Protein AF-0000000087230989 (afdb_homodimer)

Sequence (1080 aa):
MPAAMAGGSGGMGSGPRSLDCRSFWKAGAFEAPSAAAREFHDVLETGDFDRARVHPKFLHTNATSHKWAFGAIAELLDNAVDEICNGATFVKVDKSINLKDSSPMLVFQDDGGGMDPEGVRQCMSLGFSTKKSKTTIGQYGNGFKTSTMRLGADAIVFTRAIRGSNVTLSVGLLSYTFLRRTMKDDIVVPVLDFQIQDDHIVPLMYGSQGDWDSSLKIILDWSPFSSMEELLQQFKDIKSHGTKVVIYDLWMNDDGLLELDFDDDDEDILLRDQAKATAGTTKIQKEIIEQHISHRLRFSLRAYTSILYLKKYANFQIILRGKVVEHINIAHDLKFKKIFTYKPQVTHDSQVVSVKVDVGFAKEAPVLGIFGMNVYHKNRLIMPFWKVLQEGSSRGRSVVGVLEANFIEPAHDKQDFERTPLFIRLETKLRQIIIEYWKNNCHLIGYQPMNPQLKTQYKAAERSGGPGHQFQQKSSTAQRIGAHSSLTAQRIGAHSSNLLPETYDDAAVFGLRTNGAGSGLQFSGQAQENSTNSAGLEEIMPAAMAGGSGGMGSGPRSLDCRSFWKAGAFEAPSAAAREFHDVLETGDFDRARVHPKFLHTNATSHKWAFGAIAELLDNAVDEICNGATFVKVDKSINLKDSSPMLVFQDDGGGMDPEGVRQCMSLGFSTKKSKTTIGQYGNGFKTSTMRLGADAIVFTRAIRGSNVTLSVGLLSYTFLRRTMKDDIVVPVLDFQIQDDHIVPLMYGSQGDWDSSLKIILDWSPFSSMEELLQQFKDIKSHGTKVVIYDLWMNDDGLLELDFDDDDEDILLRDQAKATAGTTKIQKEIIEQHISHRLRFSLRAYTSILYLKKYANFQIILRGKVVEHINIAHDLKFKKIFTYKPQVTHDSQVVSVKVDVGFAKEAPVLGIFGMNVYHKNRLIMPFWKVLQEGSSRGRSVVGVLEANFIEPAHDKQDFERTPLFIRLETKLRQIIIEYWKNNCHLIGYQPMNPQLKTQYKAAERSGGPGHQFQQKSSTAQRIGAHSSLTAQRIGAHSSNLLPETYDDAAVFGLRTNGAGSGLQFSGQAQENSTNSAGLEEI

Radius of gyration: 34.23 Å; Cα contacts (8 Å, |Δi|>4): 1812; chains: 2; bounding box: 104×106×124 Å

Nearest PDB structures (foldseek):
  5ofa-assembly1_B  TM=8.127E-01  e=3.612E-32  Homo sapiens
  5ofb-assembly1_B  TM=8.035E-01  e=1.381E-32  Homo sapiens
  5of9-assembly1_A  TM=8.136E-01  e=3.225E-32  Homo sapiens
  5of9-assembly1_B  TM=8.143E-01  e=6.009E-32  Homo sapiens
  5ofb-assembly1_A  TM=8.019E-01  e=1.485E-31  Homo sapiens

Organism: Triticum turgidum subsp. durum (NCBI:txid4567)

Structure (mmCIF, N/CA/C/O backbone):
data_AF-0000000087230989-model_v1
#
loop_
_entity.id
_entity.type
_entity.pdbx_description
1 polymer 'Morc S5 domain-containing protein'
#
loop_
_atom_site.group_PDB
_atom_site.id
_atom_site.type_symbol
_atom_site.label_atom_id
_atom_site.label_alt_id
_atom_site.label_comp_id
_atom_site.label_asym_id
_atom_site.label_entity_id
_atom_site.label_seq_id
_atom_site.pdbx_PDB_ins_code
_atom_site.Cartn_x
_atom_site.Cartn_y
_atom_site.Cartn_z
_atom_site.occupancy
_atom_site.B_iso_or_equiv
_atom_site.auth_seq_id
_atom_site.auth_comp_id
_atom_site.auth_asym_id
_atom_site.auth_atom_id
_atom_site.pdbx_PDB_model_num
ATOM 1 N N . MET A 1 1 ? 5.48 6.094 62.531 1 22.11 1 MET A N 1
ATOM 2 C CA . MET A 1 1 ? 4.387 5.367 61.906 1 22.11 1 MET A CA 1
ATOM 3 C C . MET A 1 1 ? 4.699 5.094 60.438 1 22.11 1 MET A C 1
ATOM 5 O O . MET A 1 1 ? 5.035 6.016 59.688 1 22.11 1 MET A O 1
ATOM 9 N N . PRO A 1 2 ? 5.059 3.848 59.938 1 22.53 2 PRO A N 1
ATOM 10 C CA . PRO A 1 2 ? 5.766 3.391 58.75 1 22.53 2 PRO A CA 1
ATOM 11 C C . PRO A 1 2 ? 4.922 3.521 57.469 1 22.53 2 PRO A C 1
ATOM 13 O O . PRO A 1 2 ? 3.713 3.281 57.5 1 22.53 2 PRO A O 1
ATOM 16 N N . ALA A 1 3 ? 5.254 4.492 56.5 1 24.17 3 ALA A N 1
ATOM 17 C CA . ALA A 1 3 ? 4.688 5 55.25 1 24.17 3 ALA A CA 1
ATOM 18 C C . ALA A 1 3 ? 4.535 3.887 54.219 1 24.17 3 ALA A C 1
ATOM 20 O O . ALA A 1 3 ? 5.504 3.191 53.906 1 24.17 3 ALA A O 1
ATOM 21 N N . ALA A 1 4 ? 3.305 3.297 54.062 1 22.09 4 ALA A N 1
ATOM 22 C CA . ALA A 1 4 ? 2.701 2.203 53.281 1 22.09 4 ALA A CA 1
ATOM 23 C C . ALA A 1 4 ? 3.074 2.285 51.812 1 22.09 4 ALA A C 1
ATOM 25 O O . ALA A 1 4 ? 2.943 3.344 51.188 1 22.09 4 ALA A O 1
ATOM 26 N N . MET A 1 5 ? 3.912 1.413 51.281 1 20.83 5 MET A N 1
ATOM 27 C CA . MET A 1 5 ? 4.609 1.125 50.031 1 20.83 5 MET A CA 1
ATOM 28 C C . MET A 1 5 ? 3.617 0.843 48.906 1 20.83 5 MET A C 1
ATOM 30 O O . MET A 1 5 ? 2.957 -0.197 48.906 1 20.83 5 MET A O 1
ATOM 34 N N . ALA A 1 6 ? 2.83 1.876 48.344 1 22.34 6 ALA A N 1
ATOM 35 C CA . ALA A 1 6 ? 1.729 1.8 47.406 1 22.34 6 ALA A CA 1
ATOM 36 C C . ALA A 1 6 ? 2.172 1.129 46.094 1 22.34 6 ALA A C 1
ATOM 38 O O . ALA A 1 6 ? 2.916 1.717 45.312 1 22.34 6 ALA A O 1
ATOM 39 N N . GLY A 1 7 ? 2.467 -0.162 46 1 21.7 7 GLY A N 1
ATOM 40 C CA . GLY A 1 7 ? 3.088 -1.045 45.031 1 21.7 7 GLY A CA 1
ATOM 41 C C . GLY A 1 7 ? 2.289 -1.174 43.75 1 21.7 7 GLY A C 1
ATOM 42 O O . GLY A 1 7 ? 2.768 -1.75 42.781 1 21.7 7 GLY A O 1
ATOM 43 N N . GLY A 1 8 ? 0.863 -1.276 43.688 1 23.86 8 GLY A N 1
ATOM 44 C CA . GLY A 1 8 ? 0.23 -2.225 42.781 1 23.86 8 GLY A CA 1
ATOM 45 C C . GLY A 1 8 ? 0.315 -1.811 41.344 1 23.86 8 GLY A C 1
ATOM 46 O O . GLY A 1 8 ? -0.004 -0.671 41 1 23.86 8 GLY A O 1
ATOM 47 N N . SER A 1 9 ? 1.199 -2.271 40.5 1 26.42 9 SER A N 1
ATOM 48 C CA . SER A 1 9 ? 1.44 -2.141 39.062 1 26.42 9 SER A CA 1
ATOM 49 C C . SER A 1 9 ? 0.194 -2.492 38.25 1 26.42 9 SER A C 1
ATOM 51 O O . SER A 1 9 ? -0.276 -3.631 38.312 1 26.42 9 SER A O 1
ATOM 53 N N . GLY A 1 10 ? -0.917 -1.714 38.188 1 26.72 10 GLY A N 1
ATOM 54 C CA . GLY A 1 10 ? -2.195 -1.868 37.5 1 26.72 10 GLY A CA 1
ATOM 55 C C . GLY A 1 10 ? -2.057 -2.34 36.062 1 26.72 10 GLY A C 1
ATOM 56 O O . GLY A 1 10 ? -1.494 -1.633 35.219 1 26.72 10 GLY A O 1
ATOM 57 N N . GLY A 1 11 ? -1.856 -3.648 35.812 1 30.88 11 GLY A N 1
ATOM 58 C CA . GLY A 1 11 ? -2.074 -4.352 34.562 1 30.88 11 GLY A CA 1
ATOM 59 C C . GLY A 1 11 ? -3.32 -3.893 33.812 1 30.88 11 GLY A C 1
ATOM 60 O O . GLY A 1 11 ? -4.418 -3.904 34.375 1 30.88 11 GLY A O 1
ATOM 61 N N . MET A 1 12 ? -3.395 -2.875 33.125 1 34.12 12 MET A N 1
ATOM 62 C CA . MET A 1 12 ? -4.566 -2.486 32.344 1 34.12 12 MET A CA 1
ATOM 63 C C . MET A 1 12 ? -5.234 -3.707 31.719 1 34.12 12 MET A C 1
ATOM 65 O O . MET A 1 12 ? -4.66 -4.352 30.844 1 34.12 12 MET A O 1
ATOM 69 N N . GLY A 1 13 ? -5.891 -4.59 32.375 1 35.28 13 GLY A N 1
ATOM 70 C CA . GLY A 1 13 ? -6.77 -5.699 32.062 1 35.28 13 GLY A CA 1
ATOM 71 C C . GLY A 1 13 ? -7.645 -5.43 30.844 1 35.28 13 GLY A C 1
ATOM 72 O O . GLY A 1 13 ? -8.359 -4.426 30.797 1 35.28 13 GLY A O 1
ATOM 73 N N . SER A 1 14 ? -7.285 -5.871 29.625 1 44.81 14 SER A N 1
ATOM 74 C CA . SER A 1 14 ? -8.047 -5.836 28.391 1 44.81 14 SER A CA 1
ATOM 75 C C . SER A 1 14 ? -9.477 -6.32 28.609 1 44.81 14 SER A C 1
ATOM 77 O O . SER A 1 14 ? -9.695 -7.441 29.062 1 44.81 14 SER A O 1
ATOM 79 N N . GLY A 1 15 ? -10.359 -5.582 29 1 48.91 15 GLY A N 1
ATOM 80 C CA . GLY A 1 15 ? -11.766 -5.941 29.078 1 48.91 15 GLY A CA 1
ATOM 81 C C . GLY A 1 15 ? -12.273 -6.672 27.859 1 48.91 15 GLY A C 1
ATOM 82 O O . GLY A 1 15 ? -11.547 -6.82 26.875 1 48.91 15 GLY A O 1
ATOM 83 N N . PRO A 1 16 ? -13.453 -7.41 27.969 1 53.69 16 PRO A N 1
ATOM 84 C CA . PRO A 1 16 ? -14.047 -8.25 26.938 1 53.69 16 PRO A CA 1
ATOM 85 C C . PRO A 1 16 ? -14.219 -7.52 25.609 1 53.69 16 PRO A C 1
ATOM 87 O O . PRO A 1 16 ? -14.414 -8.156 24.562 1 53.69 16 PRO A O 1
ATOM 90 N N . ARG A 1 17 ? -13.984 -6.258 25.594 1 68.12 17 ARG A N 1
ATOM 91 C CA . ARG A 1 17 ? -14.25 -5.504 24.375 1 68.12 17 ARG A CA 1
ATOM 92 C C . ARG A 1 17 ? -12.969 -4.895 23.812 1 68.12 17 ARG A C 1
ATOM 94 O O . ARG A 1 17 ? -13.016 -3.881 23.109 1 68.12 17 ARG A O 1
ATOM 101 N N . SER A 1 18 ? -11.797 -5.473 24.266 1 72 18 SER A N 1
ATOM 102 C CA . SER A 1 18 ? -10.539 -4.973 23.734 1 72 18 SER A CA 1
ATOM 103 C C . SER A 1 18 ? -9.891 -5.988 22.797 1 72 18 SER A C 1
ATOM 105 O O . SER A 1 18 ? -10.125 -7.191 22.922 1 72 18 SER A O 1
ATOM 107 N N . LEU A 1 19 ? -9.234 -5.461 21.766 1 76.38 19 LEU A N 1
ATOM 108 C CA . LEU A 1 19 ? -8.492 -6.328 20.859 1 76.38 19 LEU A CA 1
ATOM 109 C C . LEU A 1 19 ? -7.387 -7.078 21.609 1 76.38 19 LEU A C 1
ATOM 111 O O . LEU A 1 19 ? -6.773 -6.535 22.531 1 76.38 19 LEU A O 1
ATOM 115 N N . ASP A 1 20 ? -7.176 -8.305 21.266 1 68.75 20 ASP A N 1
ATOM 116 C CA . ASP A 1 20 ? -6.141 -9.125 21.891 1 68.75 20 ASP A CA 1
ATOM 117 C C . ASP A 1 20 ? -4.75 -8.578 21.578 1 68.75 20 ASP A C 1
ATOM 119 O O . ASP A 1 20 ? -3.844 -8.672 22.406 1 68.75 20 ASP A O 1
ATOM 123 N N . CYS A 1 21 ? -4.586 -8.039 20.406 1 72.25 21 CYS A N 1
ATOM 124 C CA . CYS A 1 21 ? -3.301 -7.469 20.016 1 72.25 21 CYS A CA 1
ATOM 125 C C . CYS A 1 21 ? -3.443 -5.996 19.656 1 72.25 21 CYS A C 1
ATOM 127 O O . CYS A 1 21 ? -4.191 -5.652 18.734 1 72.25 21 CYS A O 1
ATOM 129 N N . ARG A 1 22 ? -2.645 -5.211 20.391 1 80.06 22 ARG A N 1
ATOM 130 C CA . ARG A 1 22 ? -2.789 -3.77 20.203 1 80.06 22 ARG A CA 1
ATOM 131 C C . ARG A 1 22 ? -1.588 -3.191 19.453 1 80.06 22 ARG A C 1
ATOM 133 O O . ARG A 1 22 ? -1.461 -1.973 19.328 1 80.06 22 ARG A O 1
ATOM 140 N N . SER A 1 23 ? -0.687 -4.113 19.016 1 73.31 23 SER A N 1
ATOM 141 C CA . SER A 1 23 ? 0.397 -3.68 18.141 1 73.31 23 SER A CA 1
ATOM 142 C C . SER A 1 23 ? -0.039 -3.68 16.688 1 73.31 23 SER A C 1
ATOM 144 O O . SER A 1 23 ? -0.44 -4.715 16.156 1 73.31 23 SER A O 1
ATOM 146 N N . PHE A 1 24 ? 0.048 -2.6 16.125 1 71.38 24 PHE A N 1
ATOM 147 C CA . PHE A 1 24 ? -0.521 -2.438 14.781 1 71.38 24 PHE A CA 1
ATOM 148 C C . PHE A 1 24 ? 0.022 -3.496 13.836 1 71.38 24 PHE A C 1
ATOM 150 O O . PHE A 1 24 ? -0.745 -4.168 13.141 1 71.38 24 PHE A O 1
ATOM 157 N N . TRP A 1 25 ? 1.231 -3.668 13.789 1 66.5 25 TRP A N 1
ATOM 158 C CA . TRP A 1 25 ? 1.854 -4.52 12.781 1 66.5 25 TRP A CA 1
ATOM 159 C C . TRP A 1 25 ? 1.649 -5.992 13.109 1 66.5 25 TRP A C 1
ATOM 161 O O . TRP A 1 25 ? 1.835 -6.859 12.25 1 66.5 25 TRP A O 1
ATOM 171 N N . LYS A 1 26 ? 1.187 -6.273 14.289 1 67 26 LYS A N 1
ATOM 172 C CA . LYS A 1 26 ? 0.957 -7.656 14.688 1 67 26 LYS A CA 1
ATOM 173 C C . LYS A 1 26 ? -0.535 -7.977 14.734 1 67 26 LYS A C 1
ATOM 175 O O . LYS A 1 26 ? -0.925 -9.148 14.758 1 67 26 LYS A O 1
ATOM 180 N N . ALA A 1 27 ? -1.321 -7.066 14.719 1 68.19 27 ALA A N 1
ATOM 181 C CA . ALA A 1 27 ? -2.75 -7.215 14.984 1 68.19 27 ALA A CA 1
ATOM 182 C C . ALA A 1 27 ? -3.436 -7.98 13.852 1 68.19 27 ALA A C 1
ATOM 184 O O . ALA A 1 27 ? -4.398 -8.711 14.086 1 68.19 27 ALA A O 1
ATOM 185 N N . GLY A 1 28 ? -2.98 -7.766 12.672 1 64.25 28 GLY A N 1
ATOM 186 C CA . GLY A 1 28 ? -3.611 -8.422 11.539 1 64.25 28 GLY A CA 1
ATOM 187 C C . GLY A 1 28 ? -3.49 -9.93 11.578 1 64.25 28 GLY A C 1
ATOM 188 O O . GLY A 1 28 ? -4.406 -10.648 11.164 1 64.25 28 GLY A O 1
ATOM 189 N N . ALA A 1 29 ? -2.357 -10.375 12.031 1 57.38 29 ALA A N 1
ATOM 190 C CA . ALA A 1 29 ? -2.078 -11.805 12.031 1 57.38 29 ALA A CA 1
ATOM 191 C C . ALA A 1 29 ? -2.574 -12.461 13.32 1 57.38 29 ALA A C 1
ATOM 193 O O . ALA A 1 29 ? -2.521 -13.688 13.461 1 57.38 29 ALA A O 1
ATOM 194 N N . PHE A 1 30 ? -3.111 -11.664 14.172 1 58.5 30 PHE A N 1
ATOM 195 C CA . PHE A 1 30 ? -3.498 -12.211 15.469 1 58.5 30 PHE A CA 1
ATOM 196 C C . PHE A 1 30 ? -4.824 -12.953 15.367 1 58.5 30 PHE A C 1
ATOM 198 O O . PHE A 1 30 ? -5.801 -12.43 14.836 1 58.5 30 PHE A O 1
ATOM 205 N N . GLU A 1 31 ? -4.781 -14.273 15.539 1 55 31 GLU A N 1
ATOM 206 C CA . GLU A 1 31 ? -5.992 -15.078 15.578 1 55 31 GLU A CA 1
ATOM 207 C C . GLU A 1 31 ? -6.555 -15.164 17 1 55 31 GLU A C 1
ATOM 209 O O . GLU A 1 31 ? -5.84 -15.523 17.938 1 55 31 GLU A O 1
ATOM 214 N N . ALA A 1 32 ? -7.641 -14.367 17.375 1 50.91 32 ALA A N 1
ATOM 215 C CA . ALA A 1 32 ? -8.281 -14.461 18.688 1 50.91 32 ALA A CA 1
ATOM 216 C C . ALA A 1 32 ? -8.688 -15.898 19 1 50.91 32 ALA A C 1
ATOM 218 O O . ALA A 1 32 ? -9.109 -16.641 18.094 1 50.91 32 ALA A O 1
ATOM 219 N N . PRO A 1 33 ? -8.234 -16.438 20.203 1 43.22 33 PRO A N 1
ATOM 220 C CA . PRO A 1 33 ? -8.773 -17.75 20.562 1 43.22 33 PRO A CA 1
ATOM 221 C C . PRO A 1 33 ? -10.297 -17.812 20.438 1 43.22 33 PRO A C 1
ATOM 223 O O . PRO A 1 33 ? -10.977 -16.812 20.594 1 43.22 33 PRO A O 1
ATOM 226 N N . SER A 1 34 ? -10.844 -18.734 19.656 1 36.66 34 SER A N 1
ATOM 227 C CA . SER A 1 34 ? -12.273 -18.969 19.484 1 36.66 34 SER A CA 1
ATOM 228 C C . SER A 1 34 ? -13.016 -18.906 20.812 1 36.66 34 SER A C 1
ATOM 230 O O . SER A 1 34 ? -12.906 -19.828 21.625 1 36.66 34 SER A O 1
ATOM 232 N N . ALA A 1 35 ? -13.039 -18 21.656 1 36.34 35 ALA A N 1
ATOM 233 C CA . ALA A 1 35 ? -14.023 -18.219 22.703 1 36.34 35 ALA A CA 1
ATOM 234 C C . ALA A 1 35 ? -15.344 -18.719 22.141 1 36.34 35 ALA A C 1
ATOM 236 O O . ALA A 1 35 ? -15.672 -18.438 20.984 1 36.34 35 ALA A O 1
ATOM 237 N N . ALA A 1 36 ? -16.109 -19.562 22.859 1 34.03 36 ALA A N 1
ATOM 238 C CA . ALA A 1 36 ? -17.406 -20.156 22.578 1 34.03 36 ALA A CA 1
ATOM 239 C C . ALA A 1 36 ? -18.344 -19.141 21.906 1 34.03 36 ALA A C 1
ATOM 241 O O . ALA A 1 36 ? -18.688 -18.109 22.5 1 34.03 36 ALA A O 1
ATOM 242 N N . ALA A 1 37 ? -18.422 -19.016 20.625 1 35.28 37 ALA A N 1
ATOM 243 C CA . ALA A 1 37 ? -19.281 -18.391 19.641 1 35.28 37 ALA A CA 1
ATOM 244 C C . ALA A 1 37 ? -20.688 -18.156 20.188 1 35.28 37 ALA A C 1
ATOM 246 O O . ALA A 1 37 ? -21.547 -17.594 19.516 1 35.28 37 ALA A O 1
ATOM 247 N N . ARG A 1 38 ? -21.078 -18.891 21.141 1 33.25 38 ARG A N 1
ATOM 248 C CA . ARG A 1 38 ? -22.516 -19.078 21.359 1 33.25 38 ARG A CA 1
ATOM 249 C C . ARG A 1 38 ? -23.172 -17.766 21.781 1 33.25 38 ARG A C 1
ATOM 251 O O . ARG A 1 38 ? -24.328 -17.516 21.422 1 33.25 38 ARG A O 1
ATOM 258 N N . GLU A 1 39 ? -22.516 -17.031 22.656 1 34.12 39 GLU A N 1
ATOM 259 C CA . GLU A 1 39 ? -23.406 -16.078 23.312 1 34.12 39 GLU A CA 1
ATOM 260 C C . GLU A 1 39 ? -23.656 -14.859 22.422 1 34.12 39 GLU A C 1
ATOM 262 O O . GLU A 1 39 ? -24.688 -14.203 22.531 1 34.12 39 GLU A O 1
ATOM 267 N N . PHE A 1 40 ? -22.688 -14.43 21.688 1 35.84 40 PHE A N 1
ATOM 268 C CA . PHE A 1 40 ? -22.953 -13.195 20.969 1 35.84 40 PHE A CA 1
ATOM 269 C C . PHE A 1 40 ? -23.609 -13.5 19.625 1 35.84 40 PHE A C 1
ATOM 271 O O . PHE A 1 40 ? -23.953 -12.586 18.875 1 35.84 40 PHE A O 1
ATOM 278 N N . HIS A 1 41 ? -23.531 -14.68 19.078 1 36.41 41 HIS A N 1
ATOM 279 C CA . HIS A 1 41 ? -24.062 -15.078 17.781 1 36.41 41 HIS A CA 1
ATOM 280 C C . HIS A 1 41 ? -25.547 -14.734 17.672 1 36.41 41 HIS A C 1
ATOM 282 O O . HIS A 1 41 ? -26.047 -14.484 16.562 1 36.41 41 HIS A O 1
ATOM 288 N N . ASP A 1 42 ? -26.328 -15.109 18.688 1 36.31 42 ASP A N 1
ATOM 289 C CA . ASP A 1 42 ? -27.781 -15.211 18.516 1 36.31 42 ASP A CA 1
ATOM 290 C C . ASP A 1 42 ? -28.375 -13.859 18.141 1 36.31 42 ASP A C 1
ATOM 292 O O . ASP A 1 42 ? -29.328 -13.789 17.359 1 36.31 42 ASP A O 1
ATOM 296 N N . VAL A 1 43 ? -28.031 -12.828 18.844 1 38.25 43 VAL A N 1
ATOM 297 C CA . VAL A 1 43 ? -28.938 -11.68 18.828 1 38.25 43 VAL A CA 1
ATOM 298 C C . VAL A 1 43 ? -28.75 -10.898 17.531 1 38.25 43 VAL A C 1
ATOM 300 O O . VAL A 1 43 ? -29.719 -10.344 17 1 38.25 43 VAL A O 1
ATOM 303 N N . LEU A 1 44 ? -27.516 -10.742 16.891 1 40.56 44 LEU A N 1
ATOM 304 C CA . LEU A 1 44 ? -27.312 -9.734 15.859 1 40.56 44 LEU A CA 1
ATOM 305 C C . LEU A 1 44 ? -27.391 -10.352 14.469 1 40.56 44 LEU A C 1
ATOM 307 O O . LEU A 1 44 ? -27.109 -9.688 13.469 1 40.56 44 LEU A O 1
ATOM 311 N N . GLU A 1 45 ? -27.547 -11.594 14.305 1 43.06 45 GLU A N 1
ATOM 312 C CA . GLU A 1 45 ? -27.562 -12.289 13.023 1 43.06 45 GLU A CA 1
ATOM 313 C C . GLU A 1 45 ? -28.688 -11.773 12.133 1 43.06 45 GLU A C 1
ATOM 315 O O . GLU A 1 45 ? -28.594 -11.844 10.906 1 43.06 45 GLU A O 1
ATOM 320 N N . THR A 1 46 ? -29.828 -11.438 12.703 1 43.44 46 THR A N 1
ATOM 321 C CA . THR A 1 46 ? -31 -11.289 11.867 1 43.44 46 THR A CA 1
ATOM 322 C C . THR A 1 46 ? -31.109 -9.867 11.32 1 43.44 46 THR A C 1
ATOM 324 O O . THR A 1 46 ? -32.031 -9.555 10.578 1 43.44 46 THR A O 1
ATOM 327 N N . GLY A 1 47 ? -30.312 -8.883 11.789 1 47.41 47 GLY A N 1
ATOM 328 C CA . GLY A 1 47 ? -30.672 -7.547 11.32 1 47.41 47 GLY A CA 1
ATOM 329 C C . GLY A 1 47 ? -29.922 -7.145 10.062 1 47.41 47 GLY A C 1
ATOM 330 O O . GLY A 1 47 ? -28.828 -7.641 9.789 1 47.41 47 GLY A O 1
ATOM 331 N N . ASP A 1 48 ? -30.578 -6.801 9.016 1 56.62 48 ASP A N 1
ATOM 332 C CA . ASP A 1 48 ? -30.109 -6.207 7.766 1 56.62 48 ASP A CA 1
ATOM 333 C C . ASP A 1 48 ? -29.219 -5 8.031 1 56.62 48 ASP A C 1
ATOM 335 O O . ASP A 1 48 ? -29.703 -3.867 8.117 1 56.62 48 ASP A O 1
ATOM 339 N N . PHE A 1 49 ? -28.062 -5.277 8.578 1 61.78 49 PHE A N 1
ATOM 340 C CA . PHE A 1 49 ? -27.141 -4.168 8.805 1 61.78 49 PHE A CA 1
ATOM 341 C C . PHE A 1 49 ? -26.562 -3.668 7.488 1 61.78 49 PHE A C 1
ATOM 343 O O . PHE A 1 49 ? -26.469 -4.422 6.516 1 61.78 49 PHE A O 1
ATOM 350 N N . ASP A 1 50 ? -26.422 -2.393 7.492 1 72.75 50 ASP A N 1
ATOM 351 C CA . ASP A 1 50 ? -25.641 -1.844 6.391 1 72.75 50 ASP A CA 1
ATOM 352 C C . ASP A 1 50 ? -24.266 -2.498 6.316 1 72.75 50 ASP A C 1
ATOM 354 O O . ASP A 1 50 ? -23.625 -2.729 7.344 1 72.75 50 ASP A O 1
ATOM 358 N N . ARG A 1 51 ? -24.016 -3.086 5.195 1 76.25 51 ARG A N 1
ATOM 359 C CA . ARG A 1 51 ? -22.703 -3.652 4.922 1 76.25 51 ARG A CA 1
ATOM 360 C C . ARG A 1 51 ? -21.859 -2.703 4.07 1 76.25 51 ARG A C 1
ATOM 362 O O . ARG A 1 51 ? -22.406 -1.949 3.258 1 76.25 51 ARG A O 1
ATOM 369 N N . ALA A 1 52 ? -20.578 -2.76 4.441 1 75.19 52 ALA A N 1
ATOM 370 C CA . ALA A 1 52 ? -19.688 -1.99 3.584 1 75.19 52 ALA A CA 1
ATOM 371 C C . ALA A 1 52 ? -19.641 -2.57 2.174 1 75.19 52 ALA A C 1
ATOM 373 O O . ALA A 1 52 ? -19.562 -3.789 1.999 1 75.19 52 ALA A O 1
ATOM 374 N N . ARG A 1 53 ? -19.844 -1.752 1.204 1 76.69 53 ARG A N 1
ATOM 375 C CA . ARG A 1 53 ? -19.719 -2.143 -0.195 1 76.69 53 ARG A CA 1
ATOM 376 C C . ARG A 1 53 ? -18.312 -1.855 -0.71 1 76.69 53 ARG A C 1
ATOM 378 O O . ARG A 1 53 ? -17.562 -1.088 -0.099 1 76.69 53 ARG A O 1
ATOM 385 N N . VAL A 1 54 ? -17.984 -2.633 -1.738 1 80.75 54 VAL A N 1
ATOM 386 C CA . VAL A 1 54 ? -16.703 -2.4 -2.377 1 80.75 54 VAL A CA 1
ATOM 387 C C . VAL A 1 54 ? -16.906 -1.961 -3.824 1 80.75 54 VAL A C 1
ATOM 389 O O . VAL A 1 54 ? -17.406 -2.732 -4.648 1 80.75 54 VAL A O 1
ATOM 392 N N . HIS A 1 55 ? -16.609 -0.743 -4.07 1 81.94 55 HIS A N 1
ATOM 393 C CA . HIS A 1 55 ? -16.688 -0.247 -5.438 1 81.94 55 HIS A CA 1
ATOM 394 C C . HIS A 1 55 ? -15.609 -0.864 -6.32 1 81.94 55 HIS A C 1
ATOM 396 O O . HIS A 1 55 ? -14.477 -1.046 -5.875 1 81.94 55 HIS A O 1
ATOM 402 N N . PRO A 1 56 ? -15.898 -1.13 -7.578 1 82.62 56 PRO A N 1
ATOM 403 C CA . PRO A 1 56 ? -14.938 -1.761 -8.484 1 82.62 56 PRO A CA 1
ATOM 404 C C . PRO A 1 56 ? -13.641 -0.97 -8.609 1 82.62 56 PRO A C 1
ATOM 406 O O . PRO A 1 56 ? -12.57 -1.557 -8.797 1 82.62 56 PRO A O 1
ATOM 409 N N . LYS A 1 57 ? -13.648 0.281 -8.438 1 80.31 57 LYS A N 1
ATOM 410 C CA . LYS A 1 57 ? -12.445 1.104 -8.5 1 80.31 57 LYS A CA 1
ATOM 411 C C . LYS A 1 57 ? -11.438 0.683 -7.438 1 80.31 57 LYS A C 1
ATOM 413 O O . LYS A 1 57 ? -10.234 0.879 -7.605 1 80.31 57 LYS A O 1
ATOM 418 N N . PHE A 1 58 ? -11.992 0.095 -6.512 1 84 58 PHE A N 1
ATOM 419 C CA . PHE A 1 58 ? -11.141 -0.322 -5.402 1 84 58 PHE A CA 1
ATOM 420 C C . PHE A 1 58 ? -10.211 -1.454 -5.828 1 84 58 PHE A C 1
ATOM 422 O O . PHE A 1 58 ? -9.109 -1.59 -5.305 1 84 58 PHE A O 1
ATOM 429 N N . LEU A 1 59 ? -10.641 -2.258 -6.738 1 85.38 59 LEU A N 1
ATOM 430 C CA . LEU A 1 59 ? -9.781 -3.334 -7.223 1 85.38 59 LEU A CA 1
ATOM 431 C C . LEU A 1 59 ? -8.484 -2.779 -7.785 1 85.38 59 LEU A C 1
ATOM 433 O O . LEU A 1 59 ? -7.402 -3.311 -7.508 1 85.38 59 LEU A O 1
ATOM 437 N N . HIS A 1 60 ? -8.633 -1.743 -8.453 1 83.94 60 HIS A N 1
ATOM 438 C CA . HIS A 1 60 ? -7.457 -1.105 -9.039 1 83.94 60 HIS A CA 1
ATOM 439 C C . HIS A 1 60 ? -6.617 -0.416 -7.965 1 83.94 60 HIS A C 1
ATOM 441 O O . HIS A 1 60 ? -5.398 -0.59 -7.918 1 83.94 60 HIS A O 1
ATOM 447 N N . THR A 1 61 ? -7.246 0.38 -7.156 1 79.75 61 THR A N 1
ATOM 448 C CA . THR A 1 61 ? -6.547 1.127 -6.117 1 79.75 61 THR A CA 1
ATOM 449 C C . THR A 1 61 ? -5.766 0.184 -5.207 1 79.75 61 THR A C 1
ATOM 451 O O . THR A 1 61 ? -4.625 0.472 -4.836 1 79.75 61 THR A O 1
ATOM 454 N N . ASN A 1 62 ? -6.43 -0.894 -4.879 1 83.62 62 ASN A N 1
ATOM 455 C CA . ASN A 1 62 ? -5.766 -1.898 -4.055 1 83.62 62 ASN A CA 1
ATOM 456 C C . ASN A 1 62 ? -4.547 -2.484 -4.762 1 83.62 62 ASN A C 1
ATOM 458 O O . ASN A 1 62 ? -3.535 -2.777 -4.121 1 83.62 62 ASN A O 1
ATOM 462 N N . ALA A 1 63 ? -4.602 -2.633 -6.023 1 87.31 63 ALA A N 1
ATOM 463 C CA . ALA A 1 63 ? -3.535 -3.23 -6.82 1 87.31 63 ALA A CA 1
ATOM 464 C C . ALA A 1 63 ? -2.326 -2.303 -6.902 1 87.31 63 ALA A C 1
ATOM 466 O O . ALA A 1 63 ? -1.21 -2.752 -7.176 1 87.31 63 ALA A O 1
ATOM 467 N N . THR A 1 64 ? -2.484 -1.054 -6.688 1 81.19 64 THR A N 1
ATOM 468 C CA . THR A 1 64 ? -1.391 -0.091 -6.754 1 81.19 64 THR A CA 1
ATOM 469 C C . THR A 1 64 ? -0.391 -0.33 -5.629 1 81.19 64 THR A C 1
ATOM 471 O O . THR A 1 64 ? 0.724 0.195 -5.66 1 81.19 64 THR A O 1
ATOM 474 N N . SER A 1 65 ? -0.807 -1.127 -4.699 1 78.56 65 SER A N 1
ATOM 475 C CA . SER A 1 65 ? 0.128 -1.498 -3.645 1 78.56 65 SER A CA 1
ATOM 476 C C . SER A 1 65 ? 1.344 -2.225 -4.211 1 78.56 65 SER A C 1
ATOM 478 O O . SER A 1 65 ? 2.42 -2.209 -3.609 1 78.56 65 SER A O 1
ATOM 480 N N . HIS A 1 66 ? 1.141 -2.867 -5.309 1 86.19 66 HIS A N 1
ATOM 481 C CA . HIS A 1 66 ? 2.266 -3.469 -6.016 1 86.19 66 HIS A CA 1
ATOM 482 C C . HIS A 1 66 ? 2.92 -2.467 -6.961 1 86.19 66 HIS A C 1
ATOM 484 O O . HIS A 1 66 ? 2.443 -2.258 -8.078 1 86.19 66 HIS A O 1
ATOM 490 N N . LYS A 1 67 ? 4.004 -1.979 -6.531 1 78.62 67 LYS A N 1
ATOM 491 C CA . LYS A 1 67 ? 4.703 -0.998 -7.355 1 78.62 67 LYS A CA 1
ATOM 492 C C . LYS A 1 67 ? 5.477 -1.679 -8.484 1 78.62 67 LYS A C 1
ATOM 494 O O . LYS A 1 67 ? 5.684 -1.088 -9.547 1 78.62 67 LYS A O 1
ATOM 499 N N . TRP A 1 68 ? 5.875 -2.795 -8.195 1 87.75 68 TRP A N 1
ATOM 500 C CA . TRP A 1 68 ? 6.719 -3.574 -9.094 1 87.75 68 TRP A CA 1
ATOM 501 C C . TRP A 1 68 ? 5.977 -4.801 -9.609 1 87.75 68 TRP A C 1
ATOM 503 O O . TRP A 1 68 ? 5.488 -5.617 -8.828 1 87.75 68 TRP A O 1
ATOM 513 N N . ALA A 1 69 ? 5.898 -4.941 -10.945 1 92.38 69 ALA A N 1
ATOM 514 C CA . ALA A 1 69 ? 5.117 -6.02 -11.555 1 92.38 69 ALA A CA 1
ATOM 515 C C . ALA A 1 69 ? 5.633 -7.383 -11.109 1 92.38 69 ALA A C 1
ATOM 517 O O . ALA A 1 69 ? 4.848 -8.312 -10.898 1 92.38 69 ALA A O 1
ATOM 518 N N . PHE A 1 70 ? 6.965 -7.547 -11.008 1 96.06 70 PHE A N 1
ATOM 519 C CA . PHE A 1 70 ? 7.52 -8.836 -10.617 1 96.06 70 PHE A CA 1
ATOM 520 C C . PHE A 1 70 ? 7.129 -9.188 -9.188 1 96.06 70 PHE A C 1
ATOM 522 O O . PHE A 1 70 ? 6.996 -10.359 -8.836 1 96.06 70 PHE A O 1
ATOM 529 N N . GLY A 1 71 ? 6.961 -8.164 -8.375 1 94.94 71 GLY A N 1
ATOM 530 C CA . GLY A 1 71 ? 6.426 -8.422 -7.051 1 94.94 71 GLY A CA 1
ATOM 531 C C . GLY A 1 71 ? 5.051 -9.062 -7.078 1 94.94 71 GLY A C 1
ATOM 532 O O . GLY A 1 71 ? 4.762 -9.953 -6.273 1 94.94 71 GLY A O 1
ATOM 533 N N . ALA A 1 72 ? 4.23 -8.602 -7.969 1 95.88 72 ALA A N 1
ATOM 534 C CA . ALA A 1 72 ? 2.9 -9.18 -8.141 1 95.88 72 ALA A CA 1
ATOM 535 C C . ALA A 1 72 ? 2.986 -10.625 -8.625 1 95.88 72 ALA A C 1
ATOM 537 O O . ALA A 1 72 ? 2.254 -11.492 -8.148 1 95.88 72 ALA A O 1
ATOM 538 N N . ILE A 1 73 ? 3.881 -10.852 -9.57 1 98.06 73 ILE A N 1
ATOM 539 C CA . ILE A 1 73 ? 4.066 -12.211 -10.07 1 98.06 73 ILE A CA 1
ATOM 540 C C . ILE A 1 73 ? 4.547 -13.117 -8.945 1 98.06 73 ILE A C 1
ATOM 542 O O . ILE A 1 73 ? 4.074 -14.25 -8.805 1 98.06 73 ILE A O 1
ATOM 546 N N . ALA A 1 74 ? 5.473 -12.609 -8.164 1 97.62 74 ALA A N 1
ATOM 547 C CA . ALA A 1 74 ? 5.996 -13.383 -7.039 1 97.62 74 ALA A CA 1
ATOM 548 C C . ALA A 1 74 ? 4.879 -13.789 -6.086 1 97.62 74 ALA A C 1
ATOM 550 O O . ALA A 1 74 ? 4.914 -14.883 -5.512 1 97.62 74 ALA A O 1
ATOM 551 N N . GLU A 1 75 ? 3.918 -12.938 -5.887 1 95.56 75 GLU A N 1
ATOM 552 C CA . GLU A 1 75 ? 2.771 -13.266 -5.039 1 95.56 75 GLU A CA 1
ATOM 553 C C . GLU A 1 75 ? 2.021 -14.484 -5.57 1 95.56 75 GLU A C 1
ATOM 555 O O . GLU A 1 75 ? 1.57 -15.328 -4.793 1 95.56 75 GLU A O 1
ATOM 560 N N . LEU A 1 76 ? 1.872 -14.562 -6.828 1 97.31 76 LEU A N 1
ATOM 561 C CA . LEU A 1 76 ? 1.185 -15.695 -7.441 1 97.31 76 LEU A CA 1
ATOM 562 C C . LEU A 1 76 ? 2.033 -16.953 -7.359 1 97.31 76 LEU A C 1
ATOM 564 O O . LEU A 1 76 ? 1.503 -18.062 -7.18 1 97.31 76 LEU A O 1
ATOM 568 N N . LEU A 1 77 ? 3.346 -16.812 -7.496 1 98 77 LEU A N 1
ATOM 569 C CA . LEU A 1 77 ? 4.242 -17.938 -7.281 1 98 77 LEU A CA 1
ATOM 570 C C . LEU A 1 77 ? 4.137 -18.438 -5.848 1 98 77 LEU A C 1
ATOM 572 O O . LEU A 1 77 ? 4.113 -19.656 -5.613 1 98 77 LEU A O 1
ATOM 576 N N . ASP A 1 78 ? 4.082 -17.5 -4.902 1 96.38 78 ASP A N 1
ATOM 577 C CA . ASP A 1 78 ? 3.941 -17.859 -3.49 1 96.38 78 ASP A CA 1
ATOM 578 C C . ASP A 1 78 ? 2.711 -18.734 -3.264 1 96.38 78 ASP A C 1
ATOM 580 O O . ASP A 1 78 ? 2.738 -19.656 -2.443 1 96.38 78 ASP A O 1
ATOM 584 N N . ASN A 1 79 ? 1.598 -18.422 -3.934 1 94.5 79 ASN A N 1
ATOM 585 C CA . ASN A 1 79 ? 0.379 -19.219 -3.795 1 94.5 79 ASN A CA 1
ATOM 586 C C . ASN A 1 79 ? 0.608 -20.672 -4.188 1 94.5 79 ASN A C 1
ATOM 588 O O . ASN A 1 79 ? 0.111 -21.594 -3.525 1 94.5 79 ASN A O 1
ATOM 592 N N . ALA A 1 80 ? 1.347 -20.891 -5.242 1 96.56 80 ALA A N 1
ATOM 593 C CA . ALA A 1 80 ? 1.669 -22.25 -5.668 1 96.56 80 ALA A CA 1
ATOM 594 C C . ALA A 1 80 ? 2.592 -22.938 -4.664 1 96.56 80 ALA A C 1
ATOM 596 O O . ALA A 1 80 ? 2.412 -24.109 -4.352 1 96.56 80 ALA A O 1
ATOM 597 N N . VAL A 1 81 ? 3.561 -22.203 -4.191 1 96 81 VAL A N 1
ATOM 598 C CA . VAL A 1 81 ? 4.512 -22.734 -3.221 1 96 81 VAL A CA 1
ATOM 599 C C . VAL A 1 81 ? 3.777 -23.125 -1.941 1 96 81 VAL A C 1
ATOM 601 O O . VAL A 1 81 ? 4.062 -24.172 -1.349 1 96 81 VAL A O 1
ATOM 604 N N . ASP A 1 82 ? 2.828 -22.297 -1.483 1 94.25 82 ASP A N 1
ATOM 605 C CA . ASP A 1 82 ? 2.033 -22.594 -0.296 1 94.25 82 ASP A CA 1
ATOM 606 C C . ASP A 1 82 ? 1.255 -23.906 -0.467 1 94.25 82 ASP A C 1
ATOM 608 O O . ASP A 1 82 ? 0.853 -24.531 0.519 1 94.25 82 ASP A O 1
ATOM 612 N N . GLU A 1 83 ? 0.995 -24.422 -1.691 1 94.81 83 GLU A N 1
ATOM 613 C CA . GLU A 1 83 ? 0.22 -25.625 -1.984 1 94.81 83 GLU A CA 1
ATOM 614 C C . GLU A 1 83 ? 1.114 -26.859 -2.033 1 94.81 83 GLU A C 1
ATOM 616 O O . GLU A 1 83 ? 0.63 -27.984 -2.227 1 94.81 83 GLU A O 1
ATOM 621 N N . ILE A 1 84 ? 2.414 -26.672 -1.884 1 95.19 84 ILE A N 1
ATOM 622 C CA . ILE A 1 84 ? 3.311 -27.812 -1.841 1 95.19 84 ILE A CA 1
ATOM 623 C C . ILE A 1 84 ? 2.818 -28.812 -0.798 1 95.19 84 ILE A C 1
ATOM 625 O O . ILE A 1 84 ? 2.826 -30.031 -1.038 1 95.19 84 ILE A O 1
ATOM 629 N N . CYS A 1 85 ? 2.352 -28.297 0.321 1 92.5 85 CYS A N 1
ATOM 630 C CA . CYS A 1 85 ? 1.842 -29.172 1.379 1 92.5 85 CYS A CA 1
ATOM 631 C C . CYS A 1 85 ? 0.597 -29.906 0.918 1 92.5 85 CYS A C 1
ATOM 633 O O . CYS A 1 85 ? 0.189 -30.891 1.543 1 92.5 85 CYS A O 1
ATOM 635 N N . ASN A 1 86 ? -0.015 -29.5 -0.174 1 93.19 86 ASN A N 1
ATOM 636 C CA . ASN A 1 86 ? -1.193 -30.156 -0.728 1 93.19 86 ASN A CA 1
ATOM 637 C C . ASN A 1 86 ? -0.874 -30.875 -2.039 1 93.19 86 ASN A C 1
ATOM 639 O O . ASN A 1 86 ? -1.775 -31.172 -2.826 1 93.19 86 ASN A O 1
ATOM 643 N N . GLY A 1 87 ? 0.463 -30.984 -2.322 1 93.94 87 GLY A N 1
ATOM 644 C CA . GLY A 1 87 ? 0.87 -31.859 -3.406 1 93.94 87 GLY A CA 1
ATOM 645 C C . GLY A 1 87 ? 1.409 -31.125 -4.613 1 93.94 87 GLY A C 1
ATOM 646 O O . GLY A 1 87 ? 1.734 -31.734 -5.633 1 93.94 87 GLY A O 1
ATOM 647 N N . ALA A 1 88 ? 1.512 -29.812 -4.531 1 97 88 ALA A N 1
ATOM 648 C CA . ALA A 1 88 ? 2.033 -29.062 -5.68 1 97 88 ALA A CA 1
ATOM 649 C C . ALA A 1 88 ? 3.465 -29.484 -5.996 1 97 88 ALA A C 1
ATOM 651 O O . ALA A 1 88 ? 4.32 -29.531 -5.109 1 97 88 ALA A O 1
ATOM 652 N N . THR A 1 89 ? 3.752 -29.734 -7.246 1 98.06 89 THR A N 1
ATOM 653 C CA . THR A 1 89 ? 5.094 -30.125 -7.66 1 98.06 89 THR A CA 1
ATOM 654 C C . THR A 1 89 ? 5.68 -29.109 -8.641 1 98.06 89 THR A C 1
ATOM 656 O O . THR A 1 89 ? 6.883 -29.125 -8.906 1 98.06 89 THR A O 1
ATOM 659 N N . PHE A 1 90 ? 4.797 -28.25 -9.133 1 98.19 90 PHE A N 1
ATOM 660 C CA . PHE A 1 90 ? 5.32 -27.234 -10.039 1 98.19 90 PHE A CA 1
ATOM 661 C C . PHE A 1 90 ? 4.387 -26.031 -10.102 1 98.19 90 PHE A C 1
ATOM 663 O O . PHE A 1 90 ? 3.246 -26.094 -9.641 1 98.19 90 PHE A O 1
ATOM 670 N N . VAL A 1 91 ? 4.82 -24.953 -10.602 1 98.69 91 VAL A N 1
ATOM 671 C CA . VAL A 1 91 ? 4.051 -23.828 -11.117 1 98.69 91 VAL A CA 1
ATOM 672 C C . VAL A 1 91 ? 4.621 -23.391 -12.469 1 98.69 91 VAL A C 1
ATOM 674 O O . VAL A 1 91 ? 5.836 -23.234 -12.617 1 98.69 91 VAL A O 1
ATOM 677 N N . LYS A 1 92 ? 3.77 -23.312 -13.438 1 98.62 92 LYS A N 1
ATOM 678 C CA . LYS A 1 92 ? 4.125 -22.844 -14.773 1 98.62 92 LYS A CA 1
ATOM 679 C C . LYS A 1 92 ? 3.703 -21.391 -14.969 1 98.62 92 LYS A C 1
ATOM 681 O O . LYS A 1 92 ? 2.588 -21 -14.602 1 98.62 92 LYS A O 1
ATOM 686 N N . VAL A 1 93 ? 4.613 -20.547 -15.398 1 98.75 93 VAL A N 1
ATOM 687 C CA . VAL A 1 93 ? 4.336 -19.188 -15.836 1 98.75 93 VAL A CA 1
ATOM 688 C C . VAL A 1 93 ? 4.629 -19.047 -17.328 1 98.75 93 VAL A C 1
ATOM 690 O O . VAL A 1 93 ? 5.766 -19.234 -17.766 1 98.75 93 VAL A O 1
ATOM 693 N N . ASP A 1 94 ? 3.621 -18.703 -18.047 1 98.31 94 ASP A N 1
ATOM 694 C CA . ASP A 1 94 ? 3.811 -18.703 -19.484 1 98.31 94 ASP A CA 1
ATOM 695 C C . ASP A 1 94 ? 2.939 -17.641 -20.156 1 98.31 94 ASP A C 1
ATOM 697 O O . ASP A 1 94 ? 2.078 -17.031 -19.516 1 98.31 94 ASP A O 1
ATOM 701 N N . LYS A 1 95 ? 3.293 -17.391 -21.406 1 97.88 95 LYS A N 1
ATOM 702 C CA . LYS A 1 95 ? 2.498 -16.516 -22.281 1 97.88 95 LYS A CA 1
ATOM 703 C C . LYS A 1 95 ? 1.51 -17.328 -23.109 1 97.88 95 LYS A C 1
ATOM 705 O O . LYS A 1 95 ? 1.844 -18.406 -23.594 1 97.88 95 LYS A O 1
ATOM 710 N N . SER A 1 96 ? 0.284 -16.875 -23.156 1 97 96 SER A N 1
ATOM 711 C CA . SER A 1 96 ? -0.72 -17.406 -24.078 1 97 96 SER A CA 1
ATOM 712 C C . SER A 1 96 ? -1.37 -16.297 -24.891 1 97 96 SER A C 1
ATOM 714 O O . SER A 1 96 ? -1.095 -15.117 -24.672 1 97 96 SER A O 1
ATOM 716 N N . ILE A 1 97 ? -2.111 -16.719 -25.906 1 96.75 97 ILE A N 1
ATOM 717 C CA . ILE A 1 97 ? -2.734 -15.742 -26.781 1 96.75 97 ILE A CA 1
ATOM 718 C C . ILE A 1 97 ? -4.254 -15.805 -26.641 1 96.75 97 ILE A C 1
ATOM 720 O O . ILE A 1 97 ? -4.836 -16.891 -26.625 1 96.75 97 ILE A O 1
ATOM 724 N N . ASN A 1 98 ? -4.809 -14.664 -26.375 1 95.75 98 ASN A N 1
ATOM 725 C CA . ASN A 1 98 ? -6.258 -14.531 -26.422 1 95.75 98 ASN A CA 1
ATOM 726 C C . ASN A 1 98 ? -6.797 -14.734 -27.828 1 95.75 98 ASN A C 1
ATOM 728 O O . ASN A 1 98 ? -6.531 -13.93 -28.734 1 95.75 98 ASN A O 1
ATOM 732 N N . LEU A 1 99 ? -7.57 -15.695 -28.047 1 90.94 99 LEU A N 1
ATOM 733 C CA . LEU A 1 99 ? -8 -16.062 -29.406 1 90.94 99 LEU A CA 1
ATOM 734 C C . LEU A 1 99 ? -9.055 -15.086 -29.922 1 90.94 99 LEU A C 1
ATOM 736 O O . LEU A 1 99 ? -9.289 -15.008 -31.125 1 90.94 99 LEU A O 1
ATOM 740 N N . LYS A 1 100 ? -9.703 -14.398 -28.969 1 92.56 100 LYS A N 1
ATOM 741 C CA . LYS A 1 100 ? -10.727 -13.438 -29.375 1 92.56 100 LYS A CA 1
ATOM 742 C C . LYS A 1 100 ? -10.094 -12.211 -30.016 1 92.56 100 LYS A C 1
ATOM 744 O O . LYS A 1 100 ? -10.648 -11.641 -30.969 1 92.56 100 LYS A O 1
ATOM 749 N N . ASP A 1 101 ? -8.961 -11.758 -29.625 1 91.81 101 ASP A N 1
ATOM 750 C CA . ASP A 1 101 ? -8.406 -10.516 -30.141 1 91.81 101 ASP A CA 1
ATOM 751 C C . ASP A 1 101 ? -6.902 -10.633 -30.375 1 91.81 101 ASP A C 1
ATOM 753 O O . ASP A 1 101 ? -6.23 -9.641 -30.656 1 91.81 101 ASP A O 1
ATOM 757 N N . SER A 1 102 ? -6.293 -11.773 -30.141 1 93.81 102 SER A N 1
ATOM 758 C CA . SER A 1 102 ? -4.898 -12.102 -30.422 1 93.81 102 SER A CA 1
ATOM 759 C C . SER A 1 102 ? -3.961 -11.375 -29.469 1 93.81 102 SER A C 1
ATOM 761 O O . SER A 1 102 ? -2.771 -11.219 -29.75 1 93.81 102 SER A O 1
ATOM 763 N N . SER A 1 103 ? -4.484 -10.82 -28.375 1 94.31 103 SER A N 1
ATOM 764 C CA . SER A 1 103 ? -3.646 -10.156 -27.375 1 94.31 103 SER A CA 1
ATOM 765 C C . SER A 1 103 ? -2.963 -11.172 -26.469 1 94.31 103 SER A C 1
ATOM 767 O O . SER A 1 103 ? -3.467 -12.281 -26.281 1 94.31 103 SER A O 1
ATOM 769 N N . PRO A 1 104 ? -1.83 -10.789 -26 1 96.62 104 PRO A N 1
ATOM 770 C CA . PRO A 1 104 ? -1.137 -11.703 -25.094 1 96.62 104 PRO A CA 1
ATOM 771 C C . PRO A 1 104 ? -1.806 -11.797 -23.719 1 96.62 104 PRO A C 1
ATOM 773 O O . PRO A 1 104 ? -2.41 -10.828 -23.266 1 96.62 104 PRO A O 1
ATOM 776 N N . MET A 1 105 ? -1.731 -12.961 -23.156 1 98.31 105 MET A N 1
ATOM 777 C CA . MET A 1 105 ? -2.186 -13.242 -21.797 1 98.31 105 MET A CA 1
ATOM 778 C C . MET A 1 105 ? -1.068 -13.867 -20.969 1 98.31 105 MET A C 1
ATOM 780 O O . MET A 1 105 ? -0.128 -14.445 -21.516 1 98.31 105 MET A O 1
ATOM 784 N N . LEU A 1 106 ? -1.101 -13.664 -19.703 1 98.69 106 LEU A N 1
ATOM 785 C CA . LEU A 1 106 ? -0.175 -14.281 -18.766 1 98.69 106 LEU A CA 1
ATOM 786 C C . LEU A 1 106 ? -0.851 -15.414 -18 1 98.69 106 LEU A C 1
ATOM 788 O O . LEU A 1 106 ? -1.934 -15.234 -17.438 1 98.69 106 LEU A O 1
ATOM 792 N N . VAL A 1 107 ? -0.21 -16.594 -18 1 98.69 107 VAL A N 1
ATOM 793 C CA . VAL A 1 107 ? -0.84 -17.781 -17.438 1 98.69 107 VAL A CA 1
ATOM 794 C C . VAL A 1 107 ? 0.009 -18.328 -16.281 1 98.69 107 VAL A C 1
ATOM 796 O O . VAL A 1 107 ? 1.235 -18.406 -16.391 1 98.69 107 VAL A O 1
ATOM 799 N N . PHE A 1 108 ? -0.607 -18.609 -15.172 1 98.75 108 PHE A N 1
ATOM 800 C CA . PHE A 1 108 ? -0.04 -19.359 -14.055 1 98.75 108 PHE A CA 1
ATOM 801 C C . PHE A 1 108 ? -0.771 -20.688 -13.859 1 98.75 108 PHE A C 1
ATOM 803 O O . PHE A 1 108 ? -2.002 -20.719 -13.812 1 98.75 108 PHE A O 1
ATOM 810 N N . GLN A 1 109 ? -0.049 -21.781 -13.789 1 98.69 109 GLN A N 1
ATOM 811 C CA . GLN A 1 109 ? -0.686 -23.078 -13.586 1 98.69 109 GLN A CA 1
ATOM 812 C C . GLN A 1 109 ? 0.1 -23.922 -12.586 1 98.69 109 GLN A C 1
ATOM 814 O O . GLN A 1 109 ? 1.31 -24.109 -12.734 1 98.69 109 GLN A O 1
ATOM 819 N N . ASP A 1 110 ? -0.567 -24.391 -11.555 1 98.5 110 ASP A N 1
ATOM 820 C CA . ASP A 1 110 ? 0.049 -25.328 -10.609 1 98.5 110 ASP A CA 1
ATOM 821 C C . ASP A 1 110 ? -0.764 -26.609 -10.492 1 98.5 110 ASP A C 1
ATOM 823 O O . ASP A 1 110 ? -1.868 -26.703 -11.031 1 98.5 110 ASP A O 1
ATOM 827 N N . ASP A 1 111 ? -0.198 -27.625 -9.922 1 98.06 111 ASP A N 1
ATOM 828 C CA . ASP A 1 111 ? -0.897 -28.875 -9.664 1 98.06 111 ASP A CA 1
ATOM 829 C C . ASP A 1 111 ? -1.122 -29.078 -8.172 1 98.06 111 ASP A C 1
ATOM 831 O O . ASP A 1 111 ? -1.027 -30.203 -7.672 1 98.06 111 ASP A O 1
ATOM 835 N N . GLY A 1 112 ? -1.286 -27.969 -7.484 1 97.19 112 GLY A N 1
ATOM 836 C CA . GLY A 1 112 ? -1.554 -28.047 -6.055 1 97.19 112 GLY A CA 1
ATOM 837 C C . GLY A 1 112 ? -2.928 -28.594 -5.73 1 97.19 112 GLY A C 1
ATOM 838 O O . GLY A 1 112 ? -3.562 -29.234 -6.578 1 97.19 112 GLY A O 1
ATOM 839 N N . GLY A 1 113 ? -3.381 -28.406 -4.566 1 95.44 113 GLY A N 1
ATOM 840 C CA . GLY A 1 113 ? -4.59 -29.031 -4.059 1 95.44 113 GLY A CA 1
ATOM 841 C C . GLY A 1 113 ? -5.852 -28.516 -4.723 1 95.44 113 GLY A C 1
ATOM 842 O O . GLY A 1 113 ? -6.922 -29.109 -4.59 1 95.44 113 GLY A O 1
ATOM 843 N N . GLY A 1 114 ? -5.727 -27.391 -5.41 1 97 114 GLY A N 1
ATOM 844 C CA . GLY A 1 114 ? -6.914 -26.797 -5.992 1 97 114 GLY A CA 1
ATOM 845 C C . GLY A 1 114 ? -7.844 -26.188 -4.961 1 97 114 GLY A C 1
ATOM 846 O O . GLY A 1 114 ? -7.508 -26.125 -3.775 1 97 114 GLY A O 1
ATOM 847 N N . MET A 1 115 ? -8.977 -25.672 -5.488 1 95.62 115 MET A N 1
ATOM 848 C CA . MET A 1 115 ? -9.984 -25.047 -4.629 1 95.62 115 MET A CA 1
ATOM 849 C C . MET A 1 115 ? -11.367 -25.609 -4.914 1 95.62 115 MET A C 1
ATOM 851 O O . MET A 1 115 ? -11.742 -25.781 -6.074 1 95.62 115 MET A O 1
ATOM 855 N N . ASP A 1 116 ? -12.109 -25.938 -3.871 1 95.25 116 ASP A N 1
ATOM 856 C CA . ASP A 1 116 ? -13.516 -26.297 -4.039 1 95.25 116 ASP A CA 1
ATOM 857 C C . ASP A 1 116 ? -14.383 -25.047 -4.23 1 95.25 116 ASP A C 1
ATOM 859 O O . ASP A 1 116 ? -13.875 -23.938 -4.223 1 95.25 116 ASP A O 1
ATOM 863 N N . PRO A 1 117 ? -15.641 -25.234 -4.453 1 93.5 117 PRO A N 1
ATOM 864 C CA . PRO A 1 117 ? -16.5 -24.094 -4.758 1 93.5 117 PRO A CA 1
ATOM 865 C C . PRO A 1 117 ? -16.438 -23 -3.686 1 93.5 117 PRO A C 1
ATOM 867 O O . PRO A 1 117 ? -16.406 -21.812 -4.008 1 93.5 117 PRO A O 1
ATOM 870 N N . GLU A 1 118 ? -16.422 -23.312 -2.482 1 90.31 118 GLU A N 1
ATOM 871 C CA . GLU A 1 118 ? -16.281 -22.312 -1.419 1 90.31 118 GLU A CA 1
ATOM 872 C C . GLU A 1 118 ? -14.922 -21.641 -1.453 1 90.31 118 GLU A C 1
ATOM 874 O O . GLU A 1 118 ? -14.805 -20.438 -1.231 1 90.31 118 GLU A O 1
ATOM 879 N N . GLY A 1 119 ? -13.906 -22.422 -1.747 1 91.38 119 GLY A N 1
ATOM 880 C CA . GLY A 1 119 ? -12.555 -21.922 -1.827 1 91.38 119 GLY A CA 1
ATOM 881 C C . GLY A 1 119 ? -12.375 -20.859 -2.904 1 91.38 119 GLY A C 1
ATOM 882 O O . GLY A 1 119 ? -11.695 -19.859 -2.689 1 91.38 119 GLY A O 1
ATOM 883 N N . VAL A 1 120 ? -13 -21.078 -4.027 1 92.44 120 VAL A N 1
ATOM 884 C CA . VAL A 1 120 ? -12.883 -20.125 -5.129 1 92.44 120 VAL A CA 1
ATOM 885 C C . VAL A 1 120 ? -13.539 -18.797 -4.742 1 92.44 120 VAL A C 1
ATOM 887 O O . VAL A 1 120 ? -13.023 -17.734 -5.051 1 92.44 120 VAL A O 1
ATOM 890 N N . ARG A 1 121 ? -14.688 -18.875 -4.113 1 89.25 121 ARG A N 1
ATOM 891 C CA . ARG A 1 121 ? -15.391 -17.672 -3.676 1 89.25 121 ARG A CA 1
ATOM 892 C C . ARG A 1 121 ? -14.57 -16.922 -2.637 1 89.25 121 ARG A C 1
ATOM 894 O O . ARG A 1 121 ? -14.531 -15.68 -2.652 1 89.25 121 ARG A O 1
ATOM 901 N N . GLN A 1 122 ? -13.906 -17.594 -1.805 1 86.94 122 GLN A N 1
ATOM 902 C CA . GLN A 1 122 ? -13.047 -16.969 -0.816 1 86.94 122 GLN A CA 1
ATOM 903 C C . GLN A 1 122 ? -11.828 -16.312 -1.479 1 86.94 122 GLN A C 1
ATOM 905 O O . GLN A 1 122 ? -11.438 -15.203 -1.118 1 86.94 122 GLN A O 1
ATOM 910 N N . CYS A 1 123 ? -11.281 -17.047 -2.434 1 89.25 123 CYS A N 1
ATOM 911 C CA . CYS A 1 123 ? -10.125 -16.547 -3.166 1 89.25 123 CYS A CA 1
ATOM 912 C C . CYS A 1 123 ? -10.43 -15.227 -3.85 1 89.25 123 CYS A C 1
ATOM 914 O O . CYS A 1 123 ? -9.578 -14.336 -3.898 1 89.25 123 CYS A O 1
ATOM 916 N N . MET A 1 124 ? -11.656 -15.062 -4.234 1 87.69 124 MET A N 1
ATOM 917 C CA . MET A 1 124 ? -12.039 -13.875 -4.996 1 87.69 124 MET A CA 1
ATOM 918 C C . MET A 1 124 ? -12.57 -12.781 -4.074 1 87.69 124 MET A C 1
ATOM 920 O O . MET A 1 124 ? -12.875 -11.68 -4.527 1 87.69 124 MET A O 1
ATOM 924 N N . SER A 1 125 ? -12.703 -13.125 -2.889 1 82.88 125 SER A N 1
ATOM 925 C CA . SER A 1 125 ? -13.141 -12.164 -1.884 1 82.88 125 SER A CA 1
ATOM 926 C C . SER A 1 125 ? -11.961 -11.5 -1.194 1 82.88 125 SER A C 1
ATOM 928 O O . SER A 1 125 ? -10.812 -11.93 -1.365 1 82.88 125 SER A O 1
ATOM 930 N N . LEU A 1 126 ? -12.281 -10.43 -0.529 1 79.56 126 LEU A N 1
ATOM 931 C CA . LEU A 1 126 ? -11.203 -9.664 0.084 1 79.56 126 LEU A CA 1
ATOM 932 C C . LEU A 1 126 ? -11.023 -10.055 1.549 1 79.56 126 LEU A C 1
ATOM 934 O O . LEU A 1 126 ? -11.992 -10.07 2.312 1 79.56 126 LEU A O 1
ATOM 938 N N . GLY A 1 127 ? -9.805 -10.484 1.917 1 74 127 GLY A N 1
ATOM 939 C CA . GLY A 1 127 ? -9.445 -10.695 3.311 1 74 127 GLY A CA 1
ATOM 940 C C . GLY A 1 127 ? -9.719 -12.109 3.793 1 74 127 GLY A C 1
ATOM 941 O O . GLY A 1 127 ? -9.656 -12.383 4.992 1 74 127 GLY A O 1
ATOM 942 N N . PHE A 1 128 ? -10.094 -12.93 2.893 1 67.38 128 PHE A N 1
ATOM 943 C CA . PHE A 1 128 ? -10.359 -14.312 3.275 1 67.38 128 PHE A CA 1
ATOM 944 C C . PHE A 1 128 ? -9.141 -15.188 3.027 1 67.38 128 PHE A C 1
ATOM 946 O O . PHE A 1 128 ? -8.648 -15.273 1.899 1 67.38 128 PHE A O 1
ATOM 953 N N . SER A 1 129 ? -8.539 -15.609 4.117 1 70.56 129 SER A N 1
ATOM 954 C CA . SER A 1 129 ? -7.418 -16.547 3.982 1 70.56 129 SER A CA 1
ATOM 955 C C . SER A 1 129 ? -7.633 -17.781 4.832 1 70.56 129 SER A C 1
ATOM 957 O O . SER A 1 129 ? -8.125 -17.703 5.961 1 70.56 129 SER A O 1
ATOM 959 N N . THR A 1 130 ? -7.48 -18.859 4.227 1 63.41 130 THR A N 1
ATOM 960 C CA . THR A 1 130 ? -7.52 -20.109 4.973 1 63.41 130 THR A CA 1
ATOM 961 C C . THR A 1 130 ? -6.121 -20.516 5.418 1 63.41 130 THR A C 1
ATOM 963 O O . THR A 1 130 ? -5.953 -21.531 6.105 1 63.41 130 THR A O 1
ATOM 966 N N . LYS A 1 131 ? -5.227 -19.719 4.961 1 64.44 131 LYS A N 1
ATOM 967 C CA . LYS A 1 131 ? -3.836 -20.047 5.258 1 64.44 131 LYS A CA 1
ATOM 968 C C . LYS A 1 131 ? -3.436 -19.562 6.648 1 64.44 131 LYS A C 1
ATOM 970 O O . LYS A 1 131 ? -3.299 -18.359 6.879 1 64.44 131 LYS A O 1
ATOM 975 N N . LYS A 1 132 ? -3.494 -20.469 7.621 1 60.31 132 LYS A N 1
ATOM 976 C CA . LYS A 1 132 ? -3.307 -20.094 9.023 1 60.31 132 LYS A CA 1
ATOM 977 C C . LYS A 1 132 ? -1.94 -20.547 9.531 1 60.31 132 LYS A C 1
ATOM 979 O O . LYS A 1 132 ? -1.512 -20.156 10.617 1 60.31 132 LYS A O 1
ATOM 984 N N . SER A 1 133 ? -1.316 -21.25 8.727 1 59.47 133 SER A N 1
ATOM 985 C CA . SER A 1 133 ? -0.077 -21.812 9.242 1 59.47 133 SER A CA 1
ATOM 986 C C . SER A 1 133 ? 1.029 -20.766 9.305 1 59.47 133 SER A C 1
ATOM 988 O O . SER A 1 133 ? 1.069 -19.859 8.477 1 59.47 133 SER A O 1
ATOM 990 N N . LYS A 1 134 ? 1.794 -20.938 10.305 1 66.38 134 LYS A N 1
ATOM 991 C CA . LYS A 1 134 ? 2.963 -20.094 10.516 1 66.38 134 LYS A CA 1
ATOM 992 C C . LYS A 1 134 ? 3.982 -20.266 9.398 1 66.38 134 LYS A C 1
ATOM 994 O O . LYS A 1 134 ? 4.863 -19.422 9.211 1 66.38 134 LYS A O 1
ATOM 999 N N . THR A 1 135 ? 3.74 -21.188 8.562 1 70.56 135 THR A N 1
ATOM 1000 C CA . THR A 1 135 ? 4.77 -21.469 7.57 1 70.56 135 THR A CA 1
ATOM 1001 C C . THR A 1 135 ? 4.355 -20.953 6.195 1 70.56 135 THR A C 1
ATOM 1003 O O . THR A 1 135 ? 5.172 -20.906 5.277 1 70.56 135 THR A O 1
ATOM 1006 N N . THR A 1 136 ? 3.133 -20.656 6.141 1 80 136 THR A N 1
ATOM 1007 C CA . THR A 1 136 ? 2.674 -20.172 4.84 1 80 136 THR A CA 1
ATOM 1008 C C . THR A 1 136 ? 3.168 -18.766 4.578 1 80 136 THR A C 1
ATOM 1010 O O . THR A 1 136 ? 3.291 -17.953 5.508 1 80 136 THR A O 1
ATOM 1013 N N . ILE A 1 137 ? 3.471 -18.562 3.34 1 83.88 137 ILE A N 1
ATOM 1014 C CA . ILE A 1 137 ? 3.93 -17.234 2.926 1 83.88 137 ILE A CA 1
ATOM 1015 C C . ILE A 1 137 ? 2.75 -16.266 2.895 1 83.88 137 ILE A C 1
ATOM 1017 O O . ILE A 1 137 ? 2.836 -15.156 3.432 1 83.88 137 ILE A O 1
ATOM 1021 N N . GLY A 1 138 ? 1.619 -16.703 2.332 1 78.19 138 GLY A N 1
ATOM 1022 C CA . GLY A 1 138 ? 0.419 -15.883 2.301 1 78.19 138 GLY A CA 1
ATOM 1023 C C . GLY A 1 138 ? -0.298 -15.82 3.635 1 78.19 138 GLY A C 1
ATOM 1024 O O . GLY A 1 138 ? -0.399 -16.828 4.34 1 78.19 138 GLY A O 1
ATOM 1025 N N . GLN A 1 139 ? -0.795 -14.578 3.986 1 71.06 139 GLN A N 1
ATOM 1026 C CA . GLN A 1 139 ? -1.394 -14.477 5.312 1 71.06 139 GLN A CA 1
ATOM 1027 C C . GLN A 1 139 ? -2.691 -13.672 5.273 1 71.06 139 GLN A C 1
ATOM 1029 O O . GLN A 1 139 ? -3.639 -13.977 6 1 71.06 139 GLN A O 1
ATOM 1034 N N . TYR A 1 140 ? -2.959 -12.867 4.27 1 67.56 140 TYR A N 1
ATOM 1035 C CA . TYR A 1 140 ? -3.959 -11.828 4.477 1 67.56 140 TYR A CA 1
ATOM 1036 C C . TYR A 1 140 ? -5.184 -12.07 3.604 1 67.56 140 TYR A C 1
ATOM 1038 O O . TYR A 1 140 ? -6.234 -11.453 3.812 1 67.56 140 TYR A O 1
ATOM 1046 N N . GLY A 1 141 ? -5.039 -12.93 2.594 1 80.19 141 GLY A N 1
ATOM 1047 C CA . GLY A 1 141 ? -6.172 -13.227 1.727 1 80.19 141 GLY A CA 1
ATOM 1048 C C . GLY A 1 141 ? -6.453 -12.125 0.72 1 80.19 141 GLY A C 1
ATOM 1049 O O . GLY A 1 141 ? -7.602 -11.906 0.336 1 80.19 141 GLY A O 1
ATOM 1050 N N . ASN A 1 142 ? -5.512 -11.414 0.372 1 86.56 142 ASN A N 1
ATOM 1051 C CA . ASN A 1 142 ? -5.66 -10.305 -0.564 1 86.56 142 ASN A CA 1
ATOM 1052 C C . ASN A 1 142 ? -4.707 -10.438 -1.749 1 86.56 142 ASN A C 1
ATOM 1054 O O . ASN A 1 142 ? -4.902 -9.789 -2.781 1 86.56 142 ASN A O 1
ATOM 1058 N N . GLY A 1 143 ? -3.789 -11.25 -1.659 1 89.12 143 GLY A N 1
ATOM 1059 C CA . GLY A 1 143 ? -2.688 -11.328 -2.605 1 89.12 143 GLY A CA 1
ATOM 1060 C C . GLY A 1 143 ? -3.137 -11.664 -4.016 1 89.12 143 GLY A C 1
ATOM 1061 O O . GLY A 1 143 ? -2.693 -11.031 -4.977 1 89.12 143 GLY A O 1
ATOM 1062 N N . PHE A 1 144 ? -4.043 -12.617 -4.137 1 92.88 144 PHE A N 1
ATOM 1063 C CA . PHE A 1 144 ? -4.5 -13.023 -5.461 1 92.88 144 PHE A CA 1
ATOM 1064 C C . PHE A 1 144 ? -5.121 -11.852 -6.207 1 92.88 144 PHE A C 1
ATOM 1066 O O . PHE A 1 144 ? -4.793 -11.602 -7.367 1 92.88 144 PHE A O 1
ATOM 1073 N N . LYS A 1 145 ? -5.996 -11.148 -5.555 1 92 145 LYS A N 1
ATOM 1074 C CA . LYS A 1 145 ? -6.723 -10.055 -6.188 1 92 145 LYS A CA 1
ATOM 1075 C C . LYS A 1 145 ? -5.781 -8.914 -6.551 1 92 145 LYS A C 1
ATOM 1077 O O . LYS A 1 145 ? -5.824 -8.398 -7.672 1 92 145 LYS A O 1
ATOM 1082 N N . THR A 1 146 ? -4.926 -8.539 -5.625 1 91.62 146 THR A N 1
ATOM 1083 C CA . THR A 1 146 ? -4.055 -7.395 -5.855 1 91.62 146 THR A CA 1
ATOM 1084 C C . THR A 1 146 ? -3.02 -7.707 -6.93 1 91.62 146 THR A C 1
ATOM 1086 O O . THR A 1 146 ? -2.713 -6.859 -7.77 1 91.62 146 THR A O 1
ATOM 1089 N N . SER A 1 147 ? -2.537 -8.875 -6.926 1 95.19 147 SER A N 1
ATOM 1090 C CA . SER A 1 147 ? -1.488 -9.242 -7.871 1 95.19 147 SER A CA 1
ATOM 1091 C C . SER A 1 147 ? -2.047 -9.391 -9.281 1 95.19 147 SER A C 1
ATOM 1093 O O . SER A 1 147 ? -1.452 -8.898 -10.25 1 95.19 147 SER A O 1
ATOM 1095 N N . THR A 1 148 ? -3.166 -10.039 -9.445 1 96.81 148 THR A N 1
ATOM 1096 C CA . THR A 1 148 ? -3.744 -10.219 -10.773 1 96.81 148 THR A CA 1
ATOM 1097 C C . THR A 1 148 ? -4.148 -8.875 -11.375 1 96.81 148 THR A C 1
ATOM 1099 O O . THR A 1 148 ? -3.846 -8.586 -12.531 1 96.81 148 THR A O 1
ATOM 1102 N N . MET A 1 149 ? -4.746 -8 -10.508 1 94 149 MET A N 1
ATOM 1103 C CA . MET A 1 149 ? -5.195 -6.695 -10.977 1 94 149 MET A CA 1
ATOM 1104 C C . MET A 1 149 ? -4.008 -5.793 -11.305 1 94 149 MET A C 1
ATOM 1106 O O . MET A 1 149 ? -4.129 -4.859 -12.094 1 94 149 MET A O 1
ATOM 1110 N N . ARG A 1 150 ? -2.891 -6.035 -10.695 1 93.69 150 ARG A N 1
ATOM 1111 C CA . ARG A 1 150 ? -1.682 -5.27 -10.984 1 93.69 150 ARG A CA 1
ATOM 1112 C C . ARG A 1 150 ? -1.109 -5.652 -12.344 1 93.69 150 ARG A C 1
ATOM 1114 O O . ARG A 1 150 ? -0.488 -4.824 -13.016 1 93.69 150 ARG A O 1
ATOM 1121 N N . LEU A 1 151 ? -1.333 -6.844 -12.758 1 96.81 151 LEU A N 1
ATOM 1122 C CA . LEU A 1 151 ? -0.722 -7.359 -13.984 1 96.81 151 LEU A CA 1
ATOM 1123 C C . LEU A 1 151 ? -1.635 -7.137 -15.18 1 96.81 151 LEU A C 1
ATOM 1125 O O . LEU A 1 151 ? -1.158 -6.875 -16.281 1 96.81 151 LEU A O 1
ATOM 1129 N N . GLY A 1 152 ? -2.834 -7.25 -14.953 1 96.75 152 GLY A N 1
ATOM 1130 C CA . GLY A 1 152 ? -3.852 -7.039 -15.969 1 96.75 152 GLY A CA 1
ATOM 1131 C C . GLY A 1 152 ? -5.199 -6.652 -15.391 1 96.75 152 GLY A C 1
ATOM 1132 O O . GLY A 1 152 ? -5.445 -6.832 -14.195 1 96.75 152 GLY A O 1
ATOM 1133 N N . ALA A 1 153 ? -6.074 -6.141 -16.281 1 94.94 153 ALA A N 1
ATOM 1134 C CA . ALA A 1 153 ? -7.371 -5.645 -15.828 1 94.94 153 ALA A CA 1
ATOM 1135 C C . ALA A 1 153 ? -8.32 -6.797 -15.5 1 94.94 153 ALA A C 1
ATOM 1137 O O . ALA A 1 153 ? -9.305 -6.613 -14.781 1 94.94 153 ALA A O 1
ATOM 1138 N N . ASP A 1 154 ? -8.016 -7.953 -16.062 1 96.56 154 ASP A N 1
ATOM 1139 C CA . ASP A 1 154 ? -8.961 -9.055 -15.945 1 96.56 154 ASP A CA 1
ATOM 1140 C C . ASP A 1 154 ? -8.234 -10.375 -15.672 1 96.56 154 ASP A C 1
ATOM 1142 O O . ASP A 1 154 ? -7.117 -10.586 -16.156 1 96.56 154 ASP A O 1
ATOM 1146 N N . ALA A 1 155 ? -8.875 -11.258 -14.906 1 97.88 155 ALA A N 1
ATOM 1147 C CA . ALA A 1 155 ? -8.328 -12.57 -14.586 1 97.88 155 ALA A CA 1
ATOM 1148 C C . ALA A 1 155 ? -9.43 -13.625 -14.516 1 97.88 155 ALA A C 1
ATOM 1150 O O . ALA A 1 155 ? -10.523 -13.352 -14.023 1 97.88 155 ALA A O 1
ATOM 1151 N N . ILE A 1 156 ? -9.164 -14.742 -15 1 98.38 156 ILE A N 1
ATOM 1152 C CA . ILE A 1 156 ? -10.07 -15.875 -14.883 1 98.38 156 ILE A CA 1
ATOM 1153 C C . ILE A 1 156 ? -9.328 -17.078 -14.297 1 98.38 156 ILE A C 1
ATOM 1155 O O . ILE A 1 156 ? -8.164 -17.312 -14.633 1 98.38 156 ILE A O 1
ATOM 1159 N N . VAL A 1 157 ? -10.023 -17.797 -13.414 1 98.31 157 VAL A N 1
ATOM 1160 C CA . VAL A 1 157 ? -9.422 -18.891 -12.664 1 98.31 157 VAL A CA 1
ATOM 1161 C C . VAL A 1 157 ? -10.117 -20.203 -13.016 1 98.31 157 VAL A C 1
ATOM 1163 O O . VAL A 1 157 ? -11.352 -20.266 -13.086 1 98.31 157 VAL A O 1
ATOM 1166 N N . PHE A 1 158 ? -9.375 -21.203 -13.328 1 98.62 158 PHE A N 1
ATOM 1167 C CA . PHE A 1 158 ? -9.812 -22.594 -13.469 1 98.62 158 PHE A CA 1
ATOM 1168 C C . PHE A 1 158 ? -9.195 -23.469 -12.383 1 98.62 158 PHE A C 1
ATOM 1170 O O . PHE A 1 158 ? -7.969 -23.516 -12.234 1 98.62 158 PHE A O 1
ATOM 1177 N N . THR A 1 159 ? -9.984 -24.141 -11.633 1 98.5 159 THR A N 1
ATOM 1178 C CA . THR A 1 159 ? -9.414 -24.938 -10.547 1 98.5 159 THR A CA 1
ATOM 1179 C C . THR A 1 159 ? -10.164 -26.25 -10.391 1 98.5 159 THR A C 1
ATOM 1181 O O . THR A 1 159 ? -11.375 -26.312 -10.633 1 98.5 159 THR A O 1
ATOM 1184 N N . ARG A 1 160 ? -9.477 -27.281 -10.156 1 97.94 160 ARG A N 1
ATOM 1185 C CA . ARG A 1 160 ? -9.969 -28.641 -9.898 1 97.94 160 ARG A CA 1
ATOM 1186 C C . ARG A 1 160 ? -9.516 -29.125 -8.523 1 97.94 160 ARG A C 1
ATOM 1188 O O . ARG A 1 160 ? -8.336 -29.016 -8.18 1 97.94 160 ARG A O 1
ATOM 1195 N N . ALA A 1 161 ? -10.484 -29.625 -7.758 1 97.38 161 ALA A N 1
ATOM 1196 C CA . ALA A 1 161 ? -10.164 -30.062 -6.406 1 97.38 161 ALA A CA 1
ATOM 1197 C C . ALA A 1 161 ? -10.812 -31.422 -6.102 1 97.38 161 ALA A C 1
ATOM 1199 O O . ALA A 1 161 ? -11.883 -31.734 -6.625 1 97.38 161 ALA A O 1
ATOM 1200 N N . ILE A 1 162 ? -10.148 -32.188 -5.312 1 95.44 162 ILE A N 1
ATOM 1201 C CA . ILE A 1 162 ? -10.68 -33.438 -4.793 1 95.44 162 ILE A CA 1
ATOM 1202 C C . ILE A 1 162 ? -10.836 -33.344 -3.277 1 95.44 162 ILE A C 1
ATOM 1204 O O . ILE A 1 162 ? -9.859 -33.125 -2.559 1 95.44 162 ILE A O 1
ATOM 1208 N N . ARG A 1 163 ? -12.016 -33.438 -2.818 1 94 163 ARG A N 1
ATOM 1209 C CA . ARG A 1 163 ? -12.32 -33.5 -1.393 1 94 163 ARG A CA 1
ATOM 1210 C C . ARG A 1 163 ? -13.07 -34.781 -1.048 1 94 163 ARG A C 1
ATOM 1212 O O . ARG A 1 163 ? -14.266 -34.906 -1.316 1 94 163 ARG A O 1
ATOM 1219 N N . GLY A 1 164 ? -12.406 -35.719 -0.38 1 91.5 164 GLY A N 1
ATOM 1220 C CA . GLY A 1 164 ? -13 -37.031 -0.207 1 91.5 164 GLY A CA 1
ATOM 1221 C C . GLY A 1 164 ? -13.305 -37.719 -1.521 1 91.5 164 GLY A C 1
ATOM 1222 O O . GLY A 1 164 ? -12.414 -37.906 -2.354 1 91.5 164 GLY A O 1
ATOM 1223 N N . SER A 1 165 ? -14.516 -38 -1.689 1 90.06 165 SER A N 1
ATOM 1224 C CA . SER A 1 165 ? -14.938 -38.656 -2.922 1 90.06 165 SER A CA 1
ATOM 1225 C C . SER A 1 165 ? -15.477 -37.656 -3.932 1 90.06 165 SER A C 1
ATOM 1227 O O . SER A 1 165 ? -15.82 -38 -5.059 1 90.06 165 SER A O 1
ATOM 1229 N N . ASN A 1 166 ? -15.422 -36.406 -3.553 1 93.5 166 ASN A N 1
ATOM 1230 C CA . ASN A 1 166 ? -16 -35.375 -4.41 1 93.5 166 ASN A CA 1
ATOM 1231 C C . ASN A 1 166 ? -14.938 -34.688 -5.246 1 93.5 166 ASN A C 1
ATOM 1233 O O . ASN A 1 166 ? -13.93 -34.219 -4.711 1 93.5 166 ASN A O 1
ATOM 1237 N N . VAL A 1 167 ? -15.078 -34.781 -6.527 1 96.25 167 VAL A N 1
ATOM 1238 C CA . VAL A 1 167 ? -14.227 -34.031 -7.445 1 96.25 167 VAL A CA 1
ATOM 1239 C C . VAL A 1 167 ? -15.008 -32.844 -8.023 1 96.25 167 VAL A C 1
ATOM 1241 O O . VAL A 1 167 ? -16.062 -33.031 -8.641 1 96.25 167 VAL A O 1
ATOM 1244 N N . THR A 1 168 ? -14.484 -31.641 -7.773 1 97.38 168 THR A N 1
ATOM 1245 C CA . THR A 1 168 ? -15.18 -30.438 -8.234 1 97.38 168 THR A CA 1
ATOM 1246 C C . THR A 1 168 ? -14.305 -29.625 -9.18 1 97.38 168 THR A C 1
ATOM 1248 O O . THR A 1 168 ? -13.07 -29.672 -9.078 1 97.38 168 THR A O 1
ATOM 1251 N N . LEU A 1 169 ? -14.898 -29.016 -10.148 1 97.75 169 LEU A N 1
ATOM 1252 C CA . LEU A 1 169 ? -14.305 -28.047 -11.062 1 97.75 169 LEU A CA 1
ATOM 1253 C C . LEU A 1 169 ? -14.992 -26.688 -10.945 1 97.75 169 LEU A C 1
ATOM 1255 O O . LEU A 1 169 ? -16.219 -26.625 -10.867 1 97.75 169 LEU A O 1
ATOM 1259 N N . SER A 1 170 ? -14.211 -25.641 -10.82 1 97.56 170 SER A N 1
ATOM 1260 C CA . SER A 1 170 ? -14.797 -24.312 -10.727 1 97.56 170 SER A CA 1
ATOM 1261 C C . SER A 1 170 ? -14.094 -23.328 -11.656 1 97.56 170 SER A C 1
ATOM 1263 O O . SER A 1 170 ? -12.891 -23.438 -11.898 1 97.56 170 SER A O 1
ATOM 1265 N N . VAL A 1 171 ? -14.852 -22.422 -12.211 1 97.81 171 VAL A N 1
ATOM 1266 C CA . VAL A 1 171 ? -14.375 -21.312 -13.023 1 97.81 171 VAL A CA 1
ATOM 1267 C C . VAL A 1 171 ? -14.82 -19.984 -12.398 1 97.81 171 VAL A C 1
ATOM 1269 O O . VAL A 1 171 ? -16.016 -19.797 -12.133 1 97.81 171 VAL A O 1
ATOM 1272 N N . GLY A 1 172 ? -13.898 -19.156 -12.062 1 96.56 172 GLY A N 1
ATOM 1273 C CA . GLY A 1 172 ? -14.219 -17.859 -11.508 1 96.56 172 GLY A CA 1
ATOM 1274 C C . GLY A 1 172 ? -13.625 -16.703 -12.305 1 96.56 172 GLY A C 1
ATOM 1275 O O . GLY A 1 172 ? -12.484 -16.781 -12.766 1 96.56 172 GLY A O 1
ATOM 1276 N N . LEU A 1 173 ? -14.438 -15.648 -12.43 1 97.06 173 LEU A N 1
AT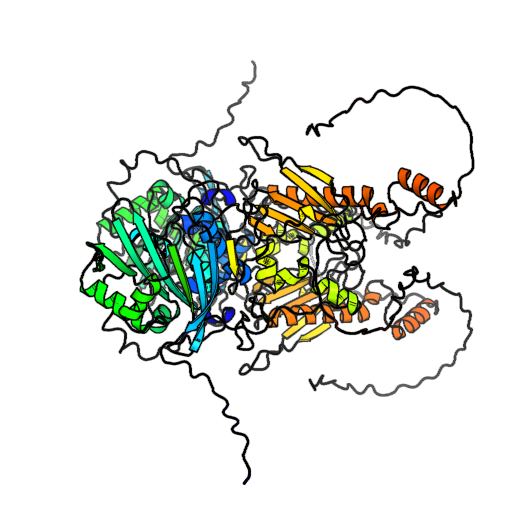OM 1277 C CA . LEU A 1 173 ? -14.008 -14.492 -13.219 1 97.06 173 LEU A CA 1
ATOM 1278 C C . LEU A 1 173 ? -13.891 -13.25 -12.344 1 97.06 173 LEU A C 1
ATOM 1280 O O . LEU A 1 173 ? -14.836 -12.898 -11.633 1 97.06 173 LEU A O 1
ATOM 1284 N N . LEU A 1 174 ? -12.789 -12.68 -12.273 1 95.44 174 LEU A N 1
ATOM 1285 C CA . LEU A 1 174 ? -12.547 -11.359 -11.703 1 95.44 174 LEU A CA 1
ATOM 1286 C C . LEU A 1 174 ? -12.18 -10.359 -12.797 1 95.44 174 LEU A C 1
ATOM 1288 O O . LEU A 1 174 ? -11.023 -10.312 -13.242 1 95.44 174 LEU A O 1
ATOM 1292 N N . SER A 1 175 ? -13.164 -9.57 -13.188 1 94.94 175 SER A N 1
ATOM 1293 C CA . SER A 1 175 ? -12.977 -8.695 -14.344 1 94.94 175 SER A CA 1
ATOM 1294 C C . SER A 1 175 ? -13.25 -7.238 -13.992 1 94.94 175 SER A C 1
ATOM 1296 O O . SER A 1 175 ? -14.406 -6.848 -13.797 1 94.94 175 SER A O 1
ATOM 1298 N N . TYR A 1 176 ? -12.164 -6.523 -13.898 1 92.88 176 TYR A N 1
ATOM 1299 C CA . TYR A 1 176 ? -12.281 -5.082 -13.703 1 92.88 176 TYR A CA 1
ATOM 1300 C C . TYR A 1 176 ? -12.984 -4.418 -14.883 1 92.88 176 TYR A C 1
ATOM 1302 O O . TYR A 1 176 ? -13.812 -3.527 -14.695 1 92.88 176 TYR A O 1
ATOM 1310 N N . THR A 1 177 ? -12.75 -4.852 -16.062 1 91.62 177 THR A N 1
ATOM 1311 C CA . THR A 1 177 ? -13.336 -4.324 -17.297 1 91.62 177 THR A CA 1
ATOM 1312 C C . THR A 1 177 ? -14.852 -4.492 -17.281 1 91.62 177 THR A C 1
ATOM 1314 O O . THR A 1 177 ? -15.594 -3.533 -17.516 1 91.62 177 THR A O 1
ATOM 1317 N N . PHE A 1 178 ? -15.359 -5.711 -16.938 1 92.06 178 PHE A N 1
ATOM 1318 C CA . PHE A 1 178 ? -16.781 -5.992 -16.844 1 92.06 178 PHE A CA 1
ATOM 1319 C C . PHE A 1 178 ? -17.469 -5.055 -15.852 1 92.06 178 PHE A C 1
ATOM 1321 O O . PHE A 1 178 ? -18.469 -4.426 -16.172 1 92.06 178 PHE A O 1
ATOM 1328 N N . LEU A 1 179 ? -16.828 -4.922 -14.711 1 89.19 179 LEU A N 1
ATOM 1329 C CA . LEU A 1 179 ? -17.422 -4.148 -13.625 1 89.19 179 LEU A CA 1
ATOM 1330 C C . LEU A 1 179 ? -17.484 -2.67 -13.992 1 89.19 179 LEU A C 1
ATOM 1332 O O . LEU A 1 179 ? -18.516 -2.016 -13.758 1 89.19 179 LEU A O 1
ATOM 1336 N N . ARG A 1 180 ? -16.438 -2.18 -14.57 1 86.5 180 ARG A N 1
ATOM 1337 C CA . ARG A 1 180 ? -16.375 -0.76 -14.906 1 86.5 180 ARG A CA 1
ATOM 1338 C C . ARG A 1 180 ? -17.266 -0.43 -16.094 1 86.5 180 ARG A C 1
ATOM 1340 O O . ARG A 1 180 ? -17.969 0.583 -16.078 1 86.5 180 ARG A O 1
ATOM 1347 N N . ARG A 1 181 ? -17.281 -1.241 -17.062 1 85.94 181 ARG A N 1
ATOM 1348 C CA . ARG A 1 181 ? -18.047 -0.989 -18.281 1 85.94 181 ARG A CA 1
ATOM 1349 C C . ARG A 1 181 ? -19.547 -1.085 -18.016 1 85.94 181 ARG A C 1
ATOM 1351 O O . ARG A 1 181 ? -20.344 -0.386 -18.656 1 85.94 181 ARG A O 1
ATOM 1358 N N . THR A 1 182 ? -19.922 -1.922 -17.078 1 87.06 182 THR A N 1
ATOM 1359 C CA . THR A 1 182 ? -21.344 -2.086 -16.766 1 87.06 182 THR A CA 1
ATOM 1360 C C . THR A 1 182 ? -21.734 -1.227 -15.57 1 87.06 182 THR A C 1
ATOM 1362 O O . THR A 1 182 ? -22.844 -1.343 -15.062 1 87.06 182 THR A O 1
ATOM 1365 N N . MET A 1 183 ? -20.797 -0.435 -15.016 1 81.56 183 MET A N 1
ATOM 1366 C CA . MET A 1 183 ? -21 0.551 -13.961 1 81.56 183 MET A CA 1
ATOM 1367 C C . MET A 1 183 ? -21.578 -0.106 -12.703 1 81.56 183 MET A C 1
ATOM 1369 O O . MET A 1 183 ? -22.531 0.403 -12.109 1 81.56 183 MET A O 1
ATOM 1373 N N . LYS A 1 184 ? -21.094 -1.289 -12.531 1 81.75 184 LYS A N 1
ATOM 1374 C CA . LYS A 1 184 ? -21.469 -1.942 -11.289 1 81.75 184 LYS A CA 1
ATOM 1375 C C . LYS A 1 184 ? -21 -1.134 -10.078 1 81.75 184 LYS A C 1
ATOM 1377 O O . LYS A 1 184 ? -19.969 -0.455 -10.141 1 81.75 184 LYS A O 1
ATOM 1382 N N . ASP A 1 185 ? -21.766 -1.172 -8.984 1 77.5 185 ASP A N 1
ATOM 1383 C CA . ASP A 1 185 ? -21.391 -0.456 -7.766 1 77.5 185 ASP A CA 1
ATOM 1384 C C . ASP A 1 185 ? -20.906 -1.421 -6.688 1 77.5 185 ASP A C 1
ATOM 1386 O O . ASP A 1 185 ? -20.781 -1.045 -5.523 1 77.5 185 ASP A O 1
ATOM 1390 N N . ASP A 1 186 ? -20.797 -2.643 -7.141 1 83.5 186 ASP A N 1
ATOM 1391 C CA . ASP A 1 186 ? -20.234 -3.691 -6.289 1 83.5 186 ASP A CA 1
ATOM 1392 C C . ASP A 1 186 ? -19.375 -4.66 -7.098 1 83.5 186 ASP A C 1
ATOM 1394 O O . ASP A 1 186 ? -19.5 -4.719 -8.328 1 83.5 186 ASP A O 1
ATOM 1398 N N . ILE A 1 187 ? -18.594 -5.328 -6.391 1 85.62 187 ILE A N 1
ATOM 1399 C CA . ILE A 1 187 ? -17.75 -6.297 -7.082 1 85.62 187 ILE A CA 1
ATOM 1400 C C . ILE A 1 187 ? -18.516 -7.609 -7.254 1 85.62 187 ILE A C 1
ATOM 1402 O O . ILE A 1 187 ? -18.766 -8.32 -6.277 1 85.62 187 ILE A O 1
ATOM 1406 N N . VAL A 1 188 ? -18.875 -7.875 -8.453 1 87.69 188 VAL A N 1
ATOM 1407 C CA . VAL A 1 188 ? -19.547 -9.109 -8.836 1 87.69 188 VAL A CA 1
ATOM 1408 C C . VAL A 1 188 ? -18.531 -10.109 -9.375 1 87.69 188 VAL A C 1
ATOM 1410 O O . VAL A 1 188 ? -17.688 -9.758 -10.219 1 87.69 188 VAL A O 1
ATOM 1413 N N . VAL A 1 189 ? -18.641 -11.344 -8.828 1 91.06 189 VAL A N 1
ATOM 1414 C CA . VAL A 1 189 ? -17.703 -12.391 -9.234 1 91.06 189 VAL A CA 1
ATOM 1415 C C . VAL A 1 189 ? -18.469 -13.594 -9.766 1 91.06 189 VAL A C 1
ATOM 1417 O O . VAL A 1 189 ? -18.766 -14.531 -9.016 1 91.06 189 VAL A O 1
ATOM 1420 N N . PRO A 1 190 ? -18.703 -13.594 -11.062 1 93.81 190 PRO A N 1
ATOM 1421 C CA . PRO A 1 190 ? -19.359 -14.781 -11.625 1 93.81 190 PRO A CA 1
ATOM 1422 C C . PRO A 1 190 ? -18.531 -16.047 -11.445 1 93.81 190 PRO A C 1
ATOM 1424 O O . PRO A 1 190 ? -17.328 -16.062 -11.734 1 93.81 190 PRO A O 1
ATOM 1427 N N . VAL A 1 191 ? -19.188 -17.094 -10.922 1 94.75 191 VAL A N 1
ATOM 1428 C CA . VAL A 1 191 ? -18.531 -18.375 -10.695 1 94.75 191 VAL A CA 1
ATOM 1429 C C . VAL A 1 191 ? -19.391 -19.5 -11.266 1 94.75 191 VAL A C 1
ATOM 1431 O O . VAL A 1 191 ? -20.609 -19.469 -11.164 1 94.75 191 VAL A O 1
ATOM 1434 N N . LEU A 1 192 ? -18.766 -20.438 -11.914 1 96.38 192 LEU A N 1
ATOM 1435 C CA . LEU A 1 192 ? -19.375 -21.672 -12.375 1 96.38 192 LEU A CA 1
ATOM 1436 C C . LEU A 1 192 ? -18.766 -22.875 -11.664 1 96.38 192 LEU A C 1
ATOM 1438 O O . LEU A 1 192 ? -17.547 -23.047 -11.656 1 96.38 192 LEU A O 1
ATOM 1442 N N . ASP A 1 193 ? -19.609 -23.625 -11.102 1 96.44 193 ASP A N 1
ATOM 1443 C CA . ASP A 1 193 ? -19.156 -24.828 -10.406 1 96.44 193 ASP A CA 1
ATOM 1444 C C . ASP A 1 193 ? -19.672 -26.078 -11.102 1 96.44 193 ASP A C 1
ATOM 1446 O O . ASP A 1 193 ? -20.797 -26.125 -11.578 1 96.44 193 ASP A O 1
ATOM 1450 N N . PHE A 1 194 ? -18.812 -27.078 -11.141 1 97.06 194 PHE A N 1
ATOM 1451 C CA . PHE A 1 194 ? -19.125 -28.391 -11.695 1 97.06 194 PHE A CA 1
ATOM 1452 C C . PHE A 1 194 ? -18.703 -29.5 -10.742 1 97.06 194 PHE A C 1
ATOM 1454 O O . PHE A 1 194 ? -17.906 -29.266 -9.828 1 97.06 194 PHE A O 1
ATOM 1461 N N . GLN A 1 195 ? -19.25 -30.625 -10.914 1 96.19 195 GLN A N 1
ATOM 1462 C CA . GLN A 1 195 ? -18.828 -31.844 -10.219 1 96.19 195 GLN A CA 1
ATOM 1463 C C . GLN A 1 195 ? -18.719 -33 -11.188 1 96.19 195 GLN A C 1
ATOM 1465 O O . GLN A 1 195 ? -19.406 -33.062 -12.211 1 96.19 195 GLN A O 1
ATOM 1470 N N . ILE A 1 196 ? -17.828 -33.906 -10.953 1 94.31 196 ILE A N 1
ATOM 1471 C CA . ILE A 1 196 ? -17.703 -35.094 -11.766 1 94.31 196 ILE A CA 1
ATOM 1472 C C . ILE A 1 196 ? -18.531 -36.219 -11.141 1 94.31 196 ILE A C 1
ATOM 1474 O O . ILE A 1 196 ? -18.281 -36.625 -10 1 94.31 196 ILE A O 1
ATOM 1478 N N . GLN A 1 197 ? -19.5 -36.594 -11.773 1 91.19 197 GLN A N 1
ATOM 1479 C CA . GLN A 1 197 ? -20.359 -37.719 -11.406 1 91.19 197 GLN A CA 1
ATOM 1480 C C . GLN A 1 197 ? -20.344 -38.781 -12.484 1 91.19 197 GLN A C 1
ATOM 1482 O O . GLN A 1 197 ? -20.672 -38.531 -13.641 1 91.19 197 GLN A O 1
ATOM 1487 N N . ASP A 1 198 ? -20.031 -40 -12.133 1 91.06 198 ASP A N 1
ATOM 1488 C CA . ASP A 1 198 ? -19.953 -41.125 -13.078 1 91.06 198 ASP A CA 1
ATOM 1489 C C . ASP A 1 198 ? -19.141 -40.75 -14.305 1 91.06 198 ASP A C 1
ATOM 1491 O O . ASP A 1 198 ? -19.594 -40.906 -15.438 1 91.06 198 ASP A O 1
ATOM 1495 N N . ASP A 1 199 ? -18.047 -40.031 -14.164 1 87.38 199 ASP A N 1
ATOM 1496 C CA . ASP A 1 199 ? -17.047 -39.656 -15.156 1 87.38 199 ASP A CA 1
ATOM 1497 C C . ASP A 1 199 ? -17.594 -38.594 -16.094 1 87.38 199 ASP A C 1
ATOM 1499 O O . ASP A 1 199 ? -17.047 -38.375 -17.188 1 87.38 199 ASP A O 1
ATOM 1503 N N . HIS A 1 200 ? -18.672 -37.969 -15.664 1 92.5 200 HIS A N 1
ATOM 1504 C CA . HIS A 1 200 ? -19.219 -36.844 -16.422 1 92.5 200 HIS A CA 1
ATOM 1505 C C . HIS A 1 200 ? -19.188 -35.562 -15.609 1 92.5 200 HIS A C 1
ATOM 1507 O O . HIS A 1 200 ? -19.406 -35.594 -14.391 1 92.5 200 HIS A O 1
ATOM 1513 N N . ILE A 1 201 ? -18.875 -34.531 -16.344 1 94.81 201 ILE A N 1
ATOM 1514 C CA . ILE A 1 201 ? -18.875 -33.219 -15.711 1 94.81 201 ILE A CA 1
ATOM 1515 C C . ILE A 1 201 ? -20.297 -32.656 -15.695 1 94.81 201 ILE A C 1
ATOM 1517 O O . ILE A 1 201 ? -20.906 -32.438 -16.75 1 94.81 201 ILE A O 1
ATOM 1521 N N . VAL A 1 202 ? -20.844 -32.406 -14.484 1 94.81 202 VAL A N 1
ATOM 1522 C CA . VAL A 1 202 ? -22.203 -31.891 -14.344 1 94.81 202 VAL A CA 1
ATOM 1523 C C . VAL A 1 202 ? -22.156 -30.578 -13.578 1 94.81 202 VAL A C 1
ATOM 1525 O O . VAL A 1 202 ? -21.375 -30.406 -12.641 1 94.81 202 VAL A O 1
ATOM 1528 N N . PRO A 1 203 ? -23.031 -29.625 -13.984 1 94.5 203 PRO A N 1
ATOM 1529 C CA . PRO A 1 203 ? -23.094 -28.359 -13.258 1 94.5 203 PRO A CA 1
ATOM 1530 C C . PRO A 1 203 ? -23.5 -28.531 -11.797 1 94.5 203 PRO A C 1
ATOM 1532 O O . PRO A 1 203 ? -24.359 -29.375 -11.484 1 94.5 203 PRO A O 1
ATOM 1535 N N . LEU A 1 204 ? -22.828 -27.859 -10.953 1 92.56 204 LEU A N 1
ATOM 1536 C CA . LEU A 1 204 ? -23.172 -27.781 -9.539 1 92.56 204 LEU A CA 1
ATOM 1537 C C . LEU A 1 204 ? -23.797 -26.438 -9.203 1 92.56 204 LEU A C 1
ATOM 1539 O O . LEU A 1 204 ? -23.125 -25.406 -9.273 1 92.56 204 LEU A O 1
ATOM 1543 N N . MET A 1 205 ? -25.047 -26.391 -8.828 1 86.69 205 MET A N 1
ATOM 1544 C CA . MET A 1 205 ? -25.766 -25.125 -8.648 1 86.69 205 MET A CA 1
ATOM 1545 C C . MET A 1 205 ? -26.062 -24.891 -7.176 1 86.69 205 MET A C 1
ATOM 1547 O O . MET A 1 205 ? -26.531 -25.797 -6.477 1 86.69 205 MET A O 1
ATOM 1551 N N . TYR A 1 206 ? -25.656 -23.828 -6.617 1 76.5 206 TYR A N 1
ATOM 1552 C CA . TYR A 1 206 ? -26 -23.438 -5.254 1 76.5 206 TYR A CA 1
ATOM 1553 C C . TYR A 1 206 ? -27.203 -22.516 -5.246 1 76.5 206 TYR A C 1
ATOM 1555 O O . TYR A 1 206 ? -27.969 -22.484 -4.281 1 76.5 206 TYR A O 1
ATOM 1563 N N . GLY A 1 207 ? -27.453 -21.828 -6.312 1 73.75 207 GLY A N 1
ATOM 1564 C CA . GLY A 1 207 ? -28.594 -20.922 -6.441 1 73.75 207 GLY A CA 1
ATOM 1565 C C . GLY A 1 207 ? -29.547 -21.328 -7.539 1 73.75 207 GLY A C 1
ATOM 1566 O O . GLY A 1 207 ? -29.859 -22.516 -7.695 1 73.75 207 GLY A O 1
ATOM 1567 N N . SER A 1 208 ? -30.094 -20.312 -8.172 1 82.62 208 SER A N 1
ATOM 1568 C CA . SER A 1 208 ? -31.078 -20.562 -9.227 1 82.62 208 SER A CA 1
ATOM 1569 C C . SER A 1 208 ? -30.391 -20.844 -10.562 1 82.62 208 SER A C 1
ATOM 1571 O O . SER A 1 208 ? -29.219 -20.516 -10.75 1 82.62 208 SER A O 1
ATOM 1573 N N . GLN A 1 209 ? -31.125 -21.594 -11.352 1 87.06 209 GLN A N 1
ATOM 1574 C CA . GLN A 1 209 ? -30.641 -21.828 -12.711 1 87.06 209 GLN A CA 1
ATOM 1575 C C . GLN A 1 209 ? -30.391 -20.5 -13.43 1 87.06 209 GLN A C 1
ATOM 1577 O O . GLN A 1 209 ? -29.438 -20.391 -14.219 1 87.06 209 GLN A O 1
ATOM 1582 N N . GLY A 1 210 ? -31.172 -19.562 -13.117 1 85.94 210 GLY A N 1
ATOM 1583 C CA . GLY A 1 210 ? -30.984 -18.234 -13.703 1 85.94 210 GLY A CA 1
ATOM 1584 C C . GLY A 1 210 ? -29.656 -17.609 -13.336 1 85.94 210 GLY A C 1
ATOM 1585 O O . GLY A 1 210 ? -28.984 -17.016 -14.188 1 85.94 210 GLY A O 1
ATOM 1586 N N . ASP A 1 211 ? -29.281 -17.812 -12.148 1 86.75 211 ASP A N 1
ATOM 1587 C CA . ASP A 1 211 ? -28 -17.281 -11.695 1 86.75 211 ASP A CA 1
ATOM 1588 C C . ASP A 1 211 ? -26.828 -17.969 -12.406 1 86.75 211 ASP A C 1
ATOM 1590 O O . ASP A 1 211 ? -25.859 -17.312 -12.789 1 86.75 211 ASP A O 1
ATOM 1594 N N . TRP A 1 212 ? -27.016 -19.234 -12.523 1 91.12 212 TRP A N 1
ATOM 1595 C CA . TRP A 1 212 ? -25.984 -20 -13.203 1 91.12 212 TRP A CA 1
ATOM 1596 C C . TRP A 1 212 ? -25.859 -19.578 -14.664 1 91.12 212 TRP A C 1
ATOM 1598 O O . TRP A 1 212 ? -24.75 -19.375 -15.156 1 91.12 212 TRP A O 1
ATOM 1608 N N . ASP A 1 213 ? -26.938 -19.375 -15.336 1 92.06 213 ASP A N 1
ATOM 1609 C CA . ASP A 1 213 ? -26.938 -18.969 -16.734 1 92.06 213 ASP A CA 1
ATOM 1610 C C . ASP A 1 213 ? -26.359 -17.562 -16.891 1 92.06 213 ASP A C 1
ATOM 1612 O O . ASP A 1 213 ? -25.672 -17.281 -17.875 1 92.06 213 ASP A O 1
ATOM 1616 N N . SER A 1 214 ? -26.688 -16.766 -15.961 1 91.38 214 SER A N 1
ATOM 1617 C CA . SER A 1 214 ? -26.172 -15.414 -15.992 1 91.38 214 SER A CA 1
ATOM 1618 C C . SER A 1 214 ? -24.656 -15.398 -15.82 1 91.38 214 SER A C 1
ATOM 1620 O O . SER A 1 214 ? -23.953 -14.656 -16.516 1 91.38 214 SER A O 1
ATOM 1622 N N . SER A 1 215 ? -24.188 -16.188 -14.891 1 93.94 215 SER A N 1
ATOM 1623 C CA . SER A 1 215 ? -22.75 -16.281 -14.695 1 93.94 215 SER A CA 1
ATOM 1624 C C . SER A 1 215 ? -22.047 -16.797 -15.953 1 93.94 215 SER A C 1
ATOM 1626 O O . SER A 1 215 ? -21 -16.266 -16.344 1 93.94 215 SER A O 1
ATOM 1628 N N . LEU A 1 216 ? -22.625 -17.781 -16.531 1 95.5 216 LEU A N 1
ATOM 1629 C CA . LEU A 1 216 ? -22.062 -18.328 -17.766 1 95.5 216 LEU A CA 1
ATOM 1630 C C . LEU A 1 216 ? -22 -17.25 -18.844 1 95.5 216 LEU A C 1
ATOM 1632 O O . LEU A 1 216 ? -20.984 -17.094 -19.516 1 95.5 216 LEU A O 1
ATOM 1636 N N . LYS A 1 217 ? -23.047 -16.531 -18.984 1 95.19 217 LYS A N 1
ATOM 1637 C CA . LYS A 1 217 ? -23.094 -15.484 -20 1 95.19 217 LYS A CA 1
ATOM 1638 C C . LYS A 1 217 ? -22.016 -14.43 -19.766 1 95.19 217 LYS A C 1
ATOM 1640 O O . LYS A 1 217 ? -21.312 -14.031 -20.703 1 95.19 217 LYS A O 1
ATOM 1645 N N . ILE A 1 218 ? -21.906 -13.984 -18.531 1 95 218 ILE A N 1
ATOM 1646 C CA . ILE A 1 218 ? -20.922 -12.961 -18.203 1 95 218 ILE A CA 1
ATOM 1647 C C . ILE A 1 218 ? -19.516 -13.484 -18.484 1 95 218 ILE A C 1
ATOM 1649 O O . ILE A 1 218 ? -18.703 -12.781 -19.094 1 95 218 ILE A O 1
ATOM 1653 N N . ILE A 1 219 ? -19.25 -14.695 -18.094 1 97 219 ILE A N 1
ATOM 1654 C CA . ILE A 1 219 ? -17.922 -15.273 -18.281 1 97 219 ILE A CA 1
ATOM 1655 C C . ILE A 1 219 ? -17.609 -15.383 -19.781 1 97 219 ILE A C 1
ATOM 1657 O O . ILE A 1 219 ? -16.531 -15.023 -20.219 1 97 219 ILE A O 1
ATOM 1661 N N . LEU A 1 220 ? -18.562 -15.812 -20.531 1 97.06 220 LEU A N 1
ATOM 1662 C CA . LEU A 1 220 ? -18.328 -15.969 -21.969 1 97.06 220 LEU A CA 1
ATOM 1663 C C . LEU A 1 220 ? -18.172 -14.617 -22.641 1 97.06 220 LEU A C 1
ATOM 1665 O O . LEU A 1 220 ? -17.391 -14.484 -23.578 1 97.06 220 LEU A O 1
ATOM 1669 N N . ASP A 1 221 ? -18.875 -13.602 -22.172 1 95.31 221 ASP A N 1
ATOM 1670 C CA . ASP A 1 221 ? -18.844 -12.281 -22.797 1 95.31 221 ASP A CA 1
ATOM 1671 C C . ASP A 1 221 ? -17.562 -11.531 -22.438 1 95.31 221 ASP A C 1
ATOM 1673 O O . ASP A 1 221 ? -17.062 -10.734 -23.234 1 95.31 221 ASP A O 1
ATOM 1677 N N . TRP A 1 222 ? -17.031 -11.812 -21.25 1 95.38 222 TRP A N 1
ATOM 1678 C CA . TRP A 1 222 ? -16 -10.906 -20.75 1 95.38 222 TRP A CA 1
ATOM 1679 C C . TRP A 1 222 ? -14.688 -11.648 -20.516 1 95.38 222 TRP A C 1
ATOM 1681 O O . TRP A 1 222 ? -13.727 -11.07 -20 1 95.38 222 TRP A O 1
ATOM 1691 N N . SER A 1 223 ? -14.633 -12.93 -20.828 1 97.06 223 SER A N 1
ATOM 1692 C CA . SER A 1 223 ? -13.383 -13.688 -20.781 1 97.06 223 SER A CA 1
ATOM 1693 C C . SER A 1 223 ? -12.883 -14.016 -22.188 1 97.06 223 SER A C 1
ATOM 1695 O O . SER A 1 223 ? -13.562 -13.734 -23.172 1 97.06 223 SER A O 1
ATOM 1697 N N . PRO A 1 224 ? -11.641 -14.516 -22.297 1 97.25 224 PRO A N 1
ATOM 1698 C CA . PRO A 1 224 ? -11.094 -14.875 -23.594 1 97.25 224 PRO A CA 1
ATOM 1699 C C . PRO A 1 224 ? -11.766 -16.109 -24.203 1 97.25 224 PRO A C 1
ATOM 1701 O O . PRO A 1 224 ? -11.398 -16.547 -25.297 1 97.25 224 PRO A O 1
ATOM 1704 N N . PHE A 1 225 ? -12.727 -16.703 -23.578 1 97.31 225 PHE A N 1
ATOM 1705 C CA . PHE A 1 225 ? -13.344 -17.938 -24.016 1 97.31 225 PHE A CA 1
ATOM 1706 C C . PHE A 1 225 ? -14.773 -17.703 -24.484 1 97.31 225 PHE A C 1
ATOM 1708 O O . PHE A 1 225 ? -15.539 -17.016 -23.812 1 97.31 225 PHE A O 1
ATOM 1715 N N . SER A 1 226 ? -15.125 -18.328 -25.562 1 95.81 226 SER A N 1
ATOM 1716 C CA . SER A 1 226 ? -16.375 -17.953 -26.219 1 95.81 226 SER A CA 1
ATOM 1717 C C . SER A 1 226 ? -17.453 -19.016 -26 1 95.81 226 SER A C 1
ATOM 1719 O O . SER A 1 226 ? -18.609 -18.812 -26.375 1 95.81 226 SER A O 1
ATOM 1721 N N . SER A 1 227 ? -17.078 -20.203 -25.484 1 96.69 227 SER A N 1
ATOM 1722 C CA . SER A 1 227 ? -18.062 -21.266 -25.312 1 96.69 227 SER A CA 1
ATOM 1723 C C . SER A 1 227 ? -17.781 -22.078 -24.062 1 96.69 227 SER A C 1
ATOM 1725 O O . SER A 1 227 ? -16.672 -22.031 -23.516 1 96.69 227 SER A O 1
ATOM 1727 N N . MET A 1 228 ? -18.844 -22.797 -23.609 1 96.12 228 MET A N 1
ATOM 1728 C CA . MET A 1 228 ? -18.703 -23.703 -22.469 1 96.12 228 MET A CA 1
ATOM 1729 C C . MET A 1 228 ? -17.656 -24.781 -22.75 1 96.12 228 MET A C 1
ATOM 1731 O O . MET A 1 228 ? -16.891 -25.156 -21.859 1 96.12 228 MET A O 1
ATOM 1735 N N . GLU A 1 229 ? -17.609 -25.219 -23.969 1 95.81 229 GLU A N 1
ATOM 1736 C CA . GLU A 1 229 ? -16.641 -26.234 -24.375 1 95.81 229 GLU A CA 1
ATOM 1737 C C . GLU A 1 229 ? -15.203 -25.734 -24.203 1 95.81 229 GLU A C 1
ATOM 1739 O O . GLU A 1 229 ? -14.328 -26.469 -23.734 1 95.81 229 GLU A O 1
ATOM 1744 N N . GLU A 1 230 ? -15.008 -24.5 -24.609 1 96.44 230 GLU A N 1
ATOM 1745 C CA . GLU A 1 230 ? -13.68 -23.906 -24.469 1 96.44 230 GLU A CA 1
ATOM 1746 C C . GLU A 1 230 ? -13.289 -23.781 -23 1 96.44 230 GLU A C 1
ATOM 1748 O O . GLU A 1 230 ? -12.125 -23.969 -22.656 1 96.44 230 GLU A O 1
ATOM 1753 N N . LEU A 1 231 ? -14.289 -23.422 -22.188 1 97.44 231 LEU A N 1
ATOM 1754 C CA . LEU A 1 231 ? -14.031 -23.312 -20.75 1 97.44 231 LEU A CA 1
ATOM 1755 C C . LEU A 1 231 ? -13.617 -24.672 -20.188 1 97.44 231 LEU A C 1
ATOM 1757 O O . LEU A 1 231 ? -12.617 -24.766 -19.469 1 97.44 231 LEU A O 1
ATOM 1761 N N . LEU A 1 232 ? -14.367 -25.703 -20.531 1 96.62 232 LEU A N 1
ATOM 1762 C CA . LEU A 1 232 ? -14.125 -27.031 -19.984 1 96.62 232 LEU A CA 1
ATOM 1763 C C . LEU A 1 232 ? -12.812 -27.609 -20.5 1 96.62 232 LEU A C 1
ATOM 1765 O O . LEU A 1 232 ? -12.164 -28.406 -19.828 1 96.62 232 LEU A O 1
ATOM 1769 N N . GLN A 1 233 ? -12.375 -27.172 -21.719 1 96 233 GLN A N 1
ATOM 1770 C CA . GLN A 1 233 ? -11.117 -27.625 -22.297 1 96 233 GLN A CA 1
ATOM 1771 C C . GLN A 1 233 ? -9.93 -27.188 -21.453 1 96 233 GLN A C 1
ATOM 1773 O O . GLN A 1 233 ? -8.859 -27.797 -21.5 1 96 233 GLN A O 1
ATOM 1778 N N . GLN A 1 234 ? -10.086 -26.109 -20.688 1 96.31 234 GLN A N 1
ATOM 1779 C CA . GLN A 1 234 ? -9 -25.578 -19.875 1 96.31 234 GLN A CA 1
ATOM 1780 C C . GLN A 1 234 ? -8.633 -26.547 -18.75 1 96.31 234 GLN A C 1
ATOM 1782 O O . GLN A 1 234 ? -7.551 -26.438 -18.156 1 96.31 234 GLN A O 1
ATOM 1787 N N . PHE A 1 235 ? -9.531 -27.5 -18.422 1 96.88 235 PHE A N 1
ATOM 1788 C CA . PHE A 1 235 ? -9.273 -28.453 -17.344 1 96.88 235 PHE A CA 1
ATOM 1789 C C . PHE A 1 235 ? -8.508 -29.656 -17.859 1 96.88 235 PHE A C 1
ATOM 1791 O O . PHE A 1 235 ? -8.062 -30.5 -17.062 1 96.88 235 PHE A O 1
ATOM 1798 N N . LYS A 1 236 ? -8.328 -29.781 -19.125 1 94.06 236 LYS A N 1
ATOM 1799 C CA . LYS A 1 236 ? -7.656 -30.938 -19.688 1 94.06 236 LYS A CA 1
ATOM 1800 C C . LYS A 1 236 ? -6.207 -31.016 -19.234 1 94.06 236 LYS A C 1
ATOM 1802 O O . LYS A 1 236 ? -5.66 -32.125 -19.078 1 94.06 236 LYS A O 1
ATOM 1807 N N . ASP A 1 237 ? -5.609 -29.875 -19.062 1 92.88 237 ASP A N 1
ATOM 1808 C CA . ASP A 1 237 ? -4.207 -29.875 -18.656 1 92.88 237 ASP A CA 1
ATOM 1809 C C . ASP A 1 237 ? -4.082 -29.797 -17.141 1 92.88 237 ASP A C 1
ATOM 1811 O O . ASP A 1 237 ? -2.977 -29.656 -16.609 1 92.88 237 ASP A O 1
ATOM 1815 N N . ILE A 1 238 ? -5.223 -29.75 -16.438 1 95.31 238 ILE A N 1
ATOM 1816 C CA . ILE A 1 238 ? -5.238 -29.891 -14.984 1 95.31 238 ILE A CA 1
ATOM 1817 C C . ILE A 1 238 ? -5.531 -31.344 -14.609 1 95.31 238 ILE A C 1
ATOM 1819 O O . ILE A 1 238 ? -6.672 -31.797 -14.695 1 95.31 238 ILE A O 1
ATOM 1823 N N . LYS A 1 239 ? -4.629 -32.125 -14.289 1 89.44 239 LYS A N 1
ATOM 1824 C CA . LYS A 1 239 ? -4.758 -33.562 -14.07 1 89.44 239 LYS A CA 1
ATOM 1825 C C . LYS A 1 239 ? -5.727 -33.844 -12.922 1 89.44 239 LYS A C 1
ATOM 1827 O O . LYS A 1 239 ? -6.918 -33.562 -13.023 1 89.44 239 LYS A O 1
ATOM 1832 N N . SER A 1 240 ? -5.203 -34.219 -11.766 1 91.06 240 SER A N 1
ATOM 1833 C CA . SER A 1 240 ? -6.07 -34.625 -10.656 1 91.06 240 SER A CA 1
ATOM 1834 C C . SER A 1 240 ? -6.523 -33.406 -9.852 1 91.06 240 SER A C 1
ATOM 1836 O O . SER A 1 240 ? -7.684 -33.312 -9.453 1 91.06 240 SER A O 1
ATOM 1838 N N . HIS A 1 241 ? -5.691 -32.562 -9.641 1 95.56 241 HIS A N 1
ATOM 1839 C CA . HIS A 1 241 ? -5.965 -31.328 -8.898 1 95.56 241 HIS A CA 1
ATOM 1840 C C . HIS A 1 241 ? -5.004 -30.219 -9.312 1 95.56 241 HIS A C 1
ATOM 1842 O O . HIS A 1 241 ? -3.939 -30.484 -9.875 1 95.56 241 HIS A O 1
ATOM 1848 N N . GLY A 1 242 ? -5.422 -29 -9.133 1 97.94 242 GLY A N 1
ATOM 1849 C CA . GLY A 1 242 ? -4.586 -27.875 -9.492 1 97.94 242 GLY A CA 1
ATOM 1850 C C . GLY A 1 242 ? -5.383 -26.625 -9.82 1 97.94 242 GLY A C 1
ATOM 1851 O O . GLY A 1 242 ? -6.613 -26.625 -9.734 1 97.94 242 GLY A O 1
ATOM 1852 N N . THR A 1 243 ? -4.699 -25.547 -10.086 1 98.5 243 THR A N 1
ATOM 1853 C CA . THR A 1 243 ? -5.312 -24.266 -10.398 1 98.5 243 THR A CA 1
ATOM 1854 C C . THR A 1 243 ? -4.594 -23.594 -11.562 1 98.5 243 THR A C 1
ATOM 1856 O O . THR A 1 243 ? -3.365 -23.609 -11.641 1 98.5 243 THR A O 1
ATOM 1859 N N . LYS A 1 244 ? -5.355 -23.125 -12.492 1 98.56 244 LYS A N 1
ATOM 1860 C CA . LYS A 1 244 ? -4.871 -22.328 -13.625 1 98.56 244 LYS A CA 1
ATOM 1861 C C . LYS A 1 244 ? -5.445 -20.922 -13.594 1 98.56 244 LYS A C 1
ATOM 1863 O O . LYS A 1 244 ? -6.66 -20.734 -13.508 1 98.56 244 LYS A O 1
ATOM 1868 N N . VAL A 1 245 ? -4.602 -19.922 -13.547 1 98.62 245 VAL A N 1
ATOM 1869 C CA . VAL A 1 245 ? -4.992 -18.516 -13.562 1 98.62 245 VAL A CA 1
ATOM 1870 C C . VAL A 1 245 ? -4.574 -17.875 -14.883 1 98.62 245 VAL A C 1
ATOM 1872 O O . VAL A 1 245 ? -3.408 -17.953 -15.281 1 98.62 245 VAL A O 1
ATOM 1875 N N . VAL A 1 246 ? -5.48 -17.281 -15.547 1 98.69 246 VAL A N 1
ATOM 1876 C CA . VAL A 1 246 ? -5.207 -16.562 -16.797 1 98.69 246 VAL A CA 1
ATOM 1877 C C . VAL A 1 246 ? -5.473 -15.078 -16.594 1 98.69 246 VAL A C 1
ATOM 1879 O O . VAL A 1 246 ? -6.598 -14.672 -16.297 1 98.69 246 VAL A O 1
ATOM 1882 N N . ILE A 1 247 ? -4.453 -14.32 -16.75 1 98.62 247 ILE A N 1
ATOM 1883 C CA . ILE A 1 247 ? -4.562 -12.867 -16.641 1 98.62 247 ILE A CA 1
ATOM 1884 C C . ILE A 1 247 ? -4.508 -12.25 -18.031 1 98.62 247 ILE A C 1
ATOM 1886 O O . ILE A 1 247 ? -3.604 -12.547 -18.828 1 98.62 247 ILE A O 1
ATOM 1890 N N . TYR A 1 248 ? -5.473 -11.422 -18.344 1 97.81 248 TYR A N 1
ATOM 1891 C CA . TYR A 1 248 ? -5.551 -10.82 -19.656 1 97.81 248 TYR A CA 1
ATOM 1892 C C . TYR A 1 248 ? -5.938 -9.344 -19.562 1 97.81 248 TYR A C 1
ATOM 1894 O O . TYR A 1 248 ? -6.082 -8.805 -18.469 1 97.81 248 TYR A O 1
ATOM 1902 N N . ASP A 1 249 ? -5.926 -8.68 -20.828 1 95.88 249 ASP A N 1
ATOM 1903 C CA . ASP A 1 249 ? -5.957 -7.219 -20.812 1 95.88 249 ASP A CA 1
ATOM 1904 C C . ASP A 1 249 ? -4.828 -6.648 -19.969 1 95.88 249 ASP A C 1
ATOM 1906 O O . ASP A 1 249 ? -5.07 -5.84 -19.062 1 95.88 249 ASP A O 1
ATOM 1910 N N . LEU A 1 250 ? -3.635 -7.188 -20.297 1 96.56 250 LEU A N 1
ATOM 1911 C CA . LEU A 1 250 ? -2.422 -6.812 -19.578 1 96.56 250 LEU A CA 1
ATOM 1912 C C . LEU A 1 250 ? -2.162 -5.312 -19.688 1 96.56 250 LEU A C 1
ATOM 1914 O O . LEU A 1 250 ? -2.422 -4.715 -20.734 1 96.56 250 LEU A O 1
ATOM 1918 N N . TRP A 1 251 ? -1.633 -4.77 -18.641 1 92.94 251 TRP A N 1
ATOM 1919 C CA . TRP A 1 251 ? -1.469 -3.32 -18.562 1 92.94 251 TRP A CA 1
ATOM 1920 C C . TRP A 1 251 ? -0.345 -2.85 -19.484 1 92.94 251 TRP A C 1
ATOM 1922 O O . TRP A 1 251 ? 0.62 -3.58 -19.719 1 92.94 251 TRP A O 1
ATOM 1932 N N . MET A 1 252 ? -0.52 -1.637 -19.875 1 87.62 252 MET A N 1
ATOM 1933 C CA . MET A 1 252 ? 0.455 -0.965 -20.719 1 87.62 252 MET A CA 1
ATOM 1934 C C . MET A 1 252 ? 1.194 0.124 -19.953 1 87.62 252 MET A C 1
ATOM 1936 O O . MET A 1 252 ? 0.688 0.639 -18.953 1 87.62 252 MET A O 1
ATOM 1940 N N . ASN A 1 253 ? 2.395 0.351 -20.391 1 78.31 253 ASN A N 1
ATOM 1941 C CA . ASN A 1 253 ? 3.119 1.479 -19.812 1 78.31 253 ASN A CA 1
ATOM 1942 C C . ASN A 1 253 ? 2.703 2.799 -20.453 1 78.31 253 ASN A C 1
ATOM 1944 O O . ASN A 1 253 ? 1.756 2.84 -21.234 1 78.31 253 ASN A O 1
ATOM 1948 N N . ASP A 1 254 ? 3.367 3.844 -20.125 1 69.44 254 ASP A N 1
ATOM 1949 C CA . ASP A 1 254 ? 2.996 5.184 -20.578 1 69.44 254 ASP A CA 1
ATOM 1950 C C . ASP A 1 254 ? 3.256 5.363 -22.062 1 69.44 254 ASP A C 1
ATOM 1952 O O . ASP A 1 254 ? 2.688 6.258 -22.703 1 69.44 254 ASP A O 1
ATOM 1956 N N . ASP A 1 255 ? 4.07 4.559 -22.625 1 71.56 255 ASP A N 1
ATOM 1957 C CA . ASP A 1 255 ? 4.383 4.641 -24.047 1 71.56 255 ASP A CA 1
ATOM 1958 C C . ASP A 1 255 ? 3.4 3.811 -24.875 1 71.56 255 ASP A C 1
ATOM 1960 O O . ASP A 1 255 ? 3.574 3.654 -26.078 1 71.56 255 ASP A O 1
ATOM 1964 N N . GLY A 1 256 ? 2.479 3.17 -24.156 1 78.38 256 GLY A N 1
ATOM 1965 C CA . GLY A 1 256 ? 1.479 2.373 -24.859 1 78.38 256 GLY A CA 1
ATOM 1966 C C . GLY A 1 256 ? 1.947 0.963 -25.156 1 78.38 256 GLY A C 1
ATOM 1967 O O . GLY A 1 256 ? 1.338 0.263 -25.969 1 78.38 256 GLY A O 1
ATOM 1968 N N . LEU A 1 257 ? 3.029 0.631 -24.656 1 85.69 257 LEU A N 1
ATOM 1969 C CA . LEU A 1 257 ? 3.543 -0.728 -24.781 1 85.69 257 LEU A CA 1
ATOM 1970 C C . LEU A 1 257 ? 3.217 -1.554 -23.547 1 85.69 257 LEU A C 1
ATOM 1972 O O . LEU A 1 257 ? 3.053 -1.005 -22.453 1 85.69 257 LEU A O 1
ATOM 1976 N N . LEU A 1 258 ? 3.107 -2.875 -23.797 1 91.69 258 LEU A N 1
ATOM 1977 C CA . LEU A 1 258 ? 2.906 -3.744 -22.641 1 91.69 258 LEU A CA 1
ATOM 1978 C C . LEU A 1 258 ? 4.043 -3.584 -21.625 1 91.69 258 LEU A C 1
ATOM 1980 O O . LEU A 1 258 ? 5.211 -3.498 -22.016 1 91.69 258 LEU A O 1
ATOM 1984 N N . GLU A 1 259 ? 3.717 -3.504 -20.438 1 90.81 259 GLU A N 1
ATOM 1985 C CA . GLU A 1 259 ? 4.734 -3.434 -19.391 1 90.81 259 GLU A CA 1
ATOM 1986 C C . GLU A 1 259 ? 5.594 -4.695 -19.375 1 90.81 259 GLU A C 1
ATOM 1988 O O . GLU A 1 259 ? 6.805 -4.625 -19.156 1 90.81 259 GLU A O 1
ATOM 1993 N N . LEU A 1 260 ? 4.945 -5.828 -19.562 1 94.94 260 LEU A N 1
ATOM 1994 C CA . LEU A 1 260 ? 5.652 -7.102 -19.656 1 94.94 260 LEU A CA 1
ATOM 1995 C C . LEU A 1 260 ? 6.074 -7.383 -21.094 1 94.94 260 LEU A C 1
ATOM 1997 O O . LEU A 1 260 ? 5.262 -7.266 -22.016 1 94.94 260 LEU A O 1
ATOM 2001 N N . ASP A 1 261 ? 7.309 -7.668 -21.234 1 95.31 261 ASP A N 1
ATOM 2002 C CA . ASP A 1 261 ? 7.863 -7.996 -22.547 1 95.31 261 ASP A CA 1
ATOM 2003 C C . ASP A 1 261 ? 8.062 -9.5 -22.688 1 95.31 261 ASP A C 1
ATOM 2005 O O . ASP A 1 261 ? 8.922 -10.086 -22.016 1 95.31 261 ASP A O 1
ATOM 2009 N N . PHE A 1 262 ? 7.328 -10.062 -23.641 1 95.81 262 PHE A N 1
ATOM 2010 C CA . PHE A 1 262 ? 7.379 -11.5 -23.859 1 95.81 262 PHE A CA 1
ATOM 2011 C C . PHE A 1 262 ? 8.242 -11.828 -25.078 1 95.81 262 PHE A C 1
ATOM 2013 O O . PHE A 1 262 ? 8.492 -12.992 -25.375 1 95.81 262 PHE A O 1
ATOM 2020 N N . ASP A 1 263 ? 8.773 -10.859 -25.75 1 93.38 263 ASP A N 1
ATOM 2021 C CA . ASP A 1 263 ? 9.25 -11.102 -27.109 1 93.38 263 ASP A CA 1
ATOM 2022 C C . ASP A 1 263 ? 10.766 -11 -27.188 1 93.38 263 ASP A C 1
ATOM 2024 O O . ASP A 1 263 ? 11.398 -11.641 -28.031 1 93.38 263 ASP A O 1
ATOM 2028 N N . ASP A 1 264 ? 11.406 -10.234 -26.391 1 92.56 264 ASP A N 1
ATOM 2029 C CA . ASP A 1 264 ? 12.844 -10.008 -26.484 1 92.56 264 ASP A CA 1
ATOM 2030 C C . ASP A 1 264 ? 13.633 -11.25 -26.078 1 92.56 264 ASP A C 1
ATOM 2032 O O . ASP A 1 264 ? 14.75 -11.461 -26.547 1 92.56 264 ASP A O 1
ATOM 2036 N N . ASP A 1 265 ? 13.141 -12.031 -25.156 1 94.31 265 ASP A N 1
ATOM 2037 C CA . ASP A 1 265 ? 13.75 -13.273 -24.688 1 94.31 265 ASP A CA 1
ATOM 2038 C C . ASP A 1 265 ? 12.719 -14.391 -24.594 1 94.31 265 ASP A C 1
ATOM 2040 O O . ASP A 1 265 ? 11.828 -14.352 -23.734 1 94.31 265 ASP A O 1
ATOM 2044 N N . ASP A 1 266 ? 12.836 -15.422 -25.328 1 94.94 266 ASP A N 1
ATOM 2045 C CA . ASP A 1 266 ? 11.844 -16.484 -25.453 1 94.94 266 ASP A CA 1
ATOM 2046 C C . ASP A 1 266 ? 11.758 -17.312 -24.172 1 94.94 266 ASP A C 1
ATOM 2048 O O . ASP A 1 266 ? 10.797 -18.047 -23.969 1 94.94 266 ASP A O 1
ATOM 2052 N N . GLU A 1 267 ? 12.773 -17.234 -23.391 1 97.19 267 GLU A N 1
ATOM 2053 C CA . GLU A 1 267 ? 12.789 -18.047 -22.188 1 97.19 267 GLU A CA 1
ATOM 2054 C C . GLU A 1 267 ? 12.547 -17.203 -20.938 1 97.19 267 GLU A C 1
ATOM 2056 O O . GLU A 1 267 ? 12.641 -17.703 -19.812 1 97.19 267 GLU A O 1
ATOM 2061 N N . ASP A 1 268 ? 12.242 -15.922 -21.172 1 97.5 268 ASP A N 1
ATOM 2062 C CA . ASP A 1 268 ? 12.094 -14.992 -20.062 1 97.5 268 ASP A CA 1
ATOM 2063 C C . ASP A 1 268 ? 10.906 -14.062 -20.281 1 97.5 268 ASP A C 1
ATOM 2065 O O . ASP A 1 268 ? 10.289 -14.078 -21.344 1 97.5 268 ASP A O 1
ATOM 2069 N N . ILE A 1 269 ? 10.414 -13.492 -19.281 1 97.62 269 ILE A N 1
ATOM 2070 C CA . ILE A 1 269 ? 9.523 -12.344 -19.312 1 97.62 269 ILE A CA 1
ATOM 2071 C C . ILE A 1 269 ? 10.234 -11.117 -18.75 1 97.62 269 ILE A C 1
ATOM 2073 O O . ILE A 1 269 ? 10.664 -11.109 -17.594 1 97.62 269 ILE A O 1
ATOM 2077 N N . LEU A 1 270 ? 10.359 -10.109 -19.547 1 95.31 270 LEU A N 1
ATOM 2078 C CA . LEU A 1 270 ? 11.133 -8.938 -19.156 1 95.31 270 LEU A CA 1
ATOM 2079 C C . LEU A 1 270 ? 10.219 -7.758 -18.844 1 95.31 270 LEU A C 1
ATOM 2081 O O . LEU A 1 270 ? 9.062 -7.734 -19.281 1 95.31 270 LEU A O 1
ATOM 2085 N N . LEU A 1 271 ? 10.742 -6.887 -18.062 1 91.06 271 LEU A N 1
ATOM 2086 C CA . LEU A 1 271 ? 10.078 -5.605 -17.844 1 91.06 271 LEU A CA 1
ATOM 2087 C C . LEU A 1 271 ? 10.648 -4.535 -18.766 1 91.06 271 LEU A C 1
ATOM 2089 O O . LEU A 1 271 ? 11.867 -4.391 -18.891 1 91.06 271 LEU A O 1
ATOM 2093 N N . ARG A 1 272 ? 9.883 -3.807 -19.594 1 80.88 272 ARG A N 1
ATOM 2094 C CA . ARG A 1 272 ? 10.344 -2.855 -20.594 1 80.88 272 ARG A CA 1
ATOM 2095 C C . ARG A 1 272 ? 11 -1.644 -19.938 1 80.88 272 ARG A C 1
ATOM 2097 O O . ARG A 1 272 ? 11.977 -1.104 -20.469 1 80.88 272 ARG A O 1
ATOM 2104 N N . ASP A 1 273 ? 10.469 -0.642 -19.156 1 61.88 273 ASP A N 1
ATOM 2105 C CA . ASP A 1 273 ? 10.914 0.702 -18.797 1 61.88 273 ASP A CA 1
ATOM 2106 C C . ASP A 1 273 ? 12.094 0.653 -17.828 1 61.88 273 ASP A C 1
ATOM 2108 O O . ASP A 1 273 ? 12.562 1.693 -17.359 1 61.88 273 ASP A O 1
ATOM 2112 N N . GLN A 1 274 ? 12.609 -0.26 -17.484 1 55.25 274 GLN A N 1
ATOM 2113 C CA . GLN A 1 274 ? 13.617 -0.01 -16.453 1 55.25 274 GLN A CA 1
ATOM 2114 C C . GLN A 1 274 ? 14.953 0.373 -17.078 1 55.25 274 GLN A C 1
ATOM 2116 O O . GLN A 1 274 ? 15.406 -0.263 -18.031 1 55.25 274 GLN A O 1
ATOM 2121 N N . ALA A 1 275 ? 15.133 1.753 -17.078 1 47.66 275 ALA A N 1
ATOM 2122 C CA . ALA A 1 275 ? 16.281 2.543 -17.531 1 47.66 275 ALA A CA 1
ATOM 2123 C C . ALA A 1 275 ? 17.562 1.737 -17.453 1 47.66 275 ALA A C 1
ATOM 2125 O O . ALA A 1 275 ? 17.891 1.172 -16.406 1 47.66 275 ALA A O 1
ATOM 2126 N N . LYS A 1 276 ? 18.047 1.204 -18.469 1 48 276 LYS A N 1
ATOM 2127 C CA . LYS A 1 276 ? 19.438 0.844 -18.688 1 48 276 LYS A CA 1
ATOM 2128 C C . LYS A 1 276 ? 20.375 1.936 -18.188 1 48 276 LYS A C 1
ATOM 2130 O O . LYS A 1 276 ? 21.25 2.398 -18.922 1 48 276 LYS A O 1
ATOM 2135 N N . ALA A 1 277 ? 19.984 2.854 -17.25 1 43.44 277 ALA A N 1
ATOM 2136 C CA . ALA A 1 277 ? 20.75 4.062 -16.984 1 43.44 277 ALA A CA 1
ATOM 2137 C C . ALA A 1 277 ? 22.016 3.742 -16.172 1 43.44 277 ALA A C 1
ATOM 2139 O O . ALA A 1 277 ? 21.984 3.744 -14.938 1 43.44 277 ALA A O 1
ATOM 2140 N N . THR A 1 278 ? 22.719 2.828 -16.344 1 43.94 278 THR A N 1
ATOM 2141 C CA . THR A 1 278 ? 23.906 2.883 -15.5 1 43.94 278 THR A CA 1
ATOM 2142 C C . THR A 1 278 ? 24.891 3.938 -16.016 1 43.94 278 THR A C 1
ATOM 2144 O O . THR A 1 278 ? 25.453 3.787 -17.094 1 43.94 278 THR A O 1
ATOM 2147 N N . ALA A 1 279 ? 24.859 5.203 -15.57 1 39 279 ALA A N 1
ATOM 2148 C CA . ALA A 1 279 ? 25.859 6.23 -15.867 1 39 279 ALA A CA 1
ATOM 2149 C C . ALA A 1 279 ? 27.188 5.938 -15.164 1 39 279 ALA A C 1
ATOM 2151 O O . ALA A 1 279 ? 27.188 5.449 -14.031 1 39 279 ALA A O 1
ATOM 2152 N N . GLY A 1 280 ? 28.438 6.09 -15.836 1 42.16 280 GLY A N 1
ATOM 2153 C CA . GLY A 1 280 ? 29.781 6.344 -15.344 1 42.16 280 GLY A CA 1
ATOM 2154 C C . GLY A 1 280 ? 30.719 5.172 -15.555 1 42.16 280 GLY A C 1
ATOM 2155 O O . GLY A 1 280 ? 31.875 5.219 -15.141 1 42.16 280 GLY A O 1
ATOM 2156 N N . THR A 1 281 ? 30.188 4.004 -15.617 1 49.56 281 THR A N 1
ATOM 2157 C CA . THR A 1 281 ? 31.172 2.922 -15.625 1 49.56 281 THR A CA 1
ATOM 2158 C C . THR A 1 281 ? 31.609 2.607 -17.047 1 49.56 281 THR A C 1
ATOM 2160 O O . THR A 1 281 ? 30.922 2.949 -18.016 1 49.56 281 THR A O 1
ATOM 2163 N N . THR A 1 282 ? 32.875 2.234 -17.141 1 53.28 282 THR A N 1
ATOM 2164 C CA . THR A 1 282 ? 33.375 1.767 -18.422 1 53.28 282 THR A CA 1
ATOM 2165 C C . THR A 1 282 ? 32.406 0.794 -19.062 1 53.28 282 THR A C 1
ATOM 2167 O O . THR A 1 282 ? 31.594 0.168 -18.391 1 53.28 282 THR A O 1
ATOM 2170 N N . LYS A 1 283 ? 32.375 0.843 -20.297 1 56.28 283 LYS A N 1
ATOM 2171 C CA . LYS A 1 283 ? 31.469 0.02 -21.094 1 56.28 283 LYS A CA 1
ATOM 2172 C C . LYS A 1 283 ? 31.469 -1.428 -20.609 1 56.28 283 LYS A C 1
ATOM 2174 O O . LYS A 1 283 ? 30.406 -2.062 -20.531 1 56.28 283 LYS A O 1
ATOM 2179 N N . ILE A 1 284 ? 32.625 -1.972 -20.422 1 53.5 284 ILE A N 1
ATOM 2180 C CA . ILE A 1 284 ? 32.75 -3.365 -20 1 53.5 284 ILE A CA 1
ATOM 2181 C C . ILE A 1 284 ? 32.156 -3.555 -18.625 1 53.5 284 ILE A C 1
ATOM 2183 O O . ILE A 1 284 ? 31.422 -4.523 -18.375 1 53.5 284 ILE A O 1
ATOM 2187 N N . GLN A 1 285 ? 32.469 -2.713 -17.719 1 58.12 285 GLN A N 1
ATOM 2188 C CA . GLN A 1 285 ? 31.922 -2.787 -16.375 1 58.12 285 GLN A CA 1
ATOM 2189 C C . GLN A 1 285 ? 30.406 -2.65 -16.391 1 58.12 285 GLN A C 1
ATOM 2191 O O . GLN A 1 285 ? 29.703 -3.35 -15.648 1 58.12 285 GLN A O 1
ATOM 2196 N N . LYS A 1 286 ? 30.141 -1.892 -17.297 1 63.09 286 LYS A N 1
ATOM 2197 C CA . LYS A 1 286 ? 28.703 -1.688 -17.438 1 63.09 286 LYS A CA 1
ATOM 2198 C C . LYS A 1 286 ? 28 -2.967 -17.891 1 63.09 286 LYS A C 1
ATOM 2200 O O . LYS A 1 286 ? 26.938 -3.314 -17.375 1 63.09 286 LYS A O 1
ATOM 2205 N N . GLU A 1 287 ? 28.719 -3.641 -18.734 1 64.62 287 GLU A N 1
ATOM 2206 C CA . GLU A 1 287 ? 28.141 -4.879 -19.25 1 64.62 287 GLU A CA 1
ATOM 2207 C C . GLU A 1 287 ? 28.078 -5.949 -18.156 1 64.62 287 GLU A C 1
ATOM 2209 O O . GLU A 1 287 ? 27.094 -6.684 -18.062 1 64.62 287 GLU A O 1
ATOM 2214 N N . ILE A 1 288 ? 29.141 -6.047 -17.359 1 63.78 288 ILE A N 1
ATOM 2215 C CA . ILE A 1 288 ? 29.172 -7.047 -16.297 1 63.78 288 ILE A CA 1
ATOM 2216 C C . ILE A 1 288 ? 28.094 -6.719 -15.25 1 63.78 288 ILE A C 1
ATOM 2218 O O . ILE A 1 288 ? 27.391 -7.613 -14.781 1 63.78 288 ILE A O 1
ATOM 2222 N N . ILE A 1 289 ? 28.078 -5.551 -14.992 1 64.62 289 ILE A N 1
ATOM 2223 C CA . ILE A 1 289 ? 27.078 -5.129 -14.008 1 64.62 289 ILE A CA 1
ATOM 2224 C C . ILE A 1 289 ? 25.672 -5.422 -14.523 1 64.62 289 ILE A C 1
ATOM 2226 O O . ILE A 1 289 ? 24.828 -5.918 -13.781 1 64.62 289 ILE A O 1
ATOM 2230 N N . GLU A 1 290 ? 25.594 -5.266 -15.719 1 68.81 290 GLU A N 1
ATOM 2231 C CA . GLU A 1 290 ? 24.281 -5.453 -16.328 1 68.81 290 GLU A CA 1
ATOM 2232 C C . GLU A 1 290 ? 23.875 -6.926 -16.344 1 68.81 290 GLU A C 1
ATOM 2234 O O . GLU A 1 290 ? 22.703 -7.258 -16.328 1 68.81 290 GLU A O 1
ATOM 2239 N N . GLN A 1 291 ? 24.891 -7.719 -16.234 1 77.5 291 GLN A N 1
ATOM 2240 C CA . GLN A 1 291 ? 24.594 -9.148 -16.328 1 77.5 291 GLN A CA 1
ATOM 2241 C C . GLN A 1 291 ? 24.516 -9.781 -14.938 1 77.5 291 GLN A C 1
ATOM 2243 O O . GLN A 1 291 ? 24.016 -10.898 -14.789 1 77.5 291 GLN A O 1
ATOM 2248 N N . HIS A 1 292 ? 24.969 -9.055 -14.023 1 84 292 HIS A N 1
ATOM 2249 C CA . HIS A 1 292 ? 24.922 -9.594 -12.672 1 84 292 HIS A CA 1
ATOM 2250 C C . HIS A 1 292 ? 23.484 -9.648 -12.156 1 84 292 HIS A C 1
ATOM 2252 O O . HIS A 1 292 ? 22.672 -8.789 -12.484 1 84 292 HIS A O 1
ATOM 2258 N N . ILE A 1 293 ? 23.234 -10.609 -11.312 1 89.31 293 ILE A N 1
ATOM 2259 C CA . ILE A 1 293 ? 21.891 -10.883 -10.812 1 89.31 293 ILE A CA 1
ATOM 2260 C C . ILE A 1 293 ? 21.375 -9.664 -10.055 1 89.31 293 ILE A C 1
ATOM 2262 O O . ILE A 1 293 ? 20.172 -9.391 -10.055 1 89.31 293 ILE A O 1
ATOM 2266 N N . SER A 1 294 ? 22.266 -8.891 -9.391 1 88.38 294 SER A N 1
ATOM 2267 C CA . SER A 1 294 ? 21.891 -7.707 -8.625 1 88.38 294 SER A CA 1
ATOM 2268 C C . SER A 1 294 ? 21.25 -6.652 -9.523 1 88.38 294 SER A C 1
ATOM 2270 O O . SER A 1 294 ? 20.5 -5.797 -9.047 1 88.38 294 SER A O 1
ATOM 2272 N N . HIS A 1 295 ? 21.516 -6.77 -10.758 1 86.75 295 HIS A N 1
ATOM 2273 C CA . HIS A 1 295 ? 20.938 -5.84 -11.719 1 86.75 295 HIS A CA 1
ATOM 2274 C C . HIS A 1 295 ? 19.844 -6.504 -12.539 1 86.75 295 HIS A C 1
ATOM 2276 O O . HIS A 1 295 ? 18.781 -5.906 -12.766 1 86.75 295 HIS A O 1
ATOM 2282 N N . ARG A 1 296 ? 20.078 -7.676 -12.969 1 90.56 296 ARG A N 1
ATOM 2283 C CA . ARG A 1 296 ? 19.172 -8.383 -13.867 1 90.56 296 ARG A CA 1
ATOM 2284 C C . ARG A 1 296 ? 17.812 -8.602 -13.203 1 90.56 296 ARG A C 1
ATOM 2286 O O . ARG A 1 296 ? 16.781 -8.648 -13.883 1 90.56 296 ARG A O 1
ATOM 2293 N N . LEU A 1 297 ? 17.859 -8.766 -11.922 1 93.19 297 LEU A N 1
ATOM 2294 C CA . LEU A 1 297 ? 16.609 -9.07 -11.227 1 93.19 297 LEU A CA 1
ATOM 2295 C C . LEU A 1 297 ? 15.602 -7.938 -11.406 1 93.19 297 LEU A C 1
ATOM 2297 O O . LEU A 1 297 ? 14.398 -8.141 -11.219 1 93.19 297 LEU A O 1
ATOM 2301 N N . ARG A 1 298 ? 16.016 -6.809 -11.773 1 88.56 298 ARG A N 1
ATOM 2302 C CA . ARG A 1 298 ? 15.156 -5.637 -11.906 1 88.56 298 ARG A CA 1
ATOM 2303 C C . ARG A 1 298 ? 14.289 -5.734 -13.156 1 88.56 298 ARG A C 1
ATOM 2305 O O . ARG A 1 298 ? 13.211 -5.148 -13.219 1 88.56 298 ARG A O 1
ATOM 2312 N N . PHE A 1 299 ? 14.828 -6.508 -14.172 1 91.62 299 PHE A N 1
ATOM 2313 C CA . PHE A 1 299 ? 14.047 -6.488 -15.398 1 91.62 299 PHE A CA 1
ATOM 2314 C C . PHE A 1 299 ? 13.836 -7.902 -15.93 1 91.62 299 PHE A C 1
ATOM 2316 O O . PHE A 1 299 ? 13.016 -8.117 -16.828 1 91.62 299 PHE A O 1
ATOM 2323 N N . SER A 1 300 ? 14.516 -8.836 -15.391 1 95.56 300 SER A N 1
ATOM 2324 C CA . SER A 1 300 ? 14.359 -10.234 -15.797 1 95.56 300 SER A CA 1
ATOM 2325 C C . SER A 1 300 ? 13.609 -11.039 -14.734 1 95.56 300 SER A C 1
ATOM 2327 O O . SER A 1 300 ? 14.117 -11.234 -13.625 1 95.56 300 SER A O 1
ATOM 2329 N N . LEU A 1 301 ? 12.492 -11.578 -15.172 1 97.81 301 LEU A N 1
ATOM 2330 C CA . LEU A 1 301 ? 11.727 -12.391 -14.234 1 97.81 301 LEU A CA 1
ATOM 2331 C C . LEU A 1 301 ? 12.477 -13.664 -13.867 1 97.81 301 LEU A C 1
ATOM 2333 O O . LEU A 1 301 ? 12.43 -14.109 -12.719 1 97.81 301 LEU A O 1
ATOM 2337 N N . ARG A 1 302 ? 13.141 -14.266 -14.836 1 97.94 302 ARG A N 1
ATOM 2338 C CA . ARG A 1 302 ? 13.906 -15.484 -14.594 1 97.94 302 ARG A CA 1
ATOM 2339 C C . ARG A 1 302 ? 15.008 -15.242 -13.562 1 97.94 302 ARG A C 1
ATOM 2341 O O . ARG A 1 302 ? 15.195 -16.047 -12.648 1 97.94 302 ARG A O 1
ATOM 2348 N N . ALA A 1 303 ? 15.688 -14.094 -13.719 1 96.56 303 ALA A N 1
ATOM 2349 C CA . ALA A 1 303 ? 16.719 -13.742 -12.75 1 96.56 303 ALA A CA 1
ATOM 2350 C C . ALA A 1 303 ? 16.125 -13.539 -11.359 1 96.56 303 ALA A C 1
ATOM 2352 O O . ALA A 1 303 ? 16.656 -14.07 -10.375 1 96.56 303 ALA A O 1
ATOM 2353 N N . TYR A 1 304 ? 15.102 -12.883 -11.258 1 97.44 304 TYR A N 1
ATOM 2354 C CA . TYR A 1 304 ? 14.453 -12.602 -9.984 1 97.44 304 TYR A CA 1
ATOM 2355 C C . TYR A 1 304 ? 13.961 -13.883 -9.328 1 97.44 304 TYR A C 1
ATOM 2357 O O . TYR A 1 304 ? 14.203 -14.117 -8.141 1 97.44 304 TYR A O 1
ATOM 2365 N N . THR A 1 305 ? 13.289 -14.727 -10.102 1 98.31 305 THR A N 1
ATOM 2366 C CA . THR A 1 305 ? 12.711 -15.969 -9.602 1 98.31 305 THR A CA 1
ATOM 2367 C C . THR A 1 305 ? 13.805 -16.938 -9.164 1 98.31 305 THR A C 1
ATOM 2369 O O . THR A 1 305 ? 13.609 -17.734 -8.242 1 98.31 305 THR A O 1
ATOM 2372 N N . SER A 1 306 ? 14.961 -16.828 -9.734 1 98.06 306 SER A N 1
ATOM 2373 C CA . SER A 1 306 ? 16.062 -17.734 -9.422 1 98.06 306 SER A CA 1
ATOM 2374 C C . SER A 1 306 ? 16.547 -17.547 -7.992 1 98.06 306 SER A C 1
ATOM 2376 O O . SER A 1 306 ? 17.109 -18.453 -7.395 1 98.06 306 SER A O 1
ATOM 2378 N N . ILE A 1 307 ? 16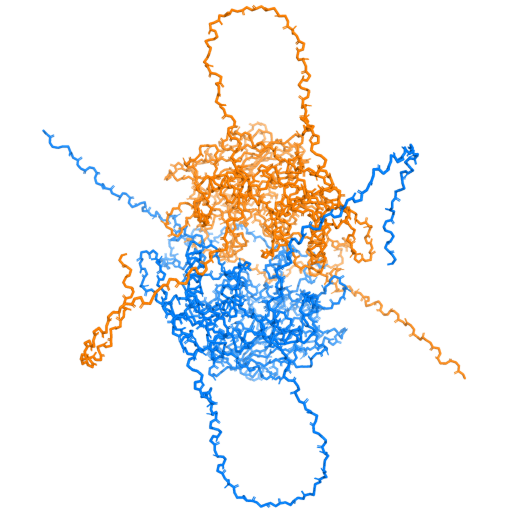.344 -16.359 -7.465 1 97.81 307 ILE A N 1
ATOM 2379 C CA . ILE A 1 307 ? 16.828 -16.109 -6.109 1 97.81 307 ILE A CA 1
ATOM 2380 C C . ILE A 1 307 ? 15.641 -15.812 -5.195 1 97.81 307 ILE A C 1
ATOM 2382 O O . ILE A 1 307 ? 15.82 -15.359 -4.062 1 97.81 307 ILE A O 1
ATOM 2386 N N . LEU A 1 308 ? 14.453 -16.047 -5.656 1 98.19 308 LEU A N 1
ATOM 2387 C CA . LEU A 1 308 ? 13.242 -15.656 -4.941 1 98.19 308 LEU A CA 1
ATOM 2388 C C . LEU A 1 308 ? 13.109 -16.422 -3.629 1 98.19 308 LEU A C 1
ATOM 2390 O O . LEU A 1 308 ? 12.633 -15.875 -2.633 1 98.19 308 LEU A O 1
ATOM 2394 N N . TYR A 1 309 ? 13.539 -17.625 -3.676 1 97.81 309 TYR A N 1
ATOM 2395 C CA . TYR A 1 309 ? 13.492 -18.453 -2.473 1 97.81 309 TYR A CA 1
ATOM 2396 C C . TYR A 1 309 ? 14.898 -18.828 -2.014 1 97.81 309 TYR A C 1
ATOM 2398 O O . TYR A 1 309 ? 15.75 -19.188 -2.832 1 97.81 309 TYR A O 1
ATOM 2406 N N . LEU A 1 310 ? 15.102 -18.703 -0.739 1 97 310 LEU A N 1
ATOM 2407 C CA . LEU A 1 310 ? 16.406 -18.969 -0.164 1 97 310 LEU A CA 1
ATOM 2408 C C . LEU A 1 310 ? 16.812 -20.438 -0.349 1 97 310 LEU A C 1
ATOM 2410 O O . LEU A 1 310 ? 17.906 -20.734 -0.822 1 97 310 LEU A O 1
ATOM 2414 N N . LYS A 1 311 ? 15.953 -21.297 0.059 1 95.62 311 LYS A N 1
ATOM 2415 C CA . LYS A 1 311 ? 16.172 -22.734 -0.065 1 95.62 311 LYS A CA 1
ATOM 2416 C C . LYS A 1 311 ? 15.328 -23.328 -1.192 1 95.62 311 LYS A C 1
ATOM 2418 O O . LYS A 1 311 ? 14.164 -22.953 -1.364 1 95.62 311 LYS A O 1
ATOM 2423 N N . LYS A 1 312 ? 15.977 -24.172 -1.876 1 94.56 312 LYS A N 1
ATOM 2424 C CA . LYS A 1 312 ? 15.258 -24.875 -2.932 1 94.56 312 LYS A CA 1
ATOM 2425 C C . LYS A 1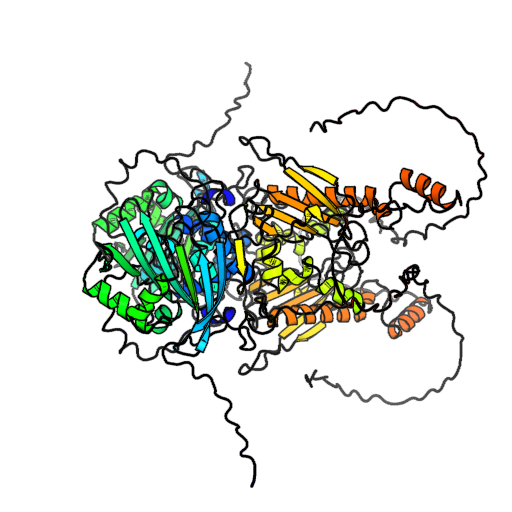 312 ? 14.234 -25.844 -2.348 1 94.56 312 LYS A C 1
ATOM 2427 O O . LYS A 1 312 ? 14.523 -26.547 -1.372 1 94.56 312 LYS A O 1
ATOM 2432 N N . TYR A 1 313 ? 13.109 -25.828 -2.938 1 94.25 313 TYR A N 1
ATOM 2433 C CA . TYR A 1 313 ? 12.102 -26.797 -2.537 1 94.25 313 TYR A CA 1
ATOM 2434 C C . TYR A 1 313 ? 12.336 -28.141 -3.219 1 94.25 313 TYR A C 1
ATOM 2436 O O . TYR A 1 313 ? 12.555 -28.203 -4.43 1 94.25 313 TYR A O 1
ATOM 2444 N N . ALA A 1 314 ? 12.5 -29.281 -2.592 1 90.88 314 ALA A N 1
ATOM 2445 C CA . ALA A 1 314 ? 12.891 -30.594 -3.09 1 90.88 314 ALA A CA 1
ATOM 2446 C C . ALA A 1 314 ? 11.938 -31.078 -4.172 1 90.88 314 ALA A C 1
ATOM 2448 O O . ALA A 1 314 ? 12.367 -31.578 -5.219 1 90.88 314 ALA A O 1
ATOM 2449 N N . ASN A 1 315 ? 10.711 -31.047 -4.094 1 93.56 315 ASN A N 1
ATOM 2450 C CA . ASN A 1 315 ? 9.758 -31.609 -5.043 1 93.56 315 ASN A CA 1
ATOM 2451 C C . ASN A 1 315 ? 8.859 -30.516 -5.637 1 93.56 315 ASN A C 1
ATOM 2453 O O . ASN A 1 315 ? 7.652 -30.719 -5.777 1 93.56 315 ASN A O 1
ATOM 2457 N N . PHE A 1 316 ? 9.469 -29.469 -5.973 1 97.75 316 PHE A N 1
ATOM 2458 C CA . PHE A 1 316 ? 8.711 -28.375 -6.547 1 97.75 316 PHE A CA 1
ATOM 2459 C C . PHE A 1 316 ? 9.555 -27.594 -7.559 1 97.75 316 PHE A C 1
ATOM 2461 O O . PHE A 1 316 ? 10.711 -27.281 -7.297 1 97.75 316 PHE A O 1
ATOM 2468 N N . GLN A 1 317 ? 8.969 -27.344 -8.734 1 98.31 317 GLN A N 1
ATOM 2469 C CA . GLN A 1 317 ? 9.695 -26.641 -9.789 1 98.31 317 GLN A CA 1
ATOM 2470 C C . GLN A 1 317 ? 8.922 -25.422 -10.273 1 98.31 317 GLN A C 1
ATOM 2472 O O . GLN A 1 317 ? 7.695 -25.453 -10.367 1 98.31 317 GLN A O 1
ATOM 2477 N N . ILE A 1 318 ? 9.664 -24.406 -10.531 1 98.56 318 ILE A N 1
ATOM 2478 C CA . ILE A 1 318 ? 9.125 -23.25 -11.227 1 98.56 318 ILE A CA 1
ATOM 2479 C C . ILE A 1 318 ? 9.5 -23.297 -12.703 1 98.56 318 ILE A C 1
ATOM 2481 O O . ILE A 1 318 ? 10.688 -23.344 -13.047 1 98.56 318 ILE A O 1
ATOM 2485 N N . ILE A 1 319 ? 8.57 -23.375 -13.547 1 98.75 319 ILE A N 1
ATOM 2486 C CA . ILE A 1 319 ? 8.773 -23.453 -14.992 1 98.75 319 ILE A CA 1
ATOM 2487 C C . ILE A 1 319 ? 8.352 -22.141 -15.648 1 98.75 319 ILE A C 1
ATOM 2489 O O . ILE A 1 319 ? 7.176 -21.766 -15.617 1 98.75 319 ILE A O 1
ATOM 2493 N N . LEU A 1 320 ? 9.258 -21.422 -16.141 1 98.75 320 LEU A N 1
ATOM 2494 C CA . LEU A 1 320 ? 9.016 -20.141 -16.797 1 98.75 320 LEU A CA 1
ATOM 2495 C C . LEU A 1 320 ? 9.234 -20.25 -18.312 1 98.75 320 LEU A C 1
ATOM 2497 O O . LEU A 1 320 ? 10.32 -20.641 -18.75 1 98.75 320 LEU A O 1
ATOM 2501 N N . ARG A 1 321 ? 8.242 -19.922 -19.047 1 98.38 321 ARG A N 1
ATOM 2502 C CA . ARG A 1 321 ? 8.312 -19.969 -20.5 1 98.38 321 ARG A CA 1
ATOM 2503 C C . ARG A 1 321 ? 8.812 -21.328 -20.969 1 98.38 321 ARG A C 1
ATOM 2505 O O . ARG A 1 321 ? 9.703 -21.422 -21.812 1 98.38 321 ARG A O 1
ATOM 2512 N N . GLY A 1 322 ? 8.305 -22.375 -20.344 1 97.69 322 GLY A N 1
ATOM 2513 C CA . GLY A 1 322 ? 8.555 -23.734 -20.766 1 97.69 322 GLY A CA 1
ATOM 2514 C C . GLY A 1 322 ? 9.844 -24.312 -20.234 1 97.69 322 GLY A C 1
ATOM 2515 O O . GLY A 1 322 ? 10.133 -25.5 -20.406 1 97.69 322 GLY A O 1
ATOM 2516 N N . LYS A 1 323 ? 10.633 -23.516 -19.531 1 98.25 323 LYS A N 1
ATOM 2517 C CA . LYS A 1 323 ? 11.914 -23.984 -19 1 98.25 323 LYS A CA 1
ATOM 2518 C C . LYS A 1 323 ? 11.969 -23.844 -17.484 1 98.25 323 LYS A C 1
ATOM 2520 O O . LYS A 1 323 ? 11.5 -22.859 -16.922 1 98.25 323 LYS A O 1
ATOM 2525 N N . VAL A 1 324 ? 12.586 -24.797 -16.875 1 98.19 324 VAL A N 1
ATOM 2526 C CA . VAL A 1 324 ? 12.727 -24.781 -15.43 1 98.19 324 VAL A CA 1
ATOM 2527 C C . VAL A 1 324 ? 13.672 -23.656 -15.008 1 98.19 324 VAL A C 1
ATOM 2529 O O . VAL A 1 324 ? 14.703 -23.438 -15.648 1 98.19 324 VAL A O 1
ATOM 2532 N N . VAL A 1 325 ? 13.305 -22.906 -13.984 1 98.19 325 VAL A N 1
ATOM 2533 C CA . VAL A 1 325 ? 14.164 -21.875 -13.438 1 98.19 325 VAL A CA 1
ATOM 2534 C C . VAL A 1 325 ? 15.195 -22.484 -12.5 1 98.19 325 VAL A C 1
ATOM 2536 O O . VAL A 1 325 ? 14.844 -23.188 -11.555 1 98.19 325 VAL A O 1
ATOM 2539 N N . GLU A 1 326 ? 16.422 -22.234 -12.797 1 96.75 326 GLU A N 1
ATOM 2540 C CA . GLU A 1 326 ? 17.5 -22.75 -11.953 1 96.75 326 GLU A CA 1
ATOM 2541 C C . GLU A 1 326 ? 17.609 -21.938 -10.672 1 96.75 326 GLU A C 1
ATOM 2543 O O . GLU A 1 326 ? 17.688 -20.703 -10.711 1 96.75 326 GLU A O 1
ATOM 2548 N N . HIS A 1 327 ? 17.609 -22.672 -9.625 1 96.44 327 HIS A N 1
ATOM 2549 C CA . HIS A 1 327 ? 17.719 -22.031 -8.32 1 96.44 327 HIS A CA 1
ATOM 2550 C C . HIS A 1 327 ? 19.141 -21.547 -8.047 1 96.44 327 HIS A C 1
ATOM 2552 O O . HIS A 1 327 ? 20.109 -22.266 -8.328 1 96.44 327 HIS A O 1
ATOM 2558 N N . ILE A 1 328 ? 19.266 -20.328 -7.582 1 95 328 ILE A N 1
ATOM 2559 C CA . ILE A 1 328 ? 20.562 -19.75 -7.219 1 95 328 ILE 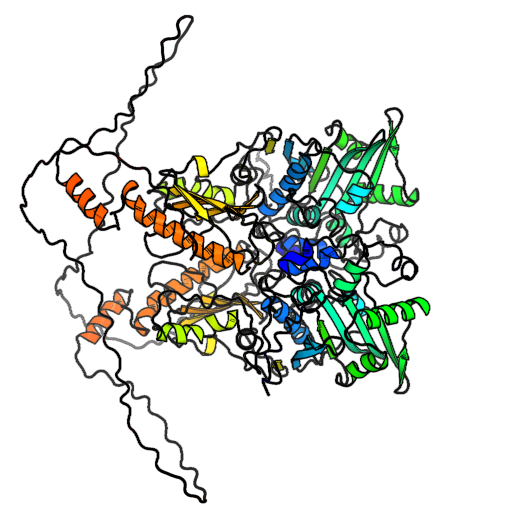A CA 1
ATOM 2560 C C . ILE A 1 328 ? 20.562 -19.375 -5.738 1 95 328 ILE A C 1
ATOM 2562 O O . ILE A 1 328 ? 19.641 -18.688 -5.266 1 95 328 ILE A O 1
ATOM 2566 N N . ASN A 1 329 ? 21.469 -19.875 -5.027 1 94.81 329 ASN A N 1
ATOM 2567 C CA . ASN A 1 329 ? 21.719 -19.469 -3.652 1 94.81 329 ASN A CA 1
ATOM 2568 C C . ASN A 1 329 ? 22.906 -18.5 -3.568 1 94.81 329 ASN A C 1
ATOM 2570 O O . ASN A 1 329 ? 24.062 -18.906 -3.719 1 94.81 329 ASN A O 1
ATOM 2574 N N . ILE A 1 330 ? 22.641 -17.266 -3.248 1 93.81 330 ILE A N 1
ATOM 2575 C CA . ILE A 1 330 ? 23.641 -16.203 -3.264 1 93.81 330 ILE A CA 1
ATOM 2576 C C . ILE A 1 330 ? 24.719 -16.5 -2.215 1 93.81 330 ILE A C 1
ATOM 2578 O O . ILE A 1 330 ? 25.891 -16.188 -2.418 1 93.81 330 ILE A O 1
ATOM 2582 N N . ALA A 1 331 ? 24.375 -17.078 -1.132 1 94.19 331 ALA A N 1
ATOM 2583 C CA . ALA A 1 331 ? 25.312 -17.359 -0.042 1 94.19 331 ALA A CA 1
ATOM 2584 C C . ALA A 1 331 ? 26.391 -18.328 -0.49 1 94.19 331 ALA A C 1
ATOM 2586 O O . ALA A 1 331 ? 27.516 -18.297 0.023 1 94.19 331 ALA A O 1
ATOM 2587 N N . HIS A 1 332 ? 26.094 -19.203 -1.396 1 92.81 332 HIS A N 1
ATOM 2588 C CA . HIS A 1 332 ? 27.047 -20.203 -1.868 1 92.81 332 HIS A CA 1
ATOM 2589 C C . HIS A 1 332 ? 28.109 -19.578 -2.768 1 92.81 332 HIS A C 1
ATOM 2591 O O . HIS A 1 332 ? 29.188 -20.141 -2.939 1 92.81 332 HIS A O 1
ATOM 2597 N N . ASP A 1 333 ? 27.828 -18.453 -3.305 1 90.06 333 ASP A N 1
ATOM 2598 C CA . ASP A 1 333 ? 28.734 -17.828 -4.27 1 90.06 333 ASP A CA 1
ATOM 2599 C C . ASP A 1 333 ? 29.625 -16.781 -3.602 1 90.06 333 ASP A C 1
ATOM 2601 O O . ASP A 1 333 ? 30.453 -16.141 -4.262 1 90.06 333 ASP A O 1
ATOM 2605 N N . LEU A 1 334 ? 29.484 -16.609 -2.357 1 94.06 334 LEU A N 1
ATOM 2606 C CA . LEU A 1 334 ? 30.234 -15.578 -1.663 1 94.06 334 LEU A CA 1
ATOM 2607 C C . LEU A 1 334 ? 31.688 -16 -1.471 1 94.06 334 LEU A C 1
ATOM 2609 O O . LEU A 1 334 ? 31.969 -17.172 -1.178 1 94.06 334 LEU A O 1
ATOM 2613 N N . LYS A 1 335 ? 32.562 -15.055 -1.663 1 94.5 335 LYS A N 1
ATOM 2614 C CA . LYS A 1 335 ? 33.969 -15.258 -1.354 1 94.5 335 LYS A CA 1
ATOM 2615 C C . LYS A 1 335 ? 34.281 -14.891 0.097 1 94.5 335 LYS A C 1
ATOM 2617 O O . LYS A 1 335 ? 33.75 -13.906 0.616 1 94.5 335 LYS A O 1
ATOM 2622 N N . PHE A 1 336 ? 35.156 -15.719 0.771 1 95.5 336 PHE A N 1
ATOM 2623 C CA . PHE A 1 336 ? 35.594 -15.469 2.137 1 95.5 336 PHE A CA 1
ATOM 2624 C C . PHE A 1 336 ? 34.406 -15.289 3.07 1 95.5 336 PHE A C 1
ATOM 2626 O O . PHE A 1 336 ? 34.344 -14.305 3.816 1 95.5 336 PHE A O 1
ATOM 2633 N N . LYS A 1 337 ? 33.531 -16.188 2.984 1 96.31 337 LYS A N 1
ATOM 2634 C CA . LYS A 1 337 ? 32.25 -16.125 3.701 1 96.31 337 LYS A CA 1
ATOM 2635 C C . LYS A 1 337 ? 32.469 -16.281 5.203 1 96.31 337 LYS A C 1
ATOM 2637 O O . LYS A 1 337 ? 33.25 -17.109 5.637 1 96.31 337 LYS A O 1
ATOM 2642 N N . LYS A 1 338 ? 31.828 -15.484 5.984 1 96.88 338 LYS A N 1
ATOM 2643 C CA . LYS A 1 338 ? 31.75 -15.594 7.441 1 96.88 338 LYS A CA 1
ATOM 2644 C C . LYS A 1 338 ? 30.297 -15.578 7.922 1 96.88 338 LYS A C 1
ATOM 2646 O O . LYS A 1 338 ? 29.438 -14.984 7.277 1 96.88 338 LYS A O 1
ATOM 2651 N N . ILE A 1 339 ? 30.078 -16.25 9.016 1 96.88 339 ILE A N 1
ATOM 2652 C CA . ILE A 1 339 ? 28.734 -16.312 9.586 1 96.88 339 ILE A CA 1
ATOM 2653 C C . ILE A 1 339 ? 28.688 -15.5 10.883 1 96.88 339 ILE A C 1
ATOM 2655 O O . ILE A 1 339 ? 29.516 -15.703 11.781 1 96.88 339 ILE A O 1
ATOM 2659 N N . PHE A 1 340 ? 27.812 -14.578 10.883 1 96.19 340 PHE A N 1
ATOM 2660 C CA . PHE A 1 340 ? 27.562 -13.789 12.086 1 96.19 340 PHE A CA 1
ATOM 2661 C C . PHE A 1 340 ? 26.25 -14.188 12.734 1 96.19 340 PHE A C 1
ATOM 2663 O O . PHE A 1 340 ? 25.281 -14.539 12.047 1 96.19 340 PHE A O 1
ATOM 2670 N N . THR A 1 341 ? 26.234 -14.148 14.023 1 94.44 341 THR A N 1
ATOM 2671 C CA . THR A 1 341 ? 25.016 -14.461 14.75 1 94.44 341 THR A CA 1
ATOM 2672 C C . THR A 1 341 ? 24.391 -13.188 15.312 1 94.44 341 THR A C 1
ATOM 2674 O O . THR A 1 341 ? 25.062 -12.391 15.961 1 94.44 341 THR A O 1
ATOM 2677 N N . TYR A 1 342 ? 23.125 -13 14.938 1 93 342 TYR A N 1
ATOM 2678 C CA . TYR A 1 342 ? 22.359 -11.867 15.43 1 93 342 TYR A CA 1
ATOM 2679 C C . TYR A 1 342 ? 21.203 -12.336 16.312 1 93 342 TYR A C 1
ATOM 2681 O O . TYR A 1 342 ? 20.438 -13.219 15.93 1 93 342 TYR A O 1
ATOM 2689 N N . LYS A 1 343 ? 21.078 -11.727 17.531 1 90.12 343 LYS A N 1
ATOM 2690 C CA . LYS A 1 343 ? 20 -12.039 18.453 1 90.12 343 LYS A CA 1
ATOM 2691 C C . LYS A 1 343 ? 19.109 -10.828 18.703 1 90.12 343 LYS A C 1
ATOM 2693 O O . LYS A 1 343 ? 19.391 -10.008 19.578 1 90.12 343 LYS A O 1
ATOM 2698 N N . PRO A 1 344 ? 18.062 -10.781 17.906 1 86.12 344 PRO A N 1
ATOM 2699 C CA . PRO A 1 344 ? 17.156 -9.641 18.094 1 86.12 344 PRO A CA 1
ATOM 2700 C C . PRO A 1 344 ? 16.5 -9.625 19.469 1 86.12 344 PRO A C 1
ATOM 2702 O O . PRO A 1 344 ? 16.188 -10.688 20.016 1 86.12 344 PRO A O 1
ATOM 2705 N N . GLN A 1 345 ? 16.406 -8.453 20.109 1 77.06 345 GLN A N 1
ATOM 2706 C CA . GLN A 1 345 ? 15.711 -8.305 21.391 1 77.06 345 GLN A CA 1
ATOM 2707 C C . GLN A 1 345 ? 14.203 -8.148 21.172 1 77.06 345 GLN A C 1
ATOM 2709 O O . GLN A 1 345 ? 13.711 -7.043 20.953 1 77.06 345 GLN A O 1
ATOM 2714 N N . VAL A 1 346 ? 13.656 -9.25 21.016 1 69.19 346 VAL A N 1
ATOM 2715 C CA . VAL A 1 346 ? 12.211 -9.227 20.828 1 69.19 346 VAL A CA 1
ATOM 2716 C C . VAL A 1 346 ? 11.516 -9.172 22.188 1 69.19 346 VAL A C 1
ATOM 2718 O O . VAL A 1 346 ? 12.031 -9.695 23.172 1 69.19 346 VAL A O 1
ATOM 2721 N N . THR A 1 347 ? 10.852 -8.117 22.516 1 57.56 347 THR A N 1
ATOM 2722 C CA . THR A 1 347 ? 10.211 -8.008 23.812 1 57.56 347 THR A CA 1
ATOM 2723 C C . THR A 1 347 ? 9.883 -9.391 24.375 1 57.56 347 THR A C 1
ATOM 2725 O O . THR A 1 347 ? 10.023 -10.398 23.672 1 57.56 347 THR A O 1
ATOM 2728 N N . HIS A 1 348 ? 8.898 -9.516 25.359 1 52.25 348 HIS A N 1
ATOM 2729 C CA . HIS A 1 348 ? 8.758 -10.445 26.484 1 52.25 348 HIS A CA 1
ATOM 2730 C C . HIS A 1 348 ? 8.805 -11.898 26 1 52.25 348 HIS A C 1
ATOM 2732 O O . HIS A 1 348 ? 9.539 -12.711 26.562 1 52.25 348 HIS A O 1
ATOM 2738 N N . ASP A 1 349 ? 7.703 -12.438 25.562 1 47.53 349 ASP A N 1
ATOM 2739 C CA . ASP A 1 349 ? 7.492 -13.875 25.719 1 47.53 349 ASP A CA 1
ATOM 2740 C C . ASP A 1 349 ? 8.281 -14.672 24.688 1 47.53 349 ASP A C 1
ATOM 2742 O O . ASP A 1 349 ? 8.094 -15.883 24.547 1 47.53 349 ASP A O 1
ATOM 2746 N N . SER A 1 350 ? 8.984 -14 23.844 1 50.62 350 SER A N 1
ATOM 2747 C CA . SER A 1 350 ? 9.297 -14.906 22.75 1 50.62 350 SER A CA 1
ATOM 2748 C C . SER A 1 350 ? 10.703 -15.484 22.906 1 50.62 350 SER A C 1
ATOM 2750 O O . SER A 1 350 ? 11.562 -14.875 23.547 1 50.62 350 SER A O 1
ATOM 2752 N N . GLN A 1 351 ? 10.82 -16.734 22.812 1 54.22 351 GLN A N 1
ATOM 2753 C CA . GLN A 1 351 ? 12 -17.578 22.625 1 54.22 351 GLN A CA 1
ATOM 2754 C C . GLN A 1 351 ? 13.102 -16.844 21.891 1 54.22 351 GLN A C 1
ATOM 2756 O O . GLN A 1 351 ? 12.828 -16.094 20.938 1 54.22 351 GLN A O 1
ATOM 2761 N N . VAL A 1 352 ? 14.125 -16.719 22.578 1 60.88 352 VAL A N 1
ATOM 2762 C CA . VAL A 1 352 ? 15.359 -16.141 22.031 1 60.88 352 VAL A CA 1
ATOM 2763 C C . VAL A 1 352 ? 15.562 -16.625 20.594 1 60.88 352 VAL A C 1
ATOM 2765 O O . VAL A 1 352 ? 15.711 -17.828 20.344 1 60.88 352 VAL A O 1
ATOM 2768 N N . VAL A 1 353 ? 15.188 -15.789 19.609 1 78.94 353 VAL A N 1
ATOM 2769 C CA . VAL A 1 353 ? 15.414 -16.109 18.203 1 78.94 353 VAL A CA 1
ATOM 2770 C C . VAL A 1 353 ? 16.812 -15.68 17.797 1 78.94 353 VAL A C 1
ATOM 2772 O O . VAL A 1 353 ? 17.266 -14.586 18.156 1 78.94 353 VAL A O 1
ATOM 2775 N N . SER A 1 354 ? 17.688 -16.656 17.422 1 88.56 354 SER A N 1
ATOM 2776 C CA . SER A 1 354 ? 18.984 -16.391 16.828 1 88.56 354 SER A CA 1
ATOM 2777 C C . SER A 1 354 ? 18.953 -16.484 15.305 1 88.56 354 SER A C 1
ATOM 2779 O O . SER A 1 354 ? 18.312 -17.391 14.758 1 88.56 354 SER A O 1
ATOM 2781 N N . VAL A 1 355 ? 19.5 -15.438 14.75 1 93.12 355 VAL A N 1
ATOM 2782 C CA . VAL A 1 355 ? 19.5 -15.391 13.289 1 93.12 355 VAL A CA 1
ATOM 2783 C C . VAL A 1 355 ? 20.938 -15.43 12.773 1 93.12 355 VAL A C 1
ATOM 2785 O O . VAL A 1 355 ? 21.812 -14.711 13.273 1 93.12 355 VAL A O 1
ATOM 2788 N N . LYS A 1 356 ? 21.203 -16.312 11.852 1 95.12 356 LYS A N 1
ATOM 2789 C CA . LYS A 1 356 ? 22.5 -16.391 11.195 1 95.12 356 LYS A CA 1
ATOM 2790 C C . LYS A 1 356 ? 22.562 -15.461 9.984 1 95.12 356 LYS A C 1
ATOM 2792 O O . LYS A 1 356 ? 21.641 -15.422 9.172 1 95.12 356 LYS A O 1
ATOM 2797 N N . VAL A 1 357 ? 23.578 -14.711 9.953 1 97.19 357 VAL A N 1
ATOM 2798 C CA . VAL A 1 357 ? 23.812 -13.805 8.828 1 97.19 357 VAL A CA 1
ATOM 2799 C C . VAL A 1 357 ? 25.062 -14.234 8.07 1 97.19 357 VAL A C 1
ATOM 2801 O O . VAL A 1 357 ? 26.172 -14.148 8.594 1 97.19 357 VAL A O 1
ATOM 2804 N N . ASP A 1 358 ? 24.906 -14.711 6.863 1 97.62 358 ASP A N 1
ATOM 2805 C CA . ASP A 1 358 ? 26.031 -15.008 5.98 1 97.62 358 ASP A CA 1
ATOM 2806 C C . ASP A 1 358 ? 26.562 -13.727 5.324 1 97.62 358 ASP A C 1
ATOM 2808 O O . ASP A 1 358 ? 25.812 -13 4.68 1 97.62 358 ASP A O 1
ATOM 2812 N N . VAL A 1 359 ? 27.781 -13.469 5.504 1 97.25 359 VAL A N 1
ATOM 2813 C CA . VAL A 1 359 ? 28.391 -12.281 4.902 1 97.25 359 VAL A CA 1
ATOM 2814 C C . VAL A 1 359 ? 29.672 -12.672 4.168 1 97.25 359 VAL A C 1
ATOM 2816 O O . VAL A 1 359 ? 30.422 -13.523 4.637 1 97.25 359 VAL A O 1
ATOM 2819 N N . GLY A 1 360 ? 29.906 -12.078 3.02 1 96.69 360 GLY A N 1
ATOM 2820 C CA . GLY A 1 360 ? 31.109 -12.281 2.215 1 96.69 360 GLY A CA 1
ATOM 2821 C C . GLY A 1 360 ? 31.25 -11.266 1.096 1 96.69 360 GLY A C 1
ATOM 2822 O O . GLY A 1 360 ? 30.484 -10.297 1.027 1 96.69 360 GLY A O 1
ATOM 2823 N N . PHE A 1 361 ? 32.281 -11.445 0.362 1 94.88 361 PHE A N 1
ATOM 2824 C CA . PHE A 1 361 ? 32.469 -10.602 -0.817 1 94.88 361 PHE A CA 1
ATOM 2825 C C . PHE A 1 361 ? 31.781 -11.227 -2.029 1 94.88 361 PHE A C 1
ATOM 2827 O O . PHE A 1 361 ? 31.734 -12.453 -2.158 1 94.88 361 PHE A O 1
ATOM 2834 N N . ALA A 1 362 ? 31.281 -10.359 -2.826 1 90.88 362 ALA A N 1
ATOM 2835 C CA . ALA A 1 362 ? 30.719 -10.836 -4.086 1 90.88 362 ALA A CA 1
ATOM 2836 C C . ALA A 1 362 ? 31.75 -11.641 -4.875 1 90.88 362 ALA A C 1
ATOM 2838 O O . ALA A 1 362 ? 32.938 -11.383 -4.781 1 90.88 362 ALA A O 1
ATOM 2839 N N . LYS A 1 363 ? 31.219 -12.562 -5.609 1 85.81 363 LYS A N 1
ATOM 2840 C CA . LYS A 1 363 ? 32.094 -13.422 -6.418 1 85.81 363 LYS A CA 1
ATOM 2841 C C . LYS A 1 363 ? 32.969 -12.594 -7.348 1 85.81 363 LYS A C 1
ATOM 2843 O O . LYS A 1 363 ? 34.125 -12.938 -7.578 1 85.81 363 LYS A O 1
ATOM 2848 N N . GLU A 1 364 ? 32.469 -11.414 -7.773 1 81.44 364 GLU A N 1
ATOM 2849 C CA . GLU A 1 364 ? 33.156 -10.562 -8.742 1 81.44 364 GLU A CA 1
ATOM 2850 C C . GLU A 1 364 ? 34 -9.516 -8.039 1 81.44 364 GLU A C 1
ATOM 2852 O O . GLU A 1 364 ? 34.656 -8.695 -8.695 1 81.44 364 GLU A O 1
ATOM 2857 N N . ALA A 1 365 ? 34.031 -9.547 -6.816 1 82.94 365 ALA A N 1
ATOM 2858 C CA . ALA A 1 365 ? 34.812 -8.547 -6.082 1 82.94 365 ALA A CA 1
ATOM 2859 C C . ALA A 1 365 ? 36.281 -8.594 -6.484 1 82.94 365 ALA A C 1
ATOM 2861 O O . ALA A 1 365 ? 36.844 -9.672 -6.727 1 82.94 365 ALA A O 1
ATOM 2862 N N . PRO A 1 366 ? 36.906 -7.379 -6.613 1 78.12 366 PRO A N 1
ATOM 2863 C CA . PRO A 1 366 ? 36.406 -6.043 -6.27 1 78.12 366 PRO A CA 1
ATOM 2864 C C . PRO A 1 366 ? 35.844 -5.297 -7.469 1 78.12 366 PRO A C 1
ATOM 2866 O O . PRO A 1 366 ? 35.344 -4.18 -7.324 1 78.12 366 PRO A O 1
ATOM 2869 N N . VAL A 1 367 ? 35.844 -5.832 -8.578 1 65.81 367 VAL A N 1
ATOM 2870 C CA . VAL A 1 367 ? 35.625 -5.184 -9.867 1 65.81 367 VAL A CA 1
ATOM 2871 C C . VAL A 1 367 ? 34.25 -4.543 -9.922 1 65.81 367 VAL A C 1
ATOM 2873 O O . VAL A 1 367 ? 34.125 -3.387 -10.328 1 65.81 367 VAL A O 1
ATOM 2876 N N . LEU A 1 368 ? 33.219 -5.152 -9.461 1 66.62 368 LEU A N 1
ATOM 2877 C CA . LEU A 1 368 ? 31.859 -4.684 -9.758 1 66.62 368 LEU A CA 1
ATOM 2878 C C . LEU A 1 368 ? 31.297 -3.889 -8.594 1 66.62 368 LEU A C 1
ATOM 2880 O O . LEU A 1 368 ? 30.328 -3.137 -8.758 1 66.62 368 LEU A O 1
ATOM 2884 N N . GLY A 1 369 ? 31.891 -3.904 -7.582 1 78.06 369 GLY A N 1
ATOM 2885 C CA . GLY A 1 369 ? 31.438 -3.158 -6.418 1 78.06 369 GLY A CA 1
ATOM 2886 C C . GLY A 1 369 ? 30.016 -3.51 -6 1 78.06 369 GLY A C 1
ATOM 2887 O O . GLY A 1 369 ? 29.281 -2.652 -5.516 1 78.06 369 GLY A O 1
ATOM 2888 N N . ILE A 1 370 ? 29.641 -4.695 -6.344 1 84 370 ILE A N 1
ATOM 2889 C CA . ILE A 1 370 ? 28.297 -5.152 -5.969 1 84 370 ILE A CA 1
ATOM 2890 C C . ILE A 1 370 ? 28.234 -5.355 -4.453 1 84 370 ILE A C 1
ATOM 2892 O O . ILE A 1 370 ? 29.141 -5.941 -3.857 1 84 370 ILE A O 1
ATOM 2896 N N . PHE A 1 371 ? 27.219 -4.758 -3.83 1 89.19 371 PHE A N 1
ATOM 2897 C CA . PHE A 1 371 ? 27.078 -4.914 -2.387 1 89.19 371 PHE A CA 1
ATOM 2898 C C . PHE A 1 371 ? 25.609 -4.852 -1.974 1 89.19 371 PHE A C 1
ATOM 2900 O O . PHE A 1 371 ? 24.75 -4.477 -2.773 1 89.19 371 PHE A O 1
ATOM 2907 N N . GLY A 1 372 ? 25.344 -5.363 -0.793 1 93.94 372 GLY A N 1
ATOM 2908 C CA . GLY A 1 372 ? 24 -5.273 -0.233 1 93.94 372 GLY A CA 1
ATOM 2909 C C . GLY A 1 372 ? 23.562 -6.547 0.467 1 93.94 372 GLY A C 1
ATOM 2910 O O . GLY A 1 372 ? 24.125 -7.617 0.239 1 93.94 372 GLY A O 1
ATOM 2911 N N . MET A 1 373 ? 22.578 -6.434 1.258 1 96.56 373 MET A N 1
ATOM 2912 C CA . MET A 1 373 ? 22.062 -7.555 2.037 1 96.56 373 MET A CA 1
ATOM 2913 C C . MET A 1 373 ? 20.828 -8.156 1.37 1 96.56 373 MET A C 1
ATOM 2915 O O . MET A 1 373 ? 19.953 -7.43 0.913 1 96.56 373 MET A O 1
ATOM 2919 N N . ASN A 1 374 ? 20.797 -9.422 1.212 1 97.69 374 ASN A N 1
ATOM 2920 C CA . ASN A 1 374 ? 19.609 -10.141 0.786 1 97.69 374 ASN A CA 1
ATOM 2921 C C . ASN A 1 374 ? 18.828 -10.688 1.978 1 97.69 374 ASN A C 1
ATOM 2923 O O . ASN A 1 374 ? 19.297 -11.594 2.668 1 97.69 374 ASN A O 1
ATOM 2927 N N . VAL A 1 375 ? 17.641 -10.18 2.133 1 97.88 375 VAL A N 1
ATOM 2928 C CA . VAL A 1 375 ? 16.891 -10.516 3.332 1 97.88 375 VAL A CA 1
ATOM 2929 C C . VAL A 1 375 ? 15.664 -11.359 2.957 1 97.88 375 VAL A C 1
ATOM 2931 O O . VAL A 1 375 ? 14.859 -10.945 2.121 1 97.88 375 VAL A O 1
ATOM 2934 N N . TYR A 1 376 ? 15.57 -12.492 3.578 1 97.31 376 TYR A N 1
ATOM 2935 C CA . TYR A 1 376 ? 14.477 -13.43 3.338 1 97.31 376 TYR A CA 1
ATOM 2936 C C . TYR A 1 376 ? 13.562 -13.523 4.555 1 97.31 376 TYR A C 1
ATOM 2938 O O . TYR A 1 376 ? 13.969 -13.195 5.672 1 97.31 376 TYR A O 1
ATOM 2946 N N . HIS A 1 377 ? 12.352 -13.844 4.348 1 95.5 377 HIS A N 1
ATOM 2947 C CA . HIS A 1 377 ? 11.352 -14.141 5.359 1 95.5 377 HIS A CA 1
ATOM 2948 C C . HIS A 1 377 ? 10.578 -15.406 5.016 1 95.5 377 HIS A C 1
ATOM 2950 O O . HIS A 1 377 ? 9.891 -15.461 3.994 1 95.5 377 HIS A O 1
ATOM 2956 N N . LYS A 1 378 ? 10.703 -16.438 5.859 1 92.62 378 LYS A N 1
ATOM 2957 C CA . LYS A 1 378 ? 10.078 -17.719 5.582 1 92.62 378 LYS A CA 1
ATOM 2958 C C . LYS A 1 378 ? 10.445 -18.234 4.191 1 92.62 378 LYS A C 1
ATOM 2960 O O . LYS A 1 378 ? 9.57 -18.562 3.391 1 92.62 378 LYS A O 1
ATOM 2965 N N . ASN A 1 379 ? 11.742 -18.156 3.877 1 95.56 379 ASN A N 1
ATOM 2966 C CA . ASN A 1 379 ? 12.352 -18.672 2.656 1 95.56 379 ASN A CA 1
ATOM 2967 C C . ASN A 1 379 ? 12.133 -17.734 1.478 1 95.56 379 ASN A C 1
ATOM 2969 O O . ASN A 1 379 ? 12.727 -17.906 0.412 1 95.56 379 ASN A O 1
ATOM 2973 N N . ARG A 1 380 ? 11.297 -16.703 1.678 1 97.06 380 ARG A N 1
ATOM 2974 C CA . ARG A 1 380 ? 10.883 -15.828 0.594 1 97.06 380 ARG A CA 1
ATOM 2975 C C . ARG A 1 380 ? 11.695 -14.539 0.593 1 97.06 380 ARG A C 1
ATOM 2977 O O . ARG A 1 380 ? 11.773 -13.844 1.608 1 97.06 380 ARG A O 1
ATOM 2984 N N . LEU A 1 381 ? 12.273 -14.234 -0.556 1 97.94 381 LEU A N 1
ATOM 2985 C CA . LEU A 1 381 ? 13.055 -13.008 -0.698 1 97.94 381 LEU A CA 1
ATOM 2986 C C . LEU A 1 381 ? 12.164 -11.773 -0.544 1 97.94 381 LEU A C 1
ATOM 2988 O O . LEU A 1 381 ? 11.133 -11.664 -1.207 1 97.94 381 LEU A O 1
ATOM 2992 N N . ILE A 1 382 ? 12.516 -10.875 0.303 1 96.5 382 ILE A N 1
ATOM 2993 C CA . ILE A 1 382 ? 11.75 -9.648 0.532 1 96.5 382 ILE A CA 1
ATOM 2994 C C . ILE A 1 382 ? 12.539 -8.445 0.021 1 96.5 382 ILE A C 1
ATOM 2996 O O . ILE A 1 382 ? 12.023 -7.645 -0.759 1 96.5 382 ILE A O 1
ATOM 3000 N N . MET A 1 383 ? 13.805 -8.414 0.43 1 95.94 383 MET A N 1
ATOM 3001 C CA . MET A 1 383 ? 14.648 -7.289 0.041 1 95.94 383 MET A CA 1
ATOM 3002 C C . MET A 1 383 ? 15.93 -7.781 -0.626 1 95.94 383 MET A C 1
ATOM 3004 O O . MET A 1 383 ? 16.844 -8.25 0.049 1 95.94 383 MET A O 1
ATOM 3008 N N . PRO A 1 384 ? 16.016 -7.613 -1.871 1 96.25 384 PRO A N 1
ATOM 3009 C CA . PRO A 1 384 ? 17.219 -8 -2.59 1 96.25 384 PRO A CA 1
ATOM 3010 C C . PRO A 1 384 ? 18.281 -6.902 -2.584 1 96.25 384 PRO A C 1
ATOM 3012 O O . PRO A 1 384 ? 17.984 -5.746 -2.889 1 96.25 384 PRO A O 1
ATOM 3015 N N . PHE A 1 385 ? 19.516 -7.281 -2.174 1 93.81 385 PHE A N 1
ATOM 3016 C CA . PHE A 1 385 ? 20.688 -6.406 -2.197 1 93.81 385 PHE A CA 1
ATOM 3017 C C . PHE A 1 385 ? 20.359 -5.062 -1.555 1 93.81 385 PHE A C 1
ATOM 3019 O O . PHE A 1 385 ? 20.625 -4.008 -2.143 1 93.81 385 PHE A O 1
ATOM 3026 N N . TRP A 1 386 ? 19.766 -5.16 -0.408 1 93.38 386 TRP A N 1
ATOM 3027 C CA . TRP A 1 386 ? 19.406 -3.992 0.383 1 93.38 386 TRP A CA 1
ATOM 3028 C C . TRP A 1 386 ? 20.641 -3.203 0.791 1 93.38 386 TRP A C 1
ATOM 3030 O O . TRP A 1 386 ? 21.5 -3.713 1.512 1 93.38 386 TRP A O 1
ATOM 3040 N N . LYS A 1 387 ? 20.703 -1.958 0.315 1 88.44 387 LYS A N 1
ATOM 3041 C CA . LYS A 1 387 ? 21.859 -1.108 0.602 1 88.44 387 LYS A CA 1
ATOM 3042 C C . LYS A 1 387 ? 21.75 -0.478 1.987 1 88.44 387 LYS A C 1
ATOM 3044 O O . LYS A 1 387 ? 21.406 0.702 2.113 1 88.44 387 LYS A O 1
ATOM 3049 N N . VAL A 1 388 ? 22.141 -1.234 2.906 1 87.25 388 VAL A N 1
ATOM 3050 C CA . VAL A 1 388 ? 22.047 -0.817 4.301 1 87.25 388 VAL A CA 1
ATOM 3051 C C . VAL A 1 388 ? 23.078 0.26 4.594 1 87.25 388 VAL A C 1
ATOM 3053 O O . VAL A 1 388 ? 22.844 1.152 5.41 1 87.25 388 VAL A O 1
ATOM 3056 N N . LEU A 1 389 ? 24.234 0.112 4.043 1 80.69 389 LEU A N 1
ATOM 3057 C CA . LEU A 1 389 ? 25.344 1.055 4.211 1 80.69 389 LEU A CA 1
ATOM 3058 C C . LEU A 1 389 ? 25.578 1.844 2.928 1 80.69 389 LEU A C 1
ATOM 3060 O O . LEU A 1 389 ? 25.891 1.264 1.889 1 80.69 389 LEU A O 1
ATOM 3064 N N . GLN A 1 390 ? 25.172 3.139 2.975 1 66 390 GLN A N 1
ATOM 3065 C CA . GLN A 1 390 ? 25.469 3.99 1.827 1 66 390 GLN A CA 1
ATOM 3066 C C . GLN A 1 390 ? 26.391 5.141 2.217 1 66 390 GLN A C 1
ATOM 3068 O O . GLN A 1 390 ? 25.953 6.094 2.867 1 66 390 GLN A O 1
ATOM 3073 N N . GLU A 1 391 ? 27.656 4.812 2.135 1 62.31 391 GLU A N 1
ATOM 3074 C CA . GLU A 1 391 ? 28.656 5.832 2.455 1 62.31 391 GLU A CA 1
ATOM 3075 C C . GLU A 1 391 ? 29.531 6.141 1.248 1 62.31 391 GLU A C 1
ATOM 3077 O O . GLU A 1 391 ? 29.609 5.348 0.308 1 62.31 391 GLU A O 1
ATOM 3082 N N . GLY A 1 392 ? 29.859 7.383 1.075 1 59.31 392 GLY A N 1
ATOM 3083 C CA . GLY A 1 392 ? 30.781 7.781 0.023 1 59.31 392 GLY A CA 1
ATOM 3084 C C . GLY A 1 392 ? 32.125 7.109 0.127 1 59.31 392 GLY A C 1
ATOM 3085 O O . GLY A 1 392 ? 32.906 7.102 -0.833 1 59.31 392 GLY A O 1
ATOM 3086 N N . SER A 1 393 ? 32.469 6.418 1.22 1 64.44 393 SER A N 1
ATOM 3087 C CA . SER A 1 393 ? 33.75 5.754 1.416 1 64.44 393 SER A CA 1
ATOM 3088 C C . SER A 1 393 ? 33.719 4.344 0.833 1 64.44 393 SER A C 1
ATOM 3090 O O . SER A 1 393 ? 32.688 3.854 0.397 1 64.44 393 SER A O 1
ATOM 3092 N N . SER A 1 394 ? 34.938 3.766 0.642 1 76.19 394 SER A N 1
ATOM 3093 C CA . SER A 1 394 ? 35.062 2.404 0.132 1 76.19 394 SER A CA 1
ATOM 3094 C C . SER A 1 394 ? 34.594 1.38 1.161 1 76.19 394 SER A C 1
ATOM 3096 O O . SER A 1 394 ? 34.469 0.195 0.848 1 76.19 394 SER A O 1
ATOM 3098 N N . ARG A 1 395 ? 34.312 1.795 2.34 1 80.81 395 ARG A N 1
ATOM 3099 C CA . ARG A 1 395 ? 33.938 0.864 3.395 1 80.81 395 ARG A CA 1
ATOM 3100 C C . ARG A 1 395 ? 32.625 0.144 3.039 1 80.81 395 ARG A C 1
ATOM 3102 O O . ARG A 1 395 ? 31.641 0.78 2.66 1 80.81 395 ARG A O 1
ATOM 3109 N N . GLY A 1 396 ? 32.688 -1.234 3.064 1 86.62 396 GLY A N 1
ATOM 3110 C CA . GLY A 1 396 ? 31.484 -2.029 2.818 1 86.62 396 GLY A CA 1
ATOM 3111 C C . GLY A 1 396 ? 31.297 -2.383 1.355 1 86.62 396 GLY A C 1
ATOM 3112 O O . GLY A 1 396 ? 30.375 -3.119 1.004 1 86.62 396 GLY A O 1
ATOM 3113 N N . ARG A 1 397 ? 32.156 -1.82 0.578 1 86.44 397 ARG A N 1
ATOM 3114 C CA . ARG A 1 397 ? 32.062 -2.111 -0.849 1 86.44 397 ARG A CA 1
ATOM 3115 C C . ARG A 1 397 ? 32.25 -3.6 -1.119 1 86.44 397 ARG A C 1
ATOM 3117 O O . ARG A 1 397 ? 33.062 -4.254 -0.482 1 86.44 397 ARG A O 1
ATOM 3124 N N . SER A 1 398 ? 31.438 -4.129 -2.006 1 89.81 398 SER A N 1
ATOM 3125 C CA . SER A 1 398 ? 31.5 -5.496 -2.516 1 89.81 398 SER A CA 1
ATOM 3126 C C . SER A 1 398 ? 31.062 -6.5 -1.455 1 89.81 398 SER A C 1
ATOM 3128 O O . SER A 1 398 ? 31.219 -7.707 -1.632 1 89.81 398 SER A O 1
ATOM 3130 N N . VAL A 1 399 ? 30.609 -6 -0.341 1 94.06 399 VAL A N 1
ATOM 3131 C CA . VAL A 1 399 ? 30.141 -6.906 0.701 1 94.06 399 VAL A CA 1
ATOM 3132 C C . VAL A 1 399 ? 28.688 -7.293 0.435 1 94.06 399 VAL A C 1
ATOM 3134 O O . VAL A 1 399 ? 27.828 -6.426 0.268 1 94.06 399 VAL A O 1
ATOM 3137 N N . VAL A 1 400 ? 28.453 -8.57 0.341 1 95.38 400 VAL A N 1
ATOM 3138 C CA . VAL A 1 400 ? 27.109 -9.102 0.135 1 95.38 400 VAL A CA 1
ATOM 3139 C C . VAL A 1 400 ? 26.719 -9.992 1.312 1 95.38 400 VAL A C 1
ATOM 3141 O O . VAL A 1 400 ? 27.562 -10.703 1.866 1 95.38 400 VAL A O 1
ATOM 3144 N N . GLY A 1 401 ? 25.516 -9.922 1.726 1 97.06 401 GLY A N 1
ATOM 3145 C CA . GLY A 1 401 ? 25.047 -10.742 2.832 1 97.06 401 GLY A CA 1
ATOM 3146 C C . GLY A 1 401 ? 23.703 -11.391 2.566 1 97.06 401 GLY A C 1
ATOM 3147 O O . GLY A 1 401 ? 22.969 -10.977 1.66 1 97.06 401 GLY A O 1
ATOM 3148 N N . VAL A 1 402 ? 23.438 -12.469 3.279 1 97.94 402 VAL A N 1
ATOM 3149 C CA . VAL A 1 402 ? 22.172 -13.195 3.191 1 97.94 402 VAL A CA 1
ATOM 3150 C C . VAL A 1 402 ? 21.672 -13.539 4.594 1 97.94 402 VAL A C 1
ATOM 3152 O O . VAL A 1 402 ? 22.453 -14.008 5.434 1 97.94 402 VAL A O 1
ATOM 3155 N N . LEU A 1 403 ? 20.469 -13.258 4.871 1 97.44 403 LEU A N 1
ATOM 3156 C CA . LEU A 1 403 ? 19.875 -13.656 6.148 1 97.44 403 LEU A CA 1
ATOM 3157 C C . LEU A 1 403 ? 18.375 -13.906 6.008 1 97.44 403 LEU A C 1
ATOM 3159 O O . LEU A 1 403 ? 17.75 -13.414 5.066 1 97.44 403 LEU A O 1
ATOM 3163 N N . GLU A 1 404 ? 17.844 -14.688 6.852 1 96 404 GLU A N 1
ATOM 3164 C CA . GLU A 1 404 ? 16.422 -14.922 6.988 1 96 404 GLU A CA 1
ATOM 3165 C C . GLU A 1 404 ? 15.875 -14.281 8.266 1 96 404 GLU A C 1
ATOM 3167 O O . GLU A 1 404 ? 16.234 -14.695 9.367 1 96 404 GLU A O 1
ATOM 3172 N N . ALA A 1 405 ? 15.039 -13.297 8.047 1 94.06 405 ALA A N 1
ATOM 3173 C CA . ALA A 1 405 ? 14.539 -12.523 9.18 1 94.06 405 ALA A CA 1
ATOM 3174 C C . ALA A 1 405 ? 13.07 -12.836 9.461 1 94.06 405 ALA A C 1
ATOM 3176 O O . ALA A 1 405 ? 12.188 -12.047 9.117 1 94.06 405 ALA A O 1
ATOM 3177 N N . ASN A 1 406 ? 12.789 -13.836 10.25 1 90.38 406 ASN A N 1
ATOM 3178 C CA . ASN A 1 406 ? 11.422 -14.258 10.539 1 90.38 406 ASN A CA 1
ATOM 3179 C C . ASN A 1 406 ? 10.875 -13.547 11.773 1 90.38 406 ASN A C 1
ATOM 3181 O O . ASN A 1 406 ? 9.695 -13.695 12.102 1 90.38 406 ASN A O 1
ATOM 3185 N N . PHE A 1 407 ? 11.68 -12.734 12.375 1 87.38 407 PHE A N 1
ATOM 3186 C CA . PHE A 1 407 ? 11.273 -12.047 13.594 1 87.38 407 PHE A CA 1
ATOM 3187 C C . PHE A 1 407 ? 10.672 -10.68 13.273 1 87.38 407 PHE A C 1
ATOM 3189 O O . PHE A 1 407 ? 10.18 -9.984 14.164 1 87.38 407 PHE A O 1
ATOM 3196 N N . ILE A 1 408 ? 10.773 -10.266 12.062 1 86.56 408 ILE A N 1
ATOM 3197 C CA . ILE A 1 408 ? 10.102 -9.062 11.594 1 86.56 408 ILE A CA 1
ATOM 3198 C C . ILE A 1 408 ? 9.094 -9.422 10.508 1 86.56 408 ILE A C 1
ATOM 3200 O O . ILE A 1 408 ? 9.234 -10.445 9.836 1 86.56 408 ILE A O 1
ATOM 3204 N N . GLU A 1 409 ? 8.094 -8.562 10.328 1 82.12 409 GLU A N 1
ATOM 3205 C CA . GLU A 1 409 ? 7.035 -8.867 9.367 1 82.12 409 GLU A CA 1
ATOM 3206 C C . GLU A 1 409 ? 7.207 -8.055 8.086 1 82.12 409 GLU A C 1
ATOM 3208 O O . GLU A 1 409 ? 7.48 -6.852 8.133 1 82.12 409 GLU A O 1
ATOM 3213 N N . PRO A 1 410 ? 7.09 -8.789 6.934 1 87.25 410 PRO A N 1
ATOM 3214 C CA . PRO A 1 410 ? 7.121 -8.055 5.668 1 87.25 410 PRO A CA 1
ATOM 3215 C C . PRO A 1 410 ? 5.871 -7.203 5.453 1 87.25 410 PRO A C 1
ATOM 3217 O O . PRO A 1 410 ? 4.844 -7.438 6.09 1 87.25 410 PRO A O 1
ATOM 3220 N N . ALA A 1 411 ? 6.059 -6.27 4.641 1 80.19 411 ALA A N 1
ATOM 3221 C CA . ALA A 1 411 ? 4.891 -5.547 4.145 1 80.19 411 ALA A CA 1
ATOM 3222 C C . ALA A 1 411 ? 3.969 -6.469 3.354 1 80.19 411 ALA A C 1
ATOM 3224 O O . ALA A 1 411 ? 4.359 -7.578 2.982 1 80.19 411 ALA A O 1
ATOM 3225 N N . HIS A 1 412 ? 2.758 -6.055 3.105 1 76.12 412 HIS A N 1
ATOM 3226 C CA . HIS A 1 412 ? 1.758 -6.891 2.451 1 76.12 412 HIS A CA 1
ATOM 3227 C C . HIS A 1 412 ? 2.182 -7.246 1.03 1 76.12 412 HIS A C 1
ATOM 3229 O O . HIS A 1 412 ? 1.842 -8.32 0.527 1 76.12 412 HIS A O 1
ATOM 3235 N N . ASP A 1 413 ? 2.893 -6.328 0.396 1 79.06 413 ASP A N 1
ATOM 3236 C CA . ASP A 1 413 ? 3.32 -6.586 -0.975 1 79.06 413 ASP A CA 1
ATOM 3237 C C . ASP A 1 413 ? 4.609 -7.406 -1.002 1 79.06 413 ASP A C 1
ATOM 3239 O O . ASP A 1 413 ? 5.074 -7.809 -2.07 1 79.06 413 ASP A O 1
ATOM 3243 N N . LYS A 1 414 ? 5.215 -7.598 0.218 1 88.75 414 LYS A N 1
ATOM 3244 C CA . LYS A 1 414 ? 6.402 -8.43 0.414 1 88.75 414 LYS A CA 1
ATOM 3245 C C . LYS A 1 414 ? 7.59 -7.891 -0.379 1 88.75 414 LYS A C 1
ATOM 3247 O O . LYS A 1 414 ? 8.344 -8.656 -0.976 1 88.75 414 LYS A O 1
ATOM 3252 N N . GLN A 1 415 ? 7.676 -6.609 -0.539 1 88.31 415 GLN A N 1
ATOM 3253 C CA . GLN A 1 415 ? 8.805 -5.969 -1.212 1 88.31 415 GLN A CA 1
ATOM 3254 C C . GLN A 1 415 ? 9.641 -5.156 -0.231 1 88.31 415 GLN A C 1
ATOM 3256 O O . GLN A 1 415 ? 10.68 -4.609 -0.599 1 88.31 415 GLN A O 1
ATOM 3261 N N . ASP A 1 416 ? 9.188 -5.117 0.972 1 87.19 416 ASP A N 1
ATOM 3262 C CA . ASP A 1 416 ? 9.875 -4.438 2.062 1 87.19 416 ASP A CA 1
ATOM 3263 C C . ASP A 1 416 ? 9.383 -4.934 3.42 1 87.19 416 ASP A C 1
ATOM 3265 O O . ASP A 1 416 ? 8.477 -5.766 3.49 1 87.19 416 ASP A O 1
ATOM 3269 N N . PHE A 1 417 ? 10.062 -4.516 4.43 1 87.25 417 PHE A N 1
ATOM 3270 C CA . PHE A 1 417 ? 9.609 -4.805 5.785 1 87.25 417 PHE A CA 1
ATOM 3271 C C . PHE A 1 417 ? 8.953 -3.58 6.41 1 87.25 417 PHE A C 1
ATOM 3273 O O . PHE A 1 417 ? 9.242 -2.447 6.02 1 87.25 417 PHE A O 1
ATOM 3280 N N . GLU A 1 418 ? 8.109 -3.887 7.312 1 76.81 418 GLU A N 1
ATOM 3281 C CA . GLU A 1 418 ? 7.523 -2.799 8.094 1 76.81 418 GLU A CA 1
ATOM 3282 C C . GLU A 1 418 ? 8.586 -2.094 8.93 1 76.81 418 GLU A C 1
ATOM 3284 O O . GLU A 1 418 ? 9.477 -2.74 9.484 1 76.81 418 GLU A O 1
ATOM 3289 N N . ARG A 1 419 ? 8.555 -0.812 9 1 74.19 419 ARG A N 1
ATOM 3290 C CA . ARG A 1 419 ? 9.578 -0.042 9.695 1 74.19 419 ARG A CA 1
ATOM 3291 C C . ARG A 1 419 ? 9.305 -0.006 11.195 1 74.19 419 ARG A C 1
ATOM 3293 O O . ARG A 1 419 ? 8.969 1.045 11.742 1 74.19 419 ARG A O 1
ATOM 3300 N N . THR A 1 420 ? 9.523 -1.079 11.867 1 75.06 420 THR A N 1
ATOM 3301 C CA . THR A 1 420 ? 9.391 -1.246 13.305 1 75.06 420 THR A CA 1
ATOM 3302 C C . THR A 1 420 ? 10.727 -0.983 14.008 1 75.06 420 THR A C 1
ATOM 3304 O O . THR A 1 420 ? 11.773 -0.934 13.359 1 75.06 420 THR A O 1
ATOM 3307 N N . PRO A 1 421 ? 10.711 -0.746 15.258 1 75.19 421 PRO A N 1
ATOM 3308 C CA . PRO A 1 421 ? 11.977 -0.626 15.984 1 75.19 421 PRO A CA 1
ATOM 3309 C C . PRO A 1 421 ? 12.883 -1.839 15.789 1 75.19 421 PRO A C 1
ATOM 3311 O O . PRO A 1 421 ? 14.109 -1.693 15.719 1 75.19 421 PRO A O 1
ATOM 3314 N N . LEU A 1 422 ? 12.281 -2.984 15.742 1 82.19 422 LEU A N 1
ATOM 3315 C CA . LEU A 1 422 ? 13.062 -4.188 15.484 1 82.19 422 LEU A CA 1
ATOM 3316 C C . LEU A 1 422 ? 13.758 -4.109 14.133 1 82.19 422 LEU A C 1
ATOM 3318 O O . LEU A 1 422 ? 14.914 -4.523 14 1 82.19 422 LEU A O 1
ATOM 3322 N N . PHE A 1 423 ? 13.062 -3.58 13.211 1 87.06 423 PHE A N 1
ATOM 3323 C CA . PHE A 1 423 ? 13.641 -3.418 11.883 1 87.06 423 PHE A CA 1
ATOM 3324 C C . PHE A 1 423 ? 14.797 -2.422 11.922 1 87.06 423 PHE A C 1
ATOM 3326 O O . PHE A 1 423 ? 15.844 -2.654 11.305 1 87.06 423 PHE A O 1
ATOM 3333 N N . ILE A 1 424 ? 14.617 -1.407 12.57 1 82.88 424 ILE A N 1
ATOM 3334 C CA . ILE A 1 424 ? 15.633 -0.368 12.672 1 82.88 424 ILE A CA 1
ATOM 3335 C C . ILE A 1 424 ? 16.875 -0.926 13.367 1 82.88 424 ILE A C 1
ATOM 3337 O O . ILE A 1 424 ? 18 -0.658 12.945 1 82.88 424 ILE A O 1
ATOM 3341 N N . ARG A 1 425 ? 16.641 -1.643 14.406 1 87.25 425 ARG A N 1
ATOM 3342 C CA . ARG A 1 425 ? 17.766 -2.273 15.102 1 87.25 425 ARG A CA 1
ATOM 3343 C C . ARG A 1 425 ? 18.5 -3.256 14.195 1 87.25 425 ARG A C 1
ATOM 3345 O O . ARG A 1 425 ? 19.719 -3.355 14.234 1 87.25 425 ARG A O 1
ATOM 3352 N N . LEU A 1 426 ? 17.75 -3.963 13.43 1 91.94 426 LEU A N 1
ATOM 3353 C CA . LEU A 1 426 ? 18.359 -4.875 12.469 1 91.94 426 LEU A CA 1
ATOM 3354 C C . LEU A 1 426 ? 19.219 -4.109 11.477 1 91.94 426 LEU A C 1
ATOM 3356 O O . LEU A 1 426 ? 20.344 -4.52 11.188 1 91.94 426 LEU A O 1
ATOM 3360 N N . GLU A 1 427 ? 18.641 -3.088 10.945 1 92.31 427 GLU A N 1
ATOM 3361 C CA . GLU A 1 427 ? 19.375 -2.258 9.992 1 92.31 427 GLU A CA 1
ATOM 3362 C C . GLU A 1 427 ? 20.688 -1.777 10.586 1 92.31 427 GLU A C 1
ATOM 3364 O O . GLU A 1 427 ? 21.734 -1.859 9.945 1 92.31 427 GLU A O 1
ATOM 3369 N N . THR A 1 428 ? 20.641 -1.31 11.836 1 89.81 428 THR A N 1
ATOM 3370 C CA . THR A 1 428 ? 21.828 -0.82 12.539 1 89.81 428 THR A CA 1
ATOM 3371 C C . THR A 1 428 ? 22.844 -1.938 12.727 1 89.81 428 THR A C 1
ATOM 3373 O O . THR A 1 428 ? 24.047 -1.741 12.492 1 89.81 428 THR A O 1
ATOM 3376 N N . LYS A 1 429 ? 22.375 -3.033 13.133 1 93.5 429 LYS A N 1
ATOM 3377 C CA . LYS A 1 429 ? 23.25 -4.172 13.367 1 93.5 429 LYS A CA 1
ATOM 3378 C C . LYS A 1 429 ? 23.906 -4.641 12.07 1 93.5 429 LYS A C 1
ATOM 3380 O O . LYS A 1 429 ? 25.094 -4.977 12.047 1 93.5 429 LYS A O 1
ATOM 3385 N N . LEU A 1 430 ? 23.141 -4.719 11.031 1 95.62 430 LEU A N 1
ATOM 3386 C CA . LEU A 1 430 ? 23.688 -5.145 9.742 1 95.62 430 LEU A CA 1
ATOM 3387 C C . LEU A 1 430 ? 24.766 -4.176 9.266 1 95.62 430 LEU A C 1
ATOM 3389 O O . LEU A 1 430 ? 25.766 -4.598 8.688 1 95.62 430 LEU A O 1
ATOM 3393 N N . ARG A 1 431 ? 24.562 -2.93 9.477 1 93.38 431 ARG A N 1
ATOM 3394 C CA . ARG A 1 431 ? 25.578 -1.94 9.156 1 93.38 431 ARG A CA 1
ATOM 3395 C C . ARG A 1 431 ? 26.891 -2.234 9.891 1 93.38 431 ARG A C 1
ATOM 3397 O O . ARG A 1 431 ? 27.969 -2.174 9.305 1 93.38 431 ARG A O 1
ATOM 3404 N N . GLN A 1 432 ? 26.766 -2.512 11.133 1 93.44 432 GLN A N 1
ATOM 3405 C CA . GLN A 1 432 ? 27.938 -2.828 11.953 1 93.44 432 GLN A CA 1
ATOM 3406 C C . GLN A 1 432 ? 28.641 -4.086 11.453 1 93.44 432 GLN A C 1
ATOM 3408 O O . GLN A 1 432 ? 29.859 -4.133 11.391 1 93.44 432 GLN A O 1
ATOM 3413 N N . ILE A 1 433 ? 27.859 -5.055 11.156 1 95.56 433 ILE A N 1
ATOM 3414 C CA . ILE A 1 433 ? 28.406 -6.32 10.68 1 95.56 433 ILE A CA 1
ATOM 3415 C C . ILE A 1 433 ? 29.172 -6.09 9.383 1 95.56 433 ILE A C 1
ATOM 3417 O O . ILE A 1 433 ? 30.281 -6.613 9.211 1 95.56 433 ILE A O 1
ATOM 3421 N N . ILE A 1 434 ? 28.609 -5.332 8.492 1 94.62 434 ILE A N 1
ATOM 3422 C CA . ILE A 1 434 ? 29.219 -5.059 7.203 1 94.62 434 ILE A CA 1
ATOM 3423 C C . ILE A 1 434 ? 30.547 -4.336 7.414 1 94.62 434 ILE A C 1
ATOM 3425 O O . ILE A 1 434 ? 31.562 -4.703 6.816 1 94.62 434 ILE A O 1
ATOM 3429 N N . ILE A 1 435 ? 30.531 -3.338 8.234 1 92.5 435 ILE A N 1
ATOM 3430 C CA . ILE A 1 435 ? 31.734 -2.547 8.492 1 92.5 435 ILE A CA 1
ATOM 3431 C C . ILE A 1 435 ? 32.812 -3.428 9.133 1 92.5 435 ILE A C 1
ATOM 3433 O O . ILE A 1 435 ? 33.969 -3.387 8.734 1 92.5 435 ILE A O 1
ATOM 3437 N N . GLU A 1 436 ? 32.406 -4.172 10.117 1 93.56 436 GLU A N 1
ATOM 3438 C CA . GLU A 1 436 ? 33.344 -5.074 10.797 1 93.56 436 GLU A CA 1
ATOM 3439 C C . GLU A 1 436 ? 33.938 -6.086 9.828 1 93.56 436 GLU A C 1
ATOM 3441 O O . GLU A 1 436 ? 35.156 -6.312 9.828 1 93.56 436 GLU A O 1
ATOM 3446 N N . TYR A 1 437 ? 33.094 -6.707 9.086 1 95.38 437 TYR A N 1
ATOM 3447 C CA . TYR A 1 437 ? 33.594 -7.676 8.109 1 95.38 437 TYR A CA 1
ATOM 3448 C C . TYR A 1 437 ? 34.562 -7.031 7.125 1 95.38 437 TYR A C 1
ATOM 3450 O O . TYR A 1 437 ? 35.625 -7.586 6.836 1 95.38 437 TYR A O 1
ATOM 3458 N N . TRP A 1 438 ? 34.094 -5.938 6.57 1 92.94 438 TRP A N 1
ATOM 3459 C CA . TRP A 1 438 ? 34.906 -5.254 5.574 1 92.94 438 TRP A CA 1
ATOM 3460 C C . TRP A 1 438 ? 36.281 -4.871 6.152 1 92.94 438 TRP A C 1
ATOM 3462 O O . TRP A 1 438 ? 37.312 -5.09 5.52 1 92.94 438 TRP A O 1
ATOM 3472 N N . LYS A 1 439 ? 36.312 -4.309 7.316 1 91.38 439 LYS A N 1
ATOM 3473 C CA . LYS A 1 439 ? 37.531 -3.885 7.984 1 91.38 439 LYS A CA 1
ATOM 3474 C C . LYS A 1 439 ? 38.5 -5.055 8.148 1 91.38 439 LYS A C 1
ATOM 3476 O O . LYS A 1 439 ? 39.719 -4.902 7.961 1 91.38 439 LYS A O 1
ATOM 3481 N N . ASN A 1 440 ? 37.969 -6.141 8.445 1 92.88 440 ASN A N 1
ATOM 3482 C CA . ASN A 1 440 ? 38.812 -7.293 8.781 1 92.88 440 ASN A CA 1
ATOM 3483 C C . ASN A 1 440 ? 39.219 -8.07 7.531 1 92.88 440 ASN A C 1
ATOM 3485 O O . ASN A 1 440 ? 40.156 -8.844 7.566 1 92.88 440 ASN A O 1
ATOM 3489 N N . ASN A 1 441 ? 38.5 -7.875 6.402 1 93.19 441 ASN A N 1
ATOM 3490 C CA . ASN A 1 441 ? 38.75 -8.789 5.293 1 93.19 441 ASN A CA 1
ATOM 3491 C C . ASN A 1 441 ? 39 -8.039 3.99 1 93.19 441 ASN A C 1
ATOM 3493 O O . ASN A 1 441 ? 39.25 -8.656 2.951 1 93.19 441 ASN A O 1
ATOM 3497 N N . CYS A 1 442 ? 38.969 -6.75 3.955 1 90.62 442 CYS A N 1
ATOM 3498 C CA . CYS A 1 442 ? 39.094 -5.973 2.727 1 90.62 442 CYS A CA 1
ATOM 3499 C C . CYS A 1 442 ? 40.438 -6.254 2.047 1 90.62 442 CYS A C 1
ATOM 3501 O O . CYS A 1 442 ? 40.531 -6.148 0.824 1 90.62 442 CYS A O 1
ATOM 3503 N N . HIS A 1 443 ? 41.469 -6.648 2.775 1 88.81 443 HIS A N 1
ATOM 3504 C CA . HIS A 1 443 ? 42.781 -6.945 2.229 1 88.81 443 HIS A CA 1
ATOM 3505 C C . HIS A 1 443 ? 42.75 -8.18 1.333 1 88.81 443 HIS A C 1
ATOM 3507 O O . HIS A 1 443 ? 43.594 -8.336 0.449 1 88.81 443 HIS A O 1
ATOM 3513 N N . LEU A 1 444 ? 41.812 -8.938 1.548 1 90.25 444 LEU A N 1
ATOM 3514 C CA . LEU A 1 444 ? 41.688 -10.18 0.788 1 90.25 444 LEU A CA 1
ATOM 3515 C C . LEU A 1 444 ? 41.25 -9.898 -0.648 1 90.25 444 LEU A C 1
ATOM 3517 O O . LEU A 1 444 ? 41.406 -10.758 -1.524 1 90.25 444 LEU A O 1
ATOM 3521 N N . ILE A 1 445 ? 40.719 -8.688 -0.805 1 88.56 445 ILE A N 1
ATOM 3522 C CA . ILE A 1 445 ? 40.281 -8.383 -2.158 1 88.56 445 ILE A CA 1
ATOM 3523 C C . ILE A 1 445 ? 41.062 -7.199 -2.709 1 88.56 445 ILE A C 1
ATOM 3525 O O . ILE A 1 445 ? 40.562 -6.461 -3.566 1 88.56 445 ILE A O 1
ATOM 3529 N N . GLY A 1 446 ? 42.094 -6.879 -2.074 1 81.12 446 GLY A N 1
ATOM 3530 C CA . GLY A 1 446 ? 43.031 -5.961 -2.695 1 81.12 446 GLY A CA 1
ATOM 3531 C C . GLY A 1 446 ? 43.062 -4.605 -2.018 1 81.12 446 GLY A C 1
ATOM 3532 O O . GLY A 1 446 ? 43.812 -3.717 -2.445 1 81.12 446 GLY A O 1
ATOM 3533 N N . TYR A 1 447 ? 42.312 -4.406 -0.994 1 83.44 447 TYR A N 1
ATOM 3534 C CA . TYR A 1 447 ? 42.375 -3.135 -0.28 1 83.44 447 TYR A CA 1
ATOM 3535 C C . TYR A 1 447 ? 43.438 -3.166 0.809 1 83.44 447 TYR A C 1
ATOM 3537 O O . TYR A 1 447 ? 43.844 -4.242 1.245 1 83.44 447 TYR A O 1
ATOM 3545 N N . GLN A 1 448 ? 43.906 -1.954 1.162 1 77.44 448 GLN A N 1
ATOM 3546 C CA . GLN A 1 448 ? 44.844 -1.881 2.26 1 77.44 448 GLN A CA 1
ATOM 3547 C C . GLN A 1 448 ? 44.188 -2.209 3.594 1 77.44 448 GLN A C 1
ATOM 3549 O O . GLN A 1 448 ? 43.062 -1.776 3.855 1 77.44 448 GLN A O 1
ATOM 3554 N N . PRO A 1 449 ? 44.844 -3.145 4.223 1 75.19 449 PRO A N 1
ATOM 3555 C CA . PRO A 1 449 ? 44.25 -3.514 5.508 1 75.19 449 PRO A CA 1
ATOM 3556 C C . PRO A 1 449 ? 44.062 -2.318 6.441 1 75.19 449 PRO A C 1
ATOM 3558 O O . PRO A 1 449 ? 44.906 -1.415 6.457 1 75.19 449 PRO A O 1
ATOM 3561 N N . MET A 1 450 ? 42.938 -2.143 7.047 1 67.81 450 MET A N 1
ATOM 3562 C CA . MET A 1 450 ? 42.656 -1.021 7.934 1 67.81 450 MET A CA 1
ATOM 3563 C C . MET A 1 450 ? 43.094 -1.322 9.359 1 67.81 450 MET A C 1
ATOM 3565 O O . MET A 1 450 ? 43.25 -0.407 10.164 1 67.81 450 MET A O 1
ATOM 3569 N N . ASN A 1 451 ? 43.219 -2.568 9.688 1 62.28 451 ASN A N 1
ATOM 3570 C CA . ASN A 1 451 ? 43.688 -2.975 11 1 62.28 451 ASN A CA 1
ATOM 3571 C C . ASN A 1 451 ? 45.219 -2.82 11.125 1 62.28 451 ASN A C 1
ATOM 3573 O O . ASN A 1 451 ? 45.969 -3.389 10.336 1 62.28 451 ASN A O 1
ATOM 3577 N N . PRO A 1 452 ? 45.688 -1.982 11.969 1 61.47 452 PRO A N 1
ATOM 3578 C CA . PRO A 1 452 ? 47.125 -1.734 12.133 1 61.47 452 PRO A CA 1
ATOM 3579 C C . PRO A 1 452 ? 47.906 -3.021 12.297 1 61.47 452 PRO A C 1
ATOM 3581 O O . PRO A 1 452 ? 49.031 -3.115 11.805 1 61.47 452 PRO A O 1
ATOM 3584 N N . GLN A 1 453 ? 47.375 -3.967 13 1 58.38 453 GLN A N 1
ATOM 3585 C CA . GLN A 1 453 ? 48.094 -5.207 13.211 1 58.38 453 GLN A CA 1
ATOM 3586 C C . GLN A 1 453 ? 48.281 -5.965 11.898 1 58.38 453 GLN A C 1
ATOM 3588 O O . GLN A 1 453 ? 49.344 -6.578 11.688 1 58.38 453 GLN A O 1
ATOM 3593 N N . LEU A 1 454 ? 47.375 -5.84 11.039 1 57.78 454 LEU A N 1
ATOM 3594 C CA . LEU A 1 454 ? 47.438 -6.535 9.766 1 57.78 454 LEU A CA 1
ATOM 3595 C C . LEU A 1 454 ? 48.25 -5.734 8.758 1 57.78 454 LEU A C 1
ATOM 3597 O O . LEU A 1 454 ? 48.875 -6.309 7.863 1 57.78 454 LEU A O 1
ATOM 3601 N N . LYS A 1 455 ? 48.281 -4.523 8.914 1 58.5 455 LYS A N 1
ATOM 3602 C CA . LYS A 1 455 ? 49.125 -3.65 8.078 1 58.5 455 LYS A CA 1
ATOM 3603 C C . LYS A 1 455 ? 50.594 -3.959 8.258 1 58.5 455 LYS A C 1
ATOM 3605 O O . LYS A 1 455 ? 51.344 -3.963 7.285 1 58.5 455 LYS A O 1
ATOM 3610 N N . THR A 1 456 ? 51 -4.23 9.453 1 56.81 456 THR A N 1
ATOM 3611 C CA . THR A 1 456 ? 52.375 -4.59 9.742 1 56.81 456 THR A CA 1
ATOM 3612 C C . THR A 1 456 ? 52.719 -5.93 9.109 1 56.81 456 THR A C 1
ATOM 3614 O O . THR A 1 456 ? 53.812 -6.102 8.578 1 56.81 456 THR A O 1
ATOM 3617 N N . GLN A 1 457 ? 51.719 -6.773 9.133 1 50.62 457 GLN A N 1
ATOM 3618 C CA . GLN A 1 457 ? 52 -8.086 8.547 1 50.62 457 GLN A CA 1
ATOM 3619 C C . GLN A 1 457 ? 51.969 -8.023 7.02 1 50.62 457 GLN A C 1
ATOM 3621 O O . GLN A 1 457 ? 52.75 -8.711 6.348 1 50.62 457 GLN A O 1
ATOM 3626 N N . TYR A 1 458 ? 51.156 -7.238 6.562 1 49.72 458 TYR A N 1
ATOM 3627 C CA . TYR A 1 458 ? 51 -7.062 5.121 1 49.72 458 TYR A CA 1
ATOM 3628 C C . TYR A 1 458 ? 52.188 -6.324 4.535 1 49.72 458 TYR A C 1
ATOM 3630 O O . TYR A 1 458 ? 52.688 -6.672 3.457 1 49.72 458 TYR A O 1
ATOM 3638 N N . LYS A 1 459 ? 52.781 -5.324 5.211 1 53.91 459 LYS A N 1
ATOM 3639 C CA . LYS A 1 459 ? 54 -4.617 4.793 1 53.91 459 LYS A CA 1
ATOM 3640 C C . LYS A 1 459 ? 55.219 -5.504 4.93 1 53.91 459 LYS A C 1
ATOM 3642 O O . LYS A 1 459 ? 56.156 -5.426 4.113 1 53.91 459 LYS A O 1
ATOM 3647 N N . ALA A 1 460 ? 55.281 -6.277 5.875 1 46.53 460 ALA A N 1
ATOM 3648 C CA . ALA A 1 460 ? 56.406 -7.23 6.02 1 46.53 460 ALA A CA 1
ATOM 3649 C C . ALA A 1 460 ? 56.344 -8.289 4.926 1 46.53 460 ALA A C 1
ATOM 3651 O O . ALA A 1 460 ? 57.375 -8.711 4.418 1 46.53 460 ALA A O 1
ATOM 3652 N N . ALA A 1 461 ? 55.156 -8.641 4.59 1 45.97 461 ALA A N 1
ATOM 3653 C CA . ALA A 1 461 ? 55.031 -9.641 3.527 1 45.97 461 ALA A CA 1
ATOM 3654 C C . ALA A 1 461 ? 55.344 -9.031 2.164 1 45.97 461 ALA A C 1
ATOM 3656 O O . ALA A 1 461 ? 55.938 -9.695 1.305 1 45.97 461 ALA A O 1
ATOM 3657 N N . GLU A 1 462 ? 55.031 -7.855 1.971 1 46.72 462 GLU A N 1
ATOM 3658 C CA . GLU A 1 462 ? 55.406 -7.145 0.752 1 46.72 462 GLU A CA 1
ATOM 3659 C C . GLU A 1 462 ? 56.906 -6.867 0.714 1 46.72 462 GLU A C 1
ATOM 3661 O O . GLU A 1 462 ? 57.531 -6.855 -0.359 1 46.72 462 GLU A O 1
ATOM 3666 N N . ARG A 1 463 ? 57.625 -6.559 1.852 1 42.38 463 ARG A N 1
ATOM 3667 C CA . ARG A 1 463 ? 59.062 -6.316 1.859 1 42.38 463 ARG A CA 1
ATOM 3668 C C . ARG A 1 463 ? 59.844 -7.621 1.729 1 42.38 463 ARG A C 1
ATOM 3670 O O . ARG A 1 463 ? 61.031 -7.609 1.417 1 42.38 463 ARG A O 1
ATOM 3677 N N . SER A 1 464 ? 59.406 -8.742 2.512 1 35.66 464 SER A N 1
ATOM 3678 C CA . SER A 1 464 ? 60.156 -9.969 2.244 1 35.66 464 SER A CA 1
ATOM 3679 C C . SER A 1 464 ? 59.938 -10.453 0.815 1 35.66 464 SER A C 1
ATOM 3681 O O . SER A 1 464 ? 58.781 -10.695 0.41 1 35.66 464 SER A O 1
ATOM 3683 N N . GLY A 1 465 ? 60.531 -9.93 -0.224 1 35.56 465 GLY A N 1
ATOM 3684 C CA . GLY A 1 465 ? 60.719 -10.211 -1.64 1 35.56 465 GLY A CA 1
ATOM 3685 C C . GLY A 1 465 ? 60.562 -11.688 -1.973 1 35.56 465 GLY A C 1
ATOM 3686 O O . GLY A 1 465 ? 61.062 -12.148 -3 1 35.56 465 GLY A O 1
ATOM 3687 N N . GLY A 1 466 ? 60.469 -12.656 -0.942 1 31.45 466 GLY A N 1
ATOM 3688 C CA . GLY A 1 466 ? 60.562 -13.969 -1.56 1 31.45 466 GLY A CA 1
ATOM 3689 C C . GLY A 1 466 ? 59.531 -14.188 -2.65 1 31.45 466 GLY A C 1
ATOM 3690 O O . GLY A 1 466 ? 58.594 -13.406 -2.781 1 31.45 466 GLY A O 1
ATOM 3691 N N . PRO A 1 467 ? 59.781 -15.188 -3.721 1 30.22 467 PRO A N 1
ATOM 3692 C CA . PRO A 1 467 ? 58.875 -15.445 -4.852 1 30.22 467 PRO A CA 1
ATOM 3693 C C . PRO A 1 467 ? 57.406 -15.531 -4.441 1 30.22 467 PRO A C 1
ATOM 3695 O O . PRO A 1 467 ? 57.094 -15.844 -3.287 1 30.22 467 PRO A O 1
ATOM 3698 N N . GLY A 1 468 ? 56.594 -14.695 -4.844 1 28.41 468 GLY A N 1
ATOM 3699 C CA . GLY A 1 468 ? 55.125 -14.719 -4.781 1 28.41 468 GLY A CA 1
ATOM 3700 C C . GLY A 1 468 ? 54.562 -16.125 -4.828 1 28.41 468 GLY A C 1
ATOM 3701 O O . GLY A 1 468 ? 54.906 -16.906 -5.707 1 28.41 468 GLY A O 1
ATOM 3702 N N . HIS A 1 469 ? 54.562 -16.875 -3.715 1 27.45 469 HIS A N 1
ATOM 3703 C CA . HIS A 1 469 ? 53.906 -18.188 -3.697 1 27.45 469 HIS A CA 1
ATOM 3704 C C . HIS A 1 469 ? 52.719 -18.203 -4.641 1 27.45 469 HIS A C 1
ATOM 3706 O O . HIS A 1 469 ? 51.781 -17.391 -4.5 1 27.45 469 HIS A O 1
ATOM 3712 N N . GLN A 1 470 ? 52.938 -18.625 -5.969 1 26.22 470 GLN A N 1
ATOM 3713 C CA . GLN A 1 470 ? 52 -19.047 -6.996 1 26.22 470 GLN A CA 1
ATOM 3714 C C . GLN A 1 470 ? 50.938 -19.969 -6.418 1 26.22 470 GLN A C 1
ATOM 3716 O O . GLN A 1 470 ? 51.25 -21.047 -5.898 1 26.22 470 GLN A O 1
ATOM 3721 N N . PHE A 1 471 ? 49.969 -19.5 -5.699 1 22.22 471 PHE A N 1
ATOM 3722 C CA . PHE A 1 471 ? 48.812 -20.375 -5.422 1 22.22 471 PHE A CA 1
ATOM 3723 C C . PHE A 1 471 ? 48.469 -21.188 -6.652 1 22.22 471 PHE A C 1
ATOM 3725 O O . PHE A 1 471 ? 48 -20.656 -7.652 1 22.22 471 PHE A O 1
ATOM 3732 N N . GLN A 1 472 ? 49.281 -22.234 -7.031 1 21.36 472 GLN A N 1
ATOM 3733 C CA . GLN A 1 472 ? 49.031 -23.266 -8.023 1 21.36 472 GLN A CA 1
ATOM 3734 C C . GLN A 1 472 ? 47.688 -23.938 -7.766 1 21.36 472 GLN A C 1
ATOM 3736 O O . GLN A 1 472 ? 47.438 -24.453 -6.672 1 21.36 472 GLN A O 1
ATOM 3741 N N . GLN A 1 473 ? 46.656 -23.438 -8.422 1 19.31 473 GLN A N 1
ATOM 3742 C CA . GLN A 1 473 ? 45.406 -24.203 -8.602 1 19.31 473 GLN A CA 1
ATOM 3743 C C . GLN A 1 473 ? 45.719 -25.609 -9.148 1 19.31 473 GLN A C 1
ATOM 3745 O O . GLN A 1 473 ? 46.156 -25.75 -10.289 1 19.31 473 GLN A O 1
ATOM 3750 N N . LYS A 1 474 ? 46.281 -26.516 -8.406 1 19.72 474 LYS A N 1
ATOM 3751 C CA . LYS A 1 474 ? 46.344 -27.891 -8.875 1 19.72 474 LYS A CA 1
ATOM 3752 C C . LYS A 1 474 ? 45 -28.391 -9.398 1 19.72 474 LYS A C 1
ATOM 3754 O O . LYS A 1 474 ? 44.031 -28.438 -8.656 1 19.72 474 LYS A O 1
ATOM 3759 N N . SER A 1 475 ? 44.75 -28.203 -10.836 1 18.8 475 SER A N 1
ATOM 3760 C CA . SER A 1 475 ? 43.75 -28.922 -11.641 1 18.8 475 SER A CA 1
ATOM 3761 C C . SER A 1 475 ? 43.906 -30.422 -11.469 1 18.8 475 SER A C 1
ATOM 3763 O O . SER A 1 475 ? 44.969 -30.984 -11.641 1 18.8 475 SER A O 1
ATOM 3765 N N . SER A 1 476 ? 43.375 -30.969 -10.453 1 18.2 476 SER A N 1
ATOM 3766 C CA . SER A 1 476 ? 43.281 -32.438 -10.383 1 18.2 476 SER A CA 1
ATOM 3767 C C . SER A 1 476 ? 42.906 -33.031 -11.727 1 18.2 476 SER A C 1
ATOM 3769 O O . SER A 1 476 ? 42.094 -32.438 -12.477 1 18.2 476 SER A O 1
ATOM 3771 N N . THR A 1 477 ? 43.688 -33.969 -12.297 1 17.52 477 THR A N 1
ATOM 3772 C CA . THR A 1 477 ? 43.844 -34.906 -13.414 1 17.52 477 THR A CA 1
ATOM 3773 C C . THR A 1 477 ? 42.562 -35.688 -13.648 1 17.52 477 THR A C 1
ATOM 3775 O O . THR A 1 477 ? 41.906 -36.156 -12.695 1 17.52 477 THR A O 1
ATOM 3778 N N . ALA A 1 478 ? 41.938 -35.406 -14.883 1 17.41 478 ALA A N 1
ATOM 3779 C CA . ALA A 1 478 ? 41 -36.188 -15.672 1 17.41 478 ALA A CA 1
ATOM 3780 C C . ALA A 1 478 ? 41.438 -37.625 -15.773 1 17.41 478 ALA A C 1
ATOM 3782 O O . ALA A 1 478 ? 42.562 -37.938 -16.219 1 17.41 478 ALA A O 1
ATOM 3783 N N . GLN A 1 479 ? 41.125 -38.406 -14.906 1 16.84 479 GLN A N 1
ATOM 3784 C CA . GLN A 1 479 ? 41.281 -39.812 -15.258 1 16.84 479 GLN A CA 1
ATOM 3785 C C . GLN A 1 479 ? 40.688 -40.125 -16.625 1 16.84 479 GLN A C 1
ATOM 3787 O O . GLN A 1 479 ? 39.594 -39.594 -16.953 1 16.84 479 GLN A O 1
ATOM 3792 N N . ARG A 1 480 ? 41.469 -40.594 -17.625 1 17.02 480 ARG A N 1
ATOM 3793 C CA . ARG A 1 480 ? 41.5 -41.156 -18.969 1 17.02 480 ARG A CA 1
ATOM 3794 C C . ARG A 1 480 ? 40.406 -42.188 -19.156 1 17.02 480 ARG A C 1
ATOM 3796 O O . ARG A 1 480 ? 40.562 -43.344 -18.797 1 17.02 480 ARG A O 1
ATOM 3803 N N . ILE A 1 481 ? 39.094 -41.875 -18.812 1 16.97 481 ILE A N 1
ATOM 3804 C CA . ILE A 1 481 ? 38.375 -43.062 -19.266 1 16.97 481 ILE A CA 1
ATOM 3805 C C . ILE A 1 481 ? 38.531 -43.219 -20.781 1 16.97 481 ILE A C 1
ATOM 3807 O O . ILE A 1 481 ? 38.531 -42.219 -21.516 1 16.97 481 ILE A O 1
ATOM 3811 N N . GLY A 1 482 ? 38.75 -44.312 -21.469 1 15.62 482 GLY A N 1
ATOM 3812 C CA . GLY A 1 482 ? 39.219 -45 -22.656 1 15.62 482 GLY A CA 1
ATOM 3813 C C . GLY A 1 482 ? 38.375 -44.719 -23.891 1 15.62 482 GLY A C 1
ATOM 3814 O O . GLY A 1 482 ? 38.875 -44.781 -25.016 1 15.62 482 GLY A O 1
ATOM 3815 N N . ALA A 1 483 ? 37.125 -44.938 -24.047 1 17.06 483 ALA A N 1
ATOM 3816 C CA . ALA A 1 483 ? 36.906 -45.781 -25.219 1 17.06 483 ALA A CA 1
ATOM 3817 C C . ALA A 1 483 ? 37.125 -45 -26.5 1 17.06 483 ALA A C 1
ATOM 3819 O O . ALA A 1 483 ? 37.219 -43.781 -26.484 1 17.06 483 ALA A O 1
ATOM 3820 N N . HIS A 1 484 ? 36.438 -45.25 -27.625 1 16.31 484 HIS A N 1
ATOM 3821 C CA . HIS A 1 484 ? 36.625 -45.625 -29.016 1 16.31 484 HIS A CA 1
ATOM 3822 C C . HIS A 1 484 ? 36.594 -44.406 -29.953 1 16.31 484 HIS A C 1
ATOM 3824 O O . HIS A 1 484 ? 37.5 -44.219 -30.75 1 16.31 484 HIS A O 1
ATOM 3830 N N . SER A 1 485 ? 35.562 -44.156 -30.797 1 16.73 485 SER A N 1
ATOM 3831 C CA . SER A 1 485 ? 35.656 -44.219 -32.25 1 16.73 485 SER A CA 1
ATOM 3832 C C . SER A 1 485 ? 36 -42.844 -32.812 1 16.73 485 SER A C 1
ATOM 3834 O O . SER A 1 485 ? 36 -41.844 -32.094 1 16.73 485 SER A O 1
ATOM 3836 N N . SER A 1 486 ? 35.375 -42.281 -33.938 1 16.61 486 SER A N 1
ATOM 3837 C CA . SER A 1 486 ? 35.844 -42 -35.312 1 16.61 486 SER A CA 1
ATOM 3838 C C . SER A 1 486 ? 36.188 -40.531 -35.469 1 16.61 486 SER A C 1
ATOM 3840 O O . SER A 1 486 ? 37.281 -40.188 -35.906 1 16.61 486 SER A O 1
ATOM 3842 N N . LEU A 1 487 ? 35.344 -39.625 -36.125 1 16.61 487 LEU A N 1
ATOM 3843 C CA . LEU A 1 487 ? 35.688 -39 -37.406 1 16.61 487 LEU A CA 1
ATOM 3844 C C . LEU A 1 487 ? 36.406 -37.688 -37.156 1 16.61 487 LEU A C 1
ATOM 3846 O O . LEU A 1 487 ? 36.281 -37.094 -36.094 1 16.61 487 LEU A O 1
ATOM 3850 N N . THR A 1 488 ? 36.531 -36.625 -38.156 1 16.23 488 THR A N 1
ATOM 3851 C CA . THR A 1 488 ? 37.5 -35.906 -38.938 1 16.23 488 THR A CA 1
ATOM 3852 C C . THR A 1 488 ? 37.656 -34.469 -38.438 1 16.23 488 THR A C 1
ATOM 3854 O O . THR A 1 488 ? 38.781 -33.938 -38.438 1 16.23 488 THR A O 1
ATOM 3857 N N . ALA A 1 489 ? 36.656 -33.594 -38.094 1 17.44 489 ALA A N 1
ATOM 3858 C CA . ALA A 1 489 ? 36.75 -32.375 -38.906 1 17.44 489 ALA A CA 1
ATOM 3859 C C . ALA A 1 489 ? 37.781 -31.406 -38.344 1 17.44 489 ALA A C 1
ATOM 3861 O O . ALA A 1 489 ? 38.125 -31.469 -37.156 1 17.44 489 ALA A O 1
ATOM 3862 N N . GLN A 1 490 ? 38.062 -30.219 -38.938 1 16.09 490 GLN A N 1
ATOM 3863 C CA . GLN A 1 490 ? 39.125 -29.328 -39.344 1 16.09 490 GLN A CA 1
ATOM 3864 C C . GLN A 1 490 ? 39.5 -28.359 -38.25 1 16.09 490 GLN A C 1
ATOM 3866 O O . GLN A 1 490 ? 38.719 -28.109 -37.344 1 16.09 490 GLN A O 1
ATOM 3871 N N . ARG A 1 491 ? 40.625 -27.516 -38.375 1 15.75 491 ARG A N 1
ATOM 3872 C CA . ARG A 1 491 ? 41.812 -26.906 -37.781 1 15.75 491 ARG A CA 1
ATOM 3873 C C . ARG A 1 491 ? 41.5 -25.516 -37.25 1 15.75 491 ARG A C 1
ATOM 3875 O O . ARG A 1 491 ? 42.438 -24.766 -36.906 1 15.75 491 ARG A O 1
ATOM 3882 N N . ILE A 1 492 ? 40.344 -24.969 -36.969 1 16.59 492 ILE A N 1
ATOM 3883 C CA . ILE A 1 492 ? 40.375 -23.516 -37.125 1 16.59 492 ILE A CA 1
ATOM 3884 C C . ILE A 1 492 ? 41.25 -22.906 -36.031 1 16.59 492 ILE A C 1
ATOM 3886 O O . ILE A 1 492 ? 41.031 -23.156 -34.844 1 16.59 492 ILE A O 1
ATOM 3890 N N . GLY A 1 493 ? 42.344 -22.172 -36.25 1 15.7 493 GLY A N 1
ATOM 3891 C CA . GLY A 1 493 ? 43.625 -21.766 -35.688 1 15.7 493 GLY A CA 1
ATOM 3892 C C . GLY A 1 493 ? 43.469 -20.734 -34.562 1 15.7 493 GLY A C 1
ATOM 3893 O O . GLY A 1 493 ? 44 -20.938 -33.469 1 15.7 493 GLY A O 1
ATOM 3894 N N . ALA A 1 494 ? 43.312 -19.359 -34.781 1 16.64 494 ALA A N 1
ATOM 3895 C CA . ALA A 1 494 ? 44.312 -18.375 -34.438 1 16.64 494 ALA A CA 1
ATOM 3896 C C . ALA A 1 494 ? 44.188 -17.953 -32.969 1 16.64 494 ALA A C 1
ATOM 3898 O O . ALA A 1 494 ? 43.094 -18.094 -32.375 1 16.64 494 ALA A O 1
ATOM 3899 N N . HIS A 1 495 ? 45.25 -17.25 -32.156 1 16.75 495 HIS A N 1
ATOM 3900 C CA . HIS A 1 495 ? 46 -17.078 -30.906 1 16.75 495 HIS A CA 1
ATOM 3901 C C . HIS A 1 495 ? 45.562 -15.836 -30.156 1 16.75 495 HIS A C 1
ATOM 3903 O O . HIS A 1 495 ? 46.188 -15.414 -29.188 1 16.75 495 HIS A O 1
ATOM 3909 N N . SER A 1 496 ? 44.375 -15.125 -30.266 1 17.48 496 SER A N 1
ATOM 3910 C CA . SER A 1 496 ? 44.406 -13.719 -29.891 1 17.48 496 SER A CA 1
ATOM 3911 C C . SER A 1 496 ? 44.719 -13.547 -28.406 1 17.48 496 SER A C 1
ATOM 3913 O O . SER A 1 496 ? 44.125 -14.234 -27.562 1 17.48 496 SER A O 1
ATOM 3915 N N . SER A 1 497 ? 45.844 -12.836 -27.922 1 18.02 497 SER A N 1
ATOM 3916 C CA . SER A 1 497 ? 46.625 -12.562 -26.719 1 18.02 497 SER A CA 1
ATOM 3917 C C . SER A 1 497 ? 45.875 -11.688 -25.734 1 18.02 497 SER A C 1
ATOM 3919 O O . SER A 1 497 ? 45.344 -10.625 -26.125 1 18.02 497 SER A O 1
ATOM 3921 N N . ASN A 1 498 ? 45.281 -12.086 -24.656 1 18.05 498 ASN A N 1
ATOM 3922 C CA . ASN A 1 498 ? 44.438 -11.555 -23.594 1 18.05 498 ASN A CA 1
ATOM 3923 C C . ASN A 1 498 ? 45.188 -10.555 -22.719 1 18.05 498 ASN A C 1
ATOM 3925 O O . ASN A 1 498 ? 46 -10.945 -21.875 1 18.05 498 ASN A O 1
ATOM 3929 N N . LEU A 1 499 ? 45.594 -9.297 -23.203 1 19.12 499 LEU A N 1
ATOM 3930 C CA . LEU A 1 499 ? 46.375 -8.289 -22.516 1 19.12 499 LEU A CA 1
ATOM 3931 C C . LEU A 1 499 ? 45.719 -7.852 -21.219 1 19.12 499 LEU A C 1
ATOM 3933 O O . LEU A 1 499 ? 44.5 -7.52 -21.219 1 19.12 499 LEU A O 1
ATOM 3937 N N . LEU A 1 500 ? 46.188 -8.211 -20.047 1 19.5 500 LEU A N 1
ATOM 3938 C CA . LEU A 1 500 ? 45.812 -7.949 -18.656 1 19.5 500 LEU A CA 1
ATOM 3939 C C . LEU A 1 500 ? 45.906 -6.461 -18.344 1 19.5 500 LEU A C 1
ATOM 3941 O O . LEU A 1 500 ? 46.938 -5.844 -18.516 1 19.5 500 LEU A O 1
ATOM 3945 N N . PRO A 1 501 ? 44.844 -5.656 -18.594 1 19.88 501 PRO A N 1
ATOM 3946 C CA . PRO A 1 501 ? 45.031 -4.211 -18.438 1 19.88 501 PRO A CA 1
ATOM 3947 C C . PRO A 1 501 ? 45.625 -3.82 -17.094 1 19.88 501 PRO A C 1
ATOM 3949 O O . PRO A 1 501 ? 45.5 -4.574 -16.125 1 19.88 501 PRO A O 1
ATOM 3952 N N . GLU A 1 502 ? 46.625 -2.812 -17.047 1 20.22 502 GLU A N 1
ATOM 3953 C CA . GLU A 1 502 ? 47.531 -2.168 -16.109 1 20.22 502 GLU A CA 1
ATOM 3954 C C . GLU A 1 502 ? 46.781 -1.629 -14.898 1 20.22 502 GLU A C 1
ATOM 3956 O O . GLU A 1 502 ? 45.562 -1.454 -14.945 1 20.22 502 GLU A O 1
ATOM 3961 N N . THR A 1 503 ? 47.562 -1.247 -13.82 1 20.31 503 THR A N 1
ATOM 3962 C CA . THR A 1 503 ? 47.531 -0.84 -12.422 1 20.31 503 THR A CA 1
ATOM 3963 C C . THR A 1 503 ? 46.781 0.479 -12.258 1 20.31 503 THR A C 1
ATOM 3965 O O . THR A 1 503 ? 47 1.426 -13.016 1 20.31 503 THR A O 1
ATOM 3968 N N . TYR A 1 504 ? 45.562 0.469 -11.898 1 19.03 504 TYR A N 1
ATOM 3969 C CA . TYR A 1 504 ? 44.75 1.665 -11.688 1 19.03 504 TYR A CA 1
ATOM 3970 C C . TYR A 1 504 ? 45.438 2.639 -10.75 1 19.03 504 TYR A C 1
ATOM 3972 O O . TYR A 1 504 ? 45.656 2.33 -9.57 1 19.03 504 TYR A O 1
ATOM 3980 N N . ASP A 1 505 ? 46.5 3.438 -11.312 1 18.77 505 ASP A N 1
ATOM 3981 C CA . ASP A 1 505 ? 47.25 4.492 -10.633 1 18.77 505 ASP A CA 1
ATOM 3982 C C . ASP A 1 505 ? 46.312 5.488 -9.969 1 18.77 505 ASP A C 1
ATOM 3984 O O . ASP A 1 505 ? 45.25 5.828 -10.523 1 18.77 505 ASP A O 1
ATOM 3988 N N . ASP A 1 506 ? 46.5 5.688 -8.695 1 19.41 506 ASP A N 1
ATOM 3989 C CA . ASP A 1 506 ? 45.938 6.664 -7.762 1 19.41 506 ASP A CA 1
ATOM 3990 C C . ASP A 1 506 ? 46.219 8.086 -8.234 1 19.41 506 ASP A C 1
ATOM 3992 O O . ASP A 1 506 ? 47.375 8.461 -8.445 1 19.41 506 ASP A O 1
ATOM 3996 N N . ALA A 1 507 ? 45.406 8.609 -9.164 1 19.42 507 ALA A N 1
ATOM 3997 C CA . ALA A 1 507 ? 45.594 9.945 -9.727 1 19.42 507 ALA A CA 1
ATOM 3998 C C . ALA A 1 507 ? 46.094 10.922 -8.664 1 19.42 507 ALA A C 1
ATOM 4000 O O . ALA A 1 507 ? 45.688 10.852 -7.508 1 19.42 507 ALA A O 1
ATOM 4001 N N . ALA A 1 508 ? 47.25 11.625 -9.055 1 18.53 508 ALA A N 1
ATOM 4002 C CA . ALA A 1 508 ? 48.188 12.641 -8.602 1 18.53 508 ALA A CA 1
ATOM 4003 C C . ALA A 1 508 ? 47.469 13.844 -8 1 18.53 508 ALA A C 1
ATOM 4005 O O . ALA A 1 508 ? 46.375 14.203 -8.445 1 18.53 508 ALA A O 1
ATOM 4006 N N . VAL A 1 509 ? 47.906 14.219 -6.809 1 18.91 509 VAL A N 1
ATOM 4007 C CA . VAL A 1 509 ? 47.844 15.375 -5.918 1 18.91 509 VAL A CA 1
ATOM 4008 C C . VAL A 1 509 ? 48.188 16.641 -6.688 1 18.91 509 VAL A C 1
ATOM 4010 O O . VAL A 1 509 ? 49.281 16.766 -7.215 1 18.91 509 VAL A O 1
ATOM 4013 N N . PHE A 1 510 ? 47.25 17.188 -7.484 1 18 510 PHE A N 1
ATOM 4014 C CA . PHE A 1 510 ? 47.531 18.406 -8.227 1 18 510 PHE A CA 1
ATOM 4015 C C . PHE A 1 510 ? 48.188 19.453 -7.32 1 18 510 PHE A C 1
ATOM 4017 O O . PHE A 1 510 ? 47.625 19.797 -6.273 1 18 510 PHE A O 1
ATOM 4024 N N . GLY A 1 511 ? 49.5 19.422 -7.281 1 16.75 511 GLY A N 1
ATOM 4025 C CA . GLY A 1 511 ? 50.375 20.406 -6.664 1 16.75 511 GLY A CA 1
ATOM 4026 C C . GLY A 1 511 ? 50.062 21.828 -7.059 1 16.75 511 GLY A C 1
ATOM 4027 O O . GLY A 1 511 ? 49.719 22.094 -8.219 1 16.75 511 GLY A O 1
ATOM 4028 N N . LEU A 1 512 ? 49.688 22.547 -6.047 1 18.22 512 LEU A N 1
ATOM 4029 C CA . LEU A 1 512 ? 49.438 23.984 -6.012 1 18.22 512 LEU A CA 1
ATOM 4030 C C . LEU A 1 512 ? 50.625 24.766 -6.527 1 18.22 512 LEU A C 1
ATOM 4032 O O . LEU A 1 512 ? 51.656 24.844 -5.855 1 18.22 512 LEU A O 1
ATOM 4036 N N . ARG A 1 513 ? 51.156 24.344 -7.723 1 15.97 513 ARG A N 1
ATOM 4037 C CA . ARG A 1 513 ? 52.312 25.188 -7.969 1 15.97 513 ARG A CA 1
ATOM 4038 C C . ARG A 1 513 ? 51.906 26.672 -7.91 1 15.97 513 ARG A C 1
ATOM 4040 O O . ARG A 1 513 ? 50.781 27.031 -8.242 1 15.97 513 ARG A O 1
ATOM 4047 N N . THR A 1 514 ? 52.844 27.391 -7.312 1 17.17 514 THR A N 1
ATOM 4048 C CA . THR A 1 514 ? 53.094 28.781 -6.902 1 17.17 514 THR A CA 1
ATOM 4049 C C . THR A 1 514 ? 53.219 29.688 -8.117 1 17.17 514 THR A C 1
ATOM 4051 O O . THR A 1 514 ? 53.531 30.859 -7.988 1 17.17 514 THR A O 1
ATOM 4054 N N . ASN A 1 515 ? 52.5 29.328 -9.219 1 15.59 515 ASN A N 1
ATOM 4055 C CA . ASN A 1 515 ? 53.062 30.109 -10.312 1 15.59 515 ASN A CA 1
ATOM 4056 C C . ASN A 1 515 ? 52.938 31.609 -10.047 1 15.59 515 ASN A C 1
ATOM 4058 O O . ASN A 1 515 ? 51.938 32.062 -9.5 1 15.59 515 ASN A O 1
ATOM 4062 N N . GLY A 1 516 ? 54.062 32.25 -10.109 1 16.14 516 GLY A N 1
ATOM 4063 C CA . GLY A 1 516 ? 54.531 33.594 -9.953 1 16.14 516 GLY A CA 1
ATOM 4064 C C . GLY A 1 516 ? 53.906 34.594 -10.914 1 16.14 516 GLY A C 1
ATOM 4065 O O . GLY A 1 516 ? 54.219 35.781 -10.906 1 16.14 516 GLY A O 1
ATOM 4066 N N . ALA A 1 517 ? 53.281 34.062 -11.992 1 15.81 517 ALA A N 1
ATOM 4067 C CA . ALA A 1 517 ? 53.531 35.031 -13.047 1 15.81 517 ALA A CA 1
ATOM 4068 C C . ALA A 1 517 ? 52.844 36.344 -12.773 1 15.81 517 ALA A C 1
ATOM 4070 O O . ALA A 1 517 ? 51.75 36.375 -12.148 1 15.81 517 ALA A O 1
ATOM 4071 N N . GLY A 1 518 ? 53.5 37.406 -12.992 1 16.14 518 GLY A N 1
ATOM 4072 C CA . GLY A 1 518 ? 53.562 38.844 -12.852 1 16.14 518 GLY A CA 1
ATOM 4073 C C . GLY A 1 518 ? 52.531 39.594 -13.664 1 16.14 518 GLY A C 1
ATOM 4074 O O . GLY A 1 518 ? 52.5 40.812 -13.703 1 16.14 518 GLY A O 1
ATOM 4075 N N . SER A 1 519 ? 51.75 38.812 -14.5 1 15.72 519 SER A N 1
ATOM 4076 C CA . SER A 1 519 ? 51.438 39.75 -15.578 1 15.72 519 SER A CA 1
ATOM 4077 C C . SER A 1 519 ? 50.625 40.938 -15.078 1 15.72 519 SER A C 1
ATOM 4079 O O . SER A 1 519 ? 49.875 40.812 -14.102 1 15.72 519 SER A O 1
ATOM 4081 N N . GLY A 1 520 ? 50.875 42.125 -15.672 1 16.25 520 GLY A N 1
ATOM 4082 C CA . GLY A 1 520 ? 50.656 43.562 -15.617 1 16.25 520 GLY A CA 1
ATOM 4083 C C . GLY A 1 520 ? 49.219 43.969 -15.766 1 16.25 520 GLY A C 1
ATOM 4084 O O . GLY A 1 520 ? 48.375 43.156 -16.172 1 16.25 520 GLY A O 1
ATOM 4085 N N . LEU A 1 521 ? 48.875 45.25 -15.586 1 16.02 521 LEU A N 1
ATOM 4086 C CA . LEU A 1 521 ? 47.938 46.219 -15.07 1 16.02 521 LEU A CA 1
ATOM 4087 C C . LEU A 1 521 ? 46.844 46.5 -16.094 1 16.02 521 LEU A C 1
ATOM 4089 O O . LEU A 1 521 ? 45.75 47.031 -15.742 1 16.02 521 LEU A O 1
ATOM 4093 N N . GLN A 1 522 ? 46.844 46.094 -17.438 1 16.52 522 GLN A N 1
ATOM 4094 C CA . GLN A 1 522 ? 46.406 47.344 -18.031 1 16.52 522 GLN A CA 1
ATOM 4095 C C . GLN A 1 522 ? 44.875 47.5 -17.859 1 16.52 522 GLN A C 1
ATOM 4097 O O . GLN A 1 522 ? 44.156 46.5 -17.781 1 16.52 522 GLN A O 1
ATOM 4102 N N . PHE A 1 523 ? 44.344 48.75 -17.766 1 15.81 523 PHE A N 1
ATOM 4103 C CA . PHE A 1 523 ? 43.25 49.594 -17.25 1 15.81 523 PHE A CA 1
ATOM 4104 C C . PHE A 1 523 ? 42.031 49.469 -18.109 1 15.81 523 PHE A C 1
ATOM 4106 O O . PHE A 1 523 ? 40.938 49.906 -17.719 1 15.81 523 PHE A O 1
ATOM 4113 N N . SER A 1 524 ? 41.938 48.688 -19.297 1 17.05 524 SER A N 1
ATOM 4114 C CA . SER A 1 524 ? 41.125 49.594 -20.125 1 17.05 524 SER A CA 1
ATOM 4115 C C . SER A 1 524 ? 39.656 49.531 -19.75 1 17.05 524 SER A C 1
ATOM 4117 O O . SER A 1 524 ? 39.188 48.531 -19.219 1 17.05 524 SER A O 1
ATOM 4119 N N . GLY A 1 525 ? 38.844 50.594 -19.953 1 15.96 525 GLY A N 1
ATOM 4120 C CA . GLY A 1 525 ? 37.688 51.312 -19.469 1 15.96 525 GLY A CA 1
ATOM 4121 C C . GLY A 1 525 ? 36.375 50.688 -19.875 1 15.96 525 GLY A C 1
ATOM 4122 O O . GLY A 1 525 ? 35.438 50.625 -19.078 1 15.96 525 GLY A O 1
ATOM 4123 N N . GLN A 1 526 ? 36.125 50.25 -21.172 1 17.41 526 GLN A N 1
ATOM 4124 C CA . GLN A 1 526 ? 34.938 50.938 -21.672 1 17.41 526 GLN A CA 1
ATOM 4125 C C . GLN A 1 526 ? 33.656 50.188 -21.281 1 17.41 526 GLN A C 1
ATOM 4127 O O . GLN A 1 526 ? 33.688 49 -21.016 1 17.41 526 GLN A O 1
ATOM 4132 N N . ALA A 1 527 ? 32.406 50.844 -21.375 1 17.06 527 ALA A N 1
ATOM 4133 C CA . ALA A 1 527 ? 31.109 51.031 -20.734 1 17.06 527 ALA A CA 1
ATOM 4134 C C . ALA A 1 527 ? 30.094 50.031 -21.281 1 17.06 527 ALA A C 1
ATOM 4136 O O . ALA A 1 527 ? 29.078 49.75 -20.641 1 17.06 527 ALA A O 1
ATOM 4137 N N . GLN A 1 528 ? 30.281 49.219 -22.469 1 17.47 528 GLN A N 1
ATOM 4138 C CA . GLN A 1 528 ? 29.062 49.344 -23.25 1 17.47 528 GLN A CA 1
ATOM 4139 C C . GLN A 1 528 ? 27.938 48.5 -22.641 1 17.47 528 GLN A C 1
ATOM 4141 O O . GLN A 1 528 ? 28.203 47.594 -21.844 1 17.47 528 GLN A O 1
ATOM 4146 N N . GLU A 1 529 ? 26.719 48.406 -23.5 1 19.34 529 GLU A N 1
ATOM 4147 C CA . GLU A 1 529 ? 25.266 48.438 -23.5 1 19.34 529 GLU A CA 1
ATOM 4148 C C . GLU A 1 529 ? 24.688 47.031 -23.422 1 19.34 529 GLU A C 1
ATOM 4150 O O . GLU A 1 529 ? 25.031 46.156 -24.234 1 19.34 529 GLU A O 1
ATOM 4155 N N . ASN A 1 530 ? 24.281 46.5 -22.312 1 17.67 530 ASN A N 1
ATOM 4156 C CA . ASN A 1 530 ? 23.953 45.156 -21.891 1 17.67 530 ASN A CA 1
ATOM 4157 C C . ASN A 1 530 ? 22.656 44.656 -22.516 1 17.67 530 ASN A C 1
ATOM 4159 O O . ASN A 1 530 ? 21.578 45.156 -22.203 1 17.67 530 ASN A O 1
ATOM 4163 N N . SER A 1 531 ? 22.703 44.156 -23.828 1 18.62 531 SER A N 1
ATOM 4164 C CA . SER A 1 531 ? 21.531 43.656 -24.516 1 18.62 531 SER A CA 1
ATOM 4165 C C . SER A 1 531 ? 21 42.375 -23.859 1 18.62 531 SER A C 1
ATOM 4167 O O . SER A 1 531 ? 21.781 41.469 -23.547 1 18.62 531 SER A O 1
ATOM 4169 N N . THR A 1 532 ? 19.812 42.281 -23.25 1 18.53 532 THR A N 1
ATOM 4170 C CA . THR A 1 532 ? 19.094 41.312 -22.422 1 18.53 532 THR A CA 1
ATOM 4171 C C . THR A 1 532 ? 18.656 40.125 -23.25 1 18.53 532 THR A C 1
ATOM 4173 O O . THR A 1 532 ? 17.703 40.219 -24.031 1 18.53 532 THR A O 1
ATOM 4176 N N . ASN A 1 533 ? 19.484 39.219 -23.938 1 17.3 533 ASN A N 1
ATOM 4177 C CA . ASN A 1 533 ? 19.047 38.188 -24.875 1 17.3 533 ASN A CA 1
ATOM 4178 C C . ASN A 1 533 ? 18.344 37.062 -24.141 1 17.3 533 ASN A C 1
ATOM 4180 O O . ASN A 1 533 ? 18.891 36.5 -23.188 1 17.3 533 ASN A O 1
ATOM 4184 N N . SER A 1 534 ? 17.047 36.812 -24.203 1 19.09 534 SER A N 1
ATOM 4185 C CA . SER A 1 534 ? 16.172 35.812 -23.625 1 19.09 534 SER A CA 1
ATOM 4186 C C . SER A 1 534 ? 16.391 34.438 -24.266 1 19.09 534 SER A C 1
ATOM 4188 O O . SER A 1 534 ? 16.266 34.281 -25.484 1 19.09 534 SER A O 1
ATOM 4190 N N . ALA A 1 535 ? 17.312 33.5 -23.922 1 19 535 ALA A N 1
ATOM 4191 C CA . ALA A 1 535 ? 17.703 32.25 -24.578 1 19 535 ALA A CA 1
ATOM 4192 C C . ALA A 1 535 ? 16.609 31.188 -24.469 1 19 535 ALA A C 1
ATOM 4194 O O . ALA A 1 535 ? 16.203 30.828 -23.359 1 19 535 ALA A O 1
ATOM 4195 N N . GLY A 1 536 ? 15.781 31.078 -25.469 1 20.22 536 GLY A N 1
ATOM 4196 C CA . GLY A 1 536 ? 14.742 30.109 -25.75 1 20.22 536 GLY A CA 1
ATOM 4197 C C . GLY A 1 536 ? 15.273 28.703 -25.938 1 20.22 536 GLY A C 1
ATOM 4198 O O . GLY A 1 536 ? 16.156 28.469 -26.766 1 20.22 536 GLY A O 1
ATOM 4199 N N . LEU A 1 537 ? 15.492 27.875 -24.969 1 20.14 537 LEU A N 1
ATOM 4200 C CA . LEU A 1 537 ? 16.016 26.516 -25.031 1 20.14 537 LEU A CA 1
ATOM 4201 C C . LEU A 1 537 ? 15.102 25.625 -25.875 1 20.14 537 LEU A C 1
ATOM 4203 O O . LEU A 1 537 ? 13.961 25.375 -25.484 1 20.14 537 LEU A O 1
ATOM 4207 N N . GLU A 1 538 ? 15.133 25.844 -27.297 1 18.66 538 GLU A N 1
ATOM 4208 C CA . GLU A 1 538 ? 14.453 25.047 -28.312 1 18.66 538 GLU A CA 1
ATOM 4209 C C . GLU A 1 538 ? 14.844 23.578 -28.219 1 18.66 538 GLU A C 1
ATOM 4211 O O . GLU A 1 538 ? 16.016 23.25 -28.094 1 18.66 538 GLU A O 1
ATOM 4216 N N . GLU A 1 539 ? 13.984 22.812 -27.766 1 20.05 539 GLU A N 1
ATOM 4217 C CA . GLU A 1 539 ? 14.156 21.375 -27.891 1 20.05 539 GLU A CA 1
ATOM 4218 C C . GLU A 1 539 ? 14.359 20.953 -29.344 1 20.05 539 GLU A C 1
ATOM 4220 O O . GLU A 1 539 ? 13.547 21.297 -30.203 1 20.05 539 GLU A O 1
ATOM 4225 N N . ILE A 1 540 ? 15.562 21.062 -30.016 1 20.03 540 ILE A N 1
ATOM 4226 C CA . ILE A 1 540 ? 15.797 20.375 -31.281 1 20.03 540 ILE A CA 1
ATOM 4227 C C . ILE A 1 540 ? 15.273 18.953 -31.188 1 20.03 540 ILE A C 1
ATOM 4229 O O . ILE A 1 540 ? 15.539 18.234 -30.219 1 20.03 540 ILE A O 1
ATOM 4233 N N . MET B 1 1 ? 5.922 -2.777 -62.219 1 22.64 1 MET B N 1
ATOM 4234 C CA . MET B 1 1 ? 4.648 -2.492 -61.562 1 22.64 1 MET B CA 1
ATOM 4235 C C . MET B 1 1 ? 4.855 -2.193 -60.094 1 22.64 1 MET B C 1
ATOM 4237 O O . MET B 1 1 ? 5.527 -2.949 -59.375 1 22.64 1 MET B O 1
ATOM 4241 N N . PRO B 1 2 ? 4.699 -0.911 -59.531 1 21.5 2 PRO B N 1
ATOM 4242 C CA . PRO B 1 2 ? 5.23 -0.25 -58.312 1 21.5 2 PRO B CA 1
ATOM 4243 C C . PRO B 1 2 ? 4.562 -0.73 -57.031 1 21.5 2 PRO B C 1
ATOM 4245 O O . PRO B 1 2 ? 3.33 -0.752 -56.969 1 21.5 2 PRO B O 1
ATOM 4248 N N . ALA B 1 3 ? 5.023 -1.782 -56.281 1 23.53 3 ALA B N 1
ATOM 4249 C CA . ALA B 1 3 ? 4.594 -2.586 -55.125 1 23.53 3 ALA B CA 1
ATOM 4250 C C . ALA B 1 3 ? 4.449 -1.728 -53.875 1 23.53 3 ALA B C 1
ATOM 4252 O O . ALA B 1 3 ? 5.434 -1.472 -53.188 1 23.53 3 ALA B O 1
ATOM 4253 N N . ALA B 1 4 ? 3.678 -0.552 -53.969 1 22.14 4 ALA B N 1
ATOM 4254 C CA . ALA B 1 4 ? 3.631 0.52 -52.969 1 22.14 4 ALA B CA 1
ATOM 4255 C C . ALA B 1 4 ? 3.387 -0.037 -51.562 1 22.14 4 ALA B C 1
ATOM 4257 O O . ALA B 1 4 ? 2.891 -1.156 -51.438 1 22.14 4 ALA B O 1
ATOM 4258 N N . MET B 1 5 ? 3.617 0.889 -50.406 1 20.52 5 MET B N 1
ATOM 4259 C CA . MET B 1 5 ? 4.055 1.152 -49.031 1 20.52 5 MET B CA 1
ATOM 4260 C C . MET B 1 5 ? 2.898 1 -48.062 1 20.52 5 MET B C 1
ATOM 4262 O O . MET B 1 5 ? 2.078 1.906 -47.906 1 20.52 5 MET B O 1
ATOM 4266 N N . ALA B 1 6 ? 2.156 -0.118 -47.969 1 21.55 6 ALA B N 1
ATOM 4267 C CA . ALA B 1 6 ? 0.909 -0.277 -47.219 1 21.55 6 ALA B CA 1
ATOM 4268 C C . ALA B 1 6 ? 1.101 0.072 -45.75 1 21.55 6 ALA B C 1
ATOM 4270 O O . ALA B 1 6 ? 1.806 -0.633 -45.031 1 21.55 6 ALA B O 1
ATOM 4271 N N . GLY B 1 7 ? 1.271 1.321 -45.344 1 23.3 7 GLY B N 1
ATOM 4272 C CA . GLY B 1 7 ? 1.488 2.01 -44.062 1 23.3 7 GLY B CA 1
ATOM 4273 C C . GLY B 1 7 ? 0.39 1.756 -43.062 1 23.3 7 GLY B C 1
ATOM 4274 O O . GLY B 1 7 ? 0.241 2.512 -42.094 1 23.3 7 GLY B O 1
ATOM 4275 N N . GLY B 1 8 ? -0.508 0.729 -43.125 1 23.53 8 GLY B N 1
ATOM 4276 C CA . GLY B 1 8 ? -1.727 0.786 -42.312 1 23.53 8 GLY B CA 1
ATOM 4277 C C . GLY B 1 8 ? -1.466 0.885 -40.844 1 23.53 8 GLY B C 1
ATOM 4278 O O . GLY B 1 8 ? -0.696 0.097 -40.281 1 23.53 8 GLY B O 1
ATOM 4279 N N . SER B 1 9 ? -1.466 2.055 -40.219 1 26.67 9 SER B N 1
ATOM 4280 C CA . SER B 1 9 ? -1.461 2.465 -38.812 1 26.67 9 SER B CA 1
ATOM 4281 C C . SER B 1 9 ? -2.529 1.721 -38.031 1 26.67 9 SER B C 1
ATOM 4283 O O . SER B 1 9 ? -3.725 1.952 -38.219 1 26.67 9 SER B O 1
ATOM 4285 N N . GLY B 1 10 ? -2.611 0.423 -37.906 1 26.58 10 GLY B N 1
ATOM 4286 C CA . GLY B 1 10 ? -3.592 -0.388 -37.188 1 26.58 10 GLY B CA 1
ATOM 4287 C C . GLY B 1 10 ? -3.873 0.103 -35.781 1 26.58 10 GLY B C 1
ATOM 4288 O O . GLY B 1 10 ? -3.021 -0.011 -34.906 1 26.58 10 GLY B O 1
ATOM 4289 N N . GLY B 1 11 ? -4.559 1.243 -35.625 1 31.05 11 GLY B N 1
ATOM 4290 C CA . GLY B 1 11 ? -5.215 1.666 -34.406 1 31.05 11 GLY B CA 1
ATOM 4291 C C . GLY B 1 11 ? -5.918 0.531 -33.688 1 31.05 11 GLY B C 1
ATOM 4292 O O . GLY B 1 11 ? -6.77 -0.147 -34.25 1 31.05 11 GLY B O 1
ATOM 4293 N N . MET B 1 12 ? -5.363 -0.293 -32.969 1 34.59 12 MET B N 1
ATOM 4294 C CA . MET B 1 12 ? -6.066 -1.3 -32.188 1 34.59 12 MET B CA 1
ATOM 4295 C C . MET B 1 12 ? -7.336 -0.72 -31.578 1 34.59 12 MET B C 1
ATOM 4297 O O . MET B 1 12 ? -7.27 0.148 -30.703 1 34.59 12 MET B O 1
ATOM 4301 N N . GLY B 1 13 ? -8.367 -0.414 -32.281 1 35.69 13 GLY B N 1
ATOM 4302 C CA . GLY B 1 13 ? -9.734 -0.049 -31.922 1 35.69 13 GLY B CA 1
ATOM 4303 C C . GLY B 1 13 ? -10.266 -0.793 -30.719 1 35.69 13 GLY B C 1
ATOM 4304 O O . GLY B 1 13 ? -10.258 -2.025 -30.688 1 35.69 13 GLY B O 1
ATOM 4305 N N . SER B 1 14 ? -10.227 -0.249 -29.5 1 44.72 14 SER B N 1
ATOM 4306 C CA . SER B 1 14 ? -10.797 -0.736 -28.25 1 44.72 14 SER B CA 1
ATOM 4307 C C . SER B 1 14 ? -12.25 -1.173 -28.438 1 44.72 14 SER B C 1
ATOM 4309 O O . SER B 1 14 ? -13.086 -0.389 -28.891 1 44.72 14 SER B O 1
ATOM 4311 N N . GLY B 1 15 ? -12.539 -2.273 -28.844 1 50.19 15 GLY B N 1
ATOM 4312 C CA . GLY B 1 15 ? -13.898 -2.785 -28.875 1 50.19 15 GLY B CA 1
ATOM 4313 C C . GLY B 1 15 ? -14.703 -2.465 -27.641 1 50.19 15 GLY B C 1
ATOM 4314 O O . GLY B 1 15 ? -14.156 -1.929 -26.656 1 50.19 15 GLY B O 1
ATOM 4315 N N . PRO B 1 16 ? -16.094 -2.547 -27.719 1 54.88 16 PRO B N 1
ATOM 4316 C CA . PRO B 1 16 ? -17.016 -2.172 -26.656 1 54.88 16 PRO B CA 1
ATOM 4317 C C . PRO B 1 16 ? -16.703 -2.852 -25.328 1 54.88 16 PRO B C 1
ATOM 4319 O O . PRO B 1 16 ? -17.172 -2.408 -24.281 1 54.88 16 PRO B O 1
ATOM 4322 N N . ARG B 1 17 ? -15.797 -3.766 -25.344 1 67.94 17 ARG B N 1
ATOM 4323 C CA . ARG B 1 17 ? -15.539 -4.516 -24.125 1 67.94 17 ARG B CA 1
ATOM 4324 C C . ARG B 1 17 ? -14.125 -4.262 -23.609 1 67.94 17 ARG B C 1
ATOM 4326 O O . ARG B 1 17 ? -13.562 -5.098 -22.906 1 67.94 17 ARG B O 1
ATOM 4333 N N . SER B 1 18 ? -13.531 -3.15 -24.109 1 72.06 18 SER B N 1
ATOM 4334 C CA . SER B 1 18 ? -12.195 -2.832 -23.625 1 72.06 18 SER B CA 1
ATOM 4335 C C . SER B 1 18 ? -12.219 -1.622 -22.688 1 72.06 18 SER B C 1
ATOM 4337 O O . SER B 1 18 ? -13.109 -0.776 -22.781 1 72.06 18 SER B O 1
ATOM 4339 N N . LEU B 1 19 ? -11.312 -1.658 -21.719 1 76.44 19 LEU B N 1
ATOM 4340 C CA . LEU B 1 19 ? -11.172 -0.51 -20.828 1 76.44 19 LEU B CA 1
ATOM 4341 C C . LEU B 1 19 ? -10.719 0.724 -21.609 1 76.44 19 LEU B C 1
ATOM 4343 O O . LEU B 1 19 ? -9.945 0.617 -22.562 1 76.44 19 LEU B O 1
ATOM 4347 N N . ASP B 1 20 ? -11.242 1.859 -21.25 1 68.62 20 ASP B N 1
ATOM 4348 C CA . ASP B 1 20 ? -10.883 3.115 -21.906 1 68.62 20 ASP B CA 1
ATOM 4349 C C . ASP B 1 20 ? -9.414 3.461 -21.672 1 68.62 20 ASP B C 1
ATOM 4351 O O . ASP B 1 20 ? -8.758 4.039 -22.531 1 68.62 20 ASP B O 1
ATOM 4355 N N . CYS B 1 21 ? -8.914 3.127 -20.516 1 72.94 21 CYS B N 1
ATOM 4356 C CA . CYS B 1 21 ? -7.523 3.393 -20.188 1 72.94 21 CYS B CA 1
ATOM 4357 C C . CYS B 1 21 ? -6.789 2.105 -19.828 1 72.94 21 CYS B C 1
ATOM 4359 O O . CYS B 1 21 ? -7.176 1.406 -18.891 1 72.94 21 CYS B O 1
ATOM 4361 N N . ARG B 1 22 ? -5.723 1.917 -20.609 1 80.44 22 ARG B N 1
ATOM 4362 C CA . ARG B 1 22 ? -5.016 0.65 -20.438 1 80.44 22 ARG B CA 1
ATOM 4363 C C . ARG B 1 22 ? -3.672 0.862 -19.75 1 80.44 22 ARG B C 1
ATOM 4365 O O . ARG B 1 22 ? -2.869 -0.068 -19.641 1 80.44 22 ARG B O 1
ATOM 4372 N N . SER B 1 23 ? -3.428 2.131 -19.344 1 73.44 23 SER B N 1
ATOM 4373 C CA . SER B 1 23 ? -2.258 2.4 -18.516 1 73.44 23 SER B CA 1
ATOM 4374 C C . SER B 1 23 ? -2.561 2.17 -17.031 1 73.44 23 SER B C 1
ATOM 4376 O O . SER B 1 23 ? -3.459 2.799 -16.469 1 73.44 23 SER B O 1
ATOM 4378 N N . PHE B 1 24 ? -1.851 1.333 -16.484 1 71.81 24 PHE B N 1
ATOM 4379 C CA . PHE B 1 24 ? -2.18 0.894 -15.141 1 71.81 24 PHE B CA 1
ATOM 4380 C C . PHE B 1 24 ? -2.301 2.084 -14.195 1 71.81 24 PHE B C 1
ATOM 4382 O O . PHE B 1 24 ? -3.289 2.211 -13.469 1 71.81 24 PHE B O 1
ATOM 4389 N N . TRP B 1 25 ? -1.405 2.918 -14.195 1 66.44 25 TRP B N 1
ATOM 4390 C CA . TRP B 1 25 ? -1.34 3.98 -13.195 1 66.44 25 TRP B CA 1
ATOM 4391 C C . TRP B 1 25 ? -2.363 5.07 -13.492 1 66.44 25 TRP B C 1
ATOM 4393 O O . TRP B 1 25 ? -2.676 5.891 -12.625 1 66.44 25 TRP B O 1
ATOM 4403 N N . LYS B 1 26 ? -2.953 5.023 -14.656 1 66.94 26 LYS B N 1
ATOM 4404 C CA . LYS B 1 26 ? -3.945 6.027 -15.031 1 66.94 26 LYS B CA 1
ATOM 4405 C C . LYS B 1 26 ? -5.352 5.438 -15.023 1 66.94 26 LYS B C 1
ATOM 4407 O O . LYS B 1 26 ? -6.34 6.176 -15.008 1 66.94 26 LYS B O 1
ATOM 4412 N N . ALA B 1 27 ? -5.473 4.238 -14.984 1 68 27 ALA B N 1
ATOM 4413 C CA . ALA B 1 27 ? -6.742 3.549 -15.188 1 68 27 ALA B CA 1
ATOM 4414 C C . ALA B 1 27 ? -7.699 3.803 -14.023 1 68 27 ALA B C 1
ATOM 4416 O O . ALA B 1 27 ? -8.914 3.852 -14.211 1 68 27 ALA B O 1
ATOM 4417 N N . GLY B 1 28 ? -7.156 3.906 -12.867 1 64.19 28 GLY B N 1
ATOM 4418 C CA . GLY B 1 28 ? -8.008 4.094 -11.703 1 64.19 28 GLY B CA 1
ATOM 4419 C C . GLY B 1 28 ? -8.766 5.406 -11.727 1 64.19 28 GLY B C 1
ATOM 4420 O O . GLY B 1 28 ? -9.906 5.477 -11.266 1 64.19 28 GLY B O 1
ATOM 4421 N N . ALA B 1 29 ? -8.109 6.406 -12.211 1 56.84 29 ALA B N 1
ATOM 4422 C CA . ALA B 1 29 ? -8.695 7.746 -12.203 1 56.84 29 ALA B CA 1
ATOM 4423 C C . ALA B 1 29 ? -9.531 7.984 -13.453 1 56.84 29 ALA B C 1
ATOM 4425 O O . ALA B 1 29 ? -10.188 9.023 -13.586 1 56.84 29 ALA B O 1
ATOM 4426 N N . PHE B 1 30 ? -9.555 7.016 -14.289 1 58.38 30 PHE B N 1
ATOM 4427 C CA . PHE B 1 30 ? -10.234 7.227 -15.562 1 58.38 30 PHE B CA 1
ATOM 4428 C C . PHE B 1 30 ? -11.742 7.086 -15.406 1 58.38 30 PHE B C 1
ATOM 4430 O O . PHE B 1 30 ? -12.219 6.098 -14.852 1 58.38 30 PHE B O 1
ATOM 4437 N N . GLU B 1 31 ? -12.461 8.195 -15.531 1 54.97 31 GLU B N 1
ATOM 4438 C CA . GLU B 1 31 ? -13.922 8.164 -15.516 1 54.97 31 GLU B CA 1
ATOM 4439 C C . GLU B 1 31 ? -14.477 7.926 -16.922 1 54.97 31 GLU B C 1
ATOM 4441 O O . GLU B 1 31 ? -14.141 8.648 -17.859 1 54.97 31 GLU B O 1
ATOM 4446 N N . ALA B 1 32 ? -14.938 6.645 -17.297 1 50.97 32 ALA B N 1
ATOM 4447 C CA . ALA B 1 32 ? -15.562 6.375 -18.594 1 50.97 32 ALA B CA 1
ATOM 4448 C C . ALA B 1 32 ? -16.734 7.32 -18.844 1 50.97 32 ALA B C 1
ATOM 4450 O O . ALA B 1 32 ? -17.453 7.68 -17.922 1 50.97 32 ALA B O 1
ATOM 4451 N N . PRO B 1 33 ? -16.719 8.039 -20.078 1 41.97 33 PRO B N 1
ATOM 4452 C CA . PRO B 1 33 ? -17.922 8.805 -20.391 1 41.97 33 PRO B CA 1
ATOM 4453 C C . PRO B 1 33 ? -19.203 7.988 -20.203 1 41.97 33 PRO B C 1
ATOM 4455 O O . PRO B 1 33 ? -19.188 6.766 -20.359 1 41.97 33 PRO B O 1
ATOM 4458 N N . SER B 1 34 ? -20.141 8.414 -19.391 1 37.28 34 SER B N 1
ATOM 4459 C CA . SER B 1 34 ? -21.453 7.805 -19.172 1 37.28 34 SER B CA 1
ATOM 4460 C C . SER B 1 34 ? -22.078 7.328 -20.484 1 37.28 34 SER B C 1
ATOM 4462 O O . SER B 1 34 ? -22.531 8.141 -21.281 1 37.28 34 SER B O 1
ATOM 4464 N N . ALA B 1 35 ? -21.625 6.566 -21.312 1 36.22 35 ALA B N 1
ATOM 4465 C CA . ALA B 1 35 ? -22.594 6.184 -22.344 1 36.22 35 ALA B CA 1
ATOM 4466 C C . ALA B 1 35 ? -23.953 5.859 -21.703 1 36.22 35 ALA B C 1
ATOM 4468 O O . ALA B 1 35 ? -24.016 5.465 -20.547 1 36.22 35 ALA B O 1
ATOM 4469 N N . ALA B 1 36 ? -25.094 6.125 -22.422 1 33.84 36 ALA B N 1
ATOM 4470 C CA . ALA B 1 36 ? -26.484 5.859 -22.078 1 33.84 36 ALA B CA 1
ATOM 4471 C C . ALA B 1 36 ? -26.641 4.5 -21.406 1 33.84 36 ALA B C 1
ATOM 4473 O O . ALA B 1 36 ? -26.375 3.463 -22.016 1 33.84 36 ALA B O 1
ATOM 4474 N N . ALA B 1 37 ? -26.625 4.355 -20.141 1 35.09 37 ALA B N 1
ATOM 4475 C CA . ALA B 1 37 ? -26.938 3.348 -19.125 1 35.09 37 ALA B CA 1
ATOM 4476 C C . ALA B 1 37 ? -27.953 2.344 -19.625 1 35.09 37 ALA B C 1
ATOM 4478 O O . ALA B 1 37 ? -28.328 1.403 -18.922 1 35.09 37 ALA B O 1
ATOM 4479 N N . ARG B 1 38 ? -28.75 2.717 -20.547 1 33.62 38 ARG B N 1
ATOM 4480 C CA . ARG B 1 38 ? -30.031 2.035 -20.703 1 33.62 38 ARG B CA 1
ATOM 4481 C C . ARG B 1 38 ? -29.828 0.577 -21.109 1 33.62 38 ARG B C 1
ATOM 4483 O O . ARG B 1 38 ? -30.625 -0.288 -20.75 1 33.62 38 ARG B O 1
ATOM 4490 N N . GLU B 1 39 ? -28.906 0.337 -22 1 33.47 39 GLU B N 1
ATOM 4491 C CA . GLU B 1 39 ? -29.109 -0.968 -22.625 1 33.47 39 GLU B CA 1
ATOM 4492 C C . GLU B 1 39 ? -28.578 -2.09 -21.734 1 33.47 39 GLU B C 1
ATOM 4494 O O . GLU B 1 39 ? -29.031 -3.232 -21.828 1 33.47 39 GLU B O 1
ATOM 4499 N N . PHE B 1 40 ? -27.5 -1.893 -21.031 1 35.53 40 PHE B N 1
ATOM 4500 C CA . PHE B 1 40 ? -26.984 -3.049 -20.312 1 35.53 40 PHE B CA 1
ATOM 4501 C C . PHE B 1 40 ? -27.625 -3.166 -18.938 1 35.53 40 PHE B C 1
ATOM 4503 O O . PHE B 1 40 ? -27.344 -4.102 -18.188 1 35.53 40 PHE B O 1
ATOM 4510 N N . HIS B 1 41 ? -28.203 -2.139 -18.391 1 36.56 41 HIS B N 1
ATOM 4511 C CA . HIS B 1 41 ? -28.812 -2.107 -17.062 1 36.56 41 HIS B CA 1
ATOM 4512 C C . HIS B 1 41 ? -29.812 -3.242 -16.875 1 36.56 41 HIS B C 1
ATOM 4514 O O . HIS B 1 41 ? -30 -3.73 -15.766 1 36.56 41 HIS B O 1
ATOM 4520 N N . ASP B 1 42 ? -30.719 -3.383 -17.844 1 36.38 42 ASP B N 1
ATOM 4521 C CA . ASP B 1 42 ? -31.953 -4.121 -17.609 1 36.38 42 ASP B CA 1
ATOM 4522 C C . ASP B 1 42 ? -31.656 -5.574 -17.234 1 36.38 42 ASP B C 1
ATOM 4524 O O . ASP B 1 42 ? -32.375 -6.168 -16.422 1 36.38 42 ASP B O 1
ATOM 4528 N N . VAL B 1 43 ? -30.828 -6.23 -17.984 1 38 43 VAL B N 1
ATOM 4529 C CA . VAL B 1 43 ? -30.922 -7.688 -17.953 1 38 43 VAL B CA 1
ATOM 4530 C C . VAL B 1 43 ? -30.266 -8.227 -16.688 1 38 43 VAL B C 1
ATOM 4532 O O . VAL B 1 43 ? -30.75 -9.203 -16.109 1 38 43 VAL B O 1
ATOM 4535 N N . LEU B 1 44 ? -29.125 -7.66 -16.094 1 40.25 44 LEU B N 1
ATOM 4536 C CA . LEU B 1 44 ? -28.344 -8.375 -15.086 1 40.25 44 LEU B CA 1
ATOM 4537 C C . LEU B 1 44 ? -28.703 -7.895 -13.68 1 40.25 44 LEU B C 1
ATOM 4539 O O . LEU B 1 44 ? -28.062 -8.273 -12.703 1 40.25 44 LEU B O 1
ATOM 4543 N N . GLU B 1 45 ? -29.547 -6.977 -13.484 1 42.88 45 GLU B N 1
ATOM 4544 C CA . GLU B 1 45 ? -29.906 -6.398 -12.195 1 42.88 45 GLU B CA 1
ATOM 4545 C C . GLU B 1 45 ? -30.469 -7.461 -11.258 1 42.88 45 GLU B C 1
ATOM 4547 O O . GLU B 1 45 ? -30.375 -7.332 -10.031 1 42.88 45 GLU B O 1
ATOM 4552 N N . THR B 1 46 ? -31.25 -8.398 -11.781 1 43.34 46 THR B N 1
ATOM 4553 C CA . THR B 1 46 ? -32.094 -9.18 -10.883 1 43.34 46 THR B CA 1
ATOM 4554 C C . THR B 1 46 ? -31.344 -10.398 -10.359 1 43.34 46 THR B C 1
ATOM 4556 O O . THR B 1 46 ? -31.891 -11.188 -9.586 1 43.34 46 THR B O 1
ATOM 4559 N N . GLY B 1 47 ? -30.156 -10.766 -10.867 1 47.22 47 GLY B N 1
ATOM 4560 C CA . GLY B 1 47 ? -29.672 -12.062 -10.422 1 47.22 47 GLY B CA 1
ATOM 4561 C C . GLY B 1 47 ? -28.781 -11.969 -9.195 1 47.22 47 GLY B C 1
ATOM 4562 O O . GLY B 1 47 ? -28.156 -10.938 -8.945 1 47.22 47 GLY B O 1
ATOM 4563 N N . ASP B 1 48 ? -29.094 -12.625 -8.109 1 56.38 48 ASP B N 1
ATOM 4564 C CA . ASP B 1 48 ? -28.328 -12.852 -6.895 1 56.38 48 ASP B CA 1
ATOM 4565 C C . ASP B 1 48 ? -26.906 -13.328 -7.223 1 56.38 48 ASP B C 1
ATOM 4567 O O . ASP B 1 48 ? -26.672 -14.531 -7.332 1 56.38 48 ASP B O 1
ATOM 4571 N N . PHE B 1 49 ? -26.141 -12.43 -7.812 1 61.56 49 PHE B N 1
ATOM 4572 C CA . PHE B 1 49 ? -24.766 -12.82 -8.094 1 61.56 49 PHE B CA 1
ATOM 4573 C C . PHE B 1 49 ? -23.953 -12.883 -6.805 1 61.56 49 PHE B C 1
ATOM 4575 O O . PHE B 1 49 ? -24.281 -12.211 -5.824 1 61.56 49 PHE B O 1
ATOM 4582 N N . ASP B 1 50 ? -23.109 -13.852 -6.84 1 73.06 50 ASP B N 1
ATOM 4583 C CA . ASP B 1 50 ? -22.109 -13.836 -5.773 1 73.06 50 ASP B CA 1
ATOM 4584 C C . ASP B 1 50 ? -21.359 -12.508 -5.746 1 73.06 50 ASP B C 1
ATOM 4586 O O . ASP B 1 50 ? -21 -11.969 -6.797 1 73.06 50 ASP B O 1
ATOM 4590 N N . ARG B 1 51 ? -21.453 -11.867 -4.625 1 76.19 51 ARG B N 1
ATOM 4591 C CA . ARG B 1 51 ? -20.688 -10.648 -4.398 1 76.19 51 ARG B CA 1
ATOM 4592 C C . ARG B 1 51 ? -19.422 -10.938 -3.588 1 76.19 51 ARG B C 1
ATOM 4594 O O . ARG B 1 51 ? -19.406 -11.844 -2.76 1 76.19 51 ARG B O 1
ATOM 4601 N N . ALA B 1 52 ? -18.438 -10.164 -4.012 1 75.12 52 ALA B N 1
ATOM 4602 C CA . ALA B 1 52 ? -17.219 -10.266 -3.197 1 75.12 52 ALA B CA 1
ATOM 4603 C C . ALA B 1 52 ? -17.469 -9.75 -1.783 1 75.12 52 ALA B C 1
ATOM 4605 O O . ALA B 1 52 ? -18.109 -8.703 -1.599 1 75.12 52 ALA B O 1
ATOM 4606 N N . ARG B 1 53 ? -17.141 -10.523 -0.812 1 76.56 53 ARG B N 1
ATOM 4607 C CA . ARG B 1 53 ? -17.203 -10.109 0.585 1 76.56 53 ARG B CA 1
ATOM 4608 C C . ARG B 1 53 ? -15.867 -9.539 1.046 1 76.56 53 ARG B C 1
ATOM 4610 O O . ARG B 1 53 ? -14.836 -9.758 0.403 1 76.56 53 ARG B O 1
ATOM 4617 N N . VAL B 1 54 ? -16 -8.703 2.062 1 80.81 54 VAL B N 1
ATOM 4618 C CA . VAL B 1 54 ? -14.789 -8.148 2.646 1 80.81 54 VAL B CA 1
ATOM 4619 C C . VAL B 1 54 ? -14.656 -8.617 4.098 1 80.81 54 VAL B C 1
ATOM 4621 O O . VAL B 1 54 ? -15.461 -8.242 4.949 1 80.81 54 VAL B O 1
ATOM 4624 N N . HIS B 1 55 ? -13.703 -9.438 4.32 1 82 55 HIS B N 1
ATOM 4625 C CA . HIS B 1 55 ? -13.438 -9.883 5.688 1 82 55 HIS B CA 1
ATOM 4626 C C . HIS B 1 55 ? -12.867 -8.75 6.535 1 82 55 HIS B C 1
ATOM 4628 O O . HIS B 1 55 ? -12.062 -7.957 6.051 1 82 55 HIS B O 1
ATOM 4634 N N . PRO B 1 56 ? -13.219 -8.68 7.809 1 82.56 56 PRO B N 1
ATOM 4635 C CA . PRO B 1 56 ? -12.75 -7.609 8.688 1 82.56 56 PRO B CA 1
ATOM 4636 C C . PRO B 1 56 ? -11.234 -7.516 8.75 1 82.56 56 PRO B C 1
ATOM 4638 O O . PRO B 1 56 ? -10.68 -6.422 8.906 1 82.56 56 PRO B O 1
ATOM 4641 N N . LYS B 1 57 ? -10.539 -8.555 8.562 1 80.25 57 LYS B N 1
ATOM 4642 C CA . LYS B 1 57 ? -9.078 -8.539 8.57 1 80.25 57 LYS B CA 1
ATOM 4643 C C . LYS B 1 57 ? -8.531 -7.629 7.473 1 80.25 57 LYS B C 1
ATOM 4645 O O . LYS B 1 57 ? -7.426 -7.102 7.598 1 80.25 57 LYS B O 1
ATOM 4650 N N . PHE B 1 58 ? -9.352 -7.484 6.574 1 83.88 58 PHE B N 1
ATOM 4651 C CA . PHE B 1 58 ? -8.93 -6.672 5.441 1 83.88 58 PHE B CA 1
ATOM 4652 C C . PHE B 1 58 ? -8.805 -5.207 5.84 1 83.88 58 PHE B C 1
ATOM 4654 O O . PHE B 1 58 ? -7.996 -4.469 5.27 1 83.88 58 PHE B O 1
ATOM 4661 N N . LEU B 1 59 ? -9.586 -4.77 6.77 1 85.31 59 LEU B N 1
ATOM 4662 C CA . LEU B 1 59 ? -9.477 -3.389 7.234 1 85.31 59 LEU B CA 1
ATOM 4663 C C . LEU B 1 59 ? -8.07 -3.092 7.738 1 85.31 59 LEU B C 1
ATOM 4665 O O . LEU B 1 59 ? -7.504 -2.045 7.426 1 85.31 59 LEU B O 1
ATOM 4669 N N . HIS B 1 60 ? -7.578 -4.027 8.406 1 84 60 HIS B N 1
ATOM 4670 C CA . HIS B 1 60 ? -6.23 -3.869 8.93 1 84 60 HIS B CA 1
ATOM 4671 C C . HIS B 1 60 ? -5.188 -3.973 7.824 1 84 60 HIS B C 1
ATOM 4673 O O . HIS B 1 60 ? -4.293 -3.131 7.727 1 84 60 HIS B O 1
ATOM 4679 N N . THR B 1 61 ? -5.281 -4.996 7.035 1 79.94 61 THR B N 1
ATOM 4680 C CA . THR B 1 61 ? -4.316 -5.223 5.965 1 79.94 61 THR B CA 1
ATOM 4681 C C . THR B 1 61 ? -4.25 -4.016 5.031 1 79.94 61 THR B C 1
ATOM 4683 O O . THR B 1 61 ? -3.164 -3.609 4.613 1 79.94 61 THR B O 1
ATOM 4686 N N . ASN B 1 62 ? -5.422 -3.514 4.734 1 83.56 62 ASN B N 1
ATOM 4687 C CA . ASN B 1 62 ? -5.48 -2.322 3.895 1 83.56 62 ASN B CA 1
ATOM 4688 C C . ASN B 1 62 ? -4.785 -1.135 4.555 1 83.56 62 ASN B C 1
ATOM 4690 O O . ASN B 1 62 ? -4.156 -0.324 3.875 1 83.56 62 ASN B O 1
ATOM 4694 N N . ALA B 1 63 ? -4.867 -1.027 5.824 1 87.25 63 ALA B N 1
ATOM 4695 C CA . ALA B 1 63 ? -4.297 0.083 6.586 1 87.25 63 ALA B CA 1
ATOM 4696 C C . ALA B 1 63 ? -2.773 0.008 6.609 1 87.25 63 ALA B C 1
ATOM 4698 O O . ALA B 1 63 ? -2.1 1.013 6.844 1 87.25 63 ALA B O 1
ATOM 4699 N N . THR B 1 64 ? -2.205 -1.117 6.371 1 81.25 64 THR B N 1
ATOM 4700 C CA . THR B 1 64 ? -0.756 -1.285 6.387 1 81.25 64 THR B CA 1
ATOM 4701 C C . THR B 1 64 ? -0.114 -0.532 5.227 1 81.25 64 THR B C 1
ATOM 4703 O O . THR B 1 64 ? 1.102 -0.329 5.207 1 81.25 64 THR B O 1
ATOM 4706 N N . SER B 1 65 ? -0.941 -0.117 4.332 1 78.62 65 SER B N 1
ATOM 4707 C CA . SER B 1 65 ? -0.424 0.709 3.246 1 78.62 65 SER B CA 1
ATOM 4708 C C . SER B 1 65 ? 0.186 2.002 3.777 1 78.62 65 SER B C 1
ATOM 4710 O O . SER B 1 65 ? 1.056 2.594 3.137 1 78.62 65 SER B O 1
ATOM 4712 N N . HIS B 1 66 ? -0.316 2.43 4.898 1 86.12 66 HIS B N 1
ATOM 4713 C CA . HIS B 1 66 ? 0.294 3.57 5.574 1 86.12 66 HIS B CA 1
ATOM 4714 C C . HIS B 1 66 ? 1.437 3.127 6.48 1 86.12 66 HIS B C 1
ATOM 4716 O O . HIS B 1 66 ? 1.205 2.693 7.609 1 86.12 66 HIS B O 1
ATOM 4722 N N . LYS B 1 67 ? 2.592 3.336 6 1 78.62 67 LYS B N 1
ATOM 4723 C CA . LYS B 1 67 ? 3.756 2.938 6.785 1 78.62 67 LYS B CA 1
ATOM 4724 C C . LYS B 1 67 ? 4.047 3.949 7.891 1 78.62 67 LYS B C 1
ATOM 4726 O O . LYS B 1 67 ? 4.594 3.596 8.938 1 78.62 67 LYS B O 1
ATOM 4731 N N . TRP B 1 68 ? 3.727 5.102 7.609 1 87.69 68 TRP B N 1
ATOM 4732 C CA . TRP B 1 68 ? 4.008 6.23 8.492 1 87.69 68 TRP B CA 1
ATOM 4733 C C . TRP B 1 68 ? 2.717 6.824 9.047 1 87.69 68 TRP B C 1
ATOM 4735 O O . TRP B 1 68 ? 1.823 7.203 8.289 1 87.69 68 TRP B O 1
ATOM 4745 N N . ALA B 1 69 ? 2.613 6.902 10.383 1 92.38 69 ALA B N 1
ATOM 4746 C CA . ALA B 1 69 ? 1.385 7.355 11.031 1 92.38 69 ALA B CA 1
ATOM 4747 C C . ALA B 1 69 ? 1.013 8.766 10.586 1 92.38 69 ALA B C 1
ATOM 4749 O O . ALA B 1 69 ? -0.168 9.078 10.414 1 92.38 69 ALA B O 1
ATOM 4750 N N . PHE B 1 70 ? 2.016 9.664 10.438 1 96 70 PHE B N 1
ATOM 4751 C CA . PHE B 1 70 ? 1.723 11.031 10.039 1 96 70 PHE B CA 1
ATOM 4752 C C . PHE B 1 70 ? 1.151 11.078 8.625 1 96 70 PHE B C 1
ATOM 4754 O O . PHE B 1 70 ? 0.359 11.961 8.297 1 96 70 PHE B O 1
ATOM 4761 N N . GLY B 1 71 ? 1.562 10.117 7.812 1 94.94 71 GLY B N 1
ATOM 4762 C CA . GLY B 1 71 ? 0.928 10.008 6.508 1 94.94 71 GLY B CA 1
ATOM 4763 C C . GLY B 1 71 ? -0.566 9.758 6.59 1 94.94 71 GLY B C 1
ATOM 4764 O O . GLY B 1 71 ? -1.339 10.32 5.809 1 94.94 71 GLY B O 1
ATOM 4765 N N . ALA B 1 72 ? -0.938 8.922 7.508 1 95.88 72 ALA B N 1
ATOM 4766 C CA . ALA B 1 72 ? -2.354 8.641 7.738 1 95.88 72 ALA B CA 1
ATOM 4767 C C . ALA B 1 72 ? -3.084 9.883 8.234 1 95.88 72 ALA B C 1
ATOM 4769 O O . ALA B 1 72 ? -4.199 10.172 7.797 1 95.88 72 ALA B O 1
ATOM 4770 N N . ILE B 1 73 ? -2.453 10.602 9.148 1 98.06 73 ILE B N 1
ATOM 4771 C CA . ILE B 1 73 ? -3.053 11.828 9.656 1 98.06 73 ILE B CA 1
ATOM 4772 C C . ILE B 1 73 ? -3.219 12.836 8.523 1 98.06 73 ILE B C 1
ATOM 4774 O O . ILE B 1 73 ? -4.258 13.492 8.414 1 98.06 73 ILE B O 1
ATOM 4778 N N . ALA B 1 74 ? -2.191 12.93 7.699 1 97.62 74 ALA B N 1
ATOM 4779 C CA . ALA B 1 74 ? -2.244 13.844 6.566 1 97.62 74 ALA B CA 1
ATOM 4780 C C . ALA B 1 74 ? -3.432 13.539 5.66 1 97.62 74 ALA B C 1
ATOM 4782 O O . ALA B 1 74 ? -4.043 14.445 5.098 1 97.62 74 ALA B O 1
ATOM 4783 N N . GLU B 1 75 ? -3.748 12.289 5.492 1 95.5 75 GLU B N 1
ATOM 4784 C CA . GLU B 1 75 ? -4.906 11.891 4.699 1 95.5 75 GLU B CA 1
ATOM 4785 C C . GLU B 1 75 ? -6.195 12.477 5.27 1 95.5 75 GLU B C 1
ATOM 4787 O O . GLU B 1 75 ? -7.074 12.906 4.523 1 95.5 75 GLU B O 1
ATOM 4792 N N . LEU B 1 76 ? -6.316 12.477 6.531 1 97.25 76 LEU B N 1
ATOM 4793 C CA . LEU B 1 76 ? -7.5 13.023 7.184 1 97.25 76 LEU B CA 1
ATOM 4794 C C . LEU B 1 76 ? -7.523 14.539 7.082 1 97.25 76 LEU B C 1
ATOM 4796 O O . LEU B 1 76 ? -8.594 15.141 6.938 1 97.25 76 LEU B O 1
ATOM 4800 N N . LEU B 1 77 ? -6.355 15.164 7.164 1 98 77 LEU B N 1
ATOM 4801 C CA . LEU B 1 77 ? -6.27 16.594 6.926 1 98 77 LEU B CA 1
ATOM 4802 C C . LEU B 1 77 ? -6.695 16.938 5.504 1 98 77 LEU B C 1
ATOM 4804 O O . LEU B 1 77 ? -7.418 17.922 5.285 1 98 77 LEU B O 1
ATOM 4808 N N . ASP B 1 78 ? -6.254 16.125 4.551 1 96.38 78 ASP B N 1
ATOM 4809 C CA . ASP B 1 78 ? -6.625 16.312 3.152 1 96.38 78 ASP B CA 1
ATOM 4810 C C . ASP B 1 78 ? -8.141 16.328 2.982 1 96.38 78 ASP B C 1
ATOM 4812 O O . ASP B 1 78 ? -8.672 17.094 2.172 1 96.38 78 ASP B O 1
ATOM 4816 N N . ASN B 1 79 ? -8.852 15.445 3.693 1 94.38 79 ASN B N 1
ATOM 4817 C CA . ASN B 1 79 ? -10.305 15.406 3.609 1 94.38 79 ASN B CA 1
ATOM 4818 C C . ASN B 1 79 ? -10.93 16.734 4.012 1 94.38 79 ASN B C 1
ATOM 4820 O O . ASN B 1 79 ? -11.883 17.203 3.381 1 94.38 79 ASN B O 1
ATOM 4824 N N . ALA B 1 80 ? -10.414 17.359 5.035 1 96.44 80 ALA B N 1
ATOM 4825 C CA . ALA B 1 80 ? -10.906 18.656 5.469 1 96.44 80 ALA B CA 1
ATOM 4826 C C . ALA B 1 80 ? -10.578 19.734 4.441 1 96.44 80 ALA B C 1
ATOM 4828 O O . ALA B 1 80 ? -11.406 20.594 4.148 1 96.44 80 ALA B O 1
ATOM 4829 N N . VAL B 1 81 ? -9.383 19.672 3.918 1 95.94 81 VAL B N 1
ATOM 4830 C CA . VAL B 1 81 ? -8.945 20.641 2.918 1 95.94 81 VAL B CA 1
ATOM 4831 C C . VAL B 1 81 ? -9.82 20.531 1.672 1 95.94 81 VAL B C 1
ATOM 4833 O O . VAL B 1 81 ? -10.203 21.547 1.082 1 95.94 81 VAL B O 1
ATOM 4836 N N . ASP B 1 82 ? -10.148 19.312 1.254 1 94.19 82 ASP B N 1
ATOM 4837 C CA . ASP B 1 82 ? -11.016 19.078 0.102 1 94.19 82 ASP B CA 1
ATOM 4838 C C . ASP B 1 82 ? -12.391 19.719 0.317 1 94.19 82 ASP B C 1
ATOM 4840 O O . ASP B 1 82 ? -13.117 19.984 -0.644 1 94.19 82 ASP B O 1
ATOM 4844 N N . GLU B 1 83 ? -12.852 20 1.553 1 94.69 83 GLU B N 1
ATOM 4845 C CA . GLU B 1 83 ? -14.164 20.547 1.889 1 94.69 83 GLU B CA 1
ATOM 4846 C C . GLU B 1 83 ? -14.133 22.078 1.915 1 94.69 83 GLU B C 1
ATOM 4848 O O . GLU B 1 83 ? -15.156 22.719 2.141 1 94.69 83 GLU B O 1
ATOM 4853 N N . ILE B 1 84 ? -12.961 22.656 1.708 1 95.06 84 ILE B N 1
ATOM 4854 C CA . ILE B 1 84 ? -12.875 24.109 1.645 1 95.06 84 ILE B CA 1
ATOM 4855 C C . ILE B 1 84 ? -13.891 24.641 0.635 1 95.06 84 ILE B C 1
ATOM 4857 O O . ILE B 1 84 ? -14.57 25.641 0.89 1 95.06 84 ILE B O 1
ATOM 4861 N N . CYS B 1 85 ? -14.023 23.953 -0.467 1 92.44 85 CYS B N 1
ATOM 4862 C CA . CYS B 1 85 ? -14.977 24.359 -1.495 1 92.44 85 CYS B CA 1
ATOM 4863 C C . CYS B 1 85 ? -16.406 24.266 -0.979 1 92.44 85 CYS B C 1
ATOM 4865 O O . CYS B 1 85 ? -17.328 24.828 -1.576 1 92.44 85 CYS B O 1
ATOM 4867 N N . ASN B 1 86 ? -16.625 23.578 0.122 1 93.06 86 ASN B N 1
ATOM 4868 C CA . ASN B 1 86 ? -17.938 23.453 0.727 1 93.06 86 ASN B CA 1
ATOM 4869 C C . ASN B 1 86 ? -18.031 24.25 2.029 1 93.06 86 ASN B C 1
ATOM 4871 O O . ASN B 1 86 ? -18.922 23.984 2.852 1 93.06 86 ASN B O 1
ATOM 4875 N N . GLY B 1 87 ? -17 25.094 2.271 1 93.75 87 GLY B N 1
ATOM 4876 C CA . GLY B 1 87 ? -17.125 26.062 3.35 1 93.75 87 GLY B CA 1
ATOM 4877 C C . GLY B 1 87 ? -16.219 25.781 4.523 1 93.75 87 GLY B C 1
ATOM 4878 O O . GLY B 1 87 ? -16.266 26.469 5.539 1 93.75 87 GLY B O 1
ATOM 4879 N N . ALA B 1 88 ? -15.383 24.766 4.441 1 96.94 88 ALA B N 1
ATOM 4880 C CA . ALA B 1 88 ? -14.484 24.453 5.555 1 96.94 88 ALA B CA 1
ATOM 4881 C C . ALA B 1 88 ? -13.531 25.625 5.824 1 96.94 88 ALA B C 1
ATOM 4883 O O . ALA B 1 88 ? -12.891 26.125 4.902 1 96.94 88 ALA B O 1
ATOM 4884 N N . THR B 1 89 ? -13.391 26.016 7.051 1 98 89 THR B N 1
ATOM 4885 C CA . THR B 1 89 ? -12.5 27.109 7.414 1 98 89 THR B CA 1
ATOM 4886 C C . THR B 1 89 ? -11.406 26.625 8.359 1 98 89 THR B C 1
ATOM 4888 O O . THR B 1 89 ? -10.422 27.328 8.586 1 98 89 THR B O 1
ATOM 4891 N N . PHE B 1 90 ? -11.625 25.406 8.875 1 98.19 90 PHE B N 1
ATOM 4892 C CA . PHE B 1 90 ? -10.578 24.891 9.75 1 98.19 90 PHE B CA 1
ATOM 4893 C C . PHE B 1 90 ? -10.656 23.375 9.836 1 98.19 90 PHE B C 1
ATOM 4895 O O . PHE B 1 90 ? -11.648 22.766 9.422 1 98.19 90 PHE B O 1
ATOM 4902 N N . VAL B 1 91 ? -9.672 22.734 10.305 1 98.69 91 VAL B N 1
ATOM 4903 C CA . VAL B 1 91 ? -9.648 21.375 10.844 1 98.69 91 VAL B CA 1
ATOM 4904 C C . VAL B 1 91 ? -8.883 21.359 12.164 1 98.69 91 VAL B C 1
ATOM 4906 O O . VAL B 1 91 ? -7.793 21.938 12.266 1 98.69 91 VAL B O 1
ATOM 4909 N N . LYS B 1 92 ? -9.5 20.828 13.164 1 98.62 92 LYS B N 1
ATOM 4910 C CA . LYS B 1 92 ? -8.883 20.656 14.477 1 98.62 92 LYS B CA 1
ATOM 4911 C C . LYS B 1 92 ? -8.398 19.219 14.672 1 98.62 92 LYS B C 1
ATOM 4913 O O . LYS B 1 92 ? -9.109 18.266 14.344 1 98.62 92 LYS B O 1
ATOM 4918 N N . VAL B 1 93 ? -7.164 19.062 15.062 1 98.75 93 VAL B N 1
ATOM 4919 C CA . VAL B 1 93 ? -6.594 17.781 15.492 1 98.75 93 VAL B CA 1
ATOM 4920 C C . VAL B 1 93 ? -6.223 17.859 16.969 1 98.75 93 VAL B C 1
ATOM 4922 O O . VAL B 1 93 ? -5.383 18.672 17.359 1 98.75 93 VAL B O 1
ATOM 4925 N N . ASP B 1 94 ? -6.816 17.016 17.719 1 98.31 94 ASP B N 1
ATOM 4926 C CA . ASP B 1 94 ? -6.605 17.141 19.156 1 98.31 94 ASP B CA 1
ATOM 4927 C C . ASP B 1 94 ? -6.688 15.773 19.844 1 98.31 94 ASP B C 1
ATOM 4929 O O . ASP B 1 94 ? -7.074 14.781 19.234 1 98.31 94 ASP B O 1
ATOM 4933 N N . LYS B 1 95 ? -6.211 15.781 21.078 1 97.94 95 LYS B N 1
ATOM 4934 C CA . LYS B 1 95 ? -6.336 14.625 21.969 1 97.94 95 LYS B CA 1
ATOM 4935 C C . LYS B 1 95 ? -7.578 14.734 22.844 1 97.94 95 LYS B C 1
ATOM 4937 O O . LYS B 1 95 ? -7.906 15.82 23.344 1 97.94 95 LYS B O 1
ATOM 4942 N N . SER B 1 96 ? -8.32 13.664 22.938 1 97 96 SER B N 1
ATOM 4943 C CA . SER B 1 96 ? -9.414 13.539 23.891 1 97 96 SER B CA 1
ATOM 4944 C C . SER B 1 96 ? -9.289 12.266 24.719 1 97 96 SER B C 1
ATOM 4946 O O . SER B 1 96 ? -8.391 11.453 24.484 1 97 96 SER B O 1
ATOM 4948 N N . ILE B 1 97 ? -10.102 12.195 25.766 1 96.75 97 ILE B N 1
ATOM 4949 C CA . ILE B 1 97 ? -10.016 11.047 26.656 1 96.75 97 ILE B CA 1
ATOM 4950 C C . ILE B 1 97 ? -11.305 10.234 26.562 1 96.75 97 ILE B C 1
ATOM 4952 O O . ILE B 1 97 ? -12.406 10.797 26.578 1 96.75 97 ILE B O 1
ATOM 4956 N N . ASN B 1 98 ? -11.117 8.977 26.312 1 95.69 98 ASN B N 1
ATOM 4957 C CA . ASN B 1 98 ? -12.234 8.039 26.422 1 95.69 98 ASN B CA 1
ATOM 4958 C C . ASN B 1 98 ? -12.734 7.918 27.844 1 95.69 98 ASN B C 1
ATOM 4960 O O . ASN B 1 98 ? -12.023 7.414 28.719 1 95.69 98 ASN B O 1
ATOM 4964 N N . LEU B 1 99 ? -13.922 8.266 28.125 1 90.81 99 LEU B N 1
ATOM 4965 C CA . LEU B 1 99 ? -14.43 8.328 29.484 1 90.81 99 LEU B CA 1
ATOM 4966 C C . LEU B 1 99 ? -14.719 6.938 30.031 1 90.81 99 LEU B C 1
ATOM 4968 O O . LEU B 1 99 ? -14.828 6.75 31.25 1 90.81 99 LEU B O 1
ATOM 4972 N N . LYS B 1 100 ? -14.883 5.992 29.094 1 92.56 100 LYS B N 1
ATOM 4973 C CA . LYS B 1 100 ? -15.164 4.629 29.531 1 92.56 100 LYS B CA 1
ATOM 4974 C C . LYS B 1 100 ? -13.922 3.982 30.141 1 92.56 100 LYS B C 1
ATOM 4976 O O . LYS B 1 100 ? -14.016 3.211 31.094 1 92.56 100 LYS B O 1
ATOM 4981 N N . ASP B 1 101 ? -12.758 4.254 29.688 1 91.69 101 ASP B N 1
ATOM 4982 C CA . ASP B 1 101 ? -11.57 3.551 30.156 1 91.69 101 ASP B CA 1
ATOM 4983 C C . ASP B 1 101 ? -10.398 4.512 30.344 1 91.69 101 ASP B C 1
ATOM 4985 O O . ASP B 1 101 ? -9.266 4.082 30.594 1 91.69 101 ASP B O 1
ATOM 4989 N N . SER B 1 102 ? -10.555 5.797 30.094 1 93.69 102 SER B N 1
ATOM 4990 C CA . SER B 1 102 ? -9.586 6.867 30.312 1 93.69 102 SER B CA 1
ATOM 4991 C C . SER B 1 102 ? -8.438 6.789 29.328 1 93.69 102 SER B C 1
ATOM 4993 O O . SER B 1 102 ? -7.359 7.34 29.562 1 93.69 102 SER B O 1
ATOM 4995 N N . SER B 1 103 ? -8.586 6.027 28.25 1 94.31 103 SER B N 1
ATOM 4996 C CA . SER B 1 103 ? -7.559 5.949 27.219 1 94.31 103 SER B CA 1
ATOM 4997 C C . SER B 1 103 ? -7.609 7.16 26.297 1 94.31 103 SER B C 1
ATOM 4999 O O . SER B 1 103 ? -8.664 7.785 26.141 1 94.31 103 SER B O 1
ATOM 5001 N N . PRO B 1 104 ? -6.477 7.504 25.781 1 96.62 104 PRO B N 1
ATOM 5002 C CA . PRO B 1 104 ? -6.469 8.641 24.859 1 96.62 104 PRO B CA 1
ATOM 5003 C C . PRO B 1 104 ? -7.125 8.32 23.516 1 96.62 104 PRO B C 1
ATOM 5005 O O . PRO B 1 104 ? -7.082 7.172 23.062 1 96.62 104 PRO B O 1
ATOM 5008 N N . MET B 1 105 ? -7.75 9.305 22.969 1 98.31 105 MET B N 1
ATOM 5009 C CA . MET B 1 105 ? -8.336 9.258 21.625 1 98.31 105 MET B CA 1
ATOM 5010 C C . MET B 1 105 ? -7.805 10.398 20.766 1 98.31 105 MET B C 1
ATOM 5012 O O . MET B 1 105 ? -7.348 11.414 21.281 1 98.31 105 MET B O 1
ATOM 5016 N N . LEU B 1 106 ? -7.766 10.195 19.5 1 98.69 106 LEU B N 1
ATOM 5017 C CA . LEU B 1 106 ? -7.395 11.219 18.531 1 98.69 106 LEU B CA 1
ATOM 5018 C C . LEU B 1 106 ? -8.625 11.758 17.812 1 98.69 106 LEU B C 1
ATOM 5020 O O . LEU B 1 106 ? -9.438 10.992 17.297 1 98.69 106 LEU B O 1
ATOM 5024 N N . VAL B 1 107 ? -8.766 13.086 17.781 1 98.69 107 VAL B N 1
ATOM 5025 C CA . VAL B 1 107 ? -9.984 13.703 17.266 1 98.69 107 VAL B CA 1
ATOM 5026 C C . VAL B 1 107 ? -9.633 14.609 16.094 1 98.69 107 VAL B C 1
ATOM 5028 O O . VAL B 1 107 ? -8.672 15.383 16.156 1 98.69 107 VAL B O 1
ATOM 5031 N N . PHE B 1 108 ? -10.344 14.484 15.008 1 98.75 108 PHE B N 1
ATOM 5032 C CA . PHE B 1 108 ? -10.352 15.406 13.875 1 98.75 108 PHE B CA 1
ATOM 5033 C C . PHE B 1 108 ? -11.711 16.078 13.727 1 98.75 108 PHE B C 1
ATOM 5035 O O . PHE B 1 108 ? -12.742 15.398 13.719 1 98.75 108 PHE B O 1
ATOM 5042 N N . GLN B 1 109 ? -11.742 17.391 13.641 1 98.69 109 GLN B N 1
ATOM 5043 C CA . GLN B 1 109 ? -13.008 18.094 13.477 1 98.69 109 GLN B CA 1
ATOM 5044 C C . GLN B 1 109 ? -12.883 19.219 12.461 1 98.69 109 GLN B C 1
ATOM 5046 O O . GLN B 1 109 ? -11.984 20.062 12.562 1 98.69 109 GLN B O 1
ATOM 5051 N N . ASP B 1 110 ? -13.742 19.219 11.453 1 98.44 110 ASP B N 1
ATOM 5052 C CA . ASP B 1 110 ? -13.797 20.312 10.5 1 98.44 110 ASP B CA 1
ATOM 5053 C C . ASP B 1 110 ? -15.203 20.906 10.43 1 98.44 110 ASP B C 1
ATOM 5055 O O . ASP B 1 110 ? -16.141 20.359 11.016 1 98.44 110 ASP B O 1
ATOM 5059 N N . ASP B 1 111 ? -15.328 22.047 9.844 1 98 111 ASP B N 1
ATOM 5060 C CA . ASP B 1 111 ? -16.625 22.688 9.633 1 98 111 ASP B CA 1
ATOM 5061 C C . ASP B 1 111 ? -17 22.703 8.148 1 98 111 ASP B C 1
ATOM 5063 O O . ASP B 1 111 ? -17.578 23.672 7.668 1 98 111 ASP B O 1
ATOM 5067 N N . GLY B 1 112 ? -16.531 21.688 7.457 1 97.12 112 GLY B N 1
ATOM 5068 C CA . GLY B 1 112 ? -16.844 21.578 6.039 1 97.12 112 GLY B CA 1
ATOM 5069 C C . GLY B 1 112 ? -18.297 21.25 5.777 1 97.12 112 GLY B C 1
ATOM 5070 O O . GLY B 1 112 ? -19.156 21.422 6.652 1 97.12 112 GLY B O 1
ATOM 5071 N N . GLY B 1 113 ? -18.609 20.812 4.625 1 95.31 113 GLY B N 1
ATOM 5072 C CA . GLY B 1 113 ? -19.969 20.625 4.172 1 95.31 113 GLY B CA 1
ATOM 5073 C C . GLY B 1 113 ? -20.688 19.484 4.875 1 95.31 113 GLY B C 1
ATOM 5074 O O . GLY B 1 113 ? -21.922 19.375 4.789 1 95.31 113 GLY B O 1
ATOM 5075 N N . GLY B 1 114 ? -19.922 18.672 5.555 1 96.94 114 GLY B N 1
ATOM 5076 C CA . GLY B 1 114 ? -20.547 17.516 6.176 1 96.94 114 GLY B CA 1
ATOM 5077 C C . GLY B 1 114 ? -21 16.469 5.172 1 96.94 114 GLY B C 1
ATOM 5078 O O . GLY B 1 114 ? -20.734 16.594 3.975 1 96.94 114 GLY B O 1
ATOM 5079 N N . MET B 1 115 ? -21.625 15.391 5.73 1 95.5 115 MET B N 1
ATOM 5080 C CA . MET B 1 115 ? -22.125 14.297 4.906 1 95.5 115 MET B CA 1
ATOM 5081 C C . MET B 1 115 ? -23.578 13.977 5.25 1 95.5 115 MET B C 1
ATOM 5083 O O . MET B 1 115 ? -23.938 13.914 6.426 1 95.5 115 MET B O 1
ATOM 5087 N N . ASP B 1 116 ? -24.406 13.805 4.25 1 95.19 116 ASP B N 1
ATOM 5088 C CA . ASP B 1 116 ? -25.75 13.305 4.477 1 95.19 116 ASP B CA 1
ATOM 5089 C C . ASP B 1 116 ? -25.75 11.789 4.684 1 95.19 116 ASP B C 1
ATOM 5091 O O . ASP B 1 116 ? -24.688 11.156 4.641 1 95.19 116 ASP B O 1
ATOM 5095 N N . PRO B 1 117 ? -26.875 11.219 4.957 1 93.44 117 PRO B N 1
ATOM 5096 C CA . PRO B 1 117 ? -26.906 9.797 5.277 1 93.44 117 PRO B CA 1
ATOM 5097 C C . PRO B 1 117 ? -26.281 8.922 4.195 1 93.44 117 PRO B C 1
ATOM 5099 O O . PRO B 1 117 ? -25.562 7.977 4.504 1 93.44 117 PRO B O 1
ATOM 5102 N N . GLU B 1 118 ? -26.484 9.172 3 1 90.19 118 GLU B N 1
ATOM 5103 C CA . GLU B 1 118 ? -25.859 8.422 1.919 1 90.19 118 GLU B CA 1
ATOM 5104 C C . GLU B 1 118 ? -24.344 8.656 1.889 1 90.19 118 GLU B C 1
ATOM 5106 O O . GLU B 1 118 ? -23.578 7.723 1.644 1 90.19 118 GLU B O 1
ATOM 5111 N N . GLY B 1 119 ? -23.953 9.883 2.16 1 91.19 119 GLY B N 1
ATOM 5112 C CA . GLY B 1 119 ? -22.547 10.234 2.18 1 91.19 119 GLY B CA 1
ATOM 5113 C C . GLY B 1 119 ? -21.75 9.484 3.234 1 91.19 119 GLY B C 1
ATOM 5114 O O . GLY B 1 119 ? -20.625 9.039 2.98 1 91.19 119 GLY B O 1
ATOM 5115 N N . VAL B 1 120 ? -22.344 9.312 4.387 1 92.38 120 VAL B N 1
ATOM 5116 C CA . VAL B 1 120 ? -21.672 8.609 5.473 1 92.38 120 VAL B CA 1
ATOM 5117 C C . VAL B 1 120 ? -21.469 7.141 5.094 1 92.38 120 VAL B C 1
ATOM 5119 O O . VAL B 1 120 ? -20.422 6.559 5.363 1 92.38 120 VAL B O 1
ATOM 5122 N N . ARG B 1 121 ? -22.484 6.547 4.504 1 89.25 121 ARG B N 1
ATOM 5123 C CA . ARG B 1 121 ? -22.391 5.156 4.078 1 89.25 121 ARG B CA 1
ATOM 5124 C C . ARG B 1 121 ? -21.328 4.984 2.996 1 89.25 121 ARG B C 1
ATOM 5126 O O . ARG B 1 121 ? -20.594 3.994 2.992 1 89.25 121 ARG B O 1
ATOM 5133 N N . GLN B 1 122 ? -21.203 5.918 2.152 1 86.88 122 GLN B N 1
ATOM 5134 C CA . GLN B 1 122 ? -20.172 5.879 1.123 1 86.88 122 GLN B CA 1
ATOM 5135 C C . GLN B 1 122 ? -18.781 6.043 1.731 1 86.88 122 GLN B C 1
ATOM 5137 O O . GLN B 1 122 ? -17.828 5.352 1.341 1 86.88 122 GLN B O 1
ATOM 5142 N N . CYS B 1 123 ? -18.703 6.965 2.67 1 89.25 123 CYS B N 1
ATOM 5143 C CA . CYS B 1 123 ? -17.438 7.23 3.348 1 89.25 123 CYS B CA 1
ATOM 5144 C C . CYS B 1 123 ? -16.906 5.973 4.027 1 89.25 123 CYS B C 1
ATOM 5146 O O . CYS B 1 123 ? -15.695 5.723 4.031 1 89.25 123 CYS B O 1
ATOM 5148 N N . MET B 1 124 ? -17.812 5.141 4.461 1 87.56 124 MET B N 1
ATOM 5149 C CA . MET B 1 124 ? -17.422 3.959 5.223 1 87.56 124 MET B CA 1
ATOM 5150 C C . MET B 1 124 ? -17.266 2.748 4.305 1 87.56 124 MET B C 1
ATOM 5152 O O . MET B 1 124 ? -16.859 1.674 4.754 1 87.56 124 MET B O 1
ATOM 5156 N N . SER B 1 125 ? -17.609 2.936 3.137 1 82.62 125 SER B N 1
ATOM 5157 C CA . SER B 1 125 ? -17.469 1.88 2.139 1 82.62 125 SER B CA 1
ATOM 5158 C C . SER B 1 125 ? -16.141 2 1.396 1 82.62 125 SER B C 1
ATOM 5160 O O . SER B 1 125 ? -15.438 3.006 1.526 1 82.62 125 SER B O 1
ATOM 5162 N N . LEU B 1 126 ? -15.812 0.926 0.742 1 79.44 126 LEU B N 1
ATOM 5163 C CA . LEU B 1 126 ? -14.516 0.907 0.078 1 79.44 126 LEU B CA 1
ATOM 5164 C C . LEU B 1 126 ? -14.648 1.308 -1.388 1 79.44 126 LEU B C 1
ATOM 5166 O O . LEU B 1 126 ? -15.484 0.763 -2.111 1 79.44 126 LEU B O 1
ATOM 5170 N N . GLY B 1 127 ? -13.906 2.357 -1.795 1 74.06 127 GLY B N 1
ATOM 5171 C CA . GLY B 1 127 ? -13.789 2.713 -3.199 1 74.06 127 GLY B CA 1
ATOM 5172 C C . GLY B 1 127 ? -14.836 3.711 -3.654 1 74.06 127 GLY B C 1
ATOM 5173 O O . GLY B 1 127 ? -14.969 3.973 -4.852 1 74.06 127 GLY B O 1
ATOM 5174 N N . PHE B 1 128 ? -15.586 4.184 -2.732 1 67.31 128 PHE B N 1
ATOM 5175 C CA . PHE B 1 128 ? -16.609 5.164 -3.09 1 67.31 128 PHE B CA 1
ATOM 5176 C C . PHE B 1 128 ? -16.094 6.582 -2.879 1 67.31 128 PHE B C 1
ATOM 5178 O O . PHE B 1 128 ? -15.695 6.945 -1.77 1 67.31 128 PHE B O 1
ATOM 5185 N N . SER B 1 129 ? -15.867 7.262 -3.982 1 70.56 129 SER B N 1
ATOM 5186 C CA . SER B 1 129 ? -15.477 8.664 -3.881 1 70.56 129 SER B CA 1
ATOM 5187 C C . SER B 1 129 ? -16.391 9.555 -4.711 1 70.56 129 SER B C 1
ATOM 5189 O O . SER B 1 129 ? -16.797 9.188 -5.812 1 70.56 129 SER B O 1
ATOM 5191 N N . THR B 1 130 ? -16.859 10.539 -4.109 1 63.06 130 THR B N 1
ATOM 5192 C CA . THR B 1 130 ? -17.641 11.539 -4.84 1 63.06 130 THR B CA 1
ATOM 5193 C C . THR B 1 130 ? -16.734 12.672 -5.324 1 63.06 130 THR B C 1
ATOM 5195 O O . THR B 1 130 ? -17.203 13.586 -6.008 1 63.06 130 THR B O 1
ATOM 5198 N N . LYS B 1 131 ? -15.508 12.516 -4.914 1 63.84 131 LYS B N 1
ATOM 5199 C CA . LYS B 1 131 ? -14.57 13.586 -5.25 1 63.84 131 LYS B CA 1
ATOM 5200 C C . LYS B 1 131 ? -14.016 13.414 -6.664 1 63.84 131 LYS B C 1
ATOM 5202 O O . LYS B 1 131 ? -13.234 12.5 -6.918 1 63.84 131 LYS B O 1
ATOM 5207 N N . LYS B 1 132 ? -14.633 14.094 -7.629 1 60.25 132 LYS B N 1
ATOM 5208 C CA . LYS B 1 132 ? -14.312 13.883 -9.039 1 60.25 132 LYS B CA 1
ATOM 5209 C C . LYS B 1 132 ? -13.469 15.023 -9.586 1 60.25 132 LYS B C 1
ATOM 5211 O O . LYS B 1 132 ? -12.922 14.93 -10.688 1 60.25 132 LYS B O 1
ATOM 5216 N N . SER B 1 133 ? -13.336 15.969 -8.781 1 59.75 133 SER B N 1
ATOM 5217 C CA . SER B 1 133 ? -12.664 17.141 -9.344 1 59.75 133 SER B CA 1
ATOM 5218 C C . SER B 1 133 ? -11.164 16.906 -9.461 1 59.75 133 SER B C 1
ATOM 5220 O O . SER B 1 133 ? -10.57 16.203 -8.648 1 59.75 133 SER B O 1
ATOM 5222 N N . LYS B 1 134 ? -10.656 17.469 -10.477 1 66.44 134 LYS B N 1
ATOM 5223 C CA . LYS B 1 134 ? -9.227 17.453 -10.75 1 66.44 134 LYS B CA 1
ATOM 5224 C C . LYS B 1 134 ? -8.445 18.188 -9.664 1 66.44 134 LYS B C 1
ATOM 5226 O O . LYS B 1 134 ? -7.234 18 -9.531 1 66.44 134 LYS B O 1
ATOM 5231 N N . THR B 1 135 ? -9.125 18.812 -8.812 1 70.38 135 THR B N 1
ATOM 5232 C CA . THR B 1 135 ? -8.414 19.656 -7.855 1 70.38 135 THR B CA 1
ATOM 5233 C C . THR B 1 135 ? -8.406 19 -6.477 1 70.38 135 THR B C 1
ATOM 5235 O O . THR B 1 135 ? -7.668 19.438 -5.586 1 70.38 135 THR B O 1
ATOM 5238 N N . THR B 1 136 ? -9.242 18.047 -6.383 1 79.81 136 THR B N 1
ATOM 5239 C CA . THR B 1 136 ? -9.297 17.406 -5.074 1 79.81 136 THR B CA 1
ATOM 5240 C C . THR B 1 136 ? -8.078 16.516 -4.852 1 79.81 136 THR B C 1
ATOM 5242 O O . THR B 1 136 ? -7.559 15.914 -5.793 1 79.81 136 THR B O 1
ATOM 5245 N N . ILE B 1 137 ? -7.668 16.547 -3.631 1 83.69 137 ILE B N 1
ATOM 5246 C CA . ILE B 1 137 ? -6.523 15.727 -3.252 1 83.69 137 ILE B CA 1
ATOM 5247 C C . ILE B 1 137 ? -6.938 14.258 -3.193 1 83.69 137 ILE B C 1
ATOM 5249 O O . ILE B 1 137 ? -6.258 13.391 -3.748 1 83.69 137 ILE B O 1
ATOM 5253 N N . GLY B 1 138 ? -8.094 13.977 -2.588 1 77.94 138 GLY B N 1
ATOM 5254 C CA . GLY B 1 138 ? -8.609 12.617 -2.521 1 77.94 138 GLY B CA 1
ATOM 5255 C C . GLY B 1 138 ? -9.211 12.141 -3.832 1 77.94 138 GLY B C 1
ATOM 5256 O O . GLY B 1 138 ? -9.898 12.906 -4.52 1 77.94 138 GLY B O 1
ATOM 5257 N N . GLN B 1 139 ? -8.93 10.836 -4.168 1 70.62 139 GLN B N 1
ATOM 5258 C CA . GLN B 1 139 ? -9.406 10.398 -5.477 1 70.62 139 GLN B CA 1
ATOM 5259 C C . GLN B 1 139 ? -10.016 9 -5.398 1 70.62 139 GLN B C 1
ATOM 5261 O O . GLN B 1 139 ? -10.992 8.703 -6.09 1 70.62 139 GLN B O 1
ATOM 5266 N N . TYR B 1 140 ? -9.742 8.195 -4.395 1 67.94 140 TYR B N 1
ATOM 5267 C CA . TYR B 1 140 ? -9.977 6.77 -4.574 1 67.94 140 TYR B CA 1
ATOM 5268 C C . TYR B 1 140 ? -11.086 6.277 -3.65 1 67.94 140 TYR B C 1
ATOM 5270 O O . TYR B 1 140 ? -11.602 5.172 -3.826 1 67.94 140 TYR B O 1
ATOM 5278 N N . GLY B 1 141 ? -11.422 7.078 -2.643 1 80.19 141 GLY B N 1
ATOM 5279 C CA . GLY B 1 141 ? -12.484 6.688 -1.729 1 80.19 141 GLY B CA 1
ATOM 5280 C C . GLY B 1 141 ? -12.047 5.637 -0.724 1 80.19 141 GLY B C 1
ATOM 5281 O O . GLY B 1 141 ? -12.852 4.809 -0.298 1 80.19 141 GLY B O 1
ATOM 5282 N N . ASN B 1 142 ? -10.859 5.594 -0.412 1 86.62 142 ASN B N 1
ATOM 5283 C CA . ASN B 1 142 ? -10.312 4.605 0.516 1 86.62 142 ASN B CA 1
ATOM 5284 C C . ASN B 1 142 ? -9.562 5.273 1.667 1 86.62 142 ASN B C 1
ATOM 5286 O O . ASN B 1 142 ? -9.312 4.641 2.695 1 86.62 142 ASN B O 1
ATOM 5290 N N . GLY B 1 143 ? -9.266 6.469 1.551 1 89.12 143 GLY B N 1
ATOM 5291 C CA . GLY B 1 143 ? -8.375 7.176 2.459 1 89.12 143 GLY B CA 1
ATOM 5292 C C . GLY B 1 143 ? -8.875 7.203 3.889 1 89.12 143 GLY B C 1
ATOM 5293 O O . GLY B 1 143 ? -8.117 6.945 4.824 1 89.12 143 GLY B O 1
ATOM 5294 N N . PHE B 1 144 ? -10.164 7.473 4.059 1 92.81 144 PHE B N 1
ATOM 5295 C CA . PHE B 1 144 ? -10.727 7.559 5.402 1 92.81 144 PHE B CA 1
ATOM 5296 C C . PHE B 1 144 ? -10.531 6.242 6.152 1 92.81 144 PHE B C 1
ATOM 5298 O O . PHE B 1 144 ? -10.078 6.238 7.297 1 92.81 144 PHE B O 1
ATOM 5305 N N . LYS B 1 145 ? -10.875 5.176 5.52 1 91.94 145 LYS B N 1
ATOM 5306 C CA . LYS B 1 145 ? -10.82 3.865 6.168 1 91.94 145 LYS B CA 1
ATOM 5307 C C . LYS B 1 145 ? -9.383 3.467 6.484 1 91.94 145 LYS B C 1
ATOM 5309 O O . LYS B 1 145 ? -9.086 3.033 7.598 1 91.94 145 LYS B O 1
ATOM 5314 N N . THR B 1 146 ? -8.516 3.635 5.52 1 91.56 146 THR B N 1
ATOM 5315 C CA . THR B 1 146 ? -7.141 3.188 5.699 1 91.56 146 THR B CA 1
ATOM 5316 C C . THR B 1 146 ? -6.426 4.051 6.738 1 91.56 146 THR B C 1
ATOM 5318 O O . THR B 1 146 ? -5.664 3.537 7.559 1 91.56 146 THR B O 1
ATOM 5321 N N . SER B 1 147 ? -6.684 5.293 6.723 1 95.19 147 SER B N 1
ATOM 5322 C CA . SER B 1 147 ? -5.992 6.195 7.633 1 95.19 147 SER B CA 1
ATOM 5323 C C . SER B 1 147 ? -6.48 6.02 9.062 1 95.19 147 SER B C 1
ATOM 5325 O O . SER B 1 147 ? -5.68 5.965 10 1 95.19 147 SER B O 1
ATOM 5327 N N . THR B 1 148 ? -7.773 5.914 9.281 1 96.75 148 THR B N 1
ATOM 5328 C CA . THR B 1 148 ? -8.297 5.75 10.633 1 96.75 148 THR B CA 1
ATOM 5329 C C . THR B 1 148 ? -7.836 4.422 11.227 1 96.75 148 THR B C 1
ATOM 5331 O O . THR B 1 148 ? -7.379 4.375 12.375 1 96.75 148 THR B O 1
ATOM 5334 N N . MET B 1 149 ? -7.859 3.359 10.383 1 94 149 MET B N 1
ATOM 5335 C CA . MET B 1 149 ? -7.465 2.033 10.852 1 94 149 MET B CA 1
ATOM 5336 C C . MET B 1 149 ? -5.965 1.975 11.117 1 94 149 MET B C 1
ATOM 5338 O O . MET B 1 149 ? -5.5 1.142 11.898 1 94 149 MET B O 1
ATOM 5342 N N . ARG B 1 150 ? -5.203 2.797 10.469 1 93.75 150 ARG B N 1
ATOM 5343 C CA . ARG B 1 150 ? -3.766 2.863 10.711 1 93.75 150 ARG B CA 1
ATOM 5344 C C . ARG B 1 150 ? -3.461 3.52 12.055 1 93.75 150 ARG B C 1
ATOM 5346 O O . ARG B 1 150 ? -2.451 3.207 12.688 1 93.75 150 ARG B O 1
ATOM 5353 N N . LEU B 1 151 ? -4.316 4.375 12.484 1 96.88 151 LEU B N 1
ATOM 5354 C CA . LEU B 1 151 ? -4.059 5.16 13.688 1 96.88 151 LEU B CA 1
ATOM 5355 C C . LEU B 1 151 ? -4.633 4.473 14.922 1 96.88 151 LEU B C 1
ATOM 5357 O O . LEU B 1 151 ? -4.055 4.547 16 1 96.88 151 LEU B O 1
ATOM 5361 N N . GLY B 1 152 ? -5.699 3.885 14.734 1 96.75 152 GLY B N 1
ATOM 5362 C CA . GLY B 1 152 ? -6.375 3.143 15.789 1 96.75 152 GLY B CA 1
ATOM 5363 C C . GLY B 1 152 ? -7.281 2.047 15.258 1 96.75 152 GLY B C 1
ATOM 5364 O O . GLY B 1 152 ? -7.629 2.041 14.078 1 96.75 152 GLY B O 1
ATOM 5365 N N . ALA B 1 153 ? -7.68 1.133 16.172 1 94.94 153 ALA B N 1
ATOM 5366 C CA . ALA B 1 153 ? -8.477 -0.022 15.766 1 94.94 153 ALA B CA 1
ATOM 5367 C C . ALA B 1 153 ? -9.922 0.38 15.492 1 94.94 153 ALA B C 1
ATOM 5369 O O . ALA B 1 153 ? -10.656 -0.345 14.812 1 94.94 153 ALA B O 1
ATOM 5370 N N . ASP B 1 154 ? -10.312 1.514 16.047 1 96.56 154 ASP B N 1
ATOM 5371 C CA . ASP B 1 154 ? -11.719 1.881 15.977 1 96.56 154 ASP B CA 1
ATOM 5372 C C . ASP B 1 154 ? -11.891 3.373 15.695 1 96.56 154 ASP B C 1
ATOM 5374 O O . ASP B 1 154 ? -11.07 4.188 16.125 1 96.56 154 ASP B O 1
ATOM 5378 N N . ALA B 1 155 ? -12.953 3.721 14.969 1 97.88 155 ALA B N 1
ATOM 5379 C CA . ALA B 1 155 ? -13.266 5.109 14.648 1 97.88 155 ALA B CA 1
ATOM 5380 C C . ALA B 1 155 ? -14.773 5.348 14.633 1 97.88 155 ALA B C 1
ATOM 5382 O O . ALA B 1 155 ? -15.539 4.488 14.188 1 97.88 155 ALA B O 1
ATOM 5383 N N . ILE B 1 156 ? -15.172 6.426 15.117 1 98.31 156 ILE B N 1
ATOM 5384 C CA . ILE B 1 156 ? -16.562 6.84 15.047 1 98.31 156 ILE B CA 1
ATOM 5385 C C . ILE B 1 156 ? -16.656 8.234 14.445 1 98.31 156 ILE B C 1
ATOM 5387 O O . ILE B 1 156 ? -15.836 9.109 14.742 1 98.31 156 ILE B O 1
ATOM 5391 N N . VAL B 1 157 ? -17.672 8.422 13.602 1 98.31 157 VAL B N 1
ATOM 5392 C CA . VAL B 1 157 ? -17.828 9.664 12.852 1 98.31 157 VAL B CA 1
ATOM 5393 C C . VAL B 1 157 ? -19.141 10.344 13.25 1 98.31 157 VAL B C 1
ATOM 5395 O O . VAL B 1 157 ? -20.172 9.688 13.367 1 98.31 157 VAL B O 1
ATOM 5398 N N . PHE B 1 158 ? -19.078 11.602 13.531 1 98.56 158 PHE B N 1
ATOM 5399 C CA . PHE B 1 158 ? -20.234 12.492 13.703 1 98.56 158 PHE B CA 1
ATOM 5400 C C . PHE B 1 158 ? -20.266 13.547 12.609 1 98.56 158 PHE B C 1
ATOM 5402 O O . PHE B 1 158 ? -19.297 14.281 12.414 1 98.56 158 PHE B O 1
ATOM 5409 N N . THR B 1 159 ? -21.328 13.641 11.898 1 98.5 159 THR B N 1
ATOM 5410 C CA . THR B 1 159 ? -21.359 14.602 10.797 1 98.5 159 THR B CA 1
ATOM 5411 C C . THR B 1 159 ? -22.734 15.258 10.688 1 98.5 159 THR B C 1
ATOM 5413 O O . THR B 1 159 ? -23.75 14.633 10.977 1 98.5 159 THR B O 1
ATOM 5416 N N . ARG B 1 160 ? -22.766 16.5 10.438 1 97.94 160 ARG B N 1
ATOM 5417 C CA . ARG B 1 160 ? -23.938 17.328 10.219 1 97.94 160 ARG B CA 1
ATOM 5418 C C . ARG B 1 160 ? -23.906 17.969 8.836 1 97.94 160 ARG B C 1
ATOM 5420 O O . ARG B 1 160 ? -22.891 18.547 8.438 1 97.94 160 ARG B O 1
ATOM 5427 N N . ALA B 1 161 ? -25.016 17.812 8.117 1 97.31 161 ALA B N 1
ATOM 5428 C CA . ALA B 1 161 ? -25.047 18.344 6.758 1 97.31 161 ALA B CA 1
ATOM 5429 C C . ALA B 1 161 ? -26.359 19.078 6.5 1 97.31 161 ALA B C 1
ATOM 5431 O O . ALA B 1 161 ? -27.406 18.734 7.07 1 97.31 161 ALA B O 1
ATOM 5432 N N . ILE B 1 162 ? -26.281 20.078 5.688 1 95.38 162 ILE B N 1
ATOM 5433 C CA . ILE B 1 162 ? -27.453 20.797 5.207 1 95.38 162 ILE B CA 1
ATOM 5434 C C . ILE B 1 162 ? -27.594 20.625 3.695 1 95.38 162 ILE B C 1
ATOM 5436 O O . ILE B 1 162 ? -26.688 20.984 2.939 1 95.38 162 ILE B O 1
ATOM 5440 N N . ARG B 1 163 ? -28.641 20 3.283 1 93.88 163 ARG B N 1
ATOM 5441 C CA . ARG B 1 163 ? -28.969 19.875 1.869 1 93.88 163 ARG B CA 1
ATOM 5442 C C . ARG B 1 163 ? -30.328 20.5 1.571 1 93.88 163 ARG B C 1
ATOM 5444 O O . ARG B 1 163 ? -31.375 19.906 1.891 1 93.88 163 ARG B O 1
ATOM 5451 N N . GLY B 1 164 ? -30.344 21.625 0.875 1 91.38 164 GLY B N 1
ATOM 5452 C CA . GLY B 1 164 ? -31.594 22.359 0.743 1 91.38 164 GLY B CA 1
ATOM 5453 C C . GLY B 1 164 ? -32.188 22.781 2.076 1 91.38 164 GLY B C 1
ATOM 5454 O O . GLY B 1 164 ? -31.531 23.453 2.875 1 91.38 164 GLY B O 1
ATOM 5455 N N . SER B 1 165 ? -33.312 22.312 2.314 1 89.81 165 SER B N 1
ATOM 5456 C CA . SER B 1 165 ? -34 22.625 3.574 1 89.81 165 SER B CA 1
ATOM 5457 C C . SER B 1 165 ? -33.812 21.5 4.586 1 89.81 165 SER B C 1
ATOM 5459 O O . SER B 1 165 ? -34.281 21.609 5.73 1 89.81 165 SER B O 1
ATOM 5461 N N . ASN B 1 166 ? -33.094 20.531 4.188 1 93.38 166 ASN B N 1
ATOM 5462 C CA . ASN B 1 166 ? -32.969 19.359 5.047 1 93.38 166 ASN B CA 1
ATOM 5463 C C . ASN B 1 166 ? -31.641 19.391 5.836 1 93.38 166 ASN B C 1
ATOM 5465 O O . ASN B 1 166 ? -30.578 19.578 5.258 1 93.38 166 ASN B O 1
ATOM 5469 N N . VAL B 1 167 ? -31.766 19.391 7.121 1 96.25 167 VAL B N 1
ATOM 5470 C CA . VAL B 1 167 ? -30.609 19.266 8 1 96.25 167 VAL B CA 1
ATOM 5471 C C . VAL B 1 167 ? -30.547 17.859 8.594 1 96.25 167 VAL B C 1
ATOM 5473 O O . VAL B 1 167 ? -31.5 17.422 9.25 1 96.25 167 VAL B O 1
ATOM 5476 N N . THR B 1 168 ? -29.453 17.172 8.305 1 97.38 168 THR B N 1
ATOM 5477 C CA . THR B 1 168 ? -29.328 15.805 8.781 1 97.38 168 THR B CA 1
ATOM 5478 C C . THR B 1 168 ? -28.109 15.648 9.68 1 97.38 168 THR B C 1
ATOM 5480 O O . THR B 1 168 ? -27.125 16.375 9.539 1 97.38 168 THR B O 1
ATOM 5483 N N . LEU B 1 169 ? -28.203 14.812 10.664 1 97.75 169 LEU B N 1
ATOM 5484 C CA . LEU B 1 169 ? -27.141 14.367 11.547 1 97.75 169 LEU B CA 1
ATOM 5485 C C . LEU B 1 169 ? -26.922 12.859 11.43 1 97.75 169 LEU B C 1
ATOM 5487 O O . LEU B 1 169 ? -27.891 12.094 11.398 1 97.75 169 LEU B O 1
ATOM 5491 N N . SER B 1 170 ? -25.688 12.453 11.273 1 97.5 170 SER B N 1
ATOM 5492 C CA . SER B 1 170 ? -25.422 11.023 11.18 1 97.5 170 SER B CA 1
ATOM 5493 C C . SER B 1 170 ? -24.25 10.625 12.078 1 97.5 170 SER B C 1
ATOM 5495 O O . SER B 1 170 ? -23.328 11.414 12.281 1 97.5 170 SER B O 1
ATOM 5497 N N . VAL B 1 171 ? -24.328 9.461 12.648 1 97.75 171 VAL B N 1
ATOM 5498 C CA . VAL B 1 171 ? -23.266 8.828 13.43 1 97.75 171 VAL B CA 1
ATOM 5499 C C . VAL B 1 171 ? -22.906 7.477 12.805 1 97.75 171 VAL B C 1
ATOM 5501 O O . VAL B 1 171 ? -23.781 6.637 12.586 1 97.75 171 VAL B O 1
ATOM 5504 N N . GLY B 1 172 ? -21.688 7.312 12.422 1 96.56 172 GLY B N 1
ATOM 5505 C CA . GLY B 1 172 ? -21.234 6.051 11.867 1 96.56 172 GLY B CA 1
ATOM 5506 C C . GLY B 1 172 ? -20.062 5.457 12.625 1 96.56 172 GLY B C 1
ATOM 5507 O O . GLY B 1 172 ? -19.156 6.18 13.047 1 96.56 172 GLY B O 1
ATOM 5508 N N . LEU B 1 173 ? -20.109 4.133 12.773 1 97.06 173 LEU B N 1
ATOM 5509 C CA . LEU B 1 173 ? -19.062 3.441 13.531 1 97.06 173 LEU B CA 1
ATOM 5510 C C . LEU B 1 173 ? -18.297 2.475 12.633 1 97.06 173 LEU B C 1
ATOM 5512 O O . LEU B 1 173 ? -18.906 1.642 11.953 1 97.06 173 LEU B O 1
ATOM 5516 N N . LEU B 1 174 ? -17.062 2.625 12.516 1 95.38 174 LEU B N 1
ATOM 5517 C CA . LEU B 1 174 ? -16.141 1.672 11.922 1 95.38 174 LEU B CA 1
ATOM 5518 C C . LEU B 1 174 ? -15.219 1.072 12.992 1 95.38 174 LEU B C 1
ATOM 5520 O O . LEU B 1 174 ? -14.234 1.695 13.391 1 95.38 174 LEU B O 1
ATOM 5524 N N . SER B 1 175 ? -15.562 -0.134 13.414 1 94.88 175 SER B N 1
ATOM 5525 C CA . SER B 1 175 ? -14.875 -0.729 14.555 1 94.88 175 SER B CA 1
ATOM 5526 C C . SER B 1 175 ? -14.281 -2.086 14.195 1 94.88 175 SER B C 1
ATOM 5528 O O . SER B 1 175 ? -15.008 -3.068 14.039 1 94.88 175 SER B O 1
ATOM 5530 N N . TYR B 1 176 ? -12.984 -2.061 14.047 1 92.94 176 TYR B N 1
ATOM 5531 C CA . TYR B 1 176 ? -12.258 -3.309 13.828 1 92.94 176 TYR B CA 1
ATOM 5532 C C . TYR B 1 176 ? -12.406 -4.238 15.031 1 92.94 176 TYR B C 1
ATOM 5534 O O . TYR B 1 176 ? -12.586 -5.449 14.867 1 92.94 176 TYR B O 1
ATOM 5542 N N . THR B 1 177 ? -12.422 -3.734 16.219 1 91.69 177 THR B N 1
ATOM 5543 C CA . THR B 1 177 ? -12.555 -4.488 17.453 1 91.69 177 THR B CA 1
ATOM 5544 C C . THR B 1 177 ? -13.898 -5.219 17.5 1 91.69 177 THR B C 1
ATOM 5546 O O . THR B 1 177 ? -13.945 -6.422 17.766 1 91.69 177 THR B O 1
ATOM 5549 N N . PHE B 1 178 ? -15.016 -4.504 17.188 1 91.88 178 PHE B N 1
ATOM 5550 C CA . PHE B 1 178 ? -16.359 -5.086 17.156 1 91.88 178 PHE B CA 1
ATOM 5551 C C . PHE B 1 178 ? -16.406 -6.254 16.172 1 91.88 178 PHE B C 1
ATOM 5553 O O . PHE B 1 178 ? -16.875 -7.344 16.531 1 91.88 178 PHE B O 1
ATOM 5560 N N . LEU B 1 179 ? -15.867 -6.016 15.016 1 89.12 179 LEU B N 1
ATOM 5561 C CA . LEU B 1 179 ? -15.953 -7.004 13.945 1 89.12 179 LEU B CA 1
ATOM 5562 C C . LEU B 1 179 ? -15.148 -8.25 14.289 1 89.12 179 LEU B C 1
ATOM 5564 O O . LEU B 1 179 ? -15.617 -9.375 14.094 1 89.12 179 LEU B O 1
ATOM 5568 N N . ARG B 1 180 ? -13.984 -8.055 14.828 1 86.44 180 ARG B N 1
ATOM 5569 C CA . ARG B 1 180 ? -13.102 -9.172 15.141 1 86.44 180 ARG B CA 1
ATOM 5570 C C . ARG B 1 180 ? -13.609 -9.945 16.359 1 86.44 180 ARG B C 1
ATOM 5572 O O . ARG B 1 180 ? -13.609 -11.18 16.375 1 86.44 180 ARG B O 1
ATOM 5579 N N . ARG B 1 181 ? -14.047 -9.266 17.344 1 86 181 ARG B N 1
ATOM 5580 C CA . ARG B 1 181 ? -14.477 -9.898 18.594 1 86 181 ARG B CA 1
ATOM 5581 C C . ARG B 1 181 ? -15.773 -10.68 18.391 1 86 181 ARG B C 1
ATOM 5583 O O . ARG B 1 181 ? -16 -11.695 19.031 1 86 181 ARG B O 1
ATOM 5590 N N . THR B 1 182 ? -16.609 -10.219 17.469 1 86.94 182 THR B N 1
ATOM 5591 C CA . THR B 1 182 ? -17.875 -10.898 17.219 1 86.94 182 THR B CA 1
ATOM 5592 C C . THR B 1 182 ? -17.75 -11.844 16.031 1 86.94 182 THR B C 1
ATOM 5594 O O . THR B 1 182 ? -18.75 -12.391 15.555 1 86.94 182 THR B O 1
ATOM 5597 N N . MET B 1 183 ? -16.547 -11.969 15.414 1 81.56 183 MET B N 1
ATOM 5598 C CA . MET B 1 183 ? -16.203 -12.922 14.359 1 81.56 183 MET B CA 1
ATOM 5599 C C . MET B 1 183 ? -17.094 -12.727 13.141 1 81.56 183 MET B C 1
ATOM 5601 O O . MET B 1 183 ? -17.609 -13.695 12.578 1 81.56 183 MET B O 1
ATOM 5605 N N . LYS B 1 184 ? -17.375 -11.461 12.953 1 81.44 184 LYS B N 1
ATOM 5606 C CA . LYS B 1 184 ? -18.109 -11.164 11.734 1 81.44 184 LYS B CA 1
ATOM 5607 C C . LYS B 1 184 ? -17.312 -11.57 10.5 1 81.44 184 LYS B C 1
ATOM 5609 O O . LYS B 1 184 ? -16.078 -11.539 10.508 1 81.44 184 LYS B O 1
ATOM 5614 N N . ASP B 1 185 ? -18 -11.984 9.43 1 77.38 185 ASP B N 1
ATOM 5615 C CA . ASP B 1 185 ? -17.328 -12.375 8.195 1 77.38 185 ASP B CA 1
ATOM 5616 C C . ASP B 1 185 ? -17.516 -11.312 7.109 1 77.38 185 ASP B C 1
ATOM 5618 O O . ASP B 1 185 ? -17.219 -11.562 5.938 1 77.38 185 ASP B O 1
ATOM 5622 N N . ASP B 1 186 ? -18.109 -10.25 7.57 1 83.38 186 ASP B N 1
ATOM 5623 C CA . ASP B 1 186 ? -18.281 -9.086 6.707 1 83.38 186 ASP B CA 1
ATOM 5624 C C . ASP B 1 186 ? -18.109 -7.789 7.496 1 83.38 186 ASP B C 1
ATOM 5626 O O . ASP B 1 186 ? -18.219 -7.785 8.727 1 83.38 186 ASP B O 1
ATOM 5630 N N . ILE B 1 187 ? -17.859 -6.797 6.77 1 85.38 187 ILE B N 1
ATOM 5631 C CA . ILE B 1 187 ? -17.703 -5.512 7.445 1 85.38 187 ILE B CA 1
ATOM 5632 C C . ILE B 1 187 ? -19.062 -4.871 7.66 1 85.38 187 ILE B C 1
ATOM 5634 O O . ILE B 1 187 ? -19.719 -4.449 6.699 1 85.38 187 ILE B O 1
ATOM 5638 N N . VAL B 1 188 ? -19.484 -4.84 8.867 1 87.5 188 VAL B N 1
ATOM 5639 C CA . VAL B 1 188 ? -20.719 -4.199 9.289 1 87.5 188 VAL B CA 1
ATOM 5640 C C . VAL B 1 188 ? -20.438 -2.791 9.805 1 87.5 188 VAL B C 1
ATOM 5642 O O . VAL B 1 188 ? -19.516 -2.594 10.609 1 87.5 188 VAL B O 1
ATOM 5645 N N . VAL B 1 189 ? -21.234 -1.843 9.281 1 90.88 189 VAL B N 1
ATOM 5646 C CA . VAL B 1 189 ? -21.047 -0.448 9.664 1 90.88 189 VAL B CA 1
ATOM 5647 C C . VAL B 1 189 ? -22.344 0.114 10.234 1 90.88 189 VAL B C 1
ATOM 5649 O O . VAL B 1 189 ? -23.141 0.701 9.508 1 90.88 189 VAL B O 1
ATOM 5652 N N . PRO B 1 190 ? -22.484 0.001 11.539 1 93.69 190 PRO B N 1
ATOM 5653 C CA . PRO B 1 190 ? -23.672 0.609 12.148 1 93.69 190 PRO B CA 1
ATOM 5654 C C . PRO B 1 190 ? -23.734 2.121 11.945 1 93.69 190 PRO B C 1
ATOM 5656 O O . PRO B 1 190 ? -22.75 2.82 12.195 1 93.69 190 PRO B O 1
ATOM 5659 N N . VAL B 1 191 ? -24.875 2.588 11.461 1 94.62 191 VAL B N 1
ATOM 5660 C CA . VAL B 1 191 ? -25.078 4.016 11.227 1 94.62 191 VAL B CA 1
ATOM 5661 C C . VAL B 1 191 ? -26.406 4.461 11.836 1 94.62 191 VAL B C 1
ATOM 5663 O O . VAL B 1 191 ? -27.391 3.729 11.789 1 94.62 191 VAL B O 1
ATOM 5666 N N . LEU B 1 192 ? -26.406 5.582 12.461 1 96.31 192 LEU B N 1
ATOM 5667 C CA . LEU B 1 192 ? -27.594 6.258 12.961 1 96.31 192 LEU B CA 1
ATOM 5668 C C . LEU B 1 192 ? -27.812 7.586 12.242 1 96.31 192 LEU B C 1
ATOM 5670 O O . LEU B 1 192 ? -26.906 8.422 12.188 1 96.31 192 LEU B O 1
ATOM 5674 N N . ASP B 1 193 ? -28.953 7.715 11.734 1 96.44 193 ASP B N 1
ATOM 5675 C CA . ASP B 1 193 ? -29.297 8.961 11.039 1 96.44 193 ASP B CA 1
ATOM 5676 C C . ASP B 1 193 ? -30.406 9.703 11.766 1 96.44 193 ASP B C 1
ATOM 5678 O O . ASP B 1 193 ? -31.344 9.086 12.289 1 96.44 193 ASP B O 1
ATOM 5682 N N . PHE B 1 194 ? -30.266 11 11.773 1 97 194 PHE B N 1
ATOM 5683 C CA . PHE B 1 194 ? -31.25 11.906 12.359 1 97 194 PHE B CA 1
ATOM 5684 C C . PHE B 1 194 ? -31.562 13.047 11.406 1 97 194 PHE B C 1
ATOM 5686 O O . PHE B 1 194 ? -30.828 13.297 10.461 1 97 194 PHE B O 1
ATOM 5693 N N . GLN B 1 195 ? -32.656 13.656 11.617 1 96.25 195 GLN B N 1
ATOM 5694 C CA . GLN B 1 195 ? -33.031 14.883 10.93 1 96.25 195 GLN B CA 1
ATOM 5695 C C . GLN B 1 195 ? -33.562 15.93 11.906 1 96.25 195 GLN B C 1
ATOM 5697 O O . GLN B 1 195 ? -34.125 15.578 12.953 1 96.25 195 GLN B O 1
ATOM 5702 N N . ILE B 1 196 ? -33.344 17.156 11.641 1 94.19 196 ILE B N 1
ATOM 5703 C CA . ILE B 1 196 ? -33.875 18.234 12.453 1 94.19 196 ILE B CA 1
ATOM 5704 C C . ILE B 1 196 ? -35.219 18.688 11.883 1 94.19 196 ILE B C 1
ATOM 5706 O O . ILE B 1 196 ? -35.312 19.141 10.742 1 94.19 196 ILE B O 1
ATOM 5710 N N . GLN B 1 197 ? -36.219 18.422 12.562 1 91.12 197 GLN B N 1
ATOM 5711 C CA . GLN B 1 197 ? -37.562 18.859 12.234 1 91.12 197 GLN B CA 1
ATOM 5712 C C . GLN B 1 197 ? -38.125 19.766 13.328 1 91.12 197 GLN B C 1
ATOM 5714 O O . GLN B 1 197 ? -38.219 19.359 14.492 1 91.12 197 GLN B O 1
ATOM 5719 N N . ASP B 1 198 ? -38.594 20.953 12.977 1 90.81 198 ASP B N 1
ATOM 5720 C CA . ASP B 1 198 ? -39.125 21.922 13.93 1 90.81 198 ASP B CA 1
ATOM 5721 C C . ASP B 1 198 ? -38.188 22.078 15.125 1 90.81 198 ASP B C 1
ATOM 5723 O O . ASP B 1 198 ? -38.625 21.969 16.281 1 90.81 198 ASP B O 1
ATOM 5727 N N . ASP B 1 199 ? -36.875 22.109 14.93 1 87.44 199 ASP B N 1
ATOM 5728 C CA . ASP B 1 199 ? -35.812 22.375 15.883 1 87.44 199 ASP B CA 1
ATOM 5729 C C . ASP B 1 199 ? -35.594 21.203 16.828 1 87.44 199 ASP B C 1
ATOM 5731 O O . ASP B 1 199 ? -35 21.344 17.891 1 87.44 199 ASP B O 1
ATOM 5735 N N . HIS B 1 200 ? -36.188 20.094 16.438 1 92.5 200 HIS B N 1
ATOM 5736 C CA . HIS B 1 200 ? -35.969 18.875 17.203 1 92.5 200 HIS B CA 1
ATOM 5737 C C . HIS B 1 200 ? -35.219 17.828 16.359 1 92.5 200 HIS B C 1
ATOM 5739 O O . HIS B 1 200 ? -35.469 17.703 15.156 1 92.5 200 HIS B O 1
ATOM 5745 N N . ILE B 1 201 ? -34.344 17.141 17.078 1 94.81 201 ILE B N 1
ATOM 5746 C CA . ILE B 1 201 ? -33.625 16.047 16.422 1 94.81 201 ILE B CA 1
ATOM 5747 C C . ILE B 1 201 ? -34.469 14.781 16.453 1 94.81 201 ILE B C 1
ATOM 5749 O O . ILE B 1 201 ? -34.812 14.281 17.531 1 94.81 201 ILE B O 1
ATOM 5753 N N . VAL B 1 202 ? -34.844 14.281 15.273 1 94.81 202 VAL B N 1
ATOM 5754 C CA . VAL B 1 202 ? -35.656 13.078 15.18 1 94.81 202 VAL B CA 1
ATOM 5755 C C . VAL B 1 202 ? -34.906 12 14.391 1 94.81 202 VAL B C 1
ATOM 5757 O O . VAL B 1 202 ? -34.219 12.312 13.422 1 94.81 202 VAL B O 1
ATOM 5760 N N . PRO B 1 203 ? -35.094 10.719 14.82 1 94.5 203 PRO B N 1
ATOM 5761 C CA . PRO B 1 203 ? -34.438 9.633 14.078 1 94.5 203 PRO B CA 1
ATOM 5762 C C . PRO B 1 203 ? -34.938 9.531 12.633 1 94.5 203 PRO B C 1
ATOM 5764 O O . PRO B 1 203 ? -36.125 9.734 12.367 1 94.5 203 PRO B O 1
ATOM 5767 N N . LEU B 1 204 ? -34.031 9.359 11.766 1 92.62 204 LEU B N 1
ATOM 5768 C CA . LEU B 1 204 ? -34.312 9.086 10.359 1 92.62 204 LEU B CA 1
ATOM 5769 C C . LEU B 1 204 ? -34.062 7.617 10.031 1 92.62 204 LEU B C 1
ATOM 5771 O O . LEU B 1 204 ? -32.938 7.156 10.055 1 92.62 204 LEU B O 1
ATOM 5775 N N . MET B 1 205 ? -35.094 6.852 9.711 1 86.56 205 MET B N 1
ATOM 5776 C CA . MET B 1 205 ? -34.938 5.41 9.547 1 86.56 205 MET B CA 1
ATOM 5777 C C . MET B 1 205 ? -35.125 5.012 8.086 1 86.56 205 MET B C 1
ATOM 5779 O O . MET B 1 205 ? -36.062 5.484 7.418 1 86.56 205 MET B O 1
ATOM 5783 N N . TYR B 1 206 ? -34.219 4.387 7.5 1 76.62 206 TYR B N 1
ATOM 5784 C CA . TYR B 1 206 ? -34.312 3.854 6.148 1 76.62 206 TYR B CA 1
ATOM 5785 C C . TYR B 1 206 ? -34.781 2.398 6.172 1 76.62 206 TYR B C 1
ATOM 5787 O O . TYR B 1 206 ? -35.406 1.924 5.234 1 76.62 206 TYR B O 1
ATOM 5795 N N . GLY B 1 207 ? -34.562 1.711 7.246 1 74.12 207 GLY B N 1
ATOM 5796 C CA . GLY B 1 207 ? -34.969 0.325 7.41 1 74.12 207 GLY B CA 1
ATOM 5797 C C . GLY B 1 207 ? -35.938 0.125 8.547 1 74.12 207 GLY B C 1
ATOM 5798 O O . GLY B 1 207 ? -36.844 0.935 8.734 1 74.12 207 GLY B O 1
ATOM 5799 N N . SER B 1 208 ? -35.781 -1.004 9.18 1 82.94 208 SER B N 1
ATOM 5800 C CA . SER B 1 208 ? -36.688 -1.353 10.273 1 82.94 208 SER B CA 1
ATOM 5801 C C . SER B 1 208 ? -36.25 -0.718 11.586 1 82.94 208 SER B C 1
ATOM 5803 O O . SER B 1 208 ? -35.094 -0.315 11.727 1 82.94 208 SER B O 1
ATOM 5805 N N . GLN B 1 209 ? -37.25 -0.498 12.414 1 87 209 GLN B N 1
ATOM 5806 C CA . GLN B 1 209 ? -36.938 -0.028 13.758 1 87 209 GLN B CA 1
ATOM 5807 C C . GLN B 1 209 ? -35.938 -0.957 14.453 1 87 209 GLN B C 1
ATOM 5809 O O . GLN B 1 209 ? -35.062 -0.5 15.203 1 87 209 GLN B O 1
ATOM 5814 N N . GLY B 1 210 ? -36.062 -2.188 14.156 1 85.88 210 GLY B N 1
ATOM 5815 C CA . GLY B 1 210 ? -35.125 -3.16 14.711 1 85.88 210 GLY B CA 1
ATOM 5816 C C . GLY B 1 210 ? -33.688 -2.922 14.289 1 85.88 210 GLY B C 1
ATOM 5817 O O . GLY B 1 210 ? -32.781 -3.018 15.109 1 85.88 210 GLY B O 1
ATOM 5818 N N . ASP B 1 211 ? -33.531 -2.549 13.094 1 86.69 211 ASP B N 1
ATOM 5819 C CA . ASP B 1 211 ? -32.219 -2.262 12.578 1 86.69 211 ASP B CA 1
ATOM 5820 C C . ASP B 1 211 ? -31.609 -1.024 13.25 1 86.69 211 ASP B C 1
ATOM 5822 O O . ASP B 1 211 ? -30.422 -1 13.586 1 86.69 211 ASP B O 1
ATOM 5826 N N . TRP B 1 212 ? -32.469 -0.09 13.391 1 91.12 212 TRP B N 1
ATOM 5827 C CA . TRP B 1 212 ? -32.062 1.142 14.039 1 91.12 212 TRP B CA 1
ATOM 5828 C C . TRP B 1 212 ? -31.641 0.878 15.484 1 91.12 212 TRP B C 1
ATOM 5830 O O . TRP B 1 212 ? -30.594 1.353 15.93 1 91.12 212 TRP B O 1
ATOM 5840 N N . ASP B 1 213 ? -32.406 0.104 16.188 1 92.06 213 ASP B N 1
ATOM 5841 C CA . ASP B 1 213 ? -32.094 -0.224 17.594 1 92.06 213 ASP B CA 1
ATOM 5842 C C . ASP B 1 213 ? -30.828 -1.049 17.703 1 92.06 213 ASP B C 1
ATOM 5844 O O . ASP B 1 213 ? -30.047 -0.873 18.641 1 92.06 213 ASP B O 1
ATOM 5848 N N . SER B 1 214 ? -30.688 -1.893 16.781 1 91.38 214 SER B N 1
ATOM 5849 C CA . SER B 1 214 ? -29.484 -2.713 16.781 1 91.38 214 SER B CA 1
ATOM 5850 C C . SER B 1 214 ? -28.234 -1.864 16.547 1 91.38 214 SER B C 1
ATOM 5852 O O . SER B 1 214 ? -27.203 -2.064 17.203 1 91.38 214 SER B O 1
ATOM 5854 N N . SER B 1 215 ? -28.328 -0.955 15.609 1 93.81 215 SER B N 1
ATOM 5855 C CA . SER B 1 215 ? -27.219 -0.052 15.352 1 93.81 215 SER B CA 1
ATOM 5856 C C . SER B 1 215 ? -26.875 0.779 16.594 1 93.81 215 SER B C 1
ATOM 5858 O O . SER B 1 215 ? -25.703 0.948 16.938 1 93.81 215 SER B O 1
ATOM 5860 N N . LEU B 1 216 ? -27.891 1.271 17.203 1 95.44 216 LEU B N 1
ATOM 5861 C CA . LEU B 1 216 ? -27.688 2.051 18.422 1 95.44 216 LEU B CA 1
ATOM 5862 C C . LEU B 1 216 ? -26.984 1.218 19.484 1 95.44 216 LEU B C 1
ATOM 5864 O O . LEU B 1 216 ? -26.031 1.68 20.109 1 95.44 216 LEU B O 1
ATOM 5868 N N . LYS B 1 217 ? -27.422 0.03 19.656 1 95.12 217 LYS B N 1
ATOM 5869 C CA . LYS B 1 217 ? -26.844 -0.847 20.656 1 95.12 217 LYS B CA 1
ATOM 5870 C C . LYS B 1 217 ? -25.359 -1.107 20.375 1 95.12 217 LYS B C 1
ATOM 5872 O O . LYS B 1 217 ? -24.531 -1.023 21.281 1 95.12 217 LYS B O 1
ATOM 5877 N N . ILE B 1 218 ? -25.062 -1.416 19.141 1 94.88 218 ILE B N 1
ATOM 5878 C CA . ILE B 1 218 ? -23.672 -1.703 18.75 1 94.88 218 ILE B CA 1
ATOM 5879 C C . ILE B 1 218 ? -22.812 -0.47 18.984 1 94.88 218 ILE B C 1
ATOM 5881 O O . ILE B 1 218 ? -21.719 -0.572 19.562 1 94.88 218 ILE B O 1
ATOM 5885 N N . ILE B 1 219 ? -23.297 0.667 18.594 1 97 219 ILE B N 1
ATOM 5886 C CA . ILE B 1 219 ? -22.531 1.901 18.75 1 97 219 ILE B CA 1
ATOM 5887 C C . ILE B 1 219 ? -22.281 2.186 20.234 1 97 219 ILE B C 1
ATOM 5889 O O . ILE B 1 219 ? -21.172 2.512 20.625 1 97 219 ILE B O 1
ATOM 5893 N N . LEU B 1 220 ? -23.281 2.016 21.016 1 96.94 220 LEU B N 1
ATOM 5894 C CA . LEU B 1 220 ? -23.125 2.293 22.438 1 96.94 220 LEU B CA 1
ATOM 5895 C C . LEU B 1 220 ? -22.188 1.282 23.094 1 96.94 220 LEU B C 1
ATOM 5897 O O . LEU B 1 220 ? -21.438 1.629 24 1 96.94 220 LEU B O 1
ATOM 5901 N N . ASP B 1 221 ? -22.219 0.031 22.625 1 95.25 221 ASP B N 1
ATOM 5902 C CA . ASP B 1 221 ? -21.406 -1.03 23.234 1 95.25 221 ASP B CA 1
ATOM 5903 C C . ASP B 1 221 ? -19.938 -0.912 22.828 1 95.25 221 ASP B C 1
ATOM 5905 O O . ASP B 1 221 ? -19.047 -1.273 23.594 1 95.25 221 ASP B O 1
ATOM 5909 N N . TRP B 1 222 ? -19.719 -0.398 21.625 1 95.31 222 TRP B N 1
ATOM 5910 C CA . TRP B 1 222 ? -18.375 -0.56 21.078 1 95.31 222 TRP B CA 1
ATOM 5911 C C . TRP B 1 222 ? -17.734 0.796 20.812 1 95.31 222 TRP B C 1
ATOM 5913 O O . TRP B 1 222 ? -16.625 0.868 20.266 1 95.31 222 TRP B O 1
ATOM 5923 N N . SER B 1 223 ? -18.406 1.884 21.141 1 96.94 223 SER B N 1
ATOM 5924 C CA . SER B 1 223 ? -17.828 3.219 21.047 1 96.94 223 SER B CA 1
ATOM 5925 C C . SER B 1 223 ? -17.531 3.787 22.438 1 96.94 223 SER B C 1
ATOM 5927 O O . SER B 1 223 ? -17.906 3.18 23.453 1 96.94 223 SER B O 1
ATOM 5929 N N . PRO B 1 224 ? -16.797 4.91 22.5 1 97.19 224 PRO B N 1
ATOM 5930 C CA . PRO B 1 224 ? -16.5 5.535 23.781 1 97.19 224 PRO B CA 1
ATOM 5931 C C . PRO B 1 224 ? -17.734 6.172 24.438 1 97.19 224 PRO B C 1
ATOM 5933 O O . PRO B 1 224 ? -17.641 6.746 25.516 1 97.19 224 PRO B O 1
ATOM 5936 N N . PHE B 1 225 ? -18.875 6.094 23.859 1 97.31 225 PHE B N 1
ATOM 5937 C CA . PHE B 1 225 ? -20.078 6.773 24.328 1 97.31 225 PHE B CA 1
ATOM 5938 C C . PHE B 1 225 ? -21.094 5.762 24.844 1 97.31 225 PHE B C 1
ATOM 5940 O O . PHE B 1 225 ? -21.344 4.742 24.203 1 97.31 225 PHE B O 1
ATOM 5947 N N . SER B 1 226 ? -21.719 6.09 25.938 1 95.69 226 SER B N 1
ATOM 5948 C CA . SER B 1 226 ? -22.5 5.078 26.641 1 95.69 226 SER B CA 1
ATOM 5949 C C . SER B 1 226 ? -24 5.332 26.484 1 95.69 226 SER B C 1
ATOM 5951 O O . SER B 1 226 ? -24.812 4.508 26.891 1 95.69 226 SER B O 1
ATOM 5953 N N . SER B 1 227 ? -24.391 6.516 25.969 1 96.62 227 SER B N 1
ATOM 5954 C CA . SER B 1 227 ? -25.812 6.824 25.828 1 96.62 227 SER B CA 1
ATOM 5955 C C . SER B 1 227 ? -26.078 7.641 24.578 1 96.62 227 SER B C 1
ATOM 5957 O O . SER B 1 227 ? -25.172 8.234 24 1 96.62 227 SER B O 1
ATOM 5959 N N . MET B 1 228 ? -27.375 7.613 24.188 1 96.06 228 MET B N 1
ATOM 5960 C CA . MET B 1 228 ? -27.812 8.414 23.047 1 96.06 228 MET B CA 1
ATOM 5961 C C . MET B 1 228 ? -27.562 9.898 23.297 1 96.06 228 MET B C 1
ATOM 5963 O O . MET B 1 228 ? -27.188 10.633 22.391 1 96.06 228 MET B O 1
ATOM 5967 N N . GLU B 1 229 ? -27.734 10.312 24.5 1 95.75 229 GLU B N 1
ATOM 5968 C CA . GLU B 1 229 ? -27.5 11.703 24.891 1 95.75 229 GLU B CA 1
ATOM 5969 C C . GLU B 1 229 ? -26.047 12.102 24.672 1 95.75 229 GLU B C 1
ATOM 5971 O O . GLU B 1 229 ? -25.766 13.195 24.172 1 95.75 229 GLU B O 1
ATOM 5976 N N . GLU B 1 230 ? -25.172 11.203 25.062 1 96.44 230 GLU B N 1
ATOM 5977 C CA . GLU B 1 230 ? -23.75 11.469 24.875 1 96.44 230 GLU B CA 1
ATOM 5978 C C . GLU B 1 230 ? -23.406 11.57 23.391 1 96.44 230 GLU B C 1
ATOM 5980 O O . GLU B 1 230 ? -22.578 12.391 22.984 1 96.44 230 GLU B O 1
ATOM 5985 N N . LEU B 1 231 ? -24.047 10.695 22.594 1 97.44 231 LEU B N 1
ATOM 5986 C CA . LEU B 1 231 ? -23.844 10.75 21.141 1 97.44 231 LEU B CA 1
ATOM 5987 C C . LEU B 1 231 ? -24.297 12.086 20.578 1 97.44 231 LEU B C 1
ATOM 5989 O O . LEU B 1 231 ? -23.562 12.734 19.828 1 97.44 231 LEU B O 1
ATOM 5993 N N . LEU B 1 232 ? -25.484 12.523 20.969 1 96.56 232 LEU B N 1
ATOM 5994 C CA . LEU B 1 232 ? -26.047 13.75 20.422 1 96.56 232 LEU B CA 1
ATOM 5995 C C . LEU B 1 232 ? -25.281 14.977 20.906 1 96.56 232 LEU B C 1
ATOM 5997 O O . LEU B 1 232 ? -25.234 15.992 20.219 1 96.56 232 LEU B O 1
ATOM 6001 N N . GLN B 1 233 ? -24.641 14.875 22.078 1 95.94 233 GLN B N 1
ATOM 6002 C CA . GLN B 1 233 ? -23.844 15.969 22.625 1 95.94 233 GLN B CA 1
ATOM 6003 C C . GLN B 1 233 ? -22.641 16.266 21.734 1 95.94 233 GLN B C 1
ATOM 6005 O O . GLN B 1 233 ? -22.109 17.391 21.75 1 95.94 233 GLN B O 1
ATOM 6010 N N . GLN B 1 234 ? -22.188 15.297 20.969 1 96.19 234 GLN B N 1
ATOM 6011 C CA . GLN B 1 234 ? -21.016 15.469 20.109 1 96.19 234 GLN B CA 1
ATOM 6012 C C . GLN B 1 234 ? -21.312 16.453 18.984 1 96.19 234 GLN B C 1
ATOM 6014 O O . GLN B 1 234 ? -20.375 16.984 18.359 1 96.19 234 GLN B O 1
ATOM 6019 N N . PHE B 1 235 ? -22.609 16.734 18.703 1 96.81 235 PHE B N 1
ATOM 6020 C CA . PHE B 1 235 ? -22.969 17.641 17.625 1 96.81 235 PHE B CA 1
ATOM 6021 C C . PHE B 1 235 ? -23.016 19.078 18.125 1 96.81 235 PHE B C 1
ATOM 6023 O O . PHE B 1 235 ? -23.172 20.016 17.328 1 96.81 235 PHE B O 1
ATOM 6030 N N . LYS B 1 236 ? -22.891 19.297 19.375 1 93.88 236 LYS B N 1
ATOM 6031 C CA . LYS B 1 236 ? -22.984 20.641 19.938 1 93.88 236 LYS B CA 1
ATOM 6032 C C . LYS B 1 236 ? -21.844 21.531 19.422 1 93.88 236 LYS B C 1
ATOM 6034 O O . LYS B 1 236 ? -22.031 22.734 19.25 1 93.88 236 LYS B O 1
ATOM 6039 N N . ASP B 1 237 ? -20.719 20.906 19.219 1 92.75 237 ASP B N 1
ATOM 6040 C CA . ASP B 1 237 ? -19.578 21.703 18.75 1 92.75 237 ASP B CA 1
ATOM 6041 C C . ASP B 1 237 ? -19.484 21.703 17.234 1 92.75 237 ASP B C 1
ATOM 6043 O O . ASP B 1 237 ? -18.531 22.234 16.656 1 92.75 237 ASP B O 1
ATOM 6047 N N . ILE B 1 238 ? -20.438 21.031 16.578 1 95.12 238 ILE B N 1
ATOM 6048 C CA . ILE B 1 238 ? -20.578 21.109 15.125 1 95.12 238 ILE B CA 1
ATOM 6049 C C . ILE B 1 238 ? -21.656 22.125 14.773 1 95.12 238 ILE B C 1
ATOM 6051 O O . ILE B 1 238 ? -22.844 21.859 14.914 1 95.12 238 ILE B O 1
ATOM 6055 N N . LYS B 1 239 ? -21.375 23.281 14.422 1 89.25 239 LYS B N 1
ATOM 6056 C CA . LYS B 1 239 ? -22.312 24.375 14.219 1 89.25 239 LYS B CA 1
ATOM 6057 C C . LYS B 1 239 ? -23.312 24.047 13.125 1 89.25 239 LYS B C 1
ATOM 6059 O O . LYS B 1 239 ? -24.125 23.141 13.266 1 89.25 239 LYS B O 1
ATOM 6064 N N . SER B 1 240 ? -23.141 24.641 11.953 1 90.88 240 SER B N 1
ATOM 6065 C CA . SER B 1 240 ? -24.125 24.453 10.891 1 90.88 240 SER B CA 1
ATOM 6066 C C . SER B 1 240 ? -23.828 23.188 10.086 1 90.88 240 SER B C 1
ATOM 6068 O O . SER B 1 240 ? -24.75 22.438 9.727 1 90.88 240 SER B O 1
ATOM 6070 N N . HIS B 1 241 ? -22.672 22.969 9.844 1 95.5 241 HIS B N 1
ATOM 6071 C CA . HIS B 1 241 ? -22.219 21.797 9.102 1 95.5 241 HIS B CA 1
ATOM 6072 C C . HIS B 1 241 ? -20.797 21.422 9.461 1 95.5 241 HIS B C 1
ATOM 6074 O O . HIS B 1 241 ? -20.047 22.266 9.984 1 95.5 241 HIS B O 1
ATOM 6080 N N . GLY B 1 242 ? -20.438 20.203 9.289 1 97.94 242 GLY B N 1
ATOM 6081 C CA . GLY B 1 242 ? -19.094 19.75 9.602 1 97.94 242 GLY B CA 1
ATOM 6082 C C . GLY B 1 242 ? -19.031 18.281 9.945 1 97.94 242 GLY B C 1
ATOM 6083 O O . GLY B 1 242 ? -20.031 17.578 9.898 1 97.94 242 GLY B O 1
ATOM 6084 N N . THR B 1 243 ? -17.844 17.797 10.172 1 98.44 243 THR B N 1
ATOM 6085 C CA . THR B 1 243 ? -17.609 16.391 10.492 1 98.44 243 THR B CA 1
ATOM 6086 C C . THR B 1 243 ? -16.594 16.266 11.625 1 98.44 243 THR B C 1
ATOM 6088 O O . THR B 1 243 ? -15.594 16.984 11.656 1 98.44 243 THR B O 1
ATOM 6091 N N . LYS B 1 244 ? -16.922 15.461 12.562 1 98.56 244 LYS B N 1
ATOM 6092 C CA . LYS B 1 244 ? -16.031 15.102 13.672 1 98.56 244 LYS B CA 1
ATOM 6093 C C . LYS B 1 244 ? -15.695 13.609 13.648 1 98.56 244 LYS B C 1
ATOM 6095 O O . LYS B 1 244 ? -16.594 12.773 13.609 1 98.56 244 LYS B O 1
ATOM 6100 N N . VAL B 1 245 ? -14.438 13.266 13.547 1 98.62 245 VAL B N 1
ATOM 6101 C CA . VAL B 1 245 ? -13.953 11.891 13.555 1 98.62 245 VAL B CA 1
ATOM 6102 C C . VAL B 1 245 ? -13.203 11.617 14.859 1 98.62 245 VAL B C 1
ATOM 6104 O O . VAL B 1 245 ? -12.281 12.352 15.211 1 98.62 245 VAL B O 1
ATOM 6107 N N . VAL B 1 246 ? -13.578 10.617 15.555 1 98.62 246 VAL B N 1
ATOM 6108 C CA . VAL B 1 246 ? -12.906 10.203 16.781 1 98.62 246 VAL B CA 1
ATOM 6109 C C . VAL B 1 246 ? -12.281 8.82 16.578 1 98.62 246 VAL B C 1
ATOM 6111 O O . VAL B 1 246 ? -12.984 7.848 16.297 1 98.62 246 VAL B O 1
ATOM 6114 N N . ILE B 1 247 ? -11.008 8.773 16.672 1 98.62 247 ILE B N 1
ATOM 6115 C CA . ILE B 1 247 ? -10.273 7.52 16.547 1 98.62 247 ILE B CA 1
ATOM 6116 C C . ILE B 1 247 ? -9.812 7.059 17.938 1 98.62 247 ILE B C 1
ATOM 6118 O O . ILE B 1 247 ? -9.219 7.836 18.688 1 98.62 247 ILE B O 1
ATOM 6122 N N . TYR B 1 248 ? -10.117 5.844 18.266 1 97.75 248 TYR B N 1
ATOM 6123 C CA . TYR B 1 248 ? -9.789 5.324 19.594 1 97.75 248 TYR B CA 1
ATOM 6124 C C . TYR B 1 248 ? -9.266 3.895 19.5 1 97.75 248 TYR B C 1
ATOM 6126 O O . TYR B 1 248 ? -9.117 3.352 18.406 1 97.75 248 TYR B O 1
ATOM 6134 N N . ASP B 1 249 ? -8.828 3.361 20.734 1 95.88 249 ASP B N 1
ATOM 6135 C CA . ASP B 1 249 ? -8.023 2.145 20.719 1 95.88 249 ASP B CA 1
ATOM 6136 C C . ASP B 1 249 ? -6.801 2.307 19.812 1 95.88 249 ASP B C 1
ATOM 6138 O O . ASP B 1 249 ? -6.574 1.493 18.922 1 95.88 249 ASP B O 1
ATOM 6142 N N . LEU B 1 250 ? -6.113 3.436 20.094 1 96.56 250 LEU B N 1
ATOM 6143 C CA . LEU B 1 250 ? -4.934 3.807 19.328 1 96.56 250 LEU B CA 1
ATOM 6144 C C . LEU B 1 250 ? -3.861 2.727 19.422 1 96.56 250 LEU B C 1
ATOM 6146 O O . LEU B 1 250 ? -3.693 2.098 20.469 1 96.56 250 LEU B O 1
ATOM 6150 N N . TRP B 1 251 ? -3.154 2.562 18.344 1 92.94 251 TRP B N 1
ATOM 6151 C CA . TRP B 1 251 ? -2.197 1.464 18.234 1 92.94 251 TRP B CA 1
ATOM 6152 C C . TRP B 1 251 ? -0.972 1.729 19.109 1 92.94 251 TRP B C 1
ATOM 6154 O O . TRP B 1 251 ? -0.589 2.883 19.312 1 92.94 251 TRP B O 1
ATOM 6164 N N . MET B 1 252 ? -0.405 0.636 19.5 1 87.62 252 MET B N 1
ATOM 6165 C CA . MET B 1 252 ? 0.81 0.649 20.312 1 87.62 252 MET B CA 1
ATOM 6166 C C . MET B 1 252 ? 2.008 0.163 19.5 1 87.62 252 MET B C 1
ATOM 6168 O O . MET B 1 252 ? 1.846 -0.561 18.516 1 87.62 252 MET B O 1
ATOM 6172 N N . ASN B 1 253 ? 3.127 0.678 19.875 1 78.25 253 ASN B N 1
ATOM 6173 C CA . ASN B 1 253 ? 4.344 0.155 19.266 1 78.25 253 ASN B CA 1
ATOM 6174 C C . ASN B 1 253 ? 4.777 -1.157 19.922 1 78.25 253 ASN B C 1
ATOM 6176 O O . ASN B 1 253 ? 4.051 -1.72 20.734 1 78.25 253 ASN B O 1
ATOM 6180 N N . ASP B 1 254 ? 5.898 -1.649 19.547 1 69.5 254 ASP B N 1
ATOM 6181 C CA . ASP B 1 254 ? 6.371 -2.957 19.984 1 69.5 254 ASP B CA 1
ATOM 6182 C C . ASP B 1 254 ? 6.742 -2.932 21.469 1 69.5 254 ASP B C 1
ATOM 6184 O O . ASP B 1 254 ? 6.812 -3.98 22.109 1 69.5 254 ASP B O 1
ATOM 6188 N N . ASP B 1 255 ? 6.98 -1.802 22.016 1 71.31 255 ASP B N 1
ATOM 6189 C CA . ASP B 1 255 ? 7.336 -1.667 23.422 1 71.31 255 ASP B CA 1
ATOM 6190 C C . ASP B 1 255 ? 6.09 -1.536 24.297 1 71.31 255 ASP B C 1
ATOM 6192 O O . ASP B 1 255 ? 6.191 -1.293 25.5 1 71.31 255 ASP B O 1
ATOM 6196 N N . GLY B 1 256 ? 4.953 -1.546 23.625 1 78.25 256 GLY B N 1
ATOM 6197 C CA . GLY B 1 256 ? 3.703 -1.452 24.359 1 78.25 256 GLY B CA 1
ATOM 6198 C C . GLY B 1 256 ? 3.293 -0.023 24.672 1 78.25 256 GLY B C 1
ATOM 6199 O O . GLY B 1 256 ? 2.428 0.216 25.516 1 78.25 256 GLY B O 1
ATOM 6200 N N . LEU B 1 257 ? 3.971 0.861 24.125 1 85.75 257 LEU B N 1
ATOM 6201 C CA . LEU B 1 257 ? 3.621 2.271 24.25 1 85.75 257 LEU B CA 1
ATOM 6202 C C . LEU B 1 257 ? 2.838 2.75 23.031 1 85.75 257 LEU B C 1
ATOM 6204 O O . LEU B 1 257 ? 2.973 2.189 21.938 1 85.75 257 LEU B O 1
ATOM 6208 N N . LEU B 1 258 ? 1.997 3.766 23.297 1 91.69 258 LEU B N 1
ATOM 6209 C CA . LEU B 1 258 ? 1.294 4.352 22.156 1 91.69 258 LEU B CA 1
ATOM 6210 C C . LEU B 1 258 ? 2.281 4.852 21.109 1 91.69 258 LEU B C 1
ATOM 6212 O O . LEU B 1 258 ? 3.305 5.449 21.438 1 91.69 258 LEU B O 1
ATOM 6216 N N . GLU B 1 259 ? 2.016 4.594 19.922 1 90.81 259 GLU B N 1
ATOM 6217 C CA . GLU B 1 259 ? 2.85 5.102 18.844 1 90.81 259 GLU B CA 1
ATOM 6218 C C . GLU B 1 259 ? 2.838 6.629 18.797 1 90.81 259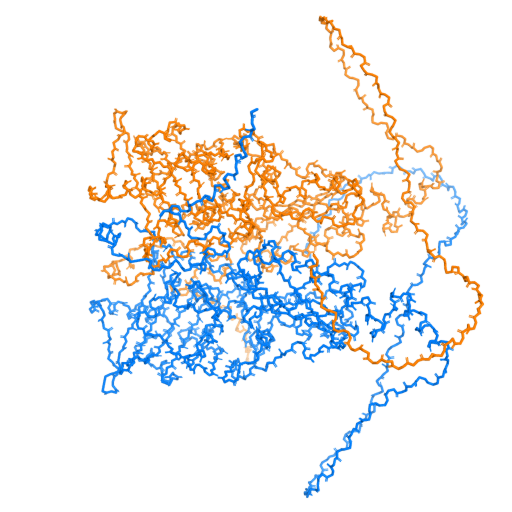 GLU B C 1
ATOM 6220 O O . GLU B 1 259 ? 3.867 7.254 18.531 1 90.81 259 GLU B O 1
ATOM 6225 N N . LEU B 1 260 ? 1.675 7.195 19.031 1 95 260 LEU B N 1
ATOM 6226 C CA . LEU B 1 260 ? 1.535 8.641 19.109 1 95 260 LEU B CA 1
ATOM 6227 C C . LEU B 1 260 ? 1.775 9.133 20.547 1 95 260 LEU B C 1
ATOM 6229 O O . LEU B 1 260 ? 1.212 8.586 21.484 1 95 260 LEU B O 1
ATOM 6233 N N . ASP B 1 261 ? 2.627 10.086 20.625 1 95.31 261 ASP B N 1
ATOM 6234 C CA . ASP B 1 261 ? 2.943 10.688 21.922 1 95.31 261 ASP B CA 1
ATOM 6235 C C . ASP B 1 261 ? 2.256 12.039 22.078 1 95.31 261 ASP B C 1
ATOM 6237 O O . ASP B 1 261 ? 2.602 13 21.391 1 95.31 261 ASP B O 1
ATOM 6241 N N . PHE B 1 262 ? 1.377 12.078 23.062 1 95.81 262 PHE B N 1
ATOM 6242 C CA . PHE B 1 262 ? 0.606 13.289 23.312 1 95.81 262 PHE B CA 1
ATOM 6243 C C . PHE B 1 262 ? 1.178 14.062 24.484 1 95.81 262 PHE B C 1
ATOM 6245 O O . PHE B 1 262 ? 0.726 15.172 24.797 1 95.81 262 PHE B O 1
ATOM 6252 N N . ASP B 1 263 ? 2.172 13.586 25.141 1 93.38 263 ASP B N 1
ATOM 6253 C CA . ASP B 1 263 ? 2.475 14.07 26.484 1 93.38 263 ASP B CA 1
ATOM 6254 C C . ASP B 1 263 ? 3.791 14.852 26.5 1 93.38 263 ASP B C 1
ATOM 6256 O O . ASP B 1 263 ? 3.977 15.742 27.328 1 93.38 263 ASP B O 1
ATOM 6260 N N . ASP B 1 264 ? 4.719 14.586 25.672 1 92.5 264 ASP B N 1
ATOM 6261 C CA . ASP B 1 264 ? 6.035 15.219 25.703 1 92.5 264 ASP B CA 1
ATOM 6262 C C . ASP B 1 264 ? 5.961 16.688 25.281 1 92.5 264 ASP B C 1
ATOM 6264 O O . ASP B 1 264 ? 6.777 17.5 25.703 1 92.5 264 ASP B O 1
ATOM 6268 N N . ASP B 1 265 ? 5.086 17.031 24.391 1 94.25 265 ASP B N 1
ATOM 6269 C CA . ASP B 1 265 ? 4.863 18.391 23.906 1 94.25 265 ASP B CA 1
ATOM 6270 C C . ASP B 1 265 ? 3.371 18.719 23.859 1 94.25 265 ASP B C 1
ATOM 6272 O O . ASP B 1 265 ? 2.633 18.172 23.047 1 94.25 265 ASP B O 1
ATOM 6276 N N . ASP B 1 266 ? 2.908 19.641 24.609 1 94.88 266 ASP B N 1
ATOM 6277 C CA . ASP B 1 266 ? 1.492 19.953 24.781 1 94.88 266 ASP B CA 1
ATOM 6278 C C . ASP B 1 266 ? 0.903 20.562 23.516 1 94.88 266 ASP B C 1
ATOM 6280 O O . ASP B 1 266 ? -0.318 20.625 23.359 1 94.88 266 ASP B O 1
ATOM 6284 N N . GLU B 1 267 ? 1.743 21.062 22.703 1 97.12 267 GLU B N 1
ATOM 6285 C CA . GLU B 1 267 ? 1.247 21.734 21.5 1 97.12 267 GLU B CA 1
ATOM 6286 C C . GLU B 1 267 ? 1.481 20.891 20.25 1 97.12 267 GLU B C 1
ATOM 6288 O O . GLU B 1 267 ? 1.236 21.328 19.141 1 97.12 267 GLU B O 1
ATOM 6293 N N . ASP B 1 268 ? 1.97 19.656 20.484 1 97.44 268 ASP B N 1
ATOM 6294 C CA . ASP B 1 268 ? 2.332 18.797 19.375 1 97.44 268 ASP B CA 1
ATOM 6295 C C . ASP B 1 268 ? 1.9 17.359 19.625 1 97.44 268 ASP B C 1
ATOM 6297 O O . ASP B 1 268 ? 1.42 17.031 20.719 1 97.44 268 ASP B O 1
ATOM 6301 N N . ILE B 1 269 ? 1.79 16.594 18.625 1 97.62 269 ILE B N 1
ATOM 6302 C CA . ILE B 1 269 ? 1.712 15.141 18.688 1 97.62 269 ILE B CA 1
ATOM 6303 C C . ILE B 1 269 ? 2.977 14.539 18.078 1 97.62 269 ILE B C 1
ATOM 6305 O O . ILE B 1 269 ? 3.281 14.758 16.906 1 97.62 269 ILE B O 1
ATOM 6309 N N . LEU B 1 270 ? 3.676 13.797 18.875 1 95.25 270 LEU B N 1
ATOM 6310 C CA . LEU B 1 270 ? 4.965 13.273 18.438 1 95.25 270 LEU B CA 1
ATOM 6311 C C . LEU B 1 270 ? 4.871 11.781 18.156 1 95.25 270 LEU B C 1
ATOM 6313 O O . LEU B 1 270 ? 3.945 11.109 18.609 1 95.25 270 LEU B O 1
ATOM 6317 N N . LEU B 1 271 ? 5.773 11.352 17.328 1 91 271 LEU B N 1
ATOM 6318 C CA . LEU B 1 271 ? 5.953 9.922 17.109 1 91 271 LEU B CA 1
ATOM 6319 C C . LEU B 1 271 ? 7.059 9.375 18.016 1 91 271 LEU B C 1
ATOM 6321 O O . LEU B 1 271 ? 8.148 9.945 18.078 1 91 271 LEU B O 1
ATOM 6325 N N . ARG B 1 272 ? 6.875 8.352 18.859 1 80.56 272 ARG B N 1
ATOM 6326 C CA . ARG B 1 272 ? 7.832 7.84 19.828 1 80.56 272 ARG B CA 1
ATOM 6327 C C . ARG B 1 272 ? 9.031 7.203 19.141 1 80.56 272 ARG B C 1
ATOM 6329 O O . ARG B 1 272 ? 10.164 7.312 19.625 1 80.56 272 ARG B O 1
ATOM 6336 N N . ASP B 1 273 ? 9.125 6.078 18.344 1 61.69 273 ASP B N 1
ATOM 6337 C CA . ASP B 1 273 ? 10.234 5.215 17.969 1 61.69 273 ASP B CA 1
ATOM 6338 C C . ASP B 1 273 ? 11.156 5.918 16.969 1 61.69 273 ASP B C 1
ATOM 6340 O O . ASP B 1 273 ? 12.133 5.332 16.5 1 61.69 273 ASP B O 1
ATOM 6344 N N . GLN B 1 274 ? 11.07 6.996 16.609 1 54.97 274 GLN B N 1
ATOM 6345 C CA . GLN B 1 274 ? 12.016 7.34 15.547 1 54.97 274 GLN B CA 1
ATOM 6346 C C . GLN B 1 274 ? 13.352 7.789 16.125 1 54.97 274 GLN B C 1
ATOM 6348 O O . GLN B 1 274 ? 13.391 8.586 17.078 1 54.97 274 GLN B O 1
ATOM 6353 N N . ALA B 1 275 ? 14.25 6.75 16.109 1 47.97 275 ALA B N 1
ATOM 6354 C CA . ALA B 1 275 ? 15.656 6.746 16.531 1 47.97 275 ALA B CA 1
ATOM 6355 C C . ALA B 1 275 ? 16.266 8.133 16.391 1 47.97 275 ALA B C 1
ATOM 6357 O O . ALA B 1 275 ? 16.172 8.766 15.344 1 47.97 275 ALA B O 1
ATOM 6358 N N . LYS B 1 276 ? 16.422 8.867 17.391 1 47.44 276 LYS B N 1
ATOM 6359 C CA . LYS B 1 276 ? 17.391 9.945 17.578 1 47.44 276 LYS B CA 1
ATOM 6360 C C . LYS B 1 276 ? 18.766 9.57 17.016 1 47.44 276 LYS B C 1
ATOM 6362 O O . LYS B 1 276 ? 19.75 9.539 17.75 1 47.44 276 LYS B O 1
ATOM 6367 N N . ALA B 1 277 ? 18.906 8.609 16.047 1 43.78 277 ALA B N 1
ATOM 6368 C CA . ALA B 1 277 ? 20.219 8.039 15.719 1 43.78 277 ALA B CA 1
ATOM 6369 C C . ALA B 1 277 ? 21.047 9.023 14.891 1 43.78 277 ALA B C 1
ATOM 6371 O O . ALA B 1 277 ? 21 9 13.664 1 43.78 277 ALA B O 1
ATOM 6372 N N . THR B 1 278 ? 21.078 10.18 15.031 1 42.97 278 THR B N 1
ATOM 6373 C CA . THR B 1 278 ? 22.062 10.797 14.148 1 42.97 278 THR B CA 1
ATOM 6374 C C . THR B 1 278 ? 23.469 10.516 14.633 1 42.97 278 THR B C 1
ATOM 6376 O O . THR B 1 278 ? 23.891 11.008 15.688 1 42.97 278 THR B O 1
ATOM 6379 N N . ALA B 1 279 ? 24.141 9.422 14.172 1 39.84 279 ALA B N 1
ATOM 6380 C CA . ALA B 1 279 ? 25.562 9.164 14.422 1 39.84 279 ALA B CA 1
ATOM 6381 C C . ALA B 1 279 ? 26.438 10.156 13.672 1 39.84 279 ALA B C 1
ATOM 6383 O O . ALA B 1 279 ? 26.125 10.539 12.539 1 39.84 279 ALA B O 1
ATOM 6384 N N . GLY B 1 280 ? 27.516 10.789 14.32 1 43.31 280 GLY B N 1
ATOM 6385 C CA . GLY B 1 280 ? 28.75 11.344 13.781 1 43.31 280 GLY B CA 1
ATOM 6386 C C . GLY B 1 280 ? 28.859 12.844 13.984 1 43.31 280 GLY B C 1
ATOM 6387 O O . GLY B 1 280 ? 29.828 13.469 13.531 1 43.31 280 GLY B O 1
ATOM 6388 N N . THR B 1 281 ? 27.797 13.531 14.047 1 49.47 281 THR B N 1
ATOM 6389 C CA . THR B 1 281 ? 27.984 14.977 14.055 1 49.47 281 THR B CA 1
ATOM 6390 C C . THR B 1 281 ? 28.234 15.484 15.469 1 49.47 281 THR B C 1
ATOM 6392 O O . THR B 1 281 ? 27.922 14.797 16.453 1 49.47 281 THR B O 1
ATOM 6395 N N . THR B 1 282 ? 29.062 16.516 15.484 1 52.31 282 THR B N 1
ATOM 6396 C CA . THR B 1 282 ? 29.266 17.203 16.75 1 52.31 282 THR B CA 1
ATOM 6397 C C . THR B 1 282 ? 27.938 17.469 17.453 1 52.31 282 THR B C 1
ATOM 6399 O O . THR B 1 282 ? 26.891 17.5 16.797 1 52.31 282 THR B O 1
ATOM 6402 N N . LYS B 1 283 ? 28 17.406 18.688 1 57 283 LYS B N 1
ATOM 6403 C CA . LYS B 1 283 ? 26.828 17.562 19.531 1 57 283 LYS B CA 1
ATOM 6404 C C . LYS B 1 283 ? 25.969 18.734 19.078 1 57 283 LYS B C 1
ATOM 6406 O O . LYS B 1 283 ? 24.734 18.656 19.047 1 57 283 LYS B O 1
ATOM 6411 N N . ILE B 1 284 ? 26.625 19.875 18.797 1 54.56 284 ILE B N 1
ATOM 6412 C CA . ILE B 1 284 ? 25.906 21.094 18.406 1 54.56 284 ILE B CA 1
ATOM 6413 C C . ILE B 1 284 ? 25.25 20.875 17.047 1 54.56 284 ILE B C 1
ATOM 6415 O O . ILE B 1 284 ? 24.078 21.25 16.859 1 54.56 284 ILE B O 1
ATOM 6419 N N . GLN B 1 285 ? 25.984 20.375 16.125 1 57.88 285 GLN B N 1
ATOM 6420 C CA . GLN B 1 285 ? 25.438 20.109 14.797 1 57.88 285 GLN B CA 1
ATOM 6421 C C . GLN B 1 285 ? 24.266 19.125 14.867 1 57.88 285 GLN B C 1
ATOM 6423 O O . GLN B 1 285 ? 23.266 19.297 14.164 1 57.88 285 GLN B O 1
ATOM 6428 N N . LYS B 1 286 ? 24.5 18.344 15.766 1 62.62 286 LYS B N 1
ATOM 6429 C CA . LYS B 1 286 ? 23.453 17.359 15.953 1 62.62 286 LYS B CA 1
ATOM 6430 C C . LYS B 1 286 ? 22.156 18.016 16.438 1 62.62 286 LYS B C 1
ATOM 6432 O O . LYS B 1 286 ? 21.062 17.688 15.977 1 62.62 286 LYS B O 1
ATOM 6437 N N . GLU B 1 287 ? 22.406 18.984 17.281 1 64.19 287 GLU B N 1
ATOM 6438 C CA . GLU B 1 287 ? 21.25 19.672 17.828 1 64.19 287 GLU B CA 1
ATOM 6439 C C . GLU B 1 287 ? 20.547 20.5 16.75 1 64.19 287 GLU B C 1
ATOM 6441 O O . GLU B 1 287 ? 19.312 20.531 16.703 1 64.19 287 GLU B O 1
ATOM 6446 N N . ILE B 1 288 ? 21.328 21.188 15.914 1 63.84 288 ILE B N 1
ATOM 6447 C CA . ILE B 1 288 ? 20.75 22 14.859 1 63.84 288 ILE B CA 1
ATOM 6448 C C . ILE B 1 288 ? 20.016 21.109 13.852 1 63.84 288 ILE B C 1
ATOM 6450 O O . ILE B 1 288 ? 18.906 21.438 13.414 1 63.84 288 ILE B O 1
ATOM 6454 N N . ILE B 1 289 ? 20.625 20.125 13.578 1 64.69 289 ILE B N 1
ATOM 6455 C CA . ILE B 1 289 ? 20.031 19.203 12.625 1 64.69 289 ILE B CA 1
ATOM 6456 C C . ILE B 1 289 ? 18.734 18.641 13.195 1 64.69 289 ILE B C 1
ATOM 6458 O O . ILE B 1 289 ? 17.719 18.547 12.484 1 64.69 289 ILE B O 1
ATOM 6462 N N . GLU B 1 290 ? 18.781 18.484 14.398 1 68.75 290 GLU B N 1
ATOM 6463 C CA . GLU B 1 290 ? 17.625 17.891 15.055 1 68.75 290 GLU B CA 1
ATOM 6464 C C . GLU B 1 290 ? 16.469 18.875 15.109 1 68.75 290 GLU B C 1
ATOM 6466 O O . GLU B 1 290 ? 15.297 18.469 15.125 1 68.75 290 GLU B O 1
ATOM 6471 N N . GLN B 1 291 ? 16.844 20.094 14.969 1 77.44 291 GLN B N 1
ATOM 6472 C CA . GLN B 1 291 ? 15.789 21.094 15.086 1 77.44 291 GLN B CA 1
ATOM 6473 C C . GLN B 1 291 ? 15.312 21.562 13.711 1 77.44 291 GLN B C 1
ATOM 6475 O O . GLN B 1 291 ? 14.258 22.188 13.594 1 77.44 291 GLN B O 1
ATOM 6480 N N . HIS B 1 292 ? 16.062 21.203 12.773 1 83.94 292 HIS B N 1
ATOM 6481 C CA . HIS B 1 292 ? 15.656 21.609 11.43 1 83.94 292 HIS B CA 1
ATOM 6482 C C . HIS B 1 292 ? 14.43 20.828 10.969 1 83.94 292 HIS B C 1
ATOM 6484 O O . HIS B 1 292 ? 14.258 19.656 11.312 1 83.94 292 HIS B O 1
ATOM 6490 N N . ILE B 1 293 ? 13.648 21.469 10.148 1 89.31 293 ILE B N 1
ATOM 6491 C CA . ILE B 1 293 ? 12.367 20.922 9.703 1 89.31 293 ILE B CA 1
ATOM 6492 C C . ILE B 1 293 ? 12.602 19.609 8.938 1 89.31 293 ILE B C 1
ATOM 6494 O O . ILE B 1 293 ? 11.773 18.703 8.992 1 89.31 293 ILE B O 1
ATOM 6498 N N . SER B 1 294 ? 13.75 19.484 8.242 1 88.44 294 SER B N 1
ATOM 6499 C CA . SER B 1 294 ? 14.07 18.281 7.477 1 88.44 294 SER B CA 1
ATOM 6500 C C . SER B 1 294 ? 14.188 17.062 8.383 1 88.44 294 SER B C 1
ATOM 6502 O O . SER B 1 294 ? 14.039 15.922 7.922 1 88.44 294 SER B O 1
ATOM 6504 N N . HIS B 1 295 ? 14.391 17.328 9.594 1 87.06 295 HIS B N 1
ATOM 6505 C CA . HIS B 1 295 ? 14.492 16.234 10.57 1 87.06 295 HIS B CA 1
ATOM 6506 C C . HIS B 1 295 ? 13.242 16.172 11.438 1 87.06 295 HIS B C 1
ATOM 6508 O O . HIS B 1 295 ? 12.727 15.078 11.695 1 87.06 295 HIS B O 1
ATOM 6514 N N . ARG B 1 296 ? 12.797 17.266 11.875 1 90.69 296 ARG B N 1
ATOM 6515 C CA . ARG B 1 296 ? 11.688 17.328 12.82 1 90.69 296 ARG B CA 1
ATOM 6516 C C . ARG B 1 296 ? 10.422 16.734 12.211 1 90.69 296 ARG B C 1
ATOM 6518 O O . ARG B 1 296 ? 9.578 16.188 12.93 1 90.69 296 ARG B O 1
ATOM 6525 N N . LEU B 1 297 ? 10.312 16.875 10.93 1 93.19 297 LEU B N 1
ATOM 6526 C CA . LEU B 1 297 ? 9.086 16.406 10.297 1 93.19 297 LEU B CA 1
ATOM 6527 C C . LEU B 1 297 ? 8.906 14.914 10.5 1 93.19 297 LEU B C 1
ATOM 6529 O O . LEU B 1 297 ? 7.793 14.391 10.359 1 93.19 297 LEU B O 1
ATOM 6533 N N . ARG B 1 298 ? 9.898 14.234 10.828 1 88.56 298 ARG B N 1
ATOM 6534 C CA . ARG B 1 298 ? 9.859 12.781 10.977 1 88.56 298 ARG B CA 1
ATOM 6535 C C . ARG B 1 298 ? 9.141 12.383 12.266 1 88.56 298 ARG B C 1
ATOM 6537 O O . ARG B 1 298 ? 8.586 11.289 12.359 1 88.56 298 ARG B O 1
ATOM 6544 N N . PHE B 1 299 ? 9.188 13.32 13.266 1 91.62 299 PHE B N 1
ATOM 6545 C CA . PHE B 1 299 ? 8.609 12.875 14.531 1 91.62 299 PHE B CA 1
ATOM 6546 C C . PHE B 1 299 ? 7.656 13.922 15.086 1 91.62 299 PHE B C 1
ATOM 6548 O O . PHE B 1 299 ? 6.898 13.648 16.016 1 91.62 299 PHE B O 1
ATOM 6555 N N . SER B 1 300 ? 7.66 15.07 14.539 1 95.56 300 SER B N 1
ATOM 6556 C CA . SER B 1 300 ? 6.754 16.125 14.961 1 95.56 300 SER B CA 1
ATOM 6557 C C . SER B 1 300 ? 5.645 16.359 13.945 1 95.56 300 SER B C 1
ATOM 6559 O O . SER B 1 300 ? 5.906 16.797 12.82 1 95.56 300 SER B O 1
ATOM 6561 N N . LEU B 1 301 ? 4.422 16.156 14.414 1 97.81 301 LEU B N 1
ATOM 6562 C CA . LEU B 1 301 ? 3.291 16.375 13.523 1 97.81 301 LEU B CA 1
ATOM 6563 C C . LEU B 1 301 ? 3.172 17.844 13.141 1 97.81 301 LEU B C 1
ATOM 6565 O O . LEU B 1 301 ? 2.838 18.172 12 1 97.81 301 LEU B O 1
ATOM 6569 N N . ARG B 1 302 ? 3.42 18.734 14.094 1 97.94 302 ARG B N 1
ATOM 6570 C CA . ARG B 1 302 ? 3.348 20.172 13.844 1 97.94 302 ARG B CA 1
ATOM 6571 C C . ARG B 1 302 ? 4.344 20.578 12.766 1 97.94 302 ARG B C 1
ATOM 6573 O O . ARG B 1 302 ? 4 21.344 11.859 1 97.94 302 ARG B O 1
ATOM 6580 N N . ALA B 1 303 ? 5.559 20.031 12.883 1 96.56 303 ALA B N 1
ATOM 6581 C CA . ALA B 1 303 ? 6.574 20.312 11.875 1 96.56 303 ALA B CA 1
ATOM 6582 C C . ALA B 1 303 ? 6.148 19.797 10.5 1 96.56 303 ALA B C 1
ATOM 6584 O O . ALA B 1 303 ? 6.234 20.516 9.508 1 96.56 303 ALA B O 1
ATOM 6585 N N . TYR B 1 304 ? 5.672 18.672 10.445 1 97.44 304 TYR B N 1
ATOM 6586 C CA . TYR B 1 304 ? 5.25 18.062 9.188 1 97.44 304 TYR B CA 1
ATOM 6587 C C . TYR B 1 304 ? 4.09 18.828 8.57 1 97.44 304 TYR B C 1
ATOM 6589 O O . TYR B 1 304 ? 4.113 19.156 7.375 1 97.44 304 TYR B O 1
ATOM 6597 N N . THR B 1 305 ? 3.094 19.141 9.367 1 98.31 305 THR B N 1
ATOM 6598 C CA . THR B 1 305 ? 1.895 19.828 8.906 1 98.31 305 THR B CA 1
ATOM 6599 C C . THR B 1 305 ? 2.23 21.25 8.438 1 98.31 305 THR B C 1
ATOM 6601 O O . THR B 1 305 ? 1.574 21.781 7.539 1 98.31 305 THR B O 1
ATOM 6604 N N . SER B 1 306 ? 3.266 21.828 8.977 1 98.06 306 SER B N 1
ATOM 6605 C CA . SER B 1 306 ? 3.639 23.188 8.633 1 98.06 306 SER B CA 1
ATOM 6606 C C . SER B 1 306 ? 4.09 23.297 7.184 1 98.06 306 SER B C 1
ATOM 6608 O O . SER B 1 306 ? 4.016 24.359 6.574 1 98.06 306 SER B O 1
ATOM 6610 N N . ILE B 1 307 ? 4.582 22.203 6.645 1 97.81 307 ILE B N 1
ATOM 6611 C CA . ILE B 1 307 ? 5.062 22.25 5.27 1 97.81 307 ILE B CA 1
ATOM 6612 C C . ILE B 1 307 ? 4.223 21.328 4.395 1 97.81 307 ILE B C 1
ATOM 6614 O O . ILE B 1 307 ? 4.586 21.031 3.252 1 97.81 307 ILE B O 1
ATOM 6618 N N . LEU B 1 308 ? 3.127 20.844 4.902 1 98.19 308 LEU B N 1
ATOM 6619 C CA . LEU B 1 308 ? 2.324 19.828 4.234 1 98.19 308 LEU B CA 1
ATOM 6620 C C . LEU B 1 308 ? 1.733 20.375 2.936 1 98.19 308 LEU B C 1
ATOM 6622 O O . LEU B 1 308 ? 1.605 19.641 1.954 1 98.19 308 LEU B O 1
ATOM 6626 N N . TYR B 1 309 ? 1.396 21.609 2.979 1 97.81 309 TYR B N 1
ATOM 6627 C CA . TYR B 1 309 ? 0.844 22.234 1.786 1 97.81 309 TYR B CA 1
ATOM 6628 C C . TYR B 1 309 ? 1.767 23.344 1.277 1 97.81 309 TYR B C 1
ATOM 6630 O O . TYR B 1 309 ? 2.305 24.125 2.066 1 97.81 309 TYR B O 1
ATOM 6638 N N . LEU B 1 310 ? 1.936 23.359 0.002 1 96.94 310 LEU B N 1
ATOM 6639 C CA . LEU B 1 310 ? 2.842 24.312 -0.624 1 96.94 310 LEU B CA 1
ATOM 6640 C C . LEU B 1 310 ? 2.34 25.734 -0.437 1 96.94 310 LEU B C 1
ATOM 6642 O O . LEU B 1 310 ? 3.096 26.625 -0.013 1 96.94 310 LEU B O 1
ATOM 6646 N N . LYS B 1 311 ? 1.139 25.969 -0.803 1 95.56 311 LYS B N 1
ATOM 6647 C CA . LYS B 1 311 ? 0.502 27.266 -0.67 1 95.56 311 LYS B CA 1
ATOM 6648 C C . LYS B 1 311 ? -0.48 27.281 0.497 1 95.56 311 LYS B C 1
ATOM 6650 O O . LYS B 1 311 ? -1.213 26.312 0.713 1 95.56 311 LYS B O 1
ATOM 6655 N N . LYS B 1 312 ? -0.399 28.344 1.169 1 94.44 312 LYS B N 1
ATOM 6656 C CA . LYS B 1 312 ? -1.348 28.531 2.262 1 94.44 312 LYS B CA 1
ATOM 6657 C C . LYS B 1 312 ? -2.764 28.75 1.733 1 94.44 312 LYS B C 1
ATOM 6659 O O . LYS B 1 312 ? -2.963 29.469 0.751 1 94.44 312 LYS B O 1
ATOM 6664 N N . TYR B 1 313 ? -3.662 28.094 2.373 1 94 313 TYR B N 1
ATOM 6665 C CA . TYR B 1 313 ? -5.062 28.312 2.027 1 94 313 TYR B CA 1
ATOM 6666 C C . TYR B 1 313 ? -5.602 29.562 2.719 1 94 313 TYR B C 1
ATOM 6668 O O . TYR B 1 313 ? -5.41 29.75 3.922 1 94 313 TYR B O 1
ATOM 6676 N N . ALA B 1 314 ? -6.125 30.562 2.102 1 90.94 314 ALA B N 1
ATOM 6677 C CA . ALA B 1 314 ? -6.531 31.875 2.605 1 90.94 314 ALA B CA 1
ATOM 6678 C C . ALA B 1 314 ? -7.555 31.734 3.729 1 90.94 314 ALA B C 1
ATOM 6680 O O . ALA B 1 314 ? -7.43 32.375 4.773 1 90.94 314 ALA B O 1
ATOM 6681 N N . ASN B 1 315 ? -8.586 31.031 3.631 1 93.44 315 ASN B N 1
ATOM 6682 C CA . ASN B 1 315 ? -9.656 30.953 4.621 1 93.44 315 ASN B CA 1
ATOM 6683 C C . ASN B 1 315 ? -9.75 29.562 5.238 1 93.44 315 ASN B C 1
ATOM 6685 O O . ASN B 1 315 ? -10.852 29.031 5.426 1 93.44 315 ASN B O 1
ATOM 6689 N N . PHE B 1 316 ? -8.617 29.047 5.555 1 97.69 316 PHE B N 1
ATOM 6690 C CA . PHE B 1 316 ? -8.594 27.719 6.141 1 97.69 316 PHE B CA 1
ATOM 6691 C C . PHE B 1 316 ? -7.426 27.578 7.113 1 97.69 316 PHE B C 1
ATOM 6693 O O . PHE B 1 316 ? -6.301 27.969 6.797 1 97.69 316 PHE B O 1
ATOM 6700 N N . GLN B 1 317 ? -7.691 27.047 8.305 1 98.25 317 GLN B N 1
ATOM 6701 C CA . GLN B 1 317 ? -6.656 26.906 9.32 1 98.25 317 GLN B CA 1
ATOM 6702 C C . GLN B 1 317 ? -6.574 25.453 9.82 1 98.25 317 GLN B C 1
ATOM 6704 O O . GLN B 1 317 ? -7.598 24.781 9.953 1 98.25 317 GLN B O 1
ATOM 6709 N N . ILE B 1 318 ? -5.387 25.062 10.047 1 98.56 318 ILE B N 1
ATOM 6710 C CA . ILE B 1 318 ? -5.148 23.797 10.742 1 98.56 318 ILE B CA 1
ATO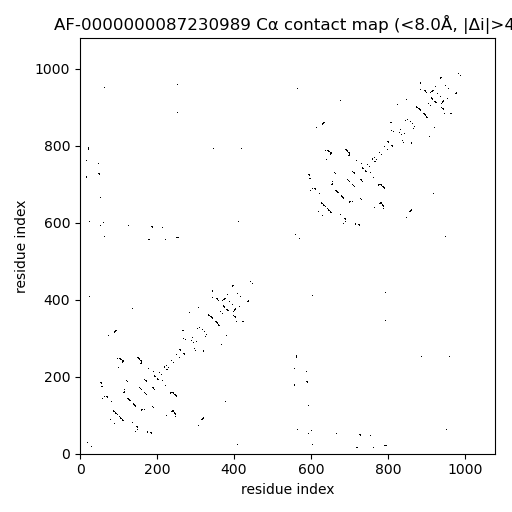M 6711 C C . ILE B 1 318 ? -4.809 24.062 12.211 1 98.56 318 ILE B C 1
ATOM 6713 O O . ILE B 1 318 ? -3.846 24.781 12.508 1 98.56 318 ILE B O 1
ATOM 6717 N N . ILE B 1 319 ? -5.578 23.609 13.094 1 98.75 319 ILE B N 1
ATOM 6718 C CA . ILE B 1 319 ? -5.402 23.812 14.523 1 98.75 319 ILE B CA 1
ATOM 6719 C C . ILE B 1 319 ? -4.973 22.5 15.18 1 98.75 319 ILE B C 1
ATOM 6721 O O . ILE B 1 319 ? -5.734 21.531 15.195 1 98.75 319 ILE B O 1
ATOM 6725 N N . LEU B 1 320 ? -3.805 22.422 15.625 1 98.75 320 LEU B N 1
ATOM 6726 C CA . LEU B 1 320 ? -3.254 21.234 16.281 1 98.75 320 LEU B CA 1
ATOM 6727 C C . LEU B 1 320 ? -3.082 21.484 17.781 1 98.75 320 LEU B C 1
ATOM 6729 O O . LEU B 1 320 ? -2.393 22.422 18.188 1 98.75 320 LEU B O 1
ATOM 6733 N N . ARG B 1 321 ? -3.676 20.641 18.547 1 98.38 321 ARG B N 1
ATOM 6734 C CA . ARG B 1 321 ? -3.59 20.734 20 1 98.38 321 ARG B CA 1
ATOM 6735 C C . ARG B 1 321 ? -3.939 22.141 20.469 1 98.38 321 ARG B C 1
ATOM 6737 O O . ARG B 1 321 ? -3.223 22.734 21.297 1 98.38 321 ARG B O 1
ATOM 6744 N N . GLY B 1 322 ? -4.961 22.719 19.859 1 97.62 322 GLY B N 1
ATOM 6745 C CA . GLY B 1 322 ? -5.523 23.984 20.297 1 97.62 322 GLY B CA 1
ATOM 6746 C C . GLY B 1 322 ? -4.805 25.188 19.719 1 97.62 322 GLY B C 1
ATOM 6747 O O . GLY B 1 322 ? -5.238 26.328 19.906 1 97.62 322 GLY B O 1
ATOM 6748 N N . LYS B 1 323 ? -3.734 24.969 18.984 1 98.25 323 LYS B N 1
ATOM 6749 C CA . LYS B 1 323 ? -2.965 26.078 18.422 1 98.25 323 LYS B CA 1
ATOM 6750 C C . LYS B 1 323 ? -2.9 25.969 16.906 1 98.25 323 LYS B C 1
ATOM 6752 O O . LYS B 1 323 ? -2.746 24.891 16.359 1 98.25 323 LYS B O 1
ATOM 6757 N N . VAL B 1 324 ? -2.949 27.109 16.297 1 98.12 324 VAL B N 1
ATOM 6758 C CA . VAL B 1 324 ? -2.883 27.172 14.836 1 98.12 324 VAL B CA 1
ATOM 6759 C C . VAL B 1 324 ? -1.484 26.766 14.367 1 98.12 324 VAL B C 1
ATOM 6761 O O . VAL B 1 324 ? -0.485 27.188 14.961 1 98.12 324 VAL B O 1
ATOM 6764 N N . VAL B 1 325 ? -1.409 25.922 13.344 1 98.19 325 VAL B N 1
ATOM 6765 C CA . VAL B 1 325 ? -0.132 25.547 12.75 1 98.19 325 VAL B CA 1
ATOM 6766 C C . VAL B 1 325 ? 0.333 26.625 11.781 1 98.19 325 VAL B C 1
ATOM 6768 O O . VAL B 1 325 ? -0.394 27 10.859 1 98.19 325 VAL B O 1
ATOM 6771 N N . GLU B 1 326 ? 1.494 27.141 12.039 1 96.69 326 GLU B N 1
ATOM 6772 C CA . GLU B 1 326 ? 2.059 28.156 11.156 1 96.69 326 GLU B CA 1
ATOM 6773 C C . GLU B 1 326 ? 2.568 27.531 9.859 1 96.69 326 GLU B C 1
ATOM 6775 O O . GLU B 1 326 ? 3.324 26.562 9.883 1 96.69 326 GLU B O 1
ATOM 6780 N N . HIS B 1 327 ? 2.107 28.141 8.82 1 96.31 327 HIS B N 1
ATOM 6781 C CA . HIS B 1 327 ? 2.506 27.641 7.504 1 96.31 327 HIS B CA 1
ATOM 6782 C C . HIS B 1 327 ? 3.936 28.062 7.172 1 96.31 327 HIS B C 1
ATOM 6784 O O . HIS B 1 327 ? 4.332 29.203 7.43 1 96.31 327 HIS B O 1
ATOM 6790 N N . ILE B 1 328 ? 4.727 27.125 6.691 1 94.94 328 ILE B N 1
ATOM 6791 C CA . ILE B 1 328 ? 6.098 27.391 6.27 1 94.94 328 ILE B CA 1
ATOM 6792 C C . ILE B 1 328 ? 6.254 27.062 4.789 1 94.94 328 ILE B C 1
ATOM 6794 O O . ILE B 1 328 ? 5.875 25.984 4.34 1 94.94 328 ILE B O 1
ATOM 6798 N N . ASN B 1 329 ? 6.688 28 4.059 1 94.75 329 ASN B N 1
ATOM 6799 C CA . ASN B 1 329 ? 7.074 27.797 2.67 1 94.75 329 ASN B CA 1
ATOM 6800 C C . ASN B 1 329 ? 8.586 27.672 2.523 1 94.75 329 ASN B C 1
ATOM 6802 O O . ASN B 1 329 ? 9.312 28.656 2.629 1 94.75 329 ASN B O 1
ATOM 6806 N N . ILE B 1 330 ? 9.055 26.5 2.195 1 93.75 330 ILE B N 1
ATOM 6807 C CA . ILE B 1 330 ? 10.484 26.203 2.154 1 93.75 330 ILE B CA 1
ATOM 6808 C C . ILE B 1 330 ? 11.156 27.031 1.064 1 93.75 330 ILE B C 1
ATOM 6810 O O . ILE B 1 330 ? 12.305 27.453 1.217 1 93.75 330 ILE B O 1
ATOM 6814 N N . ALA B 1 331 ? 10.508 27.312 0.015 1 94.12 331 ALA B N 1
ATOM 6815 C CA . ALA B 1 331 ? 11.062 28.062 -1.107 1 94.12 331 ALA B CA 1
ATOM 6816 C C . ALA B 1 331 ? 11.43 29.484 -0.69 1 94.12 331 ALA B C 1
ATOM 6818 O O . ALA B 1 331 ? 12.352 30.078 -1.246 1 94.12 331 ALA B O 1
ATOM 6819 N N . HIS B 1 332 ? 10.727 30.062 0.244 1 92.75 332 HIS B N 1
ATOM 6820 C CA . HIS B 1 332 ? 10.961 31.438 0.693 1 92.75 332 HIS B CA 1
ATOM 6821 C C . HIS B 1 332 ? 12.227 31.531 1.541 1 92.75 332 HIS B C 1
ATOM 6823 O O . HIS B 1 332 ? 12.805 32.594 1.678 1 92.75 332 HIS B O 1
ATOM 6829 N N . ASP B 1 333 ? 12.664 30.438 2.068 1 90.06 333 ASP B N 1
ATOM 6830 C CA . ASP B 1 333 ? 13.797 30.438 2.99 1 90.06 333 ASP B CA 1
ATOM 6831 C C . ASP B 1 333 ? 15.094 30.078 2.271 1 90.06 333 ASP B C 1
ATOM 6833 O O . ASP B 1 333 ? 16.156 30.031 2.889 1 90.06 333 ASP B O 1
ATOM 6837 N N . LEU B 1 334 ? 15.016 29.859 1.034 1 94.06 334 LEU B N 1
ATOM 6838 C CA . LEU B 1 334 ? 16.203 29.438 0.295 1 94.06 334 LEU B CA 1
ATOM 6839 C C . LEU B 1 334 ? 17.141 30.609 0.052 1 94.06 334 LEU B C 1
ATOM 6841 O O . LEU B 1 334 ? 16.703 31.719 -0.236 1 94.06 334 LEU B O 1
ATOM 6845 N N . LYS B 1 335 ? 18.406 30.328 0.203 1 94.5 335 LYS B N 1
ATOM 6846 C CA . LYS B 1 335 ? 19.438 31.281 -0.158 1 94.5 335 LYS B CA 1
ATOM 6847 C C . LYS B 1 335 ? 19.844 31.141 -1.624 1 94.5 335 LYS B C 1
ATOM 6849 O O . LYS B 1 335 ? 19.938 30.031 -2.139 1 94.5 335 LYS B O 1
ATOM 6854 N N . PHE B 1 336 ? 20.078 32.312 -2.316 1 95.44 336 PHE B N 1
ATOM 6855 C CA . PHE B 1 336 ? 20.531 32.344 -3.703 1 95.44 336 PHE B CA 1
ATOM 6856 C C . PHE B 1 336 ? 19.625 31.516 -4.59 1 95.44 336 PHE B C 1
ATOM 6858 O O . PHE B 1 336 ? 20.094 30.672 -5.344 1 95.44 336 PHE B O 1
ATOM 6865 N N . LYS B 1 337 ? 18.359 31.75 -4.473 1 96.25 337 LYS B N 1
ATOM 6866 C CA . LYS B 1 337 ? 17.328 30.953 -5.141 1 96.25 337 LYS B CA 1
ATOM 6867 C C . LYS B 1 337 ? 17.344 31.188 -6.648 1 96.25 337 LYS B C 1
ATOM 6869 O O . LYS B 1 337 ? 17.516 32.344 -7.102 1 96.25 337 LYS B O 1
ATOM 6874 N N . LYS B 1 338 ? 17.266 30.156 -7.41 1 96.88 338 LYS B N 1
ATOM 6875 C CA . LYS B 1 338 ? 17.078 30.188 -8.859 1 96.88 338 LYS B CA 1
ATOM 6876 C C . LYS B 1 338 ? 15.883 29.344 -9.281 1 96.88 338 LYS B C 1
ATOM 6878 O O . LYS B 1 338 ? 15.531 28.375 -8.609 1 96.88 338 LYS B O 1
ATOM 6883 N N . ILE B 1 339 ? 15.266 29.766 -10.359 1 96.88 339 ILE B N 1
ATOM 6884 C CA . ILE B 1 339 ? 14.109 29.047 -10.875 1 96.88 339 ILE B CA 1
ATOM 6885 C C . ILE B 1 339 ? 14.477 28.344 -12.18 1 96.88 339 ILE B C 1
ATOM 6887 O O . ILE B 1 339 ? 15 28.969 -13.109 1 96.88 339 ILE B O 1
ATOM 6891 N N . PHE B 1 340 ? 14.273 27.062 -12.164 1 96.19 340 PHE B N 1
ATOM 6892 C CA . PHE B 1 340 ? 14.477 26.266 -13.367 1 96.19 340 PHE B CA 1
ATOM 6893 C C . PHE B 1 340 ? 13.141 25.828 -13.961 1 96.19 340 PHE B C 1
ATOM 6895 O O . PHE B 1 340 ? 12.18 25.594 -13.227 1 96.19 340 PHE B O 1
ATOM 6902 N N . THR B 1 341 ? 13.117 25.797 -15.242 1 94.44 341 THR B N 1
ATOM 6903 C CA . THR B 1 341 ? 11.906 25.344 -15.914 1 94.44 341 THR B CA 1
ATOM 6904 C C . THR B 1 341 ? 12.094 23.922 -16.469 1 94.44 341 THR B C 1
ATOM 6906 O O . THR B 1 341 ? 13.078 23.656 -17.156 1 94.44 341 THR B O 1
ATOM 6909 N N . TYR B 1 342 ? 11.172 23.062 -16.047 1 93.06 342 TYR B N 1
ATOM 6910 C CA . TYR B 1 342 ? 11.164 21.688 -16.531 1 93.06 342 TYR B CA 1
ATOM 6911 C C . TYR B 1 342 ? 9.914 21.406 -17.359 1 93.06 342 TYR B C 1
ATOM 6913 O O . TYR B 1 342 ? 8.797 21.703 -16.938 1 93.06 342 TYR B O 1
ATOM 6921 N N . LYS B 1 343 ? 10.125 20.828 -18.562 1 90.19 343 LYS B N 1
ATOM 6922 C CA . LYS B 1 343 ? 9.023 20.469 -19.453 1 90.19 343 LYS B CA 1
ATOM 6923 C C . LYS B 1 343 ? 8.969 18.953 -19.672 1 90.19 343 LYS B C 1
ATOM 6925 O O . LYS B 1 343 ? 9.617 18.438 -20.578 1 90.19 343 LYS B O 1
ATOM 6930 N N . PRO B 1 344 ? 8.164 18.328 -18.844 1 86.12 344 PRO B N 1
ATOM 6931 C CA . PRO B 1 344 ? 8.07 16.875 -19.016 1 86.12 344 PRO B CA 1
ATOM 6932 C C . PRO B 1 344 ? 7.469 16.469 -20.359 1 86.12 344 PRO B C 1
ATOM 6934 O O . PRO B 1 344 ? 6.582 17.156 -20.875 1 86.12 344 PRO B O 1
ATOM 6937 N N . GLN B 1 345 ? 8.047 15.453 -21.016 1 77 345 GLN B N 1
ATOM 6938 C CA . GLN B 1 345 ? 7.508 14.914 -22.266 1 77 345 GLN B CA 1
ATOM 6939 C C . GLN B 1 345 ? 6.375 13.93 -21.984 1 77 345 GLN B C 1
ATOM 6941 O O . GLN B 1 345 ? 6.617 12.75 -21.75 1 77 345 GLN B O 1
ATOM 6946 N N . VAL B 1 346 ? 5.297 14.508 -21.781 1 69.19 346 VAL B N 1
ATOM 6947 C CA . VAL B 1 346 ? 4.133 13.664 -21.531 1 69.19 346 VAL B CA 1
ATOM 6948 C C . VAL B 1 346 ? 3.539 13.203 -22.859 1 69.19 346 VAL B C 1
ATOM 6950 O O . VAL B 1 346 ? 3.621 13.914 -23.875 1 69.19 346 VAL B O 1
ATOM 6953 N N . THR B 1 347 ? 3.57 11.945 -23.188 1 57.56 347 THR B N 1
ATOM 6954 C CA . THR B 1 347 ? 3.053 11.484 -24.469 1 57.56 347 THR B CA 1
ATOM 6955 C C . THR B 1 347 ? 1.977 12.43 -25 1 57.56 347 THR B C 1
ATOM 6957 O O . THR B 1 347 ? 1.547 13.344 -24.297 1 57.56 347 THR B O 1
ATOM 6960 N N . HIS B 1 348 ? 1.059 11.977 -25.969 1 52.28 348 HIS B N 1
ATOM 6961 C CA . HIS B 1 348 ? 0.382 12.656 -27.062 1 52.28 348 HIS B CA 1
ATOM 6962 C C . HIS B 1 348 ? -0.389 13.875 -26.578 1 52.28 348 HIS B C 1
ATOM 6964 O O . HIS B 1 348 ? -0.272 14.961 -27.141 1 52.28 348 HIS B O 1
ATOM 6970 N N . ASP B 1 349 ? -1.592 13.703 -26.094 1 47.5 349 ASP B N 1
ATOM 6971 C CA . ASP B 1 349 ? -2.588 14.758 -26.234 1 47.5 349 ASP B CA 1
ATOM 6972 C C . ASP B 1 349 ? -2.354 15.875 -25.219 1 47.5 349 ASP B C 1
ATOM 6974 O O . ASP B 1 349 ? -3.189 16.766 -25.078 1 47.5 349 ASP B O 1
ATOM 6978 N N . SER B 1 350 ? -1.368 15.719 -24.406 1 50.69 350 SER B N 1
ATOM 6979 C CA . SER B 1 350 ? -1.588 16.656 -23.312 1 50.69 350 SER B CA 1
ATOM 6980 C C . SER B 1 350 ? -0.765 17.938 -23.5 1 50.69 350 SER B C 1
ATOM 6982 O O . SER B 1 350 ? 0.263 17.922 -24.188 1 50.69 350 SER B O 1
ATOM 6984 N N . GLN B 1 351 ? -1.382 19.047 -23.391 1 54.25 351 GLN B N 1
ATOM 6985 C CA . GLN B 1 351 ? -0.892 20.406 -23.25 1 54.25 351 GLN B CA 1
ATOM 6986 C C . GLN B 1 351 ? 0.469 20.438 -22.562 1 54.25 351 GLN B C 1
ATOM 6988 O O . GLN B 1 351 ? 0.71 19.672 -21.625 1 54.25 351 GLN B O 1
ATOM 6993 N N . VAL B 1 352 ? 1.36 20.906 -23.266 1 61.38 352 VAL B N 1
ATOM 6994 C CA . VAL B 1 352 ? 2.717 21.141 -22.781 1 61.38 352 VAL B CA 1
ATOM 6995 C C . VAL B 1 352 ? 2.672 21.672 -21.359 1 61.38 352 VAL B C 1
ATOM 6997 O O . VAL B 1 352 ? 2.111 22.734 -21.094 1 61.38 352 VAL B O 1
ATOM 7000 N N . VAL B 1 353 ? 2.9 20.781 -20.375 1 79.12 353 VAL B N 1
ATOM 7001 C CA . VAL B 1 353 ? 2.957 21.188 -18.969 1 79.12 353 VAL B CA 1
ATOM 7002 C C . VAL B 1 353 ? 4.371 21.641 -18.625 1 79.12 353 VAL B C 1
ATOM 7004 O O . VAL B 1 353 ? 5.352 21.016 -19.031 1 79.12 353 VAL B O 1
ATOM 7007 N N . SER B 1 354 ? 4.516 22.938 -18.25 1 88.69 354 SER B N 1
ATOM 7008 C CA . SER B 1 354 ? 5.77 23.469 -17.719 1 88.69 354 SER B CA 1
ATOM 7009 C C . SER B 1 354 ? 5.738 23.547 -16.188 1 88.69 354 SER B C 1
ATOM 7011 O O . SER B 1 354 ? 4.727 23.938 -15.609 1 88.69 354 SER B O 1
ATOM 7013 N N . VAL B 1 355 ? 6.824 23.016 -15.672 1 93.25 355 VAL B N 1
ATOM 7014 C CA . VAL B 1 355 ? 6.906 23 -14.219 1 93.25 355 VAL B CA 1
ATOM 7015 C C . VAL B 1 355 ? 8.086 23.844 -13.758 1 93.25 355 VAL B C 1
ATOM 7017 O O . VAL B 1 355 ? 9.188 23.734 -14.297 1 93.25 355 VAL B O 1
ATOM 7020 N N . LYS B 1 356 ? 7.828 24.734 -12.836 1 95.19 356 LYS B N 1
ATOM 7021 C CA . LYS B 1 356 ? 8.883 25.547 -12.234 1 95.19 356 LYS B CA 1
ATOM 7022 C C . LYS B 1 356 ? 9.508 24.828 -11.039 1 95.19 356 LYS B C 1
ATOM 7024 O O . LYS B 1 356 ? 8.797 24.281 -10.188 1 95.19 356 LYS B O 1
ATOM 7029 N N . VAL B 1 357 ? 10.773 24.781 -11.055 1 97.19 357 VAL B N 1
ATOM 7030 C CA . VAL B 1 357 ? 11.523 24.188 -9.961 1 97.19 357 VAL B CA 1
ATOM 7031 C C . VAL B 1 357 ? 12.336 25.25 -9.234 1 97.19 357 VAL B C 1
ATOM 7033 O O . VAL B 1 357 ? 13.281 25.812 -9.805 1 97.19 357 VAL B O 1
ATOM 7036 N N . ASP B 1 358 ? 11.984 25.594 -8.016 1 97.69 358 ASP B N 1
ATOM 7037 C CA . ASP B 1 358 ? 12.773 26.484 -7.172 1 97.69 358 ASP B CA 1
ATOM 7038 C C . ASP B 1 358 ? 13.961 25.734 -6.559 1 97.69 358 ASP B C 1
ATOM 7040 O O . ASP B 1 358 ? 13.789 24.719 -5.891 1 97.69 358 ASP B O 1
ATOM 7044 N N . VAL B 1 359 ? 15.109 26.219 -6.797 1 97.31 359 VAL B N 1
ATOM 7045 C CA . VAL B 1 359 ? 16.312 25.594 -6.238 1 97.31 359 VAL B CA 1
ATOM 7046 C C . VAL B 1 359 ? 17.172 26.641 -5.551 1 97.31 359 VAL B C 1
ATOM 7048 O O . VAL B 1 359 ? 17.281 27.781 -6.035 1 97.31 359 VAL B O 1
ATOM 7051 N N . GLY B 1 360 ? 17.734 26.328 -4.402 1 96.88 360 GLY B N 1
ATOM 7052 C CA . GLY B 1 360 ? 18.641 27.172 -3.641 1 96.88 360 GLY B CA 1
ATOM 7053 C C . GLY B 1 360 ? 19.375 26.438 -2.543 1 96.88 360 GLY B C 1
ATOM 7054 O O . GLY B 1 360 ? 19.312 25.203 -2.463 1 96.88 360 GLY B O 1
ATOM 7055 N N . PHE B 1 361 ? 20.156 27.188 -1.849 1 95 361 PHE B N 1
ATOM 7056 C CA . PHE B 1 361 ? 20.812 26.609 -0.689 1 95 361 PHE B CA 1
ATOM 7057 C C . PHE B 1 361 ? 19.953 26.734 0.558 1 95 361 PHE B C 1
ATOM 7059 O O . PHE B 1 361 ? 19.219 27.719 0.704 1 95 361 PHE B O 1
ATOM 7066 N N . ALA B 1 362 ? 20.062 25.75 1.361 1 91 362 ALA B N 1
ATOM 7067 C CA . ALA B 1 362 ? 19.391 25.828 2.652 1 91 362 ALA B CA 1
ATOM 7068 C C . ALA B 1 362 ? 19.812 27.094 3.406 1 91 362 ALA B C 1
ATOM 7070 O O . ALA B 1 362 ? 20.938 27.578 3.256 1 91 362 ALA B O 1
ATOM 7071 N N . LYS B 1 363 ? 18.875 27.578 4.172 1 85.94 363 LYS B N 1
ATOM 7072 C CA . LYS B 1 363 ? 19.125 28.781 4.957 1 85.94 363 LYS B CA 1
ATOM 7073 C C . LYS B 1 363 ? 20.359 28.625 5.84 1 85.94 363 LYS B C 1
ATOM 7075 O O . LYS B 1 363 ? 21.109 29.578 6.031 1 85.94 363 LYS B O 1
ATOM 7080 N N . GLU B 1 364 ? 20.641 27.375 6.27 1 81.56 364 GLU B N 1
ATOM 7081 C CA . GLU B 1 364 ? 21.734 27.094 7.195 1 81.56 364 GLU B CA 1
ATOM 7082 C C . GLU B 1 364 ? 23.016 26.703 6.449 1 81.56 364 GLU B C 1
ATOM 7084 O O . GLU B 1 364 ? 24.031 26.406 7.066 1 81.56 364 GLU B O 1
ATOM 7089 N N . ALA B 1 365 ? 22.953 26.703 5.227 1 83.06 365 ALA B N 1
ATOM 7090 C CA . ALA B 1 365 ? 24.125 26.328 4.445 1 83.06 365 ALA B CA 1
ATOM 7091 C C . ALA B 1 365 ? 25.328 27.203 4.797 1 83.06 365 ALA B C 1
ATOM 7093 O O . ALA B 1 365 ? 25.188 28.406 5.031 1 83.06 365 ALA B O 1
ATOM 7094 N N . PRO B 1 366 ? 26.531 26.562 4.891 1 78.31 366 PRO B N 1
ATOM 7095 C CA . PRO B 1 366 ? 26.875 25.172 4.547 1 78.31 366 PRO B CA 1
ATOM 7096 C C . PRO B 1 366 ? 26.875 24.25 5.762 1 78.31 366 PRO B C 1
ATOM 7098 O O . PRO B 1 366 ? 27.078 23.047 5.621 1 78.31 366 PRO B O 1
ATOM 7101 N N . VAL B 1 367 ? 26.625 24.703 6.875 1 65.81 367 VAL B N 1
ATOM 7102 C CA . VAL B 1 367 ? 26.875 24.078 8.164 1 65.81 367 VAL B CA 1
ATOM 7103 C C . VAL B 1 367 ? 26.109 22.766 8.258 1 65.81 367 VAL B C 1
ATOM 7105 O O . VAL B 1 367 ? 26.656 21.734 8.648 1 65.81 367 VAL B O 1
ATOM 7108 N N . LEU B 1 368 ? 24.859 22.656 7.844 1 66.81 368 LEU B N 1
ATOM 7109 C CA . LEU B 1 368 ? 24.031 21.516 8.18 1 66.81 368 LEU B CA 1
ATOM 7110 C C . LEU B 1 368 ? 23.984 20.516 7.023 1 66.81 368 LEU B C 1
ATOM 7112 O O . LEU B 1 368 ? 23.625 19.359 7.215 1 66.81 368 LEU B O 1
ATOM 7116 N N . GLY B 1 369 ? 24.422 20.875 5.992 1 78.25 369 GLY B N 1
ATOM 7117 C CA . GLY B 1 369 ? 24.438 19.984 4.836 1 78.25 369 GLY B CA 1
ATOM 7118 C C . GLY B 1 369 ? 23.062 19.453 4.477 1 78.25 369 GLY B C 1
ATOM 7119 O O . GLY B 1 369 ? 22.922 18.328 3.996 1 78.25 369 GLY B O 1
ATOM 7120 N N . ILE B 1 370 ? 22.078 20.188 4.855 1 84.06 370 ILE B N 1
ATOM 7121 C CA . ILE B 1 370 ? 20.719 19.797 4.535 1 84.06 370 ILE B CA 1
ATOM 7122 C C . ILE B 1 370 ? 20.484 19.906 3.029 1 84.06 370 ILE B C 1
ATOM 7124 O O . ILE B 1 370 ? 20.875 20.891 2.404 1 84.06 370 ILE B O 1
ATOM 7128 N N . PHE B 1 371 ? 19.969 18.828 2.436 1 89.25 371 PHE B N 1
ATOM 7129 C CA . PHE B 1 371 ? 19.703 18.859 1.001 1 89.25 371 PHE B CA 1
ATOM 7130 C C . PHE B 1 371 ? 18.531 17.969 0.645 1 89.25 371 PHE B C 1
ATOM 7132 O O . PHE B 1 371 ? 18.062 17.188 1.474 1 89.25 371 PHE B O 1
ATOM 7139 N N . GLY B 1 372 ? 17.969 18.219 -0.52 1 93.94 372 GLY B N 1
ATOM 7140 C CA . GLY B 1 372 ? 16.891 17.375 -1.027 1 93.94 372 GLY B CA 1
ATOM 7141 C C . GLY B 1 372 ? 15.773 18.172 -1.691 1 93.94 372 GLY B C 1
ATOM 7142 O O . GLY B 1 372 ? 15.648 19.375 -1.471 1 93.94 372 GLY B O 1
ATOM 7143 N N . MET B 1 373 ? 15.008 17.516 -2.443 1 96.62 373 MET B N 1
ATOM 7144 C CA . MET B 1 373 ? 13.914 18.125 -3.188 1 96.62 373 MET B CA 1
ATOM 7145 C C . MET B 1 373 ? 12.586 17.938 -2.467 1 96.62 373 MET B C 1
ATOM 7147 O O . MET B 1 373 ? 12.289 16.828 -1.987 1 96.62 373 MET B O 1
ATOM 7151 N N . ASN B 1 374 ? 11.852 18.953 -2.287 1 97.69 374 ASN B N 1
ATOM 7152 C CA . ASN B 1 374 ? 10.477 18.859 -1.807 1 97.69 374 ASN B CA 1
ATOM 7153 C C . ASN B 1 374 ? 9.477 18.859 -2.961 1 97.69 374 ASN B C 1
ATOM 7155 O O . ASN B 1 374 ? 9.328 19.859 -3.66 1 97.69 374 ASN B O 1
ATOM 7159 N N . VAL B 1 375 ? 8.789 17.766 -3.082 1 97.88 375 VAL B N 1
ATOM 7160 C CA . VAL B 1 375 ? 7.926 17.594 -4.246 1 97.88 375 VAL B CA 1
ATOM 7161 C C . VAL B 1 375 ? 6.461 17.594 -3.812 1 97.88 375 VAL B C 1
ATOM 7163 O O . VAL B 1 375 ? 6.062 16.812 -2.953 1 97.88 375 VAL B O 1
ATOM 7166 N N . TYR B 1 376 ? 5.711 18.469 -4.414 1 97.31 376 TYR B N 1
ATOM 7167 C CA . TYR B 1 376 ? 4.289 18.609 -4.117 1 97.31 376 TYR B CA 1
ATOM 7168 C C . TYR B 1 376 ? 3.438 18.156 -5.293 1 97.31 376 TYR B C 1
ATOM 7170 O O . TYR B 1 376 ? 3.91 18.109 -6.434 1 97.31 376 TYR B O 1
ATOM 7178 N N . HIS B 1 377 ? 2.268 17.734 -5.043 1 95.56 377 HIS B N 1
ATOM 7179 C CA . HIS B 1 377 ? 1.23 17.391 -6.012 1 95.56 377 HIS B CA 1
ATOM 7180 C C . HIS B 1 377 ? -0.111 18 -5.617 1 95.56 377 HIS B C 1
ATOM 7182 O O . HIS B 1 377 ? -0.666 17.672 -4.566 1 95.56 377 HIS B O 1
ATOM 7188 N N . LYS B 1 378 ? -0.623 18.906 -6.445 1 92.56 378 LYS B N 1
ATOM 7189 C CA . LYS B 1 378 ? -1.86 19.609 -6.129 1 92.56 378 LYS B CA 1
ATOM 7190 C C . LYS B 1 378 ? -1.787 20.25 -4.75 1 92.56 378 LYS B C 1
ATOM 7192 O O . LYS B 1 378 ? -2.664 20.047 -3.91 1 92.56 378 LYS B O 1
ATOM 7197 N N . ASN B 1 379 ? -0.673 20.938 -4.484 1 95.5 379 ASN B N 1
ATOM 7198 C CA . ASN B 1 379 ? -0.42 21.719 -3.281 1 95.5 379 ASN B CA 1
ATOM 7199 C C . ASN B 1 379 ? -0.014 20.828 -2.109 1 95.5 379 ASN B C 1
ATOM 7201 O O . ASN B 1 379 ? 0.41 21.328 -1.064 1 95.5 379 ASN B O 1
ATOM 7205 N N . ARG B 1 380 ? -0.125 19.516 -2.291 1 97.06 380 ARG B N 1
ATOM 7206 C CA . ARG B 1 380 ? 0.08 18.562 -1.203 1 97.06 380 ARG B CA 1
ATOM 7207 C C . ARG B 1 380 ? 1.484 17.969 -1.25 1 97.06 380 ARG B C 1
ATOM 7209 O O . ARG B 1 380 ? 1.901 17.422 -2.275 1 97.06 380 ARG B O 1
ATOM 7216 N N . LEU B 1 381 ? 2.182 18.062 -0.134 1 97.94 381 LEU B N 1
ATOM 7217 C CA . LEU B 1 381 ? 3.525 17.5 -0.039 1 97.94 381 LEU B CA 1
ATOM 7218 C C . LEU B 1 381 ? 3.49 15.992 -0.174 1 97.94 381 LEU B C 1
ATOM 7220 O O . LEU B 1 381 ? 2.738 15.312 0.534 1 97.94 381 LEU B O 1
ATOM 7224 N N . ILE B 1 382 ? 4.262 15.43 -1.052 1 96.5 382 ILE B N 1
ATOM 7225 C CA . ILE B 1 382 ? 4.32 13.984 -1.267 1 96.5 382 ILE B CA 1
ATOM 7226 C C . ILE B 1 382 ? 5.672 13.445 -0.802 1 96.5 382 ILE B C 1
ATOM 7228 O O . ILE B 1 382 ? 5.734 12.508 -0.007 1 96.5 382 ILE B O 1
ATOM 7232 N N . MET B 1 383 ? 6.711 14.141 -1.259 1 95.94 383 MET B N 1
ATOM 7233 C CA . MET B 1 383 ? 8.062 13.703 -0.915 1 95.94 383 MET B CA 1
ATOM 7234 C C . MET B 1 383 ? 8.859 14.836 -0.292 1 95.94 383 MET B C 1
ATOM 7236 O O . MET B 1 383 ? 9.32 15.742 -0.997 1 95.94 383 MET B O 1
ATOM 7240 N N . PRO B 1 384 ? 9.07 14.773 0.949 1 96.31 384 PRO B N 1
ATOM 7241 C CA . PRO B 1 384 ? 9.875 15.789 1.627 1 96.31 384 PRO B CA 1
ATOM 7242 C C . PRO B 1 384 ? 11.375 15.484 1.565 1 96.31 384 PRO B C 1
ATOM 7244 O O . PRO B 1 384 ? 11.797 14.367 1.87 1 96.31 384 PRO B O 1
ATOM 7247 N N . PHE B 1 385 ? 12.156 16.5 1.109 1 93.81 385 PHE B N 1
ATOM 7248 C CA . PHE B 1 385 ? 13.609 16.438 1.077 1 93.81 385 PHE B CA 1
ATOM 7249 C C . PHE B 1 385 ? 14.086 15.148 0.433 1 93.81 385 PHE B C 1
ATOM 7251 O O . PHE B 1 385 ? 14.914 14.438 1 1 93.81 385 PHE B O 1
ATOM 7258 N N . TRP B 1 386 ? 13.484 14.875 -0.685 1 93.38 386 TRP B N 1
ATOM 7259 C CA . TRP B 1 386 ? 13.812 13.695 -1.476 1 93.38 386 TRP B CA 1
ATOM 7260 C C . TRP B 1 386 ? 15.266 13.75 -1.942 1 93.38 386 TRP B C 1
ATOM 7262 O O . TRP B 1 386 ? 15.656 14.648 -2.689 1 93.38 386 TRP B O 1
ATOM 7272 N N . LYS B 1 387 ? 16.062 12.781 -1.492 1 88.31 387 LYS B N 1
ATOM 7273 C CA . LYS B 1 387 ? 17.469 12.734 -1.829 1 88.31 387 LYS B CA 1
ATOM 7274 C C . LYS B 1 387 ? 17.688 12.133 -3.215 1 88.31 387 LYS B C 1
ATOM 7276 O O . LYS B 1 387 ? 18.109 10.977 -3.34 1 88.31 387 LYS B O 1
ATOM 7281 N N . VAL B 1 388 ? 17.531 12.961 -4.148 1 87.38 388 VAL B N 1
ATOM 7282 C CA . VAL B 1 388 ? 17.641 12.547 -5.543 1 87.38 388 VAL B CA 1
ATOM 7283 C C . VAL B 1 388 ? 19.094 12.258 -5.887 1 87.38 388 VAL B C 1
ATOM 7285 O O . VAL B 1 388 ? 19.391 11.383 -6.711 1 87.38 388 VAL B O 1
ATOM 7288 N N . LEU B 1 389 ? 20 13.047 -5.371 1 80.69 389 LEU B N 1
ATOM 7289 C CA . LEU B 1 389 ? 21.422 12.898 -5.598 1 80.69 389 LEU B CA 1
ATOM 7290 C C . LEU B 1 389 ? 22.125 12.406 -4.332 1 80.69 389 LEU B C 1
ATOM 7292 O O . LEU B 1 389 ? 22.094 13.078 -3.303 1 80.69 389 LEU B O 1
ATOM 7296 N N . GLN B 1 390 ? 22.531 11.117 -4.379 1 66 390 GLN B N 1
ATOM 7297 C CA . GLN B 1 390 ? 23.297 10.602 -3.256 1 66 390 GLN B CA 1
ATOM 7298 C C . GLN B 1 390 ? 24.703 10.172 -3.699 1 66 390 GLN B C 1
ATOM 7300 O O . GLN B 1 390 ? 24.859 9.141 -4.352 1 66 390 GLN B O 1
ATOM 7305 N N . GLU B 1 391 ? 25.547 11.164 -3.656 1 62.5 391 GLU B N 1
ATOM 7306 C CA . GLU B 1 391 ? 26.938 10.891 -4.027 1 62.5 391 GLU B CA 1
ATOM 7307 C C . GLU B 1 391 ? 27.875 11.141 -2.857 1 62.5 391 GLU B C 1
ATOM 7309 O O . GLU B 1 391 ? 27.531 11.844 -1.905 1 62.5 391 GLU B O 1
ATOM 7314 N N . GLY B 1 392 ? 28.875 10.328 -2.744 1 59.22 392 GLY B N 1
ATOM 7315 C CA . GLY B 1 392 ? 29.891 10.523 -1.732 1 59.22 392 GLY B CA 1
ATOM 7316 C C . GLY B 1 392 ? 30.625 11.852 -1.871 1 59.22 392 GLY B C 1
ATOM 7317 O O . GLY B 1 392 ? 31.312 12.289 -0.943 1 59.22 392 GLY B O 1
ATOM 7318 N N . SER B 1 393 ? 30.422 12.594 -2.953 1 64.69 393 SER B N 1
ATOM 7319 C CA . SER B 1 393 ? 31.094 13.867 -3.188 1 64.69 393 SER B CA 1
ATOM 7320 C C . SER B 1 393 ? 30.312 15.023 -2.584 1 64.69 393 SER B C 1
ATOM 7322 O O . SER B 1 393 ? 29.188 14.836 -2.096 1 64.69 393 SER B O 1
ATOM 7324 N N . SER B 1 394 ? 30.984 16.203 -2.439 1 76.62 394 SER B N 1
ATOM 7325 C CA . SER B 1 394 ? 30.344 17.406 -1.916 1 76.62 394 SER B CA 1
ATOM 7326 C C . SER B 1 394 ? 29.328 17.969 -2.912 1 76.62 394 SER B C 1
ATOM 7328 O O . SER B 1 394 ? 28.562 18.875 -2.576 1 76.62 394 SER B O 1
ATOM 7330 N N . ARG B 1 395 ? 29.297 17.453 -4.086 1 81.81 395 ARG B N 1
ATOM 7331 C CA . ARG B 1 395 ? 28.391 17.984 -5.109 1 81.81 395 ARG B CA 1
ATOM 7332 C C . ARG B 1 395 ? 26.938 17.828 -4.695 1 81.81 395 ARG B C 1
ATOM 7334 O O . ARG B 1 395 ? 26.516 16.75 -4.285 1 81.81 395 ARG B O 1
ATOM 7341 N N . GLY B 1 396 ? 26.188 18.984 -4.703 1 86.81 396 GLY B N 1
ATOM 7342 C CA . GLY B 1 396 ? 24.766 18.953 -4.395 1 86.81 396 GLY B CA 1
ATOM 7343 C C . GLY B 1 396 ? 24.469 19.156 -2.92 1 86.81 396 GLY B C 1
ATOM 7344 O O . GLY B 1 396 ? 23.312 19.25 -2.52 1 86.81 396 GLY B O 1
ATOM 7345 N N . ARG B 1 397 ? 25.531 19.203 -2.184 1 86.62 397 ARG B N 1
ATOM 7346 C CA . ARG B 1 397 ? 25.344 19.406 -0.751 1 86.62 397 ARG B CA 1
ATOM 7347 C C . ARG B 1 397 ? 24.656 20.734 -0.47 1 86.62 397 ARG B C 1
ATOM 7349 O O . ARG B 1 397 ? 24.938 21.734 -1.132 1 86.62 397 ARG B O 1
ATOM 7356 N N . SER B 1 398 ? 23.734 20.703 0.456 1 90.19 398 SER B N 1
ATOM 7357 C CA . SER B 1 398 ? 23.016 21.875 0.981 1 90.19 398 SER B CA 1
ATOM 7358 C C . SER B 1 398 ? 22.031 22.422 -0.046 1 90.19 398 SER B C 1
ATOM 7360 O O . SER B 1 398 ? 21.5 23.516 0.137 1 90.19 398 SER B O 1
ATOM 7362 N N . VAL B 1 399 ? 21.906 21.75 -1.154 1 94.12 399 VAL B N 1
ATOM 7363 C CA . VAL B 1 399 ? 20.953 22.219 -2.166 1 94.12 399 VAL B CA 1
ATOM 7364 C C . VAL B 1 399 ? 19.547 21.719 -1.834 1 94.12 399 VAL B C 1
ATOM 7366 O O . VAL B 1 399 ? 19.344 20.516 -1.643 1 94.12 399 VAL B O 1
ATOM 7369 N N . VAL B 1 400 ? 18.641 22.609 -1.712 1 95.56 400 VAL B N 1
ATOM 7370 C CA . VAL B 1 400 ? 17.234 22.297 -1.446 1 95.56 400 VAL B CA 1
ATOM 7371 C C . VAL B 1 400 ? 16.359 22.797 -2.598 1 95.56 400 VAL B C 1
ATOM 7373 O O . VAL B 1 400 ? 16.641 23.844 -3.182 1 95.56 400 VAL B O 1
ATOM 7376 N N . GLY B 1 401 ? 15.398 22.047 -2.973 1 97.12 401 GLY B N 1
ATOM 7377 C CA . GLY B 1 401 ? 14.508 22.438 -4.051 1 97.12 401 GLY B CA 1
ATOM 7378 C C . GLY B 1 401 ? 13.039 22.219 -3.729 1 97.12 401 GLY B C 1
ATOM 7379 O O . GLY B 1 401 ? 12.711 21.469 -2.795 1 97.12 401 GLY B O 1
ATOM 7380 N N . VAL B 1 402 ? 12.18 22.938 -4.418 1 97.94 402 VAL B N 1
ATOM 7381 C CA . VAL B 1 402 ? 10.734 22.828 -4.273 1 97.94 402 VAL B CA 1
ATOM 7382 C C . VAL B 1 402 ? 10.078 22.812 -5.648 1 97.94 402 VAL B C 1
ATOM 7384 O O . VAL B 1 402 ? 10.406 23.625 -6.512 1 97.94 402 VAL B O 1
ATOM 7387 N N . LEU B 1 403 ? 9.227 21.875 -5.887 1 97.44 403 LEU B N 1
ATOM 7388 C CA . LEU B 1 403 ? 8.469 21.859 -7.133 1 97.44 403 LEU B CA 1
ATOM 7389 C C . LEU B 1 403 ? 7.105 21.203 -6.93 1 97.44 403 LEU B C 1
ATOM 7391 O O . LEU B 1 403 ? 6.91 20.453 -5.973 1 97.44 403 LEU B O 1
ATOM 7395 N N . GLU B 1 404 ? 6.191 21.531 -7.734 1 96.06 404 GLU B N 1
ATOM 7396 C CA . GLU B 1 404 ? 4.875 20.906 -7.812 1 96.06 404 GLU B CA 1
ATOM 7397 C C . GLU B 1 404 ? 4.746 20.047 -9.07 1 96.06 404 GLU B C 1
ATOM 7399 O O . GLU B 1 404 ? 4.762 20.578 -10.188 1 96.06 404 GLU B O 1
ATOM 7404 N N . ALA B 1 405 ? 4.629 18.766 -8.852 1 94.12 405 ALA B N 1
ATOM 7405 C CA . ALA B 1 405 ? 4.621 17.828 -9.977 1 94.12 405 ALA B CA 1
ATOM 7406 C C . ALA B 1 405 ? 3.229 17.25 -10.195 1 94.12 405 ALA B C 1
ATOM 7408 O O . ALA B 1 405 ? 2.965 16.094 -9.828 1 94.12 405 ALA B O 1
ATOM 7409 N N . ASN B 1 406 ? 2.393 17.906 -10.938 1 90.38 406 ASN B N 1
ATOM 7410 C CA . ASN B 1 406 ? 1.021 17.469 -11.172 1 90.38 406 ASN B CA 1
ATOM 7411 C C . ASN B 1 406 ? 0.922 16.547 -12.391 1 90.38 406 ASN B C 1
ATOM 7413 O O . ASN B 1 406 ? -0.14 15.992 -12.664 1 90.38 406 ASN B O 1
ATOM 7417 N N . PHE B 1 407 ? 2.029 16.344 -13.039 1 87.38 407 PHE B N 1
ATOM 7418 C CA . PHE B 1 407 ? 2.045 15.539 -14.258 1 87.38 407 PHE B CA 1
ATOM 7419 C C . PHE B 1 407 ? 2.34 14.078 -13.93 1 87.38 407 PHE B C 1
ATOM 7421 O O . PHE B 1 407 ? 2.303 13.227 -14.812 1 87.38 407 PHE B O 1
ATOM 7428 N N . ILE B 1 408 ? 2.697 13.812 -12.734 1 86.5 408 ILE B N 1
ATOM 7429 C CA . ILE B 1 408 ? 2.85 12.438 -12.258 1 86.5 408 ILE B CA 1
ATOM 7430 C C . ILE B 1 408 ? 1.864 12.18 -11.125 1 86.5 408 ILE B C 1
ATOM 7432 O O . ILE B 1 408 ? 1.431 13.109 -10.438 1 86.5 408 ILE B O 1
ATOM 7436 N N . GLU B 1 409 ? 1.543 10.898 -10.922 1 82.19 409 GLU B N 1
ATOM 7437 C CA . GLU B 1 409 ? 0.545 10.555 -9.914 1 82.19 409 GLU B CA 1
ATOM 7438 C C . GLU B 1 409 ? 1.202 9.992 -8.656 1 82.19 409 GLU B C 1
ATOM 7440 O O . GLU B 1 409 ? 2.111 9.164 -8.734 1 82.19 409 GLU B O 1
ATOM 7445 N N . PRO B 1 410 ? 0.731 10.555 -7.492 1 87.31 410 PRO B N 1
ATOM 7446 C CA . PRO B 1 410 ? 1.228 9.977 -6.242 1 87.31 410 PRO B CA 1
ATOM 7447 C C . PRO B 1 410 ? 0.7 8.57 -5.988 1 87.31 410 PRO B C 1
ATOM 7449 O O . PRO B 1 410 ? -0.306 8.164 -6.582 1 87.31 410 PRO B O 1
ATOM 7452 N N . ALA B 1 411 ? 1.413 7.91 -5.195 1 80.25 411 ALA B N 1
ATOM 7453 C CA . ALA B 1 411 ? 0.889 6.656 -4.664 1 80.25 411 ALA B CA 1
ATOM 7454 C C . ALA B 1 411 ? -0.36 6.898 -3.818 1 80.25 411 ALA B C 1
ATOM 7456 O O . ALA B 1 411 ? -0.652 8.031 -3.441 1 80.25 411 ALA B O 1
ATOM 7457 N N . HIS B 1 412 ? -1.105 5.863 -3.531 1 76.25 412 HIS B N 1
ATOM 7458 C CA . HIS B 1 412 ? -2.377 5.98 -2.826 1 76.25 412 HIS B CA 1
ATOM 7459 C C . HIS B 1 412 ? -2.176 6.535 -1.418 1 76.25 412 HIS B C 1
ATOM 7461 O O . HIS B 1 412 ? -3.047 7.227 -0.887 1 76.25 412 HIS B O 1
ATOM 7467 N N . ASP B 1 413 ? -1.045 6.191 -0.828 1 78.94 413 ASP B N 1
ATOM 7468 C CA . ASP B 1 413 ? -0.789 6.664 0.529 1 78.94 413 ASP B CA 1
ATOM 7469 C C . ASP B 1 413 ? -0.195 8.07 0.518 1 78.94 413 ASP B C 1
ATOM 7471 O O . ASP B 1 413 ? -0.005 8.68 1.574 1 78.94 413 ASP B O 1
ATOM 7475 N N . LYS B 1 414 ? 0.146 8.57 -0.727 1 88.69 414 LYS B N 1
ATOM 7476 C CA . LYS B 1 414 ? 0.637 9.93 -0.954 1 88.69 414 LYS B CA 1
ATOM 7477 C C . LYS B 1 414 ? 1.952 10.172 -0.217 1 88.69 414 LYS B C 1
ATOM 7479 O O . LYS B 1 414 ? 2.162 11.234 0.36 1 88.69 414 LYS B O 1
ATOM 7484 N N . GLN B 1 415 ? 2.76 9.164 -0.086 1 88.25 415 GLN B N 1
ATOM 7485 C CA . GLN B 1 415 ? 4.074 9.289 0.537 1 88.25 415 GLN B CA 1
ATOM 7486 C C . GLN B 1 415 ? 5.188 9.086 -0.485 1 88.25 415 GLN B C 1
ATOM 7488 O O . GLN B 1 415 ? 6.367 9.234 -0.162 1 88.25 415 GLN B O 1
ATOM 7493 N N . ASP B 1 416 ? 4.785 8.781 -1.665 1 87.19 416 ASP B N 1
ATOM 7494 C CA . ASP B 1 416 ? 5.695 8.609 -2.791 1 87.19 416 ASP B CA 1
ATOM 7495 C C . ASP B 1 416 ? 4.953 8.711 -4.121 1 87.19 416 ASP B C 1
ATOM 7497 O O . ASP B 1 416 ? 3.73 8.867 -4.145 1 87.19 416 ASP B O 1
ATOM 7501 N N . PHE B 1 417 ? 5.723 8.766 -5.16 1 87.25 417 PHE B N 1
ATOM 7502 C CA . PHE B 1 417 ? 5.129 8.727 -6.492 1 87.25 417 PHE B CA 1
ATOM 7503 C C . PHE B 1 417 ? 5.262 7.336 -7.105 1 87.25 417 PHE B C 1
ATOM 7505 O O . PHE B 1 417 ? 6.152 6.57 -6.738 1 87.25 417 PHE B O 1
ATOM 7512 N N . GLU B 1 418 ? 4.355 7.094 -7.973 1 76.5 418 GLU B N 1
ATOM 7513 C CA . GLU B 1 418 ? 4.465 5.863 -8.742 1 76.5 418 GLU B CA 1
ATOM 7514 C C . GLU B 1 418 ? 5.707 5.875 -9.633 1 76.5 418 GLU B C 1
ATOM 7516 O O . GLU B 1 418 ? 6.051 6.906 -10.211 1 76.5 418 GLU B O 1
ATOM 7521 N N . ARG B 1 419 ? 6.395 4.801 -9.711 1 74.06 419 ARG B N 1
ATOM 7522 C CA . ARG B 1 419 ? 7.645 4.742 -10.461 1 74.06 419 ARG B CA 1
ATOM 7523 C C . ARG B 1 419 ? 7.387 4.539 -11.945 1 74.06 419 ARG B C 1
ATOM 7525 O O . ARG B 1 419 ? 7.66 3.469 -12.492 1 74.06 419 ARG B O 1
ATOM 7532 N N . THR B 1 420 ? 6.934 5.539 -12.617 1 75 420 THR B N 1
ATOM 7533 C CA . THR B 1 420 ? 6.672 5.59 -14.055 1 75 420 THR B CA 1
ATOM 7534 C C . THR B 1 420 ? 7.887 6.125 -14.805 1 75 420 THR B C 1
ATOM 7536 O O . THR B 1 420 ? 8.805 6.688 -14.203 1 75 420 THR B O 1
ATOM 7539 N N . PRO B 1 421 ? 7.961 5.914 -16.062 1 75.19 421 PRO B N 1
ATOM 7540 C CA . PRO B 1 421 ? 9.039 6.527 -16.828 1 75.19 421 PRO B CA 1
ATOM 7541 C C . PRO B 1 421 ? 9.102 8.047 -16.656 1 75.19 421 PRO B C 1
ATOM 7543 O O . PRO B 1 421 ? 10.195 8.625 -16.625 1 75.19 421 PRO B O 1
ATOM 7546 N N . LEU B 1 422 ? 7.957 8.641 -16.562 1 82.31 422 LEU B N 1
ATOM 7547 C CA . LEU B 1 422 ? 7.922 10.078 -16.328 1 82.31 422 LEU B CA 1
ATOM 7548 C C . LEU B 1 422 ? 8.602 10.422 -15 1 82.31 422 LEU B C 1
ATOM 7550 O O . LEU B 1 422 ? 9.312 11.422 -14.906 1 82.31 422 LEU B O 1
ATOM 7554 N N . PHE B 1 423 ? 8.352 9.617 -14.055 1 87.25 423 PHE B N 1
ATOM 7555 C CA . PHE B 1 423 ? 8.977 9.828 -12.758 1 87.25 423 PHE B CA 1
ATOM 7556 C C . PHE B 1 423 ? 10.492 9.672 -12.852 1 87.25 423 PHE B C 1
ATOM 7558 O O . PHE B 1 423 ? 11.242 10.461 -12.273 1 87.25 423 PHE B O 1
ATOM 7565 N N . ILE B 1 424 ? 10.891 8.719 -13.516 1 82.75 424 ILE B N 1
ATOM 7566 C CA . ILE B 1 424 ? 12.312 8.438 -13.672 1 82.75 424 ILE B CA 1
ATOM 7567 C C . ILE B 1 424 ? 12.984 9.602 -14.406 1 82.75 424 ILE B C 1
ATOM 7569 O O . ILE B 1 424 ? 14.078 10.023 -14.031 1 82.75 424 ILE B O 1
ATOM 7573 N N . ARG B 1 425 ? 12.344 10.047 -15.414 1 87.38 425 ARG B N 1
ATOM 7574 C CA . ARG B 1 425 ? 12.875 11.188 -16.141 1 87.38 425 ARG B CA 1
ATOM 7575 C C . ARG B 1 425 ? 12.953 12.422 -15.258 1 87.38 425 ARG B C 1
ATOM 7577 O O . ARG B 1 425 ? 13.906 13.203 -15.344 1 87.38 425 ARG B O 1
ATOM 7584 N N . LEU B 1 426 ? 11.969 12.586 -14.461 1 92.06 426 LEU B N 1
ATOM 7585 C CA . LEU B 1 426 ? 11.984 13.695 -13.508 1 92.06 426 LEU B CA 1
ATOM 7586 C C . LEU B 1 426 ? 13.172 13.578 -12.555 1 92.06 426 LEU B C 1
ATOM 7588 O O . LEU B 1 426 ? 13.875 14.555 -12.305 1 92.06 426 LEU B O 1
ATOM 7592 N N . GLU B 1 427 ? 13.297 12.406 -12.016 1 92.38 427 GLU B N 1
ATOM 7593 C CA . GLU B 1 427 ? 14.414 12.156 -11.109 1 92.38 427 GLU B CA 1
ATOM 7594 C C . GLU B 1 427 ? 15.742 12.5 -11.766 1 92.38 427 GLU B C 1
ATOM 7596 O O . GLU B 1 427 ? 16.578 13.164 -11.156 1 92.38 427 GLU B O 1
ATOM 7601 N N . THR B 1 428 ? 15.922 12.086 -13.008 1 89.88 428 THR B N 1
ATOM 7602 C CA . THR B 1 428 ? 17.141 12.344 -13.758 1 89.88 428 THR B CA 1
ATOM 7603 C C . THR B 1 428 ? 17.344 13.844 -13.977 1 89.88 428 THR B C 1
ATOM 7605 O O . THR B 1 428 ? 18.438 14.359 -13.797 1 89.88 428 THR B O 1
ATOM 7608 N N . LYS B 1 429 ? 16.312 14.461 -14.359 1 93.75 429 LYS B N 1
ATOM 7609 C CA . LYS B 1 429 ? 16.375 15.898 -14.609 1 93.75 429 LYS B CA 1
ATOM 7610 C C . LYS B 1 429 ? 16.703 16.672 -13.328 1 93.75 429 LYS B C 1
ATOM 7612 O O . LYS B 1 429 ? 17.484 17.625 -13.352 1 93.75 429 LYS B O 1
ATOM 7617 N N . LEU B 1 430 ? 16.062 16.328 -12.25 1 95.69 430 LEU B N 1
ATOM 7618 C CA . LEU B 1 430 ? 16.328 17 -10.984 1 95.69 430 LEU B CA 1
ATOM 7619 C C . LEU B 1 430 ? 17.781 16.828 -10.562 1 95.69 430 LEU B C 1
ATOM 7621 O O . LEU B 1 430 ? 18.391 17.75 -10.016 1 95.69 430 LEU B O 1
ATOM 7625 N N . ARG B 1 431 ? 18.312 15.672 -10.789 1 93.44 431 ARG B N 1
ATOM 7626 C CA . ARG B 1 431 ? 19.719 15.438 -10.516 1 93.44 431 ARG B CA 1
ATOM 7627 C C . ARG B 1 431 ? 20.594 16.422 -11.297 1 93.44 431 ARG B C 1
ATOM 7629 O O . ARG B 1 431 ? 21.547 16.984 -10.758 1 93.44 431 ARG B O 1
ATOM 7636 N N . GLN B 1 432 ? 20.297 16.562 -12.516 1 93.56 432 GLN B N 1
ATOM 7637 C CA . GLN B 1 432 ? 21.031 17.469 -13.375 1 93.56 432 GLN B CA 1
ATOM 7638 C C . GLN B 1 432 ? 20.922 18.922 -12.891 1 93.56 432 GLN B C 1
ATOM 7640 O O . GLN B 1 432 ? 21.906 19.656 -12.875 1 93.56 432 GLN B O 1
ATOM 7645 N N . ILE B 1 433 ? 19.734 19.281 -12.555 1 95.62 433 ILE B N 1
ATOM 7646 C CA . ILE B 1 433 ? 19.484 20.641 -12.086 1 95.62 433 ILE B CA 1
ATOM 7647 C C . ILE B 1 433 ? 20.312 20.891 -10.82 1 95.62 433 ILE B C 1
ATOM 7649 O O . ILE B 1 433 ? 20.922 21.953 -10.68 1 95.62 433 ILE B O 1
ATOM 7653 N N . ILE B 1 434 ? 20.297 19.969 -9.914 1 94.75 434 ILE B N 1
ATOM 7654 C CA . ILE B 1 434 ? 21.016 20.109 -8.656 1 94.75 434 ILE B CA 1
ATOM 7655 C C . ILE B 1 434 ? 22.516 20.266 -8.93 1 94.75 434 ILE B C 1
ATOM 7657 O O . ILE B 1 434 ? 23.156 21.156 -8.367 1 94.75 434 ILE B O 1
ATOM 7661 N N . ILE B 1 435 ? 23.031 19.422 -9.766 1 92.69 435 ILE B N 1
ATOM 7662 C CA . ILE B 1 435 ? 24.453 19.453 -10.086 1 92.69 435 ILE B CA 1
ATOM 7663 C C . ILE B 1 435 ? 24.797 20.781 -10.758 1 92.69 435 ILE B C 1
ATOM 7665 O O . ILE B 1 435 ? 25.797 21.422 -10.406 1 92.69 435 ILE B O 1
ATOM 7669 N N . GLU B 1 436 ? 24.016 21.156 -11.711 1 93.81 436 GLU B N 1
ATOM 7670 C CA . GLU B 1 436 ? 24.234 22.406 -12.414 1 93.81 436 GLU B CA 1
ATOM 7671 C C . GLU B 1 436 ? 24.203 23.594 -11.453 1 93.81 436 GLU B C 1
ATOM 7673 O O . GLU B 1 436 ? 25.062 24.469 -11.5 1 93.81 436 GLU B O 1
ATOM 7678 N N . TYR B 1 437 ? 23.203 23.656 -10.664 1 95.56 437 TYR B N 1
ATOM 7679 C CA . TYR B 1 437 ? 23.078 24.734 -9.695 1 95.56 437 TYR B CA 1
ATOM 7680 C C . TYR B 1 437 ? 24.266 24.766 -8.758 1 95.56 437 TYR B C 1
ATOM 7682 O O . TYR B 1 437 ? 24.844 25.828 -8.492 1 95.56 437 TYR B O 1
ATOM 7690 N N . TRP B 1 438 ? 24.547 23.609 -8.211 1 92.94 438 TRP B N 1
ATOM 7691 C CA . TRP B 1 438 ? 25.641 23.531 -7.25 1 92.94 438 TRP B CA 1
ATOM 7692 C C . TRP B 1 438 ? 26.953 23.969 -7.883 1 92.94 438 TRP B C 1
ATOM 7694 O O . TRP B 1 438 ? 27.719 24.75 -7.289 1 92.94 438 TRP B O 1
ATOM 7704 N N . LYS B 1 439 ? 27.25 23.516 -9.055 1 91.44 439 LYS B N 1
ATOM 7705 C CA . LYS B 1 439 ? 28.469 23.859 -9.773 1 91.44 439 LYS B CA 1
ATOM 7706 C C . LYS B 1 439 ? 28.594 25.375 -9.961 1 91.44 439 LYS B C 1
ATOM 7708 O O . LYS B 1 439 ? 29.688 25.922 -9.828 1 91.44 439 LYS B O 1
ATOM 7713 N N . ASN B 1 440 ? 27.531 25.953 -10.219 1 93.19 440 ASN B N 1
ATOM 7714 C CA . ASN B 1 440 ? 27.547 27.375 -10.57 1 93.19 440 ASN B CA 1
ATOM 7715 C C . ASN B 1 440 ? 27.5 28.266 -9.328 1 93.19 440 ASN B C 1
ATOM 7717 O O . ASN B 1 440 ? 27.859 29.438 -9.383 1 93.19 440 ASN B O 1
ATOM 7721 N N . ASN B 1 441 ? 27.062 27.719 -8.164 1 93.38 441 ASN B N 1
ATOM 7722 C CA . ASN B 1 441 ? 26.781 28.625 -7.059 1 93.38 441 ASN B CA 1
ATOM 7723 C C . ASN B 1 441 ? 27.469 28.156 -5.773 1 93.38 441 ASN B C 1
ATOM 7725 O O . ASN B 1 441 ? 27.359 28.812 -4.734 1 93.38 441 ASN B O 1
ATOM 7729 N N . CYS B 1 442 ? 28.172 27.094 -5.766 1 90.81 442 CYS B N 1
ATOM 7730 C CA . CYS B 1 442 ? 28.766 26.531 -4.555 1 90.81 442 CYS B CA 1
ATOM 7731 C C . CYS B 1 442 ? 29.734 27.531 -3.916 1 90.81 442 CYS B C 1
ATOM 7733 O O . CYS B 1 442 ? 29.922 27.531 -2.699 1 90.81 442 CYS B O 1
ATOM 7735 N N . HIS B 1 443 ? 30.328 28.438 -4.668 1 89 443 HIS B N 1
ATOM 7736 C CA . HIS B 1 443 ? 31.266 29.438 -4.168 1 89 443 HIS B CA 1
ATOM 7737 C C . HIS B 1 443 ? 30.562 30.438 -3.256 1 89 443 HIS B C 1
ATOM 7739 O O . HIS B 1 443 ? 31.203 31.062 -2.4 1 89 443 HIS B O 1
ATOM 7745 N N . LEU B 1 444 ? 29.344 30.531 -3.424 1 90.44 444 LEU B N 1
ATOM 7746 C CA . LEU B 1 444 ? 28.578 31.5 -2.646 1 90.44 444 LEU B CA 1
ATOM 7747 C C . LEU B 1 444 ? 28.438 31.047 -1.199 1 90.44 444 LEU B C 1
ATOM 7749 O O . LEU B 1 444 ? 28.109 31.844 -0.321 1 90.44 444 LEU B O 1
ATOM 7753 N N . ILE B 1 445 ? 28.688 29.75 -1.042 1 88.62 445 ILE B N 1
ATOM 7754 C CA . ILE B 1 445 ? 28.547 29.25 0.323 1 88.62 445 ILE B CA 1
ATOM 7755 C C . ILE B 1 445 ? 29.891 28.734 0.826 1 88.62 445 ILE B C 1
ATOM 7757 O O . ILE B 1 445 ? 29.938 27.859 1.694 1 88.62 445 ILE B O 1
ATOM 7761 N N . GLY B 1 446 ? 30.906 29.062 0.149 1 81.44 446 GLY B N 1
ATOM 7762 C CA . GLY B 1 446 ? 32.219 28.844 0.721 1 81.44 446 GLY B CA 1
ATOM 7763 C C . GLY B 1 446 ? 33 27.75 0.025 1 81.44 446 GLY B C 1
ATOM 7764 O O . GLY B 1 446 ? 34.125 27.453 0.415 1 81.44 446 GLY B O 1
ATOM 7765 N N . TYR B 1 447 ? 32.438 27.141 -0.983 1 83.56 447 TYR B N 1
ATOM 7766 C CA . TYR B 1 447 ? 33.188 26.125 -1.717 1 83.56 447 TYR B CA 1
ATOM 7767 C C . TYR B 1 447 ? 34 26.75 -2.846 1 83.56 447 TYR B C 1
ATOM 7769 O O . TYR B 1 447 ? 33.719 27.859 -3.285 1 83.56 447 TYR B O 1
ATOM 7777 N N . GLN B 1 448 ? 35.062 26 -3.234 1 77.38 448 GLN B N 1
ATOM 7778 C CA . GLN B 1 448 ? 35.844 26.484 -4.371 1 77.38 448 GLN B CA 1
ATOM 7779 C C . GLN B 1 448 ? 35.062 26.359 -5.672 1 77.38 448 GLN B C 1
ATOM 7781 O O . GLN B 1 448 ? 34.375 25.359 -5.895 1 77.38 448 GLN B O 1
ATOM 7786 N N . PRO B 1 449 ? 35.062 27.484 -6.328 1 75.5 449 PRO B N 1
ATOM 7787 C CA . PRO B 1 449 ? 34.312 27.438 -7.586 1 75.5 449 PRO B CA 1
ATOM 7788 C C . PRO B 1 449 ? 34.812 26.344 -8.523 1 75.5 449 PRO B C 1
ATOM 7790 O O . PRO B 1 449 ? 36 26.078 -8.586 1 75.5 449 PRO B O 1
ATOM 7793 N N . MET B 1 450 ? 33.938 25.562 -9.078 1 68 450 MET B N 1
ATOM 7794 C CA . MET B 1 450 ? 34.312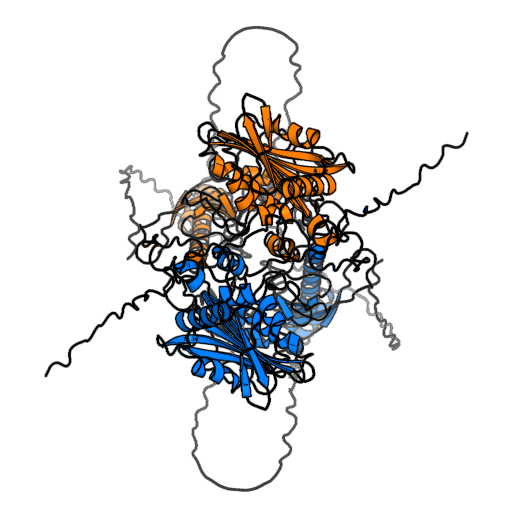 24.453 -9.969 1 68 450 MET B CA 1
ATOM 7795 C C . MET B 1 450 ? 34.438 24.938 -11.406 1 68 450 MET B C 1
ATOM 7797 O O . MET B 1 450 ? 35.062 24.281 -12.234 1 68 450 MET B O 1
ATOM 7801 N N . ASN B 1 451 ? 33.844 26.031 -11.727 1 62.38 451 ASN B N 1
ATOM 7802 C CA . ASN B 1 451 ? 33.938 26.625 -13.055 1 62.38 451 ASN B CA 1
ATOM 7803 C C . ASN B 1 451 ? 35.25 27.359 -13.242 1 62.38 451 ASN B C 1
ATOM 7805 O O . ASN B 1 451 ? 35.594 28.266 -12.469 1 62.38 451 ASN B O 1
ATOM 7809 N N . PRO B 1 452 ? 36.094 26.938 -14.117 1 61.69 452 PRO B N 1
ATOM 7810 C CA . PRO B 1 452 ? 37.406 27.547 -14.336 1 61.69 452 PRO B CA 1
ATOM 7811 C C . PRO B 1 452 ? 37.312 29.062 -14.523 1 61.69 452 PRO B C 1
ATOM 7813 O O . PRO B 1 452 ? 38.219 29.797 -14.078 1 61.69 452 PRO B O 1
ATOM 7816 N N . GLN B 1 453 ? 36.312 29.516 -15.195 1 57.88 453 GLN B N 1
ATOM 7817 C CA . GLN B 1 453 ? 36.188 30.953 -15.438 1 57.88 453 GLN B CA 1
ATOM 7818 C C . GLN B 1 453 ? 35.969 31.703 -14.133 1 57.88 453 GLN B C 1
ATOM 7820 O O . GLN B 1 453 ? 36.5 32.812 -13.945 1 57.88 453 GLN B O 1
ATOM 7825 N N . LEU B 1 454 ? 35.312 31.078 -13.242 1 57.47 454 LEU B N 1
ATOM 7826 C CA . LEU B 1 454 ? 35.031 31.719 -11.969 1 57.47 454 LEU B CA 1
ATOM 7827 C C . LEU B 1 454 ? 36.188 31.562 -11 1 57.47 454 LEU B C 1
ATOM 7829 O O . LEU B 1 454 ? 36.406 32.406 -10.133 1 57.47 454 LEU B O 1
ATOM 7833 N N . LYS B 1 455 ? 36.906 30.594 -11.188 1 59.28 455 LYS B N 1
ATOM 7834 C CA . LYS B 1 455 ? 38.094 30.359 -10.398 1 59.28 455 LYS B CA 1
ATOM 7835 C C . LYS B 1 455 ? 39.125 31.469 -10.617 1 59.28 455 LYS B C 1
ATOM 7837 O O . LYS B 1 455 ? 39.781 31.922 -9.672 1 59.28 455 LYS B O 1
ATOM 7842 N N . THR B 1 456 ? 39.25 31.891 -11.828 1 56.53 456 THR B N 1
ATOM 7843 C CA . THR B 1 456 ? 40.156 32.969 -12.148 1 56.53 456 THR B CA 1
ATOM 7844 C C . THR B 1 456 ? 39.688 34.281 -11.523 1 56.53 456 THR B C 1
ATOM 7846 O O . THR B 1 456 ? 40.5 35.062 -11.023 1 56.53 456 THR B O 1
ATOM 7849 N N . GLN B 1 457 ? 38.406 34.406 -11.5 1 50.12 457 GLN B N 1
ATOM 7850 C CA . GLN B 1 457 ? 37.875 35.656 -10.922 1 50.12 457 GLN B CA 1
ATOM 7851 C C . GLN B 1 457 ? 37.938 35.625 -9.398 1 50.12 457 GLN B C 1
ATOM 7853 O O . GLN B 1 457 ? 38.219 36.625 -8.758 1 50.12 457 GLN B O 1
ATOM 7858 N N . TYR B 1 458 ? 37.75 34.5 -8.953 1 50.94 458 TYR B N 1
ATOM 7859 C CA . TYR B 1 458 ? 37.781 34.312 -7.508 1 50.94 458 TYR B CA 1
ATOM 7860 C C . TYR B 1 458 ? 39.188 34.406 -6.969 1 50.94 458 TYR B C 1
ATOM 7862 O O . TYR B 1 458 ? 39.438 35 -5.91 1 50.94 458 TYR B O 1
ATOM 7870 N N . LYS B 1 459 ? 40.156 33.906 -7.668 1 52.25 459 LYS B N 1
ATOM 7871 C CA . LYS B 1 459 ? 41.562 34.062 -7.305 1 52.25 459 LYS B CA 1
ATOM 7872 C C . LYS B 1 459 ? 42.062 35.5 -7.484 1 52.25 459 LYS B C 1
ATOM 7874 O O . LYS B 1 459 ? 42.875 36 -6.707 1 52.25 459 LYS B O 1
ATOM 7879 N N . ALA B 1 460 ? 41.594 36.188 -8.406 1 48.09 460 ALA B N 1
ATOM 7880 C CA . ALA B 1 460 ? 41.938 37.594 -8.617 1 48.09 460 ALA B CA 1
ATOM 7881 C C . ALA B 1 460 ? 41.344 38.469 -7.527 1 48.09 460 ALA B C 1
ATOM 7883 O O . ALA B 1 460 ? 42 39.406 -7.07 1 48.09 460 ALA B O 1
ATOM 7884 N N . ALA B 1 461 ? 40.219 38.062 -7.09 1 47.59 461 ALA B N 1
ATOM 7885 C CA . ALA B 1 461 ? 39.594 38.844 -6.012 1 47.59 461 ALA B CA 1
ATOM 7886 C C . ALA B 1 461 ? 40.281 38.562 -4.68 1 47.59 461 ALA B C 1
ATOM 7888 O O . ALA B 1 461 ? 40.438 39.469 -3.854 1 47.59 461 ALA B O 1
ATOM 7889 N N . GLU B 1 462 ? 40.656 37.375 -4.488 1 48.53 462 GLU B N 1
ATOM 7890 C CA . GLU B 1 462 ? 41.406 37.094 -3.27 1 48.53 462 GLU B CA 1
ATOM 7891 C C . GLU B 1 462 ? 42.781 37.75 -3.285 1 48.53 462 GLU B C 1
ATOM 7893 O O . GLU B 1 462 ? 43.312 38.125 -2.232 1 48.53 462 GLU B O 1
ATOM 7898 N N . ARG B 1 463 ? 43.5 37.938 -4.473 1 43.44 463 ARG B N 1
ATOM 7899 C CA . ARG B 1 463 ? 44.812 38.562 -4.555 1 43.44 463 ARG B CA 1
ATOM 7900 C C . ARG B 1 463 ? 44.688 40.094 -4.43 1 43.44 463 ARG B C 1
ATOM 7902 O O . ARG B 1 463 ? 45.688 40.781 -4.176 1 43.44 463 ARG B O 1
ATOM 7909 N N . SER B 1 464 ? 43.656 40.75 -5.137 1 36.81 464 SER B N 1
ATOM 7910 C CA . SER B 1 464 ? 43.562 42.188 -4.871 1 36.81 464 SER B CA 1
ATOM 7911 C C . SER B 1 464 ? 43.188 42.469 -3.418 1 36.81 464 SER B C 1
ATOM 7913 O O . SER B 1 464 ? 42.156 42 -2.945 1 36.81 464 SER B O 1
ATOM 7915 N N . GLY B 1 465 ? 44 42.469 -2.416 1 35.22 465 GLY B N 1
ATOM 7916 C CA . GLY B 1 465 ? 44.062 42.812 -1.004 1 35.22 465 GLY B CA 1
ATOM 7917 C C . GLY B 1 465 ? 43.062 43.906 -0.634 1 35.22 465 GLY B C 1
ATOM 7918 O O . GLY B 1 465 ? 43.281 44.594 0.368 1 35.22 465 GLY B O 1
ATOM 7919 N N . GLY B 1 466 ? 42.406 44.656 -1.639 1 31.42 466 GLY B N 1
ATOM 7920 C CA . GLY B 1 466 ? 41.688 45.781 -1.027 1 31.42 466 GLY B CA 1
ATOM 7921 C C . GLY B 1 466 ? 40.75 45.375 0.081 1 31.42 466 GLY B C 1
ATOM 7922 O O . GLY B 1 466 ? 40.438 44.188 0.23 1 31.42 466 GLY B O 1
ATOM 7923 N N . PRO B 1 467 ? 40.406 46.344 1.129 1 30.09 467 PRO B N 1
ATOM 7924 C CA . PRO B 1 467 ? 39.531 46.031 2.273 1 30.09 467 PRO B CA 1
ATOM 7925 C C . PRO B 1 467 ? 38.281 45.25 1.884 1 30.09 467 PRO B C 1
ATOM 7927 O O . PRO B 1 467 ? 37.844 45.281 0.729 1 30.09 467 PRO B O 1
ATOM 7930 N N . GLY B 1 468 ? 38.062 44.125 2.342 1 28.03 468 GLY B N 1
ATOM 7931 C CA . GLY B 1 468 ? 36.875 43.312 2.293 1 28.03 468 GLY B CA 1
ATOM 7932 C C . GLY B 1 468 ? 35.594 44.125 2.248 1 28.03 468 GLY B C 1
ATOM 7933 O O . GLY B 1 468 ? 35.406 45.031 3.07 1 28.03 468 GLY B O 1
ATOM 7934 N N . HIS B 1 469 ? 35.188 44.719 1.121 1 26.66 469 HIS B N 1
ATOM 7935 C CA . HIS B 1 469 ? 33.906 45.438 1.028 1 26.66 469 HIS B CA 1
ATOM 7936 C C . HIS B 1 469 ? 32.906 44.844 1.995 1 26.66 469 HIS B C 1
ATOM 7938 O O . HIS B 1 469 ? 32.594 43.656 1.927 1 26.66 469 HIS B O 1
ATOM 7944 N N . GLN B 1 470 ? 32.875 45.375 3.285 1 25.86 470 GLN B N 1
ATOM 7945 C CA . GLN B 1 470 ? 31.828 45.25 4.305 1 25.86 470 GLN B CA 1
ATOM 7946 C C . GLN B 1 470 ? 30.438 45.406 3.701 1 25.86 470 GLN B C 1
ATOM 7948 O O . GLN B 1 470 ? 30.141 46.469 3.137 1 25.86 470 GLN B O 1
ATOM 7953 N N . PHE B 1 471 ? 29.859 44.438 2.998 1 22.5 471 PHE B N 1
ATOM 7954 C CA . PHE B 1 471 ? 28.453 44.562 2.674 1 22.5 471 PHE B CA 1
ATOM 7955 C C . PHE B 1 471 ? 27.672 45.125 3.846 1 22.5 471 PHE B C 1
ATOM 7957 O O . PHE B 1 471 ? 27.516 44.5 4.883 1 22.5 471 PHE B O 1
ATOM 7964 N N . GLN B 1 472 ? 27.844 46.469 4.176 1 21.28 472 GLN B N 1
ATOM 7965 C CA . GLN B 1 472 ? 27.078 47.25 5.125 1 21.28 472 GLN B CA 1
ATOM 7966 C C . GLN B 1 472 ? 25.578 47.125 4.844 1 21.28 472 GLN B C 1
ATOM 7968 O O . GLN B 1 472 ? 25.125 47.469 3.748 1 21.28 472 GLN B O 1
ATOM 7973 N N . GLN B 1 473 ? 24.953 46.094 5.41 1 20.47 473 GLN B N 1
ATOM 7974 C CA . GLN B 1 473 ? 23.5 46.125 5.516 1 20.47 473 GLN B CA 1
ATOM 7975 C C . GLN B 1 473 ? 23.016 47.469 6.078 1 20.47 473 GLN B C 1
ATOM 7977 O O . GLN B 1 473 ? 23.312 47.812 7.23 1 20.47 473 GLN B O 1
ATOM 7982 N N . LYS B 1 474 ? 23 48.531 5.332 1 22.2 474 LYS B N 1
ATOM 7983 C CA . LYS B 1 474 ? 22.359 49.781 5.742 1 22.2 474 LYS B CA 1
ATOM 7984 C C . LYS B 1 474 ? 20.969 49.531 6.293 1 22.2 474 LYS B C 1
ATOM 7986 O O . LYS B 1 474 ? 20.094 49.031 5.582 1 22.2 474 LYS B O 1
ATOM 7991 N N . SER B 1 475 ? 20.875 49.281 7.711 1 19.73 475 SER B N 1
ATOM 7992 C CA . SER B 1 475 ? 19.703 49.406 8.562 1 19.73 475 SER B CA 1
ATOM 7993 C C . SER B 1 475 ? 19.016 50.75 8.359 1 19.73 475 SER B C 1
ATOM 7995 O O . SER B 1 475 ? 19.625 51.781 8.516 1 19.73 475 SER B O 1
ATOM 7997 N N . SER B 1 476 ? 18.25 50.906 7.355 1 18.64 476 SER B N 1
ATOM 7998 C CA . SER B 1 476 ? 17.391 52.062 7.23 1 18.64 476 SER B CA 1
ATOM 7999 C C . SER B 1 476 ? 16.766 52.469 8.57 1 18.64 476 SER B C 1
ATOM 8001 O O . SER B 1 476 ? 16.391 51.594 9.359 1 18.64 476 SER B O 1
ATOM 8003 N N . THR B 1 477 ? 17.062 53.656 9.125 1 18.73 477 THR B N 1
ATOM 8004 C CA . THR B 1 477 ? 16.672 54.469 10.258 1 18.73 477 THR B CA 1
ATOM 8005 C C . THR B 1 477 ? 15.156 54.531 10.383 1 18.73 477 THR B C 1
ATOM 8007 O O . THR B 1 477 ? 14.469 54.875 9.414 1 18.73 477 THR B O 1
ATOM 8010 N N . ALA B 1 478 ? 14.562 53.688 11.367 1 19.16 478 ALA B N 1
ATOM 8011 C CA . ALA B 1 478 ? 13.266 53.812 12.023 1 19.16 478 ALA B CA 1
ATOM 8012 C C . ALA B 1 478 ? 13.008 55.281 12.43 1 19.16 478 ALA B C 1
ATOM 8014 O O . ALA B 1 478 ? 13.828 55.875 13.109 1 19.16 478 ALA B O 1
ATOM 8015 N N . GLN B 1 479 ? 12.336 55.938 11.656 1 18.36 479 GLN B N 1
ATOM 8016 C CA . GLN B 1 479 ? 11.727 57.219 12.047 1 18.36 479 GLN B CA 1
ATOM 8017 C C . GLN B 1 479 ? 11.062 57.094 13.414 1 18.36 479 GLN B C 1
ATOM 8019 O O . GLN B 1 479 ? 10.453 56.094 13.734 1 18.36 479 GLN B O 1
ATOM 8024 N N . ARG B 1 480 ? 11.359 58 14.383 1 18.52 480 ARG B N 1
ATOM 8025 C CA . ARG B 1 480 ? 11.109 58.438 15.75 1 18.52 480 ARG B CA 1
ATOM 8026 C C . ARG B 1 480 ? 9.617 58.562 16.016 1 18.52 480 ARG B C 1
ATOM 8028 O O . ARG B 1 480 ? 9.016 59.594 15.727 1 18.52 480 ARG B O 1
ATOM 8035 N N . ILE B 1 481 ? 8.758 57.625 15.609 1 18.42 481 ILE B N 1
ATOM 8036 C CA . ILE B 1 481 ? 7.492 58.156 16.094 1 18.42 481 ILE B CA 1
ATOM 8037 C C . ILE B 1 481 ? 7.57 58.406 17.594 1 18.42 481 ILE B C 1
ATOM 8039 O O . ILE B 1 481 ? 8.164 57.594 18.328 1 18.42 481 ILE B O 1
ATOM 8043 N N . GLY B 1 482 ? 7 59.406 18.078 1 16.62 482 GLY B N 1
ATOM 8044 C CA . GLY B 1 482 ? 6.988 60.312 19.234 1 16.62 482 GLY B CA 1
ATOM 8045 C C . GLY B 1 482 ? 6.73 59.562 20.547 1 16.62 482 GLY B C 1
ATOM 8046 O O . GLY B 1 482 ? 7.652 59.375 21.328 1 16.62 482 GLY B O 1
ATOM 8047 N N . ALA B 1 483 ? 5.676 59.812 21.266 1 17.22 483 ALA B N 1
ATOM 8048 C CA . ALA B 1 483 ? 5.605 60.531 22.547 1 17.22 483 ALA B CA 1
ATOM 8049 C C . ALA B 1 483 ? 5.68 59.562 23.719 1 17.22 483 ALA B C 1
ATOM 8051 O O . ALA B 1 483 ? 6.484 59.719 24.641 1 17.22 483 ALA B O 1
ATOM 8052 N N . HIS B 1 484 ? 4.602 59 24.219 1 17.55 484 HIS B N 1
ATOM 8053 C CA . HIS B 1 484 ? 4.391 59.344 25.625 1 17.55 484 HIS B CA 1
ATOM 8054 C C . HIS B 1 484 ? 5.133 58.344 26.531 1 17.55 484 HIS B C 1
ATOM 8056 O O . HIS B 1 484 ? 5.898 58.781 27.406 1 17.55 484 HIS B O 1
ATOM 8062 N N . SER B 1 485 ? 4.414 57.5 27.328 1 18.06 485 SER B N 1
ATOM 8063 C CA . SER B 1 485 ? 4.5 57.531 28.797 1 18.06 485 SER B CA 1
ATOM 8064 C C . SER B 1 485 ? 5.629 56.625 29.297 1 18.06 485 SER B C 1
ATOM 8066 O O . SER B 1 485 ? 6.242 55.906 28.516 1 18.06 485 SER B O 1
ATOM 8068 N N . SER B 1 486 ? 5.391 55.75 30.375 1 17.84 486 SER B N 1
ATOM 8069 C CA . SER B 1 486 ? 6.035 55.656 31.672 1 17.84 486 SER B CA 1
ATOM 8070 C C . SER B 1 486 ? 7.215 54.719 31.641 1 17.84 486 SER B C 1
ATOM 8072 O O . SER B 1 486 ? 8.336 55.062 32 1 17.84 486 SER B O 1
ATOM 8074 N N . LEU B 1 487 ? 7.262 53.688 32.594 1 17.34 487 LEU B N 1
ATOM 8075 C CA . LEU B 1 487 ? 8.25 53.469 33.656 1 17.34 487 LEU B CA 1
ATOM 8076 C C . LEU B 1 487 ? 9.414 52.625 33.125 1 17.34 487 LEU B C 1
ATOM 8078 O O . LEU B 1 487 ? 9.32 52.031 32.062 1 17.34 487 LEU B O 1
ATOM 8082 N N . THR B 1 488 ? 9.969 51.594 33.969 1 17.55 488 THR B N 1
ATOM 8083 C CA . THR B 1 488 ? 11.25 51.25 34.562 1 17.55 488 THR B CA 1
ATOM 8084 C C . THR B 1 488 ? 11.953 50.188 33.75 1 17.55 488 THR B C 1
ATOM 8086 O O . THR B 1 488 ? 11.609 49 33.812 1 17.55 488 THR B O 1
ATOM 8089 N N . ALA B 1 489 ? 12.32 50.438 32.562 1 17.92 489 ALA B N 1
ATOM 8090 C CA . ALA B 1 489 ? 12.773 49.5 31.516 1 17.92 489 ALA B CA 1
ATOM 8091 C C . ALA B 1 489 ? 14.188 49 31.812 1 17.92 489 ALA B C 1
ATOM 8093 O O . ALA B 1 489 ? 15.164 49.719 31.609 1 17.92 489 ALA B O 1
ATOM 8094 N N . GLN B 1 490 ? 14.352 48.219 32.906 1 17.3 490 GLN B N 1
ATOM 8095 C CA . GLN B 1 490 ? 15.727 47.938 33.312 1 17.3 490 GLN B CA 1
ATOM 8096 C C . GLN B 1 490 ? 16.547 47.375 32.156 1 17.3 490 GLN B C 1
ATOM 8098 O O . GLN B 1 490 ? 16.016 46.688 31.281 1 17.3 490 GLN B O 1
ATOM 8103 N N . ARG B 1 491 ? 17.891 47.656 32.062 1 17.09 491 ARG B N 1
ATOM 8104 C CA . ARG B 1 491 ? 19.078 47.781 31.219 1 17.09 491 ARG B CA 1
ATOM 8105 C C . ARG B 1 491 ? 19.688 46.438 30.906 1 17.09 491 ARG B C 1
ATOM 8107 O O . ARG B 1 491 ? 20.906 46.281 30.812 1 17.09 491 ARG B O 1
ATOM 8114 N N . ILE B 1 492 ? 18.969 45.281 30.969 1 18.42 492 ILE B N 1
ATOM 8115 C CA . ILE B 1 492 ? 19.938 44.219 31.125 1 18.42 492 ILE B CA 1
ATOM 8116 C C . ILE B 1 492 ? 20.891 44.188 29.922 1 18.42 492 ILE B C 1
ATOM 8118 O O . ILE B 1 492 ? 20.469 44.344 28.781 1 18.42 492 ILE B O 1
ATOM 8122 N N . GLY B 1 493 ? 22.219 44.156 30.188 1 16.84 493 GLY B N 1
ATOM 8123 C CA . GLY B 1 493 ? 23.484 44.344 29.5 1 16.84 493 GLY B CA 1
ATOM 8124 C C . GLY B 1 493 ? 23.656 43.438 28.297 1 16.84 493 GLY B C 1
ATOM 8125 O O . GLY B 1 493 ? 23.094 42.344 28.25 1 16.84 493 GLY B O 1
ATOM 8126 N N . ALA B 1 494 ? 24.156 43.906 27.062 1 17.89 494 ALA B N 1
ATOM 8127 C CA . ALA B 1 494 ? 24.312 43.844 25.609 1 17.89 494 ALA B CA 1
ATOM 8128 C C . ALA B 1 494 ? 25.297 42.75 25.203 1 17.89 494 ALA B C 1
ATOM 8130 O O . ALA B 1 494 ? 25.188 42.188 24.109 1 17.89 494 ALA B O 1
ATOM 8131 N N . HIS B 1 495 ? 26.422 42.406 25.844 1 17.22 495 HIS B N 1
ATOM 8132 C CA . HIS B 1 495 ? 27.578 42.438 24.969 1 17.22 495 HIS B CA 1
ATOM 8133 C C . HIS B 1 495 ? 27.766 41.094 24.266 1 17.22 495 HIS B C 1
ATOM 8135 O O . HIS B 1 495 ? 28.797 40.875 23.609 1 17.22 495 HIS B O 1
ATOM 8141 N N . SER B 1 496 ? 26.938 40.094 24.219 1 17.73 496 SER B N 1
ATOM 8142 C CA . SER B 1 496 ? 27.594 38.812 23.984 1 17.73 496 SER B CA 1
ATOM 8143 C C . SER B 1 496 ? 28.25 38.781 22.609 1 17.73 496 SER B C 1
ATOM 8145 O O . SER B 1 496 ? 27.609 39.125 21.609 1 17.73 496 SER B O 1
ATOM 8147 N N . SER B 1 497 ? 29.609 38.75 22.453 1 18.02 497 SER B N 1
ATOM 8148 C CA . SER B 1 497 ? 30.625 38.781 21.391 1 18.02 497 SER B CA 1
ATOM 8149 C C . SER B 1 497 ? 30.422 37.656 20.406 1 18.02 497 SER B C 1
ATOM 8151 O O . SER B 1 497 ? 30.109 36.531 20.812 1 18.02 497 SER B O 1
ATOM 8153 N N . ASN B 1 498 ? 30.094 37.906 19.141 1 19.08 498 ASN B N 1
ATOM 8154 C CA . ASN B 1 498 ? 29.859 37.156 17.906 1 19.08 498 ASN B CA 1
ATOM 8155 C C . ASN B 1 498 ? 31.078 36.344 17.5 1 19.08 498 ASN B C 1
ATOM 8157 O O . ASN B 1 498 ? 31.906 36.812 16.734 1 19.08 498 ASN B O 1
ATOM 8161 N N . LEU B 1 499 ? 31.766 35.562 18.406 1 19.42 499 LEU B N 1
ATOM 8162 C CA . LEU B 1 499 ? 33 34.906 17.984 1 19.42 499 LEU B CA 1
ATOM 8163 C C . LEU B 1 499 ? 32.75 34 16.781 1 19.42 499 LEU B C 1
ATOM 8165 O O . LEU B 1 499 ? 31.906 33.125 16.812 1 19.42 499 LEU B O 1
ATOM 8169 N N . LEU B 1 500 ? 33 34.531 15.562 1 19.55 500 LEU B N 1
ATOM 8170 C CA . LEU B 1 500 ? 33 33.875 14.273 1 19.55 500 LEU B CA 1
ATOM 8171 C C . LEU B 1 500 ? 33.875 32.625 14.297 1 19.55 500 LEU B C 1
ATOM 8173 O O . LEU B 1 500 ? 35.062 32.719 14.648 1 19.55 500 LEU B O 1
ATOM 8177 N N . PRO B 1 501 ? 33.344 31.469 14.688 1 20.23 501 PRO B N 1
ATOM 8178 C CA . PRO B 1 501 ? 34.281 30.344 14.797 1 20.23 501 PRO B CA 1
ATOM 8179 C C . PRO B 1 501 ? 35.188 30.203 13.57 1 20.23 501 PRO B C 1
ATOM 8181 O O . PRO B 1 501 ? 34.844 30.656 12.484 1 20.23 501 PRO B O 1
ATOM 8184 N N . GLU B 1 502 ? 36.5 30.031 13.773 1 20.48 502 GLU B N 1
ATOM 8185 C CA . GLU B 1 502 ? 37.688 29.844 12.93 1 20.48 502 GLU B CA 1
ATOM 8186 C C . GLU B 1 502 ? 37.438 28.828 11.836 1 20.48 502 GLU B C 1
ATOM 8188 O O . GLU B 1 502 ? 36.5 28.016 11.938 1 20.48 502 GLU B O 1
ATOM 8193 N N . THR B 1 503 ? 38.188 28.969 10.766 1 20.3 503 THR B N 1
ATOM 8194 C CA . THR B 1 503 ? 38.406 28.359 9.461 1 20.3 503 THR B CA 1
ATOM 8195 C C . THR B 1 503 ? 38.594 26.844 9.586 1 20.3 503 THR B C 1
ATOM 8197 O O . THR B 1 503 ? 39.312 26.375 10.445 1 20.3 503 THR B O 1
ATOM 8200 N N . TYR B 1 504 ? 37.531 26.125 9.398 1 18.86 504 TYR B N 1
ATOM 8201 C CA . TYR B 1 504 ? 37.625 24.672 9.422 1 18.86 504 TYR B CA 1
ATOM 8202 C C . TYR B 1 504 ? 38.781 24.172 8.578 1 18.86 504 TYR B C 1
ATOM 8204 O O . TYR B 1 504 ? 38.781 24.297 7.348 1 18.86 504 TYR B O 1
ATOM 8212 N N . ASP B 1 505 ? 40.062 24.391 9.125 1 18.98 505 ASP B N 1
ATOM 8213 C CA . ASP B 1 505 ? 41.281 23.828 8.523 1 18.98 505 ASP B CA 1
ATOM 8214 C C . ASP B 1 505 ? 41.094 22.375 8.141 1 18.98 505 ASP B C 1
ATOM 8216 O O . ASP B 1 505 ? 40.438 21.609 8.859 1 18.98 505 ASP B O 1
ATOM 8220 N N . ASP B 1 506 ? 41.25 22.125 6.887 1 18.72 506 ASP B N 1
ATOM 8221 C CA . ASP B 1 506 ? 41.375 20.812 6.25 1 18.72 506 ASP B CA 1
ATOM 8222 C C . ASP B 1 506 ? 42.406 19.953 6.965 1 18.72 506 ASP B C 1
ATOM 8224 O O . ASP B 1 506 ? 43.594 20.312 7.027 1 18.72 506 ASP B O 1
ATOM 8228 N N . ALA B 1 507 ? 42.031 19.516 8.148 1 18.62 507 ALA B N 1
ATOM 8229 C CA . ALA B 1 507 ? 42.938 18.719 8.945 1 18.62 507 ALA B CA 1
ATOM 8230 C C . ALA B 1 507 ? 43.844 17.844 8.055 1 18.62 507 ALA B C 1
ATOM 8232 O O . ALA B 1 507 ? 43.344 17.266 7.082 1 18.62 507 ALA B O 1
ATOM 8233 N N . ALA B 1 508 ? 45.188 18.078 8.258 1 19.17 508 ALA B N 1
ATOM 8234 C CA . ALA B 1 508 ? 46.5 17.578 7.844 1 19.17 508 ALA B CA 1
ATOM 8235 C C . ALA B 1 508 ? 46.469 16.047 7.75 1 19.17 508 ALA B C 1
ATOM 8237 O O . ALA B 1 508 ? 45.719 15.383 8.461 1 19.17 508 ALA B O 1
ATOM 8238 N N . VAL B 1 509 ? 47.062 15.586 6.652 1 18.08 509 VAL B N 1
ATOM 8239 C CA . VAL B 1 509 ? 47.656 14.359 6.152 1 18.08 509 VAL B CA 1
ATOM 8240 C C . VAL B 1 509 ? 48.531 13.742 7.234 1 18.08 509 VAL B C 1
ATOM 8242 O O . VAL B 1 509 ? 49.469 14.391 7.742 1 18.08 509 VAL B O 1
ATOM 8245 N N . PHE B 1 510 ? 47.938 12.938 8.133 1 17.53 510 PHE B N 1
ATOM 8246 C CA . PHE B 1 510 ? 48.75 12.219 9.117 1 17.53 510 PHE B CA 1
ATOM 8247 C C . PHE B 1 510 ? 50.031 11.68 8.5 1 17.53 510 PHE B C 1
ATOM 8249 O O . PHE B 1 510 ? 49.969 10.938 7.512 1 17.53 510 PHE B O 1
ATOM 8256 N N . GLY B 1 511 ? 51.031 12.516 8.445 1 16.28 511 GLY B N 1
ATOM 8257 C CA . GLY B 1 511 ? 52.406 12.133 8.133 1 16.28 511 GLY B CA 1
ATOM 8258 C C . GLY B 1 511 ? 52.875 10.891 8.875 1 16.28 511 GLY B C 1
ATOM 8259 O O . GLY B 1 511 ? 52.469 10.672 10.023 1 16.28 511 GLY B O 1
ATOM 8260 N N . LEU B 1 512 ? 53.281 9.969 8.039 1 17.12 512 LEU B N 1
ATOM 8261 C CA . LEU B 1 512 ? 53.906 8.688 8.359 1 17.12 512 LEU B CA 1
ATOM 8262 C C . LEU B 1 512 ? 55.125 8.891 9.25 1 17.12 512 LEU B C 1
ATOM 8264 O O . LEU B 1 512 ? 56.156 9.359 8.781 1 17.12 512 LEU B O 1
ATOM 8268 N N . ARG B 1 513 ? 54.938 9.742 10.305 1 15.91 513 ARG B N 1
ATOM 8269 C CA . ARG B 1 513 ? 56.312 9.734 10.859 1 15.91 513 ARG B CA 1
ATOM 8270 C C . ARG B 1 513 ? 56.781 8.312 11.109 1 15.91 513 ARG B C 1
ATOM 8272 O O . ARG B 1 513 ? 56 7.453 11.523 1 15.91 513 ARG B O 1
ATOM 8279 N N . THR B 1 514 ? 58.031 8.047 10.625 1 16.05 514 THR B N 1
ATOM 8280 C CA . THR B 1 514 ? 58.938 6.914 10.578 1 16.05 514 THR B CA 1
ATOM 8281 C C . THR B 1 514 ? 59.344 6.484 11.992 1 16.05 514 THR B C 1
ATOM 8283 O O . THR B 1 514 ? 60.25 5.668 12.164 1 16.05 514 THR B O 1
ATOM 8286 N N . ASN B 1 515 ? 58.406 6.523 12.945 1 15.29 515 ASN B N 1
ATOM 8287 C CA . ASN B 1 515 ? 59.125 6.246 14.195 1 15.29 515 ASN B CA 1
ATOM 8288 C C . ASN B 1 515 ? 60 5.004 14.07 1 15.29 515 ASN B C 1
ATOM 8290 O O . ASN B 1 515 ? 59.719 4.109 13.273 1 15.29 515 ASN B O 1
ATOM 8294 N N . GLY B 1 516 ? 61.125 5.152 14.766 1 15.5 516 GLY B N 1
ATOM 8295 C CA . GLY B 1 516 ? 62.344 4.461 15.078 1 15.5 516 GLY B CA 1
ATOM 8296 C C . GLY B 1 516 ? 62.125 3.049 15.594 1 15.5 516 GLY B C 1
ATOM 8297 O O . GLY B 1 516 ? 61.031 2.699 16.016 1 15.5 516 GLY B O 1
ATOM 8298 N N . ALA B 1 517 ? 63.219 2.232 15.562 1 16 517 ALA B N 1
ATOM 8299 C CA . ALA B 1 517 ? 63.719 0.856 15.531 1 16 517 ALA B CA 1
ATOM 8300 C C . ALA B 1 517 ? 63.562 0.182 16.891 1 16 517 ALA B C 1
ATOM 8302 O O . ALA B 1 517 ? 63.938 -0.973 17.062 1 16 517 ALA B O 1
ATOM 8303 N N . GLY B 1 518 ? 62.938 0.892 17.969 1 14.77 518 GLY B N 1
ATOM 8304 C CA . GLY B 1 518 ? 63.719 0.254 19.016 1 14.77 518 GLY B CA 1
ATOM 8305 C C . GLY B 1 518 ? 63.562 -1.257 19.031 1 14.77 518 GLY B C 1
ATOM 8306 O O . GLY B 1 518 ? 62.75 -1.814 18.312 1 14.77 518 GLY B O 1
ATOM 8307 N N . SER B 1 519 ? 63.656 -1.797 20.391 1 15.43 519 SER B N 1
ATOM 8308 C CA . SER B 1 519 ? 64.5 -2.811 20.984 1 15.43 519 SER B CA 1
ATOM 8309 C C . SER B 1 519 ? 63.938 -4.207 20.812 1 15.43 519 SER B C 1
ATOM 8311 O O . SER B 1 519 ? 64.562 -5.082 20.219 1 15.43 519 SER B O 1
ATOM 8313 N N . GLY B 1 520 ? 63.75 -4.875 22.031 1 15.73 520 GLY B N 1
ATOM 8314 C CA . GLY B 1 520 ? 64.312 -6.098 22.531 1 15.73 520 GLY B CA 1
ATOM 8315 C C . GLY B 1 520 ? 63.531 -7.34 22.188 1 15.73 520 GLY B C 1
ATOM 8316 O O . GLY B 1 520 ? 62.344 -7.254 21.875 1 15.73 520 GLY B O 1
ATOM 8317 N N . LEU B 1 521 ? 64.25 -8.398 22.031 1 15.64 521 LEU B N 1
ATOM 8318 C CA . LEU B 1 521 ? 64.188 -9.742 21.469 1 15.64 521 LEU B CA 1
ATOM 8319 C C . LEU B 1 521 ? 63.281 -10.648 22.266 1 15.64 521 LEU B C 1
ATOM 8321 O O . LEU B 1 521 ? 62.938 -11.742 21.812 1 15.64 521 LEU B O 1
ATOM 8325 N N . GLN B 1 522 ? 62.719 -10.266 23.5 1 16.25 522 GLN B N 1
ATOM 8326 C CA . GLN B 1 522 ? 62.938 -11.539 24.172 1 16.25 522 GLN B CA 1
ATOM 8327 C C . GLN B 1 522 ? 61.938 -12.602 23.672 1 16.25 522 GLN B C 1
ATOM 8329 O O . GLN B 1 522 ? 60.812 -12.289 23.312 1 16.25 522 GLN B O 1
ATOM 8334 N N . PHE B 1 523 ? 62.469 -13.789 23.469 1 15.41 523 PHE B N 1
ATOM 8335 C CA . PHE B 1 523 ? 62.219 -15.062 22.797 1 15.41 523 PHE B CA 1
ATOM 8336 C C . PHE B 1 523 ? 61.062 -15.812 23.484 1 15.41 523 PHE B C 1
ATOM 8338 O O . PHE B 1 523 ? 60.719 -16.922 23.094 1 15.41 523 PHE B O 1
ATOM 8345 N N . SER B 1 524 ? 60.281 -15.234 24.438 1 16.62 524 SER B N 1
ATOM 8346 C CA . SER B 1 524 ? 59.938 -16.422 25.203 1 16.62 524 SER B CA 1
ATOM 8347 C C . SER B 1 524 ? 59 -17.344 24.406 1 16.62 524 SER B C 1
ATOM 8349 O O . SER B 1 524 ? 58.156 -16.859 23.656 1 16.62 524 SER B O 1
ATOM 8351 N N . GLY B 1 525 ? 59.25 -18.609 24.484 1 15.29 525 GLY B N 1
ATOM 8352 C CA . GLY B 1 525 ? 58.969 -19.828 23.766 1 15.29 525 GLY B CA 1
ATOM 8353 C C . GLY B 1 525 ? 57.5 -20.219 23.781 1 15.29 525 GLY B C 1
ATOM 8354 O O . GLY B 1 525 ? 56.906 -20.484 22.734 1 15.29 525 GLY B O 1
ATOM 8355 N N . GLN B 1 526 ? 56.906 -20.672 24.922 1 16.23 526 GLN B N 1
ATOM 8356 C CA . GLN B 1 526 ? 56.5 -22.062 24.766 1 16.23 526 GLN B CA 1
ATOM 8357 C C . GLN B 1 526 ? 55.156 -22.188 24.094 1 16.23 526 GLN B C 1
ATOM 8359 O O . GLN B 1 526 ? 54.438 -21.188 23.938 1 16.23 526 GLN B O 1
ATOM 8364 N N . ALA B 1 527 ? 54.25 -23.156 24.75 1 17.08 527 ALA B N 1
ATOM 8365 C CA . ALA B 1 527 ? 53.562 -24.359 24.234 1 17.08 527 ALA B CA 1
ATOM 8366 C C . ALA B 1 527 ? 52.156 -24.047 23.719 1 17.08 527 ALA B C 1
ATOM 8368 O O . ALA B 1 527 ? 51.594 -23.031 24.109 1 17.08 527 ALA B O 1
ATOM 8369 N N . GLN B 1 528 ? 51.438 -25.031 23.172 1 16.39 528 GLN B N 1
ATOM 8370 C CA . GLN B 1 528 ? 50.531 -25.422 22.078 1 16.39 528 GLN B CA 1
ATOM 8371 C C . GLN B 1 528 ? 49.094 -25.297 22.5 1 16.39 528 GLN B C 1
ATOM 8373 O O . GLN B 1 528 ? 48.188 -25.547 21.703 1 16.39 528 GLN B O 1
ATOM 8378 N N . GLU B 1 529 ? 48.656 -24.859 23.75 1 18.55 529 GLU B N 1
ATOM 8379 C CA . GLU B 1 529 ? 47.406 -25.531 24.109 1 18.55 529 GLU B CA 1
ATOM 8380 C C . GLU B 1 529 ? 46.25 -24.984 23.312 1 18.55 529 GLU B C 1
ATOM 8382 O O . GLU B 1 529 ? 46.125 -23.766 23.141 1 18.55 529 GLU B O 1
ATOM 8387 N N . ASN B 1 530 ? 45.5 -25.812 22.531 1 17.06 530 ASN B N 1
ATOM 8388 C CA . ASN B 1 530 ? 44.5 -25.688 21.484 1 17.06 530 ASN B CA 1
ATOM 8389 C C . ASN B 1 530 ? 43.156 -25.25 22.047 1 17.06 530 ASN B C 1
ATOM 8391 O O . ASN B 1 530 ? 42.125 -25.406 21.406 1 17.06 530 ASN B O 1
ATOM 8395 N N . SER B 1 531 ? 43 -24.391 23.109 1 17.62 531 SER B N 1
ATOM 8396 C CA . SER B 1 531 ? 41.656 -24.359 23.688 1 17.62 531 SER B CA 1
ATOM 8397 C C . SER B 1 531 ? 40.688 -23.672 22.766 1 17.62 531 SER B C 1
ATOM 8399 O O . SER B 1 531 ? 40.938 -22.562 22.297 1 17.62 531 SER B O 1
ATOM 8401 N N . THR B 1 532 ? 39.75 -24.328 22.062 1 18.36 532 THR B N 1
ATOM 8402 C CA . THR B 1 532 ? 38.781 -23.859 21.109 1 18.36 532 THR B CA 1
ATOM 8403 C C . THR B 1 532 ? 37.688 -23.031 21.797 1 18.36 532 THR B C 1
ATOM 8405 O O . THR B 1 532 ? 36.906 -23.547 22.594 1 18.36 532 THR B O 1
ATOM 8408 N N . ASN B 1 533 ? 37.844 -21.75 22.266 1 17.44 533 ASN B N 1
ATOM 8409 C CA . ASN B 1 533 ? 36.969 -20.891 23.062 1 17.44 533 ASN B CA 1
ATOM 8410 C C . ASN B 1 533 ? 35.75 -20.438 22.234 1 17.44 533 ASN B C 1
ATOM 8412 O O . ASN B 1 533 ? 35.906 -19.75 21.234 1 17.44 533 ASN B O 1
ATOM 8416 N N . SER B 1 534 ? 34.688 -21.078 22.172 1 18.53 534 SER B N 1
ATOM 8417 C CA . SER B 1 534 ? 33.5 -20.641 21.453 1 18.53 534 SER B CA 1
ATOM 8418 C C . SER B 1 534 ? 32.875 -19.406 22.109 1 18.53 534 SER B C 1
ATOM 8420 O O . SER B 1 534 ? 32.625 -19.391 23.312 1 18.53 534 SER B O 1
ATOM 8422 N N . ALA B 1 535 ? 33.125 -18.125 21.75 1 19.39 535 ALA B N 1
ATOM 8423 C CA . ALA B 1 535 ? 32.719 -16.844 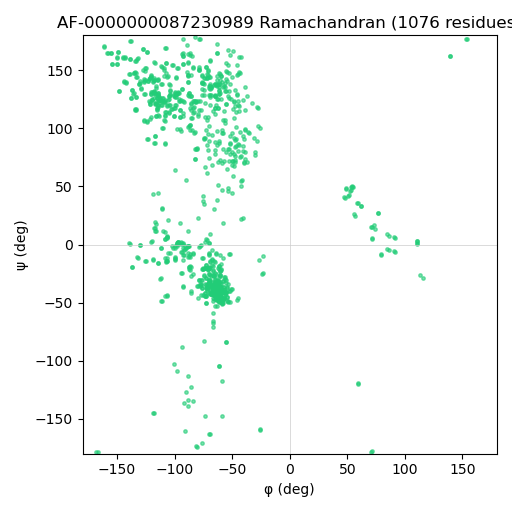22.312 1 19.39 535 ALA B CA 1
ATOM 8424 C C . ALA B 1 535 ? 31.188 -16.672 22.188 1 19.39 535 ALA B C 1
ATOM 8426 O O . ALA B 1 535 ? 30.641 -16.672 21.094 1 19.39 535 ALA B O 1
ATOM 8427 N N . GLY B 1 536 ? 30.484 -17.125 23.125 1 19.25 536 GLY B N 1
ATOM 8428 C CA . GLY B 1 536 ? 29.078 -16.859 23.312 1 19.25 536 GLY B CA 1
ATOM 8429 C C . GLY B 1 536 ? 28.766 -15.383 23.531 1 19.25 536 GLY B C 1
ATOM 8430 O O . GLY B 1 536 ? 29.391 -14.727 24.375 1 19.25 536 GLY B O 1
ATOM 8431 N N . LEU B 1 537 ? 28.516 -14.57 22.516 1 20.02 537 LEU B N 1
ATOM 8432 C CA . LEU B 1 537 ? 28.188 -13.148 22.578 1 20.02 537 LEU B CA 1
ATOM 8433 C C . LEU B 1 537 ? 26.984 -12.914 23.5 1 20.02 537 LEU B C 1
ATOM 8435 O O . LEU B 1 537 ? 25.859 -13.289 23.172 1 20.02 537 LEU B O 1
ATOM 8439 N N . GLU B 1 538 ? 27.219 -13.227 24.875 1 18.19 538 GLU B N 1
ATOM 8440 C CA . GLU B 1 538 ? 26.234 -12.938 25.922 1 18.19 538 GLU B CA 1
ATOM 8441 C C . GLU B 1 538 ? 25.859 -11.461 25.922 1 18.19 538 GLU B C 1
ATOM 8443 O O . GLU B 1 538 ? 26.734 -10.586 25.875 1 18.19 538 GLU B O 1
ATOM 8448 N N . GLU B 1 539 ? 24.75 -11.188 25.438 1 19.91 539 GLU B N 1
ATOM 8449 C CA . GLU B 1 539 ? 24.234 -9.852 25.688 1 19.91 539 GLU B CA 1
ATOM 8450 C C . GLU B 1 539 ? 24.234 -9.539 27.188 1 19.91 539 GLU B C 1
ATOM 8452 O O . GLU B 1 539 ? 23.703 -10.312 27.984 1 19.91 539 GLU B O 1
ATOM 8457 N N . ILE B 1 540 ? 25.359 -9.109 27.844 1 20 540 ILE B N 1
ATOM 8458 C CA . ILE B 1 540 ? 25.25 -8.531 29.172 1 20 540 ILE B CA 1
ATOM 8459 C C . ILE B 1 540 ? 24.047 -7.594 29.25 1 20 540 ILE B C 1
ATOM 8461 O O . ILE B 1 540 ? 23.859 -6.762 28.359 1 20 540 ILE B O 1
#

Secondary structure (DSSP, 8-state):
---------------TTS-S--BHHHHTT-------THHHHHHHTTS-PPBPPB-THHHHHHHTT--SHHHHHHHHHHHHHHGGGGT--EEEEEEEE-TTT--EEEEEEE-S----HHHHHHHTSBS------TT-S--SS-HHHHHHHHHEEEEEEEEEEEETTEEEEEEEEEEHHHHHHTT-SS-B--EEEEEEETTEEEE--SS-HHHHHHHHHHHHHHSS--SHHHHHHTTTT--SSEEEEEEEEE-B-TTSSBSEE-SS-TT--EES-S-----SS-HHHHHHHHHSHHHHTTTBHHHHHHTTBSS--TT-EEEETTEEPPP--GGGG-EEEEEEEE-----TTS----EEEEEEE-TTTTTS---EEEEEETTEEEEEEE-----SSSTTTTEEEEEE-TTSPBPTTSSSB---HHHHHHHHHHHHHHHHHHHHHGGGGTPPP-SHHHHHHHHHHHHS----------------------------------------------------------------------------/---------------TTS-S--BHHHHTT-------THHHHHHHTTS-PPBPPB-THHHHHHHTT--SHHHHHHHHHHHHHHTGGGT--EEEEEEEE-TTT--EEEEEEE-S----HHHHHHHTSBS------TT-S--SS-HHHHHHHHHEEEEEEEEEEEETTEEEEEEEEEEHHHHHHTT-SS-B--EEEEEEETTEEEE--SS-HHHHHHHHHHHHHHSS--SHHHHHHTTTT--SSEEEEEEEEE-B-TTSSBSEE-SS-TT--EES-S-----SS-HHHHHHHHHSHHHHTTTBHHHHHHTTBSS--TT-EEEETTEEPPP--GGGG-EEEEEEEE-----TTS----EEEEEEE-TTTTTS---EEEEEETTEEEEEEE-----SSSTTTTEEEEEE-TTS-B-TTSSSB---HHHHHHHHHHHHHHHHHHHHHGGGGTPPP-SHHHHHHHHHHHHS----------------------------------------------------------------------------

Foldseek 3Di:
DDDDPPDDPPPVPQPPPHQPDPDPQCRQLDDPDPDPCPPPVPPPVPDPDDDDFDFLVVLQVLLVVPVALLLLVVLVVLVLVLQVVQPKQEKEWAWDALPVVRFIKIKIKIQGQWAAPVRVVLLLDFQRDPPNDLLRPDRGSHSNSSSLVNFAQWKKKWWWHDDPPKIKIKIKIFHSPLCVVVVPRHGDIQMWMWTQDPNDTGTDDPDDPVSNVVSLVSCCVRDSHPDPVRVVVVCVVRPRTIMMMMRDRTDADPVRHHQWDCDPDLQWIWGPPDPLPPPDDDPVLSVVLCPDLLNCLRTTSLSVVQAFFQDDDPRYFYGYSNHTRHHDHQLVLFDPKDKDWDFQCDDDDDDGDIKIKIKHFGNPPPSNQQAAEFEAESRGTQERRHCLDDDPDCQLTRMYMYIYDNVFAPDNSSNGTDPDPSVVVVSVVVNVVSRVVCQCCVVVRPDQRPDPVVNVVVVVVVVVPDPPPPPPPPPPDDDPPDDDDDDDDDDDDDDPDPPPDDDPDPDDDPDPPPDDDDDDDDDDDDDDDDDPDPDDPDPD/DCPDDCPPPPPVPQPPPHQPDPDPQCRQLDDPDPDPCPPPVPPPVPDPDDDDFDFLVVLQVLLVVPVALLLLVVLVVLVLVLQVVQPKQEKEWAWDALPVVRFIKIKIKIQGQWAAPVRVVLLQDFQRDPPNDLLRPDRGSHSNSSSLVNFAQWKKKWWWHDDPPKIKIKIKIFHSPLCVVVVPRHGDIQMWMWTQDPNDTGTDDPDDPVSNVVSLVSCCVRDSHPDPVSVVVVCVVRPRTIMMMMRDRTDADPVRHHQWDCDPDLQWIWGPPDPLPPPDDDPVLSVVLCPDLLNCLRTTSLSVVQAFFQDDDPRYFYGYSNHTRHHDHQLVLFDPKDKDWDFQCDDDDDDGDIKIKIKHFGNPPPSNQQAAEFEAESRGTQERRHCLDDDPDCQLTRMYMYIYDNVFAPDNSSNGTDPDPSVVVVSVVVVVVSRVVCQCCVVVRPDQRPDPVVNVVVVVVVPPPDPPPPPPPPPPDDDDDDDDDDDDPDDPDDDDDPPPDDDPPPDDDPDPPPDDDDDDDDDDDDDDDPPPDPDPPPPD

InterPro domains:
  IPR036890 Histidine kinase/HSP90-like ATPase superfamily [G3DSA:3.30.565.10] (56-253)
  IPR036890 Histidine kinase/HSP90-like ATPase superfamily [SSF55874] (69-259)
  IPR041006 Morc, S5 domain 2-like [PF17942] (299-438)
  IPR045261 MICRORCHIDIA ATPase family [PTHR23336] (19-472)

Solvent-accessible surface area (backbone atoms only — not comparable to full-atom values): 62698 Å² total; per-residue (Å²): 135,88,83,80,79,87,68,86,79,79,71,82,72,75,52,99,82,47,63,93,52,54,30,60,92,51,33,63,77,55,75,76,79,80,65,84,62,65,75,73,53,68,78,66,68,78,52,80,62,54,60,54,46,42,20,48,54,29,51,46,58,56,8,59,65,46,82,42,68,67,48,24,51,48,48,56,51,44,57,39,60,56,20,38,88,49,57,15,42,38,33,38,40,37,80,44,67,28,79,78,77,67,42,64,25,45,33,40,38,29,41,16,42,41,35,45,72,67,47,50,55,33,55,67,13,40,23,40,51,86,53,76,53,91,74,42,76,61,65,57,24,43,55,66,54,27,23,45,41,53,51,6,46,24,36,40,36,41,23,25,12,65,59,89,90,44,40,29,38,32,38,38,38,50,42,50,44,59,31,60,74,66,63,43,71,42,43,64,40,42,57,47,37,29,30,57,54,97,90,35,83,39,82,48,77,91,70,52,70,65,37,50,52,48,24,51,49,51,47,35,73,71,44,71,37,81,44,71,66,57,55,59,55,66,47,70,84,41,72,80,24,7,37,36,38,40,31,28,66,51,29,21,37,89,86,71,40,56,38,64,33,63,73,90,38,74,61,39,46,29,48,63,80,70,74,84,69,76,82,89,56,56,70,66,56,43,50,51,47,53,66,32,61,92,44,28,36,76,35,28,45,53,52,35,58,17,48,34,38,64,62,82,58,89,67,48,42,49,27,35,46,89,37,74,56,65,78,44,54,69,73,78,53,36,39,85,64,45,79,42,82,44,66,68,85,65,64,85,87,57,73,87,51,77,32,59,32,41,36,20,31,33,68,62,48,60,78,66,51,52,47,20,34,29,38,20,40,80,46,34,48,31,31,76,48,38,70,70,69,85,59,63,57,75,75,38,60,11,34,30,33,37,33,59,46,72,87,56,59,60,36,95,60,40,64,40,63,52,91,41,69,68,45,52,51,47,50,54,50,51,38,50,50,40,45,53,50,33,49,73,46,37,44,80,61,73,41,78,50,70,42,69,75,50,36,55,52,51,51,50,54,65,66,52,70,66,80,75,80,72,82,70,77,76,77,80,79,77,77,79,80,74,88,82,88,83,89,83,85,86,76,91,77,90,78,89,80,84,79,76,82,81,79,86,72,79,81,77,79,82,70,80,71,74,79,71,82,70,82,81,76,83,75,86,76,84,82,82,84,86,78,84,79,83,82,76,84,69,83,126,133,87,85,76,84,85,70,80,76,77,70,83,75,73,52,98,82,47,61,93,51,54,29,59,92,53,32,62,77,56,75,75,78,80,63,83,62,67,77,72,51,69,78,67,68,78,51,81,62,53,59,54,46,43,21,48,53,30,52,46,59,57,6,57,66,48,81,44,68,67,47,24,52,47,48,55,51,43,56,39,59,56,20,38,89,50,57,13,41,38,33,37,39,37,80,45,67,29,78,76,76,66,42,64,25,44,34,40,37,29,41,16,42,41,34,45,71,69,46,50,55,35,53,68,13,39,23,42,51,86,52,76,53,92,74,44,77,61,66,57,26,43,57,66,54,26,22,44,42,51,51,6,47,24,35,38,36,42,24,25,12,64,58,91,90,44,40,30,37,31,38,39,38,50,43,52,44,59,31,59,76,66,64,43,73,43,43,64,40,44,58,48,39,30,30,56,54,96,91,34,85,39,82,49,77,90,69,52,70,66,37,50,52,49,24,51,50,50,46,35,71,72,44,73,38,80,43,72,66,56,55,58,54,65,48,68,83,41,72,79,25,5,37,36,39,40,30,27,69,52,29,23,37,89,86,70,40,57,38,65,34,63,73,90,39,75,62,39,46,29,48,62,78,70,73,85,69,76,84,87,57,55,71,65,57,43,49,52,47,54,65,32,62,92,44,28,36,77,35,29,48,54,49,34,58,16,48,33,36,63,61,82,58,90,68,46,44,48,25,36,46,89,37,72,57,64,79,45,52,71,74,77,51,34,38,85,64,46,77,44,82,44,68,67,85,63,65,84,88,58,72,86,50,75,33,61,33,42,35,19,29,35,70,61,50,59,80,68,51,50,47,20,34,30,39,20,40,81,46,33,50,31,32,78,48,38,68,71,70,84,60,62,56,76,74,39,61,10,33,30,32,36,33,59,47,72,88,55,58,60,35,94,58,42,63,40,62,50,90,42,69,67,46,51,50,47,49,52,50,51,37,48,50,40,45,52,51,31,49,74,46,37,44,79,60,74,41,78,52,70,43,68,75,49,38,56,52,50,51,49,54,66,66,52,71,66,80,76,80,71,82,69,77,78,75,78,80,79,77,78,78,79,78,80,88,83,83,86,75,79,73,84,83,79,75,84,75,81,75,73,78,76,77,84,68,78,77,77,78,83,68,78,72,74,77,80,78,80,85,83,72,84,69,85,72,85,86,79,82,75,79,82,77,80,82,73,86,66,82,123

pLDDT: mean 73.65, std 28.33, range [14.77, 98.75]